Protein AF-0000000084877867 (afdb_homodimer)

InterPro domains:
  IPR018712 T6SS, Phospholipase effector Tle1-like, catalytic domain [PF09994] (11-297)
  IPR029058 Alpha/Beta hydrolase fold [SSF53474] (85-294)

Organism: Fusarium pseudograminearum (strain CS3096) (NCBI:txid1028729)

Nearest PDB structures (foldseek):
  6ba8-assembly1_A  TM=3.731E-01  e=4.176E-02  Escherichia coli
  7x0c-assembly1_B  TM=5.167E-01  e=1.603E-01  Arabidopsis thaliana
  6ba9-assembly1_A  TM=3.896E-01  e=8.933E-02  Escherichia coli
  6avy-assembly1_A  TM=3.974E-01  e=1.129E-01  Zea mays
  6kf1-assembly1_A  TM=4.605E-01  e=6.527E-01  Erythrobacter longus

Radius of gyration: 31.2 Å; Cα contacts (8 Å, |Δi|>4): 2009; chains: 2; bounding box: 65×97×78 Å

Sequence (1054 aa):
MTTEPTPKMFKRLIACCDGTWMDSDKGYQEPGLFEKEGSLQVPSNVTRISRCFEKRCNDGKLQVVNYESGVGTGSNMLDSITGGAFGQGLAERMRETYSFICSNYMDGDEIILVGFSRGAFTVRSVAGMIGHLGLLTREGVEFFYPIFKDMQHWMDDDYEDPFPNIPFPDKPKGKDAADRYRARLEQLGYTRVRREQGDEIITIRAVCVWDTVGSLGIPKIAWLDKLGIHRIEHAFQALALDETRPPFSPAVWERLPENRYTTDLRQVWFPGNHGNIGGGWEDQGIANCTLAWMMDQLASIGVEFDLPSLERCFVQNVKYYHKTPSKLSIKSRKKKQKQKIRKWAMSPIYENNRPFRPWGLGAINKSPGILYKLSGQTIRTPGLYRPTDRRSKSDKSRYLLDTNERIHSSVRIRLACKGLSLDDEHVWDCPALLGKWKLKRTREKYNDPVPQEPGWCPHSAKDNMGHPNDWSKGRWVWEYIGSEKNGPTDKRQRVMVEEPLGPYERYLLSLSAGTPNVYHFADTIDFMTTEPTPKMFKRLIACCDGTWMDSDKGYQEPGLFEKEGSLQVPSNVTRISRCFEKRCNDGKLQVVNYESGVGTGSNMLDSITGGAFGQGLAERMRETYSFICSNYMDGDEIILVGFSRGAFTVRSVAGMIGHLGLLTREGVEFFYPIFKDMQHWMDDDYEDPFPNIPFPDKPKGKDAADRYRARLEQLGYTRVRREQGDEIITIRAVCVWDTVGSLGIPKIAWLDKLGIHRIEHAFQALALDETRPPFSPAVWERLPENRYTTDLRQVWFPGNHGNIGGGWEDQGIANCTLAWMMDQLASIGVEFDLPSLERCFVQNVKYYHKTPSKLSIKSRKKKQKQKIRKWAMSPIYENNRPFRPWGLGAINKSPGILYKLSGQTIRTPGLYRPTDRRSKSDKSRYLLDTNERIHSSVRIRLACKGLSLDDEHVWDCPALLGKWKLKRTREKYNDPVPQEPGWCPHSAKDNMGHPNDWSKGRWVWEYIGSEKNGPTDKRQRVMVEEPLGPYERYLLSLSAGTPNVYHFADTIDF

Secondary structure (DSSP, 8-state):
----------EEEEEEE--SS--TTT--B---TT--S-BPPPPBHHHHHHTTB-SB-TTS-EEEEEEE-----SS-HHHHHHSHHHHHHHHHHHHHHHHHHHHH--TT-EEEEEEETHHHHHHHHHHHHHHHH-EE-TTGGGGHHHHHHHHHTTT-TT---S-TTSS-SS---STTHHHHHHHHHHHTTSEE-B-SSSSPBP-EEEEEEES-BS-SS----TTGGG---TTEEEEEEEEES----GGG-B------GGGTTT-EEEEEEESS-HHHHHB-SS--HHHHHHHHHHHHHHHTTT--B-HHHHHHHHHHHHHHHHS---TTHHHHHHHHHTS----SS-HHHHHHHTT---TT---BPPP--GGGGGG------TT------SSSS--TT-PPS---EEEEHHHHHHHHTT-B-BTT-SB---TTTTTTEEEEEE------SS-SS-TT-S--S--S---GGG-TT-EEEEEE-S-GGGS-SSGGGGEEEEEPP-HHHHHHHHHH-TTTTHHHHHTTS--/----------EEEEEEE--SS--TTT--B---TT--S-BPPPPBHHHHHHTTB-SB-TTS-EEEEEEE-----SS-HHHHHHSHHHHHHHHHHHHHHHHHHHHH--TT-EEEEEEETHHHHHHHHHHHHHHHH-EE-TTGGGGHHHHHHHHHTTT-TT---S-TTSS-SS---STTHHHHHHHHHHHHTSEE-B-SSSSPBP-EEEEEEES-BS-SS----TTGGG---TTEEEEEEEEES----GGG-B------GGGTTT-EEEEEEESS-HHHHHB-SS--HHHHHHHHHHHHHHHTTT--B-HHHHHHHHHHHHHHHHS---TTHHHHHHHHHTS----SS-HHHHHHHTT---TT---BPPP--HHHHTT------TT------SSSS--TT-PPS---EEEEHHHHHHHHTT-B-BTT-SB---TTTTTTEEEEEE------SS-SS-TT-S--S--S---GGG-TT-EEEEEE-S-GGGS-SSGGGGEEEEEPP-HHHHHHHHHH-TTTTHHHHHTTS--

Solvent-accessible surface area (backbone atoms only — not comparable to full-atom values): 56542 Å² total; per-residue (Å²): 130,82,75,69,76,71,78,83,85,42,38,34,46,34,41,32,28,32,30,52,53,56,28,34,73,70,21,62,41,76,46,50,98,84,38,87,53,41,44,68,43,45,47,28,44,48,58,53,49,68,61,21,53,35,48,57,40,96,88,63,36,35,37,44,60,47,78,40,69,21,67,58,57,88,60,57,78,69,65,37,38,69,33,78,66,31,56,48,47,50,52,49,50,29,50,51,54,45,47,43,49,43,65,48,65,50,83,77,41,37,37,34,31,30,13,20,33,56,8,17,44,34,38,49,44,35,47,31,45,40,55,49,49,28,41,43,29,79,70,23,52,78,39,41,40,52,49,52,53,46,60,70,37,26,80,36,88,82,63,77,67,47,44,58,59,47,87,46,60,85,69,57,59,47,94,58,12,54,62,52,43,31,50,52,33,43,74,72,54,24,26,41,54,50,33,85,82,59,93,45,67,68,55,34,52,31,42,39,29,25,42,30,33,55,54,52,48,48,70,77,49,68,59,53,81,60,42,53,68,54,51,28,41,26,40,41,36,44,34,45,41,55,40,33,48,56,51,57,42,68,61,80,64,56,37,48,85,90,42,54,87,60,35,53,60,43,29,36,36,35,66,25,16,62,43,30,45,26,28,46,44,80,62,35,47,34,19,50,51,45,46,26,48,50,51,27,60,43,37,66,73,68,51,49,67,40,65,66,51,58,52,47,56,53,51,52,38,53,48,52,45,63,52,69,77,56,72,73,63,38,60,66,32,50,70,42,59,75,47,77,85,69,69,56,26,41,65,70,47,33,76,61,28,64,72,48,60,33,64,45,38,37,75,22,70,70,78,81,56,68,75,51,63,75,65,45,76,42,75,39,50,83,80,65,49,53,50,74,47,87,88,51,70,57,47,79,80,48,59,57,41,71,41,55,52,27,34,34,53,44,43,54,28,19,52,58,40,38,13,42,25,66,65,60,70,45,69,34,72,55,74,38,39,52,81,36,45,42,69,42,66,37,76,71,75,76,92,66,89,56,56,83,80,51,93,79,41,82,65,79,68,79,81,82,72,73,58,54,72,69,39,90,79,31,27,57,29,31,35,57,63,48,56,78,89,77,44,58,87,54,66,76,59,39,47,27,46,43,44,78,76,30,42,48,32,48,50,51,36,74,75,31,24,55,39,67,44,37,71,64,51,28,70,73,49,86,118,130,81,75,70,76,70,77,82,83,42,37,33,46,34,42,31,28,31,31,52,51,57,25,33,73,69,22,62,40,75,46,50,100,82,39,87,55,40,45,68,42,45,46,29,44,47,59,54,50,70,61,20,54,33,48,58,38,96,86,62,36,34,37,45,59,46,78,40,70,19,67,58,56,87,58,57,77,69,66,37,38,70,33,76,66,31,56,48,46,50,51,49,49,30,50,51,54,47,48,44,49,44,66,48,66,49,83,78,41,39,37,34,31,30,12,21,32,56,8,17,43,35,39,50,43,35,51,33,44,41,59,49,51,27,40,43,31,79,69,22,52,77,40,41,40,53,49,53,53,46,58,70,37,27,79,37,88,81,62,78,65,46,46,58,58,47,87,47,60,86,69,58,58,45,94,58,13,54,62,52,43,32,51,52,33,44,74,70,54,24,25,40,51,49,33,86,80,58,93,43,68,68,57,32,51,30,41,39,28,25,42,31,34,56,54,53,49,48,69,76,48,69,62,56,81,57,46,60,62,75,38,30,41,26,38,40,36,44,35,43,41,56,40,34,49,56,50,58,40,68,61,79,65,58,37,49,85,92,40,55,85,58,33,52,60,43,29,36,36,35,69,24,16,62,46,32,45,26,27,46,44,79,62,37,47,35,18,50,50,46,46,25,48,51,51,27,58,43,37,64,74,69,52,49,67,40,65,67,51,58,51,48,54,52,51,53,36,53,48,51,44,64,51,68,77,56,74,73,62,37,60,65,32,49,70,43,57,74,47,75,84,69,70,56,26,43,63,70,49,32,75,60,29,64,70,50,62,33,63,45,37,34,73,22,69,70,78,81,57,68,74,52,63,74,64,45,76,43,74,39,50,83,79,64,49,52,50,75,47,86,89,50,69,55,45,79,80,46,58,56,41,71,42,55,52,27,35,34,52,44,44,54,25,19,51,58,40,38,12,40,24,66,65,59,70,45,71,33,72,55,74,38,40,53,79,37,42,42,67,43,67,37,76,72,75,76,93,66,89,54,56,83,79,52,93,78,39,81,62,78,66,79,80,81,70,74,59,54,73,69,38,90,79,31,26,57,31,32,36,58,65,47,56,79,90,77,45,57,88,53,65,77,60,36,48,28,46,45,44,78,75,31,41,48,31,49,50,51,37,74,75,32,25,56,39,66,44,38,71,64,51,30,71,73,48,86,118

Structure (mmCIF, N/CA/C/O backbone):
data_AF-0000000084877867-model_v1
#
loop_
_entity.id
_entity.type
_entity.pdbx_description
1 polymer 'T6SS Phospholipase effector Tle1-like catalytic domain-containing protein'
#
loop_
_atom_site.group_PDB
_atom_site.id
_atom_site.type_symbol
_atom_site.label_atom_id
_atom_site.label_alt_id
_atom_site.label_comp_id
_atom_site.label_asym_id
_atom_site.label_entity_id
_atom_site.label_seq_id
_atom_site.pdbx_PDB_ins_code
_atom_site.Cartn_x
_atom_site.Cartn_y
_atom_site.Cartn_z
_atom_site.occupancy
_atom_site.B_iso_or_equiv
_atom_site.auth_seq_id
_atom_site.auth_comp_id
_atom_site.auth_asym_id
_atom_site.auth_atom_id
_atom_site.pdbx_PDB_model_num
ATOM 1 N N . MET A 1 1 ? 1.713 -29.516 30.344 1 26.27 1 MET A N 1
ATOM 2 C CA . MET A 1 1 ? 2.195 -28.141 30.328 1 26.27 1 MET A CA 1
ATOM 3 C C . MET A 1 1 ? 1.243 -27.234 29.562 1 26.27 1 MET A C 1
ATOM 5 O O . MET A 1 1 ? 0.966 -27.484 28.375 1 26.27 1 MET A O 1
ATOM 9 N N . THR A 1 2 ? 0.315 -26.609 30.125 1 31.03 2 THR A N 1
ATOM 10 C CA . THR A 1 2 ? -0.725 -25.719 29.625 1 31.03 2 THR A CA 1
ATOM 11 C C . THR A 1 2 ? -0.116 -24.578 28.812 1 31.03 2 THR A C 1
ATOM 13 O O . THR A 1 2 ? 0.673 -23.781 29.344 1 31.03 2 THR A O 1
ATOM 16 N N . THR A 1 3 ? 0.31 -24.766 27.578 1 36.97 3 THR A N 1
ATOM 17 C CA . THR A 1 3 ? 0.948 -23.766 26.719 1 36.97 3 THR A CA 1
ATOM 18 C C . THR A 1 3 ? 0.227 -22.422 26.844 1 36.97 3 THR A C 1
ATOM 20 O O . THR A 1 3 ? -0.99 -22.359 26.656 1 36.97 3 THR A O 1
ATOM 23 N N . GLU A 1 4 ? 0.545 -21.672 27.719 1 39.53 4 GLU A N 1
ATOM 24 C CA . GLU A 1 4 ? 0.012 -20.328 27.922 1 39.53 4 GLU A CA 1
ATOM 25 C C . GLU A 1 4 ? -0.26 -19.625 26.594 1 39.53 4 GLU A C 1
ATOM 27 O O . GLU A 1 4 ? 0.564 -19.688 25.688 1 39.53 4 GLU A O 1
ATOM 32 N N . PRO A 1 5 ? -1.542 -19.391 26.266 1 45.62 5 PRO A N 1
ATOM 33 C CA . PRO A 1 5 ? -1.922 -18.781 24.984 1 45.62 5 PRO A CA 1
ATOM 34 C C . PRO A 1 5 ? -1.057 -17.578 24.625 1 45.62 5 PRO A C 1
ATOM 36 O O . PRO A 1 5 ? -0.67 -16.797 25.516 1 45.62 5 PRO A O 1
ATOM 39 N N . THR A 1 6 ? -0.135 -17.672 23.797 1 50.31 6 THR A N 1
ATOM 40 C CA . THR A 1 6 ? 0.678 -16.578 23.281 1 50.31 6 THR A CA 1
ATOM 41 C C . THR A 1 6 ? -0.143 -15.297 23.188 1 50.31 6 THR A C 1
ATOM 43 O O . THR A 1 6 ? -1.241 -15.297 22.625 1 50.31 6 THR A O 1
ATOM 46 N N . PRO A 1 7 ? 0.069 -14.367 24.156 1 52.97 7 PRO A N 1
ATOM 47 C CA . PRO A 1 7 ? -0.701 -13.117 24.141 1 52.97 7 PRO A CA 1
ATOM 48 C C . PRO A 1 7 ? -0.97 -12.617 22.719 1 52.97 7 PRO A C 1
ATOM 50 O O . PRO A 1 7 ? -0.086 -12.672 21.859 1 52.97 7 PRO A O 1
ATOM 53 N N . LYS A 1 8 ? -2.262 -12.625 22.391 1 63.97 8 LYS A N 1
ATOM 54 C CA . LYS A 1 8 ? -2.693 -12.195 21.062 1 63.97 8 LYS A CA 1
ATOM 55 C C . LYS A 1 8 ? -2.182 -10.797 20.734 1 63.97 8 LYS A C 1
ATOM 57 O O . LYS A 1 8 ? -2.428 -9.852 21.484 1 63.97 8 LYS A O 1
ATOM 62 N N . MET A 1 9 ? -1.105 -10.648 19.953 1 75.38 9 MET A N 1
ATOM 63 C CA . MET A 1 9 ? -0.513 -9.383 19.531 1 75.38 9 MET A CA 1
ATOM 64 C C . MET A 1 9 ? -1.417 -8.664 18.531 1 75.38 9 MET A C 1
ATOM 66 O O . MET A 1 9 ? -1.879 -9.258 17.562 1 75.38 9 MET A O 1
ATOM 70 N N . PHE A 1 10 ? -1.947 -7.406 19.016 1 85.56 10 PHE A N 1
ATOM 71 C CA . PHE A 1 10 ? -2.783 -6.562 18.172 1 85.56 10 PHE A CA 1
ATOM 72 C C . PHE A 1 10 ? -1.952 -5.473 17.5 1 85.56 10 PHE A C 1
ATOM 74 O O . PHE A 1 10 ? -0.841 -5.176 17.953 1 85.56 10 PHE A O 1
ATOM 81 N N . LYS A 1 11 ? -2.381 -5.078 16.359 1 94.5 11 LYS A N 1
ATOM 82 C CA . LYS A 1 11 ? -1.658 -4.051 15.609 1 94.5 11 LYS A CA 1
ATOM 83 C C . LYS A 1 11 ? -2.586 -2.908 15.203 1 94.5 11 LYS A C 1
ATOM 85 O O . LYS A 1 11 ? -3.807 -3.018 15.336 1 94.5 11 LYS A O 1
ATOM 90 N N . ARG A 1 12 ? -1.979 -1.812 14.906 1 97.44 12 ARG A N 1
ATOM 91 C CA . ARG A 1 12 ? -2.652 -0.683 14.273 1 97.44 12 ARG A CA 1
ATOM 92 C C . ARG A 1 12 ? -2.393 -0.663 12.766 1 97.44 12 ARG A C 1
ATOM 94 O O . ARG A 1 12 ? -1.238 -0.644 12.336 1 97.44 12 ARG A O 1
ATOM 101 N N . LEU A 1 13 ? -3.449 -0.776 12.008 1 98.06 13 LEU A N 1
ATOM 102 C CA . LEU A 1 13 ? -3.348 -0.574 10.562 1 98.06 13 LEU A CA 1
ATOM 103 C C . LEU A 1 13 ? -3.531 0.896 10.203 1 98.06 13 LEU A C 1
ATOM 105 O O . LEU A 1 13 ? -4.629 1.443 10.352 1 98.06 13 LEU A O 1
ATOM 109 N N . ILE A 1 14 ? -2.447 1.533 9.781 1 98.62 14 ILE A N 1
ATOM 110 C CA . ILE A 1 14 ? -2.469 2.959 9.469 1 98.62 14 ILE A CA 1
ATOM 111 C C . ILE A 1 14 ? -2.373 3.156 7.957 1 98.62 14 ILE A C 1
ATOM 113 O O . ILE A 1 14 ? -1.325 2.908 7.355 1 98.62 14 ILE A O 1
ATOM 117 N N . ALA A 1 15 ? -3.473 3.562 7.352 1 97.88 15 ALA A N 1
ATOM 118 C CA . ALA A 1 15 ? -3.488 3.857 5.918 1 97.88 15 ALA A CA 1
ATOM 119 C C . ALA A 1 15 ? -3.354 5.355 5.668 1 97.88 15 ALA A C 1
ATOM 121 O O . ALA A 1 15 ? -4.191 6.145 6.109 1 97.88 15 ALA A O 1
ATOM 122 N N . CYS A 1 16 ? -2.299 5.75 4.984 1 96.94 16 CYS A N 1
ATOM 123 C CA . CYS A 1 16 ? -2.016 7.141 4.66 1 96.94 16 CYS A CA 1
ATOM 124 C C . CYS A 1 16 ? -2.236 7.414 3.178 1 96.94 16 CYS A C 1
ATOM 126 O O . CYS A 1 16 ? -1.527 6.871 2.33 1 96.94 16 CYS A O 1
ATOM 128 N N . CYS A 1 17 ? -3.236 8.266 2.863 1 92.75 17 CYS A N 1
ATOM 129 C CA . CYS A 1 17 ? -3.551 8.609 1.482 1 92.75 17 CYS A CA 1
ATOM 130 C C . CYS A 1 17 ? -3.221 10.07 1.201 1 92.75 17 CYS A C 1
ATOM 132 O O . CYS A 1 17 ? -3.865 10.977 1.739 1 92.75 17 CYS A O 1
ATOM 134 N N . ASP A 1 18 ? -2.283 10.234 0.281 1 88.56 18 ASP A N 1
ATOM 135 C CA . ASP A 1 18 ? -1.818 11.578 -0.035 1 88.56 18 ASP A CA 1
ATOM 136 C C . ASP A 1 18 ? -2.564 12.148 -1.239 1 88.56 18 ASP A C 1
ATOM 138 O O . ASP A 1 18 ? -2.955 11.406 -2.143 1 88.56 18 ASP A O 1
ATOM 142 N N . GLY A 1 19 ? -3.207 13.328 -1.294 1 70.19 19 GLY A N 1
ATOM 143 C CA . GLY A 1 19 ? -4 13.953 -2.342 1 70.19 19 GLY A CA 1
ATOM 144 C C . GLY A 1 19 ? -3.184 14.344 -3.559 1 70.19 19 GLY A C 1
ATOM 145 O O . GLY A 1 19 ? -3.711 14.414 -4.668 1 70.19 19 GLY A O 1
ATOM 146 N N . THR A 1 20 ? -2.229 15.258 -3.414 1 59.41 20 THR A N 1
ATOM 147 C CA . THR A 1 20 ? -1.565 15.922 -4.527 1 59.41 20 THR A CA 1
ATOM 148 C C . THR A 1 20 ? -0.407 15.078 -5.051 1 59.41 20 THR A C 1
ATOM 150 O O . THR A 1 20 ? 0.132 14.234 -4.328 1 59.41 20 THR A O 1
ATOM 153 N N . TRP A 1 21 ? -0.398 14.961 -6.484 1 46.03 21 TRP A N 1
ATOM 154 C CA . TRP A 1 21 ? 0.844 14.484 -7.082 1 46.03 21 TRP A CA 1
ATOM 155 C C . TRP A 1 21 ? 2.053 14.961 -6.285 1 46.03 21 TRP A C 1
ATOM 157 O O . TRP A 1 21 ? 3.188 14.883 -6.762 1 46.03 21 TRP A O 1
ATOM 167 N N . MET A 1 22 ? 1.76 15.844 -5.363 1 42.53 22 MET A N 1
ATOM 168 C CA . MET A 1 22 ? 2.965 16.281 -4.664 1 42.53 22 MET A CA 1
ATOM 169 C C . MET A 1 22 ? 3.758 15.094 -4.145 1 42.53 22 MET A C 1
ATOM 171 O O . MET A 1 22 ? 3.912 14.922 -2.932 1 42.53 22 MET A O 1
ATOM 175 N N . ASP A 1 23 ? 3.473 14.055 -4.801 1 39.88 23 ASP A N 1
ATOM 176 C CA . ASP A 1 23 ? 4.09 12.82 -4.316 1 39.88 23 ASP A CA 1
ATOM 177 C C . ASP A 1 23 ? 5.574 13.031 -4.031 1 39.88 23 ASP A C 1
ATOM 179 O O . ASP A 1 23 ? 6.363 13.266 -4.949 1 39.88 23 ASP A O 1
ATOM 183 N N . SER A 1 24 ? 5.77 13.68 -2.984 1 39.5 24 SER A N 1
ATOM 184 C CA . SER A 1 24 ? 7.133 13.719 -2.461 1 39.5 24 SER A CA 1
ATOM 185 C C . SER A 1 24 ? 7.938 12.516 -2.928 1 39.5 24 SER A C 1
ATOM 187 O O . SER A 1 24 ? 9.164 12.586 -3.062 1 39.5 24 SER A O 1
ATOM 189 N N . ASP A 1 25 ? 7.199 11.477 -3.113 1 38.97 25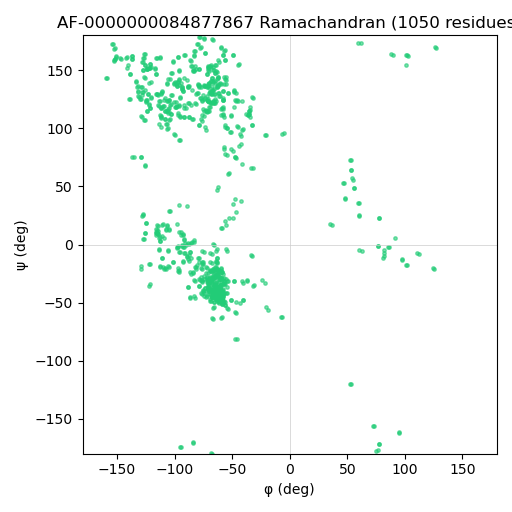 ASP A N 1
ATOM 190 C CA . ASP A 1 25 ? 8.008 10.328 -3.502 1 38.97 25 ASP A CA 1
ATOM 191 C C . ASP A 1 25 ? 8.414 10.414 -4.973 1 38.97 25 ASP A C 1
ATOM 193 O O . ASP A 1 25 ? 9.391 9.789 -5.387 1 38.97 25 ASP A O 1
ATOM 197 N N . LYS A 1 26 ? 7.453 11.109 -5.824 1 45.84 26 LYS A N 1
ATOM 198 C CA . LYS A 1 26 ? 7.965 11.344 -7.172 1 45.84 26 LYS A CA 1
ATOM 199 C C . LYS A 1 26 ? 9.086 12.383 -7.16 1 45.84 26 LYS A C 1
ATOM 201 O O . LYS A 1 26 ? 9.844 12.492 -8.125 1 45.84 26 LYS A O 1
ATOM 206 N N . GLY A 1 27 ? 9.32 12.945 -6.172 1 45.66 27 GLY A N 1
ATOM 207 C CA . GLY A 1 27 ? 10.492 13.602 -5.602 1 45.66 27 GLY A CA 1
ATOM 208 C C . GLY A 1 27 ? 10.969 14.789 -6.418 1 45.66 27 GLY A C 1
ATOM 209 O O . GLY A 1 27 ? 12.016 15.367 -6.125 1 45.66 27 GLY A O 1
ATOM 210 N N . TYR A 1 28 ? 10.227 14.977 -7.715 1 48.91 28 TYR A N 1
ATOM 211 C CA . TYR A 1 28 ? 10.984 15.828 -8.625 1 48.91 28 TYR A CA 1
ATOM 212 C C . TYR A 1 28 ? 10.133 17 -9.109 1 48.91 28 TYR A C 1
ATOM 214 O O . TYR A 1 28 ? 8.977 16.812 -9.492 1 48.91 28 TYR A O 1
ATOM 222 N N . GLN A 1 29 ? 10.32 18.141 -8.711 1 44.81 29 GLN A N 1
ATOM 223 C CA . GLN A 1 29 ? 9.867 19.297 -9.469 1 44.81 29 GLN A CA 1
ATOM 224 C C . GLN A 1 29 ? 10.789 19.578 -10.641 1 44.81 29 GLN A C 1
ATOM 226 O O . GLN A 1 29 ? 11.992 19.797 -10.461 1 44.81 29 GLN A O 1
ATOM 231 N N . GLU A 1 30 ? 10.297 19.281 -11.938 1 43.31 30 GLU A N 1
ATOM 232 C CA . GLU A 1 30 ? 11.109 19.547 -13.117 1 43.31 30 GLU A CA 1
ATOM 233 C C . GLU A 1 30 ? 11.703 20.953 -13.086 1 43.31 30 GLU A C 1
ATOM 235 O O . GLU A 1 30 ? 11.062 21.891 -12.602 1 43.31 30 GLU A O 1
ATOM 240 N N . PRO A 1 31 ? 13.031 20.969 -13.352 1 41.03 31 PRO A N 1
ATOM 241 C CA . PRO A 1 31 ? 13.609 22.312 -13.445 1 41.03 31 PRO A CA 1
ATOM 242 C C . PRO A 1 31 ? 12.836 23.234 -14.398 1 41.03 31 PRO A C 1
ATOM 244 O O . PRO A 1 31 ? 12.43 22.797 -15.477 1 41.03 31 PRO A O 1
ATOM 247 N N . GLY A 1 32 ? 12.219 24.156 -13.875 1 38.34 32 GLY A N 1
ATOM 248 C CA . GLY A 1 32 ? 11.672 25.156 -14.789 1 38.34 32 GLY A CA 1
ATOM 249 C C . GLY A 1 32 ? 12.688 25.656 -15.797 1 38.34 32 GLY A C 1
ATOM 250 O O . GLY A 1 32 ? 13.859 25.266 -15.758 1 38.34 32 GLY A O 1
ATOM 251 N N . LEU A 1 33 ? 12.211 26.328 -16.953 1 39 33 LEU A N 1
ATOM 252 C CA . LEU A 1 33 ? 13.031 26.891 -18.016 1 39 33 LEU A CA 1
ATOM 253 C C . LEU A 1 33 ? 14.266 27.578 -17.453 1 39 33 LEU A C 1
ATOM 255 O O . LEU A 1 33 ? 15.328 27.578 -18.078 1 39 33 LEU A O 1
ATOM 259 N N . PHE A 1 34 ? 14.156 28.125 -16.344 1 37.72 34 PHE A N 1
ATOM 260 C CA . PHE A 1 34 ? 15.227 28.984 -15.836 1 37.72 34 PHE A CA 1
ATOM 261 C C . PHE A 1 34 ? 15.883 28.344 -14.609 1 37.72 34 PHE A C 1
ATOM 263 O O . PHE A 1 34 ? 16.766 28.953 -13.992 1 37.72 34 PHE A O 1
ATOM 270 N N . GLU A 1 35 ? 15.352 27.234 -14.188 1 45.97 35 GLU A N 1
ATOM 271 C CA . GLU A 1 35 ? 15.961 26.609 -13.016 1 45.97 35 GLU A CA 1
ATOM 272 C C . GLU A 1 35 ? 16.797 25.391 -13.398 1 45.97 35 GLU A C 1
ATOM 274 O O . GLU A 1 35 ? 16.312 24.5 -14.102 1 45.97 35 GLU A O 1
ATOM 279 N N . LYS A 1 36 ? 18.109 25.5 -13.336 1 49.03 36 LYS A N 1
ATOM 280 C CA . LYS A 1 36 ? 19.109 24.531 -13.789 1 49.03 36 LYS A CA 1
ATOM 281 C C . LYS A 1 36 ? 19.047 23.25 -12.961 1 49.03 36 LYS A C 1
ATOM 283 O O . LYS A 1 36 ? 19.422 22.188 -13.43 1 49.03 36 LYS A O 1
ATOM 288 N N . GLU A 1 37 ? 18.75 23.422 -11.625 1 54.81 37 GLU A N 1
ATOM 289 C CA . GLU A 1 37 ? 18.812 22.234 -10.773 1 54.81 37 GLU A CA 1
ATOM 290 C C . GLU A 1 37 ? 17.422 21.828 -10.305 1 54.81 37 GLU A C 1
ATOM 292 O O . GLU A 1 37 ? 16.578 22.688 -10.047 1 54.81 37 GLU A O 1
ATOM 297 N N . GLY A 1 38 ? 17.141 20.625 -10.422 1 58.16 38 GLY A N 1
ATOM 298 C CA . GLY A 1 38 ? 15.883 20.109 -9.914 1 58.16 38 GLY A CA 1
ATOM 299 C C . GLY A 1 38 ? 15.773 20.156 -8.398 1 58.16 38 GLY A C 1
ATOM 300 O O . GLY A 1 38 ? 16.781 20.281 -7.707 1 58.16 38 GLY A O 1
ATOM 301 N N . SER A 1 39 ? 14.664 20.641 -7.824 1 63.59 39 SER A N 1
ATOM 302 C CA . SER A 1 39 ? 14.453 20.641 -6.379 1 63.59 39 SER A CA 1
ATOM 303 C C . SER A 1 39 ? 13.469 19.547 -5.973 1 63.59 39 SER A C 1
ATOM 305 O O . SER A 1 39 ? 12.609 19.156 -6.762 1 63.59 39 SER A O 1
ATOM 307 N N . LEU A 1 40 ? 13.844 18.984 -4.785 1 73 40 LEU A N 1
ATOM 308 C CA . LEU A 1 40 ? 12.922 18 -4.227 1 73 40 LEU A CA 1
ATOM 309 C C . LEU A 1 40 ? 11.578 18.625 -3.883 1 73 40 LEU A C 1
ATOM 311 O O . LEU A 1 40 ? 11.531 19.766 -3.4 1 73 40 LEU A O 1
ATOM 315 N N . GLN A 1 41 ? 10.602 17.969 -4.23 1 75.62 41 GLN A N 1
ATOM 316 C CA . GLN A 1 41 ? 9.273 18.438 -3.836 1 75.62 41 GLN A CA 1
ATOM 317 C C . GLN A 1 41 ? 9.125 18.438 -2.316 1 75.62 41 GLN A C 1
ATOM 319 O O . GLN A 1 41 ? 9.602 17.531 -1.636 1 75.62 41 GLN A O 1
ATOM 324 N N . VAL A 1 42 ? 8.508 19.562 -1.827 1 86.62 42 VAL A N 1
ATOM 325 C CA . VAL A 1 42 ? 8.211 19.641 -0.4 1 86.62 42 VAL A CA 1
ATOM 326 C C . VAL A 1 42 ? 7.082 18.672 -0.049 1 86.62 42 VAL A C 1
ATOM 328 O O . VAL A 1 42 ? 6.016 18.703 -0.666 1 86.62 42 VAL A O 1
ATOM 331 N N . PRO A 1 43 ? 7.285 17.828 0.859 1 89.19 43 PRO A N 1
ATOM 332 C CA . PRO A 1 43 ? 6.309 16.781 1.172 1 89.19 43 PRO A CA 1
ATOM 333 C C . PRO A 1 43 ? 5.059 17.328 1.858 1 89.19 43 PRO A C 1
ATOM 335 O O . PRO A 1 43 ? 5.105 18.406 2.479 1 89.19 43 PRO A O 1
ATOM 338 N N . SER A 1 44 ? 3.934 16.609 1.676 1 92.94 44 SER A N 1
ATOM 339 C CA . SER A 1 44 ? 2.715 16.875 2.432 1 92.94 44 SER A CA 1
ATOM 340 C C . SER A 1 44 ? 2.844 16.406 3.877 1 92.94 44 SER A C 1
ATOM 342 O O . SER A 1 44 ? 3.768 15.664 4.211 1 92.94 44 SER A O 1
ATOM 344 N N . ASN A 1 45 ? 1.955 16.859 4.703 1 96.31 45 ASN A N 1
ATOM 345 C CA . ASN A 1 45 ? 1.925 16.391 6.086 1 96.31 45 ASN A CA 1
ATOM 346 C C . ASN A 1 45 ? 1.564 14.914 6.172 1 96.31 45 ASN A C 1
ATOM 348 O O . ASN A 1 45 ? 1.867 14.258 7.164 1 96.31 45 ASN A O 1
ATOM 352 N N . VAL A 1 46 ? 0.892 14.344 5.109 1 96.19 46 VAL A N 1
ATOM 353 C CA . VAL A 1 46 ? 0.622 12.914 5.082 1 96.19 46 VAL A CA 1
ATOM 354 C C . VAL A 1 46 ? 1.932 12.141 4.934 1 96.19 46 VAL A C 1
ATOM 356 O O . VAL A 1 46 ? 2.176 11.172 5.656 1 96.19 46 VAL A O 1
ATOM 359 N N . THR A 1 47 ? 2.76 12.633 4 1 92.38 47 THR A N 1
ATOM 360 C CA . THR A 1 47 ? 4.066 12.016 3.814 1 92.38 47 THR A CA 1
ATOM 361 C C . THR A 1 47 ? 4.906 12.133 5.086 1 92.38 47 THR A C 1
ATOM 363 O O . THR A 1 47 ? 5.5 11.148 5.539 1 92.38 47 THR A O 1
ATOM 366 N N . ARG A 1 48 ? 4.93 13.305 5.621 1 95 48 ARG A N 1
ATOM 367 C CA . ARG A 1 48 ? 5.766 13.578 6.785 1 95 48 ARG A CA 1
ATOM 368 C C . ARG A 1 48 ? 5.332 12.734 7.98 1 95 48 ARG A C 1
ATOM 370 O O . ARG A 1 48 ? 6.168 12.117 8.648 1 95 48 ARG A O 1
ATOM 377 N N . ILE A 1 49 ? 4.016 12.68 8.242 1 97.19 49 ILE A N 1
ATOM 378 C CA . ILE A 1 49 ? 3.564 11.953 9.422 1 97.19 49 ILE A CA 1
ATOM 379 C C . ILE A 1 49 ? 3.768 10.453 9.219 1 97.19 49 ILE A C 1
ATOM 381 O O . ILE A 1 49 ? 4.016 9.719 10.172 1 97.19 49 ILE A O 1
ATOM 385 N N . SER A 1 50 ? 3.664 9.93 7.988 1 95.06 50 SER A N 1
ATOM 386 C CA . SER A 1 50 ? 3.873 8.516 7.688 1 95.06 50 SER A CA 1
ATOM 387 C C . SER A 1 50 ? 5.281 8.07 8.07 1 95.06 50 SER A C 1
ATOM 389 O O . SER A 1 50 ? 5.523 6.887 8.312 1 95.06 50 SER A O 1
ATOM 391 N N . ARG A 1 51 ? 6.18 9.078 8.172 1 91.81 51 ARG A N 1
ATOM 392 C CA . ARG A 1 51 ? 7.57 8.781 8.5 1 91.81 51 ARG A CA 1
ATOM 393 C C . ARG A 1 51 ? 7.832 8.977 9.992 1 91.81 51 ARG A C 1
ATOM 395 O O . ARG A 1 51 ? 8.922 8.68 10.477 1 91.81 51 ARG A O 1
ATOM 402 N N . CYS A 1 52 ? 6.805 9.422 10.734 1 94.75 52 CYS A N 1
ATOM 403 C CA . CYS A 1 52 ? 7 9.773 12.141 1 94.75 52 CYS A CA 1
ATOM 404 C C . CYS A 1 52 ? 6.508 8.656 13.055 1 94.75 52 CYS A C 1
ATOM 406 O O . CYS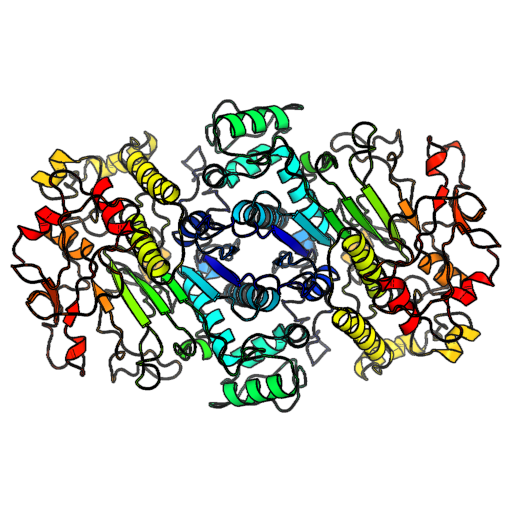 A 1 52 ? 6.836 8.625 14.242 1 94.75 52 CYS A O 1
ATOM 408 N N . PHE A 1 53 ? 5.703 7.684 12.539 1 97.38 53 PHE A N 1
ATOM 409 C CA . PHE A 1 53 ? 5.125 6.648 13.391 1 97.38 53 PHE A CA 1
ATOM 410 C C . PHE A 1 53 ? 6.211 5.727 13.93 1 97.38 53 PHE A C 1
ATOM 412 O O . PHE A 1 53 ? 7.102 5.309 13.188 1 97.38 53 PHE A O 1
ATOM 419 N N . GLU A 1 54 ? 6.113 5.527 15.195 1 96.44 54 GLU A N 1
ATOM 420 C CA . GLU A 1 54 ? 6.902 4.402 15.688 1 96.44 54 GLU A CA 1
ATOM 421 C C . GLU A 1 54 ? 6.426 3.084 15.086 1 96.44 54 GLU A C 1
ATOM 423 O O . GLU A 1 54 ? 5.234 2.918 14.805 1 96.44 54 GLU A O 1
ATOM 428 N N . LYS A 1 55 ? 7.324 2.17 14.914 1 94.19 55 LYS A N 1
ATOM 429 C CA . LYS A 1 55 ? 6.949 0.872 14.367 1 94.19 55 LYS A CA 1
ATOM 430 C C . LYS A 1 55 ? 6.305 -0.012 15.43 1 94.19 55 LYS A C 1
ATOM 432 O O . LYS A 1 55 ? 5.41 -0.804 15.125 1 94.19 55 LYS A O 1
ATOM 437 N N . ARG A 1 56 ? 6.762 0.092 16.641 1 93.25 56 ARG A N 1
ATOM 438 C CA . ARG A 1 56 ? 6.227 -0.602 17.797 1 93.25 56 ARG A CA 1
ATOM 439 C C . ARG A 1 56 ? 6.027 0.362 18.969 1 93.25 56 ARG A C 1
ATOM 441 O O . ARG A 1 56 ? 6.926 1.135 19.297 1 93.25 56 ARG A O 1
ATOM 448 N N . CYS A 1 57 ? 4.82 0.326 19.484 1 93.31 57 CYS A N 1
ATOM 449 C CA . CYS A 1 57 ? 4.523 1.167 20.641 1 93.31 57 CYS A CA 1
ATOM 450 C C . CYS A 1 57 ? 5.094 0.562 21.922 1 93.31 57 CYS A C 1
ATOM 452 O O . CYS A 1 57 ? 5.504 -0.599 21.938 1 93.31 57 CYS A O 1
ATOM 454 N N . ASN A 1 58 ? 5.059 1.358 22.984 1 90.06 58 ASN A N 1
ATOM 455 C CA . ASN A 1 58 ? 5.547 0.914 24.281 1 90.06 58 ASN A CA 1
ATOM 456 C C . ASN A 1 58 ? 4.707 -0.234 24.844 1 90.06 58 ASN A C 1
ATOM 458 O O . ASN A 1 58 ? 5.219 -1.096 25.547 1 90.06 58 ASN A O 1
ATOM 462 N N . ASP A 1 59 ? 3.467 -0.269 24.453 1 86.5 59 ASP A N 1
ATOM 463 C CA . ASP A 1 59 ? 2.588 -1.329 24.938 1 86.5 59 ASP A CA 1
ATOM 464 C C . ASP A 1 59 ? 2.719 -2.584 24.078 1 86.5 59 ASP A C 1
ATOM 466 O O . ASP A 1 59 ? 1.998 -3.564 24.281 1 86.5 59 ASP A O 1
ATOM 470 N N . GLY A 1 60 ? 3.576 -2.555 23.109 1 87.12 60 GLY A N 1
ATOM 471 C CA . GLY A 1 60 ? 3.854 -3.719 22.281 1 87.12 60 GLY A CA 1
ATOM 472 C C . GLY A 1 60 ? 3.078 -3.721 20.969 1 87.12 60 GLY A C 1
ATOM 473 O O . GLY A 1 60 ? 3.395 -4.484 20.062 1 87.12 60 GLY A O 1
ATOM 474 N N . LYS A 1 61 ? 2.141 -2.898 20.844 1 91.31 61 LYS A N 1
ATOM 475 C CA . LYS A 1 61 ? 1.317 -2.855 19.641 1 91.31 61 LYS A CA 1
ATOM 476 C C . LYS A 1 61 ? 2.139 -2.426 18.422 1 91.31 61 LYS A C 1
ATOM 478 O O . LYS A 1 61 ? 2.916 -1.473 18.5 1 91.31 61 LYS A O 1
ATOM 483 N N . LEU A 1 62 ? 2.033 -3.197 17.359 1 94.69 62 LEU A N 1
ATOM 484 C CA . LEU A 1 62 ? 2.697 -2.84 16.109 1 94.69 62 LEU A CA 1
ATOM 485 C C . LEU A 1 62 ? 1.904 -1.775 15.359 1 94.69 62 LEU A C 1
ATOM 487 O O . LEU A 1 62 ? 0.671 -1.786 15.375 1 94.69 62 LEU A O 1
ATOM 491 N N . GLN A 1 63 ? 2.6 -0.82 14.836 1 97.19 63 GLN A N 1
ATOM 492 C CA . GLN A 1 63 ? 1.994 0.166 13.945 1 97.19 63 GLN A CA 1
ATOM 493 C C . GLN A 1 63 ? 2.424 -0.06 12.5 1 97.19 63 GLN A C 1
ATOM 495 O O . GLN A 1 63 ? 3.562 0.234 12.133 1 97.19 63 GLN A O 1
ATOM 500 N N . VAL A 1 64 ? 1.521 -0.622 11.711 1 97.5 64 VAL A N 1
ATOM 501 C CA . VAL A 1 64 ? 1.804 -0.959 10.32 1 97.5 64 VAL A CA 1
ATOM 502 C C . VAL A 1 64 ? 1.302 0.157 9.406 1 97.5 64 VAL A C 1
ATOM 504 O O . VAL A 1 64 ? 0.1 0.426 9.344 1 97.5 64 VAL A O 1
ATOM 507 N N . VAL A 1 65 ? 2.246 0.742 8.664 1 97.62 65 VAL A N 1
ATOM 508 C CA . VAL A 1 65 ? 1.916 1.914 7.855 1 97.62 65 VAL A CA 1
ATOM 509 C C . VAL A 1 65 ? 1.824 1.521 6.383 1 97.62 65 VAL A C 1
ATOM 511 O O . VAL A 1 65 ? 2.721 0.861 5.855 1 97.62 65 VAL A O 1
ATOM 514 N N . ASN A 1 66 ? 0.722 1.794 5.762 1 96.25 66 ASN A N 1
ATOM 515 C CA . ASN A 1 66 ? 0.543 1.711 4.316 1 96.25 66 ASN A CA 1
ATOM 516 C C . ASN A 1 66 ? 0.357 3.092 3.695 1 96.25 66 ASN A C 1
ATOM 518 O O . ASN A 1 66 ? -0.677 3.732 3.895 1 96.25 66 ASN A O 1
ATOM 522 N N . TYR A 1 67 ? 1.353 3.547 2.967 1 92.62 67 TYR A N 1
ATOM 523 C CA . TYR A 1 67 ? 1.329 4.871 2.359 1 92.62 67 TYR A CA 1
ATOM 524 C C . TYR A 1 67 ? 1.014 4.785 0.871 1 92.62 67 TYR A C 1
ATOM 526 O O . TYR A 1 67 ? 1.624 3.994 0.146 1 92.62 67 TYR A O 1
ATOM 534 N N . GLU A 1 68 ? 0.025 5.562 0.445 1 86.06 68 GLU A N 1
ATOM 535 C CA . GLU A 1 68 ? -0.342 5.648 -0.965 1 86.06 68 GLU A CA 1
ATOM 536 C C . GLU A 1 68 ? -0.218 7.078 -1.484 1 86.06 68 GLU A C 1
ATOM 538 O O . GLU A 1 68 ? -0.781 8.008 -0.9 1 86.06 68 GLU A O 1
ATOM 543 N N . SER A 1 69 ? 0.549 7.105 -2.568 1 77.81 69 SER A N 1
ATOM 544 C CA . SER A 1 69 ? 0.732 8.422 -3.1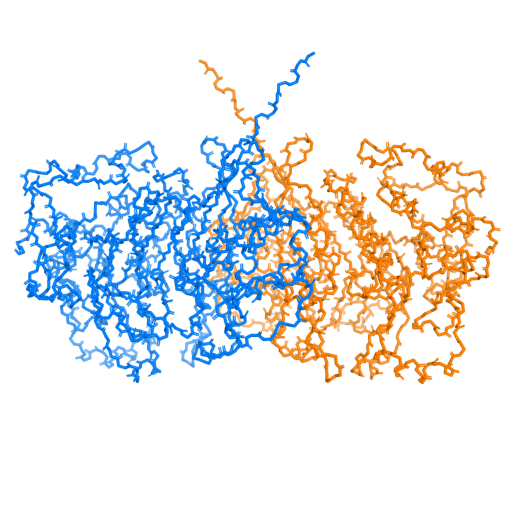74 1 77.81 69 SER A CA 1
ATOM 545 C C . SER A 1 69 ? -0.484 8.82 -4 1 77.81 69 SER A C 1
ATOM 547 O O . SER A 1 69 ? -1.28 7.969 -4.398 1 77.81 69 SER A O 1
ATOM 549 N N . GLY A 1 70 ? -0.649 10.055 -4.051 1 63.16 70 GLY A N 1
ATOM 550 C CA . GLY A 1 70 ? -1.77 10.562 -4.828 1 63.16 70 GLY A CA 1
ATOM 551 C C . GLY A 1 70 ? -1.652 10.266 -6.309 1 63.16 70 GLY A C 1
ATOM 552 O O . GLY A 1 70 ? -0.595 9.836 -6.781 1 63.16 70 GLY A O 1
ATOM 553 N N . VAL A 1 71 ? -2.689 10.031 -7.176 1 48.53 71 VAL A N 1
ATOM 554 C CA . VAL A 1 71 ? -2.795 9.695 -8.594 1 48.53 71 VAL A CA 1
ATOM 555 C C . VAL A 1 71 ? -2.084 10.75 -9.438 1 48.53 71 VAL A C 1
ATOM 557 O O . VAL A 1 71 ? -2.389 11.938 -9.336 1 48.53 71 VAL A O 1
ATOM 560 N N . GLY A 1 72 ? -0.715 10.672 -9.648 1 42.06 72 GLY A N 1
ATOM 561 C CA . GLY A 1 72 ? -0.132 11.586 -10.609 1 42.06 72 GLY A CA 1
ATOM 562 C C . GLY A 1 72 ? -0.821 11.547 -11.961 1 42.06 72 GLY A C 1
ATOM 563 O O . GLY A 1 72 ? -0.724 10.555 -12.688 1 42.06 72 GLY A O 1
ATOM 564 N N . THR A 1 73 ? -2.004 11.828 -12.156 1 36.06 73 THR A N 1
ATOM 565 C CA . THR A 1 73 ? -2.279 11.812 -13.594 1 36.06 73 THR A CA 1
ATOM 566 C C . THR A 1 73 ? -1.139 12.469 -14.367 1 36.06 73 THR A C 1
ATOM 568 O O . THR A 1 73 ? -0.604 13.5 -13.945 1 36.06 73 THR A O 1
ATOM 571 N N . GLY A 1 74 ? -0.207 11.734 -14.945 1 33.78 74 GLY A N 1
ATOM 572 C CA . GLY A 1 74 ? 0.556 12.43 -15.969 1 33.78 74 GLY A CA 1
ATOM 573 C C . GLY A 1 74 ? 0.003 13.805 -16.297 1 33.78 74 GLY A C 1
ATOM 574 O O . GLY A 1 74 ? 0.618 14.562 -17.047 1 33.78 74 GLY A O 1
ATOM 575 N N . SER A 1 75 ? -1.264 13.867 -16.812 1 31.89 75 SER A N 1
ATOM 576 C CA . SER A 1 75 ? -1.747 15.102 -17.422 1 31.89 75 SER A CA 1
ATOM 577 C C . SER A 1 75 ? -1.773 16.234 -16.406 1 31.89 75 SER A C 1
ATOM 579 O O . SER A 1 75 ? -1.817 16 -15.195 1 31.89 75 SER A O 1
ATOM 581 N N . ASN A 1 76 ? -1.762 17.438 -16.797 1 32.53 76 ASN A N 1
ATOM 582 C CA . ASN A 1 76 ? -1.947 18.75 -16.203 1 32.53 76 ASN A CA 1
ATOM 583 C C . ASN A 1 76 ? -2.945 18.719 -15.055 1 32.53 76 ASN A C 1
ATOM 585 O O . ASN A 1 76 ? -3.961 18.031 -15.125 1 32.53 76 ASN A O 1
ATOM 589 N N . MET A 1 77 ? -2.604 19.203 -13.883 1 35.34 77 MET A N 1
ATOM 590 C CA . MET A 1 77 ? -3.365 19.469 -12.664 1 35.34 77 MET A CA 1
ATOM 591 C C . MET A 1 77 ? -4.855 19.594 -12.977 1 35.34 77 MET A C 1
ATOM 593 O O . MET A 1 77 ? -5.691 19.109 -12.203 1 35.34 77 MET A O 1
ATOM 597 N N . LEU A 1 78 ? -5.109 20.453 -13.898 1 34.56 78 LEU A N 1
ATOM 598 C CA . LEU A 1 78 ? -6.457 20.891 -14.258 1 34.56 78 LEU A CA 1
ATOM 599 C C . LEU A 1 78 ? -7.23 19.766 -14.93 1 34.56 78 LEU A C 1
ATOM 601 O O . LEU A 1 78 ? -8.445 19.641 -14.742 1 34.56 78 LEU A O 1
ATOM 605 N N . ASP A 1 79 ? -6.586 19.172 -15.875 1 36.84 79 ASP A N 1
ATOM 606 C CA . ASP A 1 79 ? -7.316 18.172 -16.656 1 36.84 79 ASP A CA 1
ATOM 607 C C . ASP A 1 79 ? -7.68 16.969 -15.789 1 36.84 79 ASP A C 1
ATOM 609 O O . ASP A 1 79 ? -8.594 16.203 -16.125 1 36.84 79 ASP A O 1
ATOM 613 N N . SER A 1 80 ? -7.074 16.703 -14.742 1 39.88 80 SER A N 1
ATOM 614 C CA . SER A 1 80 ? -7.188 15.555 -13.844 1 39.88 80 SER A CA 1
ATOM 615 C C . SER A 1 80 ? -8.344 15.727 -12.867 1 39.88 80 SER A C 1
ATOM 617 O O . SER A 1 80 ? -8.836 14.75 -12.297 1 39.88 80 SER A O 1
ATOM 619 N N . ILE A 1 81 ? -8.641 16.969 -12.492 1 38.94 81 ILE A N 1
ATOM 620 C CA . ILE A 1 81 ? -9.648 17.297 -11.492 1 38.94 81 ILE A CA 1
ATOM 621 C C . ILE A 1 81 ? -11.039 17.016 -12.055 1 38.94 81 ILE A C 1
ATOM 623 O O . ILE A 1 81 ? -11.977 16.719 -11.312 1 38.94 81 ILE A O 1
ATOM 627 N N . THR A 1 82 ? -11.211 17.297 -13.336 1 40.53 82 THR A N 1
ATOM 628 C CA . THR A 1 82 ? -12.602 17.312 -13.789 1 40.53 82 THR A CA 1
ATOM 629 C C . THR A 1 82 ? -12.906 16.062 -14.617 1 40.53 82 THR A C 1
ATOM 631 O O . THR A 1 82 ? -14.055 15.82 -14.984 1 40.53 82 THR A O 1
ATOM 634 N N . GLY A 1 83 ? -11.914 15.227 -14.914 1 43.53 83 GLY A N 1
ATOM 635 C CA . GLY A 1 83 ? -12.328 14.289 -15.938 1 43.53 83 GLY A CA 1
ATOM 636 C C . GLY A 1 83 ? -12.414 12.859 -15.438 1 43.53 83 GLY A C 1
ATOM 637 O O . GLY A 1 83 ? -12.117 12.586 -14.273 1 43.53 83 GLY A O 1
ATOM 638 N N . GLY A 1 84 ? -13.18 11.961 -16.188 1 45.81 84 GLY A N 1
ATOM 639 C CA . GLY A 1 84 ? -13.43 10.539 -16.031 1 45.81 84 GLY A CA 1
ATOM 640 C C . GLY A 1 84 ? -12.219 9.766 -15.547 1 45.81 84 GLY A C 1
ATOM 641 O O . GLY A 1 84 ? -12.336 8.898 -14.68 1 45.81 84 GLY A O 1
ATOM 642 N N . ALA A 1 85 ? -11.039 10.258 -15.93 1 42.09 85 ALA A N 1
ATOM 643 C CA . ALA A 1 85 ? -9.812 9.57 -15.539 1 42.09 85 ALA A CA 1
ATOM 644 C C . ALA A 1 85 ? -9.469 9.844 -14.078 1 42.09 85 ALA A C 1
ATOM 646 O O . ALA A 1 85 ? -8.984 8.961 -13.375 1 42.09 85 ALA A O 1
ATOM 647 N N . PHE A 1 86 ? -9.844 11.086 -13.555 1 47.78 86 PHE A N 1
ATOM 648 C CA . PHE A 1 86 ? -9.617 11.445 -12.156 1 47.78 86 PHE A CA 1
ATOM 649 C C . PHE A 1 86 ? -10.492 10.609 -11.234 1 47.78 86 PHE A C 1
ATOM 651 O O . PHE A 1 86 ? -10.016 10.109 -10.211 1 47.78 86 PHE A O 1
ATOM 658 N N . GLY A 1 87 ? -11.633 10.539 -11.656 1 60.28 87 GLY A N 1
ATOM 659 C CA . GLY A 1 87 ? -12.547 9.727 -10.867 1 60.28 87 GLY A CA 1
ATOM 660 C C . GLY A 1 87 ? -12.125 8.273 -10.773 1 60.28 87 GLY A C 1
ATOM 661 O O . GLY A 1 87 ? -12.219 7.664 -9.703 1 60.28 87 GLY A O 1
ATOM 662 N N . GLN A 1 88 ? -11.453 7.898 -11.859 1 64.19 88 GLN A N 1
ATOM 663 C CA . GLN A 1 88 ? -11.023 6.504 -11.891 1 64.19 88 GLN A CA 1
ATOM 664 C C . GLN A 1 88 ? -9.836 6.277 -10.961 1 64.19 88 GLN A C 1
ATOM 666 O O . GLN A 1 88 ? -9.766 5.258 -10.273 1 64.19 88 GLN A O 1
ATOM 671 N N . GLY A 1 89 ? -8.906 7.215 -10.93 1 67.69 89 GLY A N 1
ATOM 672 C CA . GLY A 1 89 ? -7.758 7.098 -10.047 1 67.69 89 GLY A CA 1
ATOM 673 C C . GLY A 1 89 ? -8.125 7.117 -8.578 1 67.69 89 GLY A C 1
ATOM 674 O O . GLY A 1 89 ? -7.598 6.332 -7.789 1 67.69 89 GLY A O 1
ATOM 675 N N . LEU A 1 90 ? -9.102 7.953 -8.234 1 73.56 90 LEU A N 1
ATOM 676 C CA . LEU A 1 90 ? -9.555 8.047 -6.852 1 73.56 90 LEU A CA 1
ATOM 677 C C . LEU A 1 90 ? -10.25 6.762 -6.418 1 73.56 90 LEU A C 1
ATOM 679 O O . LEU A 1 90 ? -10.023 6.27 -5.312 1 73.56 90 LEU A O 1
ATOM 683 N N . ALA A 1 91 ? -11.086 6.285 -7.301 1 78.88 91 ALA A N 1
ATOM 684 C CA . ALA A 1 91 ? -11.805 5.051 -7.004 1 78.88 91 ALA A CA 1
ATOM 685 C C . ALA A 1 91 ? -10.836 3.891 -6.785 1 78.88 91 ALA A C 1
ATOM 687 O O . ALA A 1 91 ? -11.039 3.064 -5.895 1 78.88 91 ALA A O 1
ATOM 688 N N . GLU A 1 92 ? -9.836 3.883 -7.535 1 80.19 92 GLU A N 1
ATOM 689 C CA . GLU A 1 92 ? -8.836 2.836 -7.402 1 80.19 92 GLU A CA 1
ATOM 690 C C . GLU A 1 92 ? -8.117 2.924 -6.059 1 80.19 92 GLU A C 1
ATOM 692 O O . GLU A 1 92 ? -7.883 1.905 -5.406 1 80.19 92 GLU A O 1
ATOM 697 N N . ARG A 1 93 ? -7.828 4.098 -5.637 1 83.06 93 ARG A N 1
ATOM 698 C CA . ARG A 1 93 ? -7.145 4.297 -4.363 1 83.06 93 ARG A CA 1
ATOM 699 C C . ARG A 1 93 ? -8.039 3.902 -3.193 1 83.06 93 ARG A C 1
ATOM 701 O O . ARG A 1 93 ? -7.566 3.334 -2.205 1 83.06 93 ARG A O 1
ATOM 708 N N . MET A 1 94 ? -9.297 4.242 -3.35 1 87.25 94 MET A N 1
ATOM 709 C CA . MET A 1 94 ? -10.25 3.83 -2.328 1 87.25 94 MET A CA 1
ATOM 710 C C . MET A 1 94 ? -10.281 2.312 -2.188 1 87.25 94 MET A C 1
ATOM 712 O O . MET A 1 94 ? -10.219 1.786 -1.076 1 87.25 94 MET A O 1
ATOM 716 N N . ARG A 1 95 ? -10.32 1.678 -3.334 1 88.81 95 ARG A N 1
ATOM 717 C CA . ARG A 1 95 ? -10.406 0.221 -3.328 1 88.81 95 ARG A CA 1
ATOM 718 C C . ARG A 1 95 ? -9.133 -0.401 -2.764 1 88.81 95 ARG A C 1
ATOM 720 O O . ARG A 1 95 ? -9.195 -1.357 -1.988 1 88.81 95 ARG A O 1
ATOM 727 N N . GLU A 1 96 ? -8 0.155 -3.141 1 88.19 96 GLU A N 1
ATOM 728 C CA . GLU A 1 96 ? -6.727 -0.366 -2.66 1 88.19 96 GLU A CA 1
ATOM 729 C C . GLU A 1 96 ? -6.598 -0.203 -1.148 1 88.19 96 GLU A C 1
ATOM 731 O O . GLU A 1 96 ? -6.16 -1.123 -0.455 1 88.19 96 GLU A O 1
ATOM 736 N N . THR A 1 97 ? -6.969 0.96 -0.706 1 93.38 97 THR A N 1
ATOM 737 C CA . THR A 1 97 ? -6.883 1.232 0.725 1 93.38 97 THR A CA 1
ATOM 738 C C . THR A 1 97 ? -7.832 0.325 1.504 1 93.38 97 THR A C 1
ATOM 740 O O . THR A 1 97 ? -7.441 -0.268 2.514 1 93.38 97 THR A O 1
ATOM 743 N N . TYR A 1 98 ? -9.078 0.178 1.019 1 94.5 98 TYR A N 1
ATOM 744 C CA . TYR A 1 98 ? -10.055 -0.698 1.646 1 94.5 98 TYR A CA 1
ATOM 745 C C . TYR A 1 98 ? -9.586 -2.146 1.63 1 94.5 98 TYR A C 1
ATOM 747 O O . TYR A 1 98 ? -9.703 -2.857 2.631 1 94.5 98 TYR A O 1
ATOM 755 N N . SER A 1 99 ? -9 -2.574 0.543 1 93.69 99 SER A N 1
ATOM 756 C CA . SER A 1 99 ? -8.508 -3.941 0.407 1 93.69 99 SER A CA 1
ATOM 757 C C . SER A 1 99 ? -7.359 -4.215 1.369 1 93.69 99 SER A C 1
ATOM 759 O O . SER A 1 99 ? -7.238 -5.316 1.904 1 93.69 99 SER A O 1
ATOM 761 N N . PHE A 1 100 ? -6.48 -3.258 1.588 1 95.75 100 PHE A N 1
ATOM 762 C CA . PHE A 1 100 ? -5.395 -3.385 2.551 1 95.75 100 PHE A CA 1
ATOM 763 C C . PHE A 1 100 ? -5.938 -3.672 3.945 1 95.75 100 PHE A C 1
ATOM 765 O O . PHE A 1 100 ? -5.422 -4.543 4.648 1 95.75 100 PHE A O 1
ATOM 772 N N . ILE A 1 101 ? -6.965 -2.934 4.32 1 97.38 101 ILE A N 1
ATOM 773 C CA . ILE A 1 101 ? -7.566 -3.121 5.637 1 97.38 101 ILE A CA 1
ATOM 774 C C . ILE A 1 101 ? -8.195 -4.508 5.723 1 97.38 101 ILE A C 1
ATOM 776 O O . ILE A 1 101 ? -7.969 -5.242 6.691 1 97.38 101 ILE A O 1
ATOM 780 N N . CYS A 1 102 ? -8.93 -4.922 4.676 1 96.44 102 CYS A N 1
ATOM 781 C CA . CYS A 1 102 ? -9.594 -6.219 4.672 1 96.44 102 CYS A CA 1
ATOM 782 C C . CYS A 1 102 ? -8.586 -7.355 4.758 1 96.44 102 CYS A C 1
ATOM 784 O O . CYS A 1 102 ? -8.812 -8.344 5.453 1 96.44 102 CYS A O 1
ATOM 786 N N . SER A 1 103 ? -7.449 -7.18 4.109 1 94.56 103 SER A N 1
ATOM 787 C CA . SER A 1 103 ? -6.461 -8.242 3.982 1 94.56 103 SER A CA 1
ATOM 788 C C . SER A 1 103 ? -5.684 -8.43 5.281 1 94.56 103 SER A C 1
ATOM 790 O O . SER A 1 103 ? -5.145 -9.516 5.535 1 94.56 103 SER A O 1
ATOM 792 N N . ASN A 1 104 ? -5.664 -7.418 6.141 1 97.19 104 ASN A N 1
ATOM 793 C CA . ASN A 1 104 ? -4.719 -7.488 7.25 1 97.19 104 ASN A CA 1
ATOM 794 C C . ASN A 1 104 ? -5.434 -7.41 8.594 1 97.19 104 ASN A C 1
ATOM 796 O O . ASN A 1 104 ? -4.867 -7.785 9.625 1 97.19 104 ASN A O 1
ATOM 800 N N . TYR A 1 105 ? -6.664 -6.969 8.656 1 96.75 105 TYR A N 1
ATOM 801 C CA . TYR A 1 105 ? -7.34 -6.715 9.922 1 96.75 105 TYR A CA 1
ATOM 802 C C . TYR A 1 105 ? -7.629 -8.016 10.656 1 96.75 105 TYR A C 1
ATOM 804 O O . TYR A 1 105 ? -8.109 -8.984 10.062 1 96.75 105 TYR A O 1
ATOM 812 N N . MET A 1 106 ? -7.293 -8.055 11.867 1 93.81 106 MET A N 1
ATOM 813 C CA . MET A 1 106 ? -7.688 -9.086 12.82 1 93.81 106 MET A CA 1
ATOM 814 C C . MET A 1 106 ? -8.438 -8.484 14 1 93.81 106 MET A C 1
ATOM 816 O O . MET A 1 106 ? -8.227 -7.316 14.352 1 93.81 106 MET A O 1
ATOM 820 N N . ASP A 1 107 ? -9.281 -9.281 14.555 1 93 107 ASP A N 1
ATOM 821 C CA . ASP A 1 107 ? -10.023 -8.781 15.703 1 93 107 ASP A CA 1
ATOM 822 C C . ASP A 1 107 ? -9.086 -8.227 16.781 1 93 107 ASP A C 1
ATOM 824 O O . ASP A 1 107 ? -8.125 -8.891 17.172 1 93 107 ASP A O 1
ATOM 828 N N . GLY A 1 108 ? -9.398 -7.047 17.219 1 90.94 108 GLY A N 1
ATOM 829 C CA . GLY A 1 108 ? -8.562 -6.371 18.203 1 90.94 108 GLY A CA 1
ATOM 830 C C . GLY A 1 108 ? -7.672 -5.305 17.594 1 90.94 108 GLY A C 1
ATOM 831 O O . GLY A 1 108 ? -7.156 -4.438 18.297 1 90.94 108 GLY A O 1
ATOM 832 N N . ASP A 1 109 ? -7.496 -5.383 16.266 1 95.62 109 ASP A N 1
ATOM 833 C CA . ASP A 1 109 ? -6.695 -4.375 15.57 1 95.62 109 ASP A CA 1
ATOM 834 C C . ASP A 1 109 ? -7.402 -3.021 15.578 1 95.62 109 ASP A C 1
ATOM 836 O O . ASP A 1 109 ? -8.617 -2.949 15.758 1 95.62 109 ASP A O 1
ATOM 840 N N . GLU A 1 110 ? -6.641 -2.021 15.484 1 97.25 110 GLU A N 1
ATOM 841 C CA . GLU A 1 110 ? -7.16 -0.669 15.305 1 97.25 110 GLU A CA 1
ATOM 842 C C . GLU A 1 110 ? -6.926 -0.165 13.891 1 97.25 110 GLU A C 1
ATOM 844 O O . GLU A 1 110 ? -5.871 -0.423 13.297 1 97.25 110 GLU A O 1
ATOM 849 N N . ILE A 1 111 ? -7.945 0.508 13.336 1 98 111 ILE A N 1
ATOM 850 C CA . ILE A 1 111 ? -7.855 1.072 11.992 1 98 111 ILE A CA 1
ATOM 851 C C . ILE A 1 111 ? -7.707 2.59 12.078 1 98 111 ILE A C 1
ATOM 853 O O . ILE A 1 111 ? -8.539 3.266 12.695 1 98 111 ILE A O 1
ATOM 857 N N . ILE A 1 112 ? -6.684 3.148 11.516 1 98.69 112 ILE A N 1
ATOM 858 C CA . ILE A 1 112 ? -6.453 4.59 11.469 1 98.69 112 ILE A CA 1
ATOM 859 C C . ILE A 1 112 ? -6.281 5.039 10.023 1 98.69 112 ILE A C 1
ATOM 861 O O . ILE A 1 112 ? -5.445 4.5 9.297 1 98.69 112 ILE A O 1
ATOM 865 N N . LEU A 1 113 ? -7.062 5.973 9.578 1 97.94 113 LEU A N 1
ATOM 866 C CA . LEU A 1 113 ? -7.051 6.5 8.219 1 97.94 113 LEU A CA 1
ATOM 867 C C . LEU A 1 113 ? -6.582 7.949 8.195 1 97.94 113 LEU A C 1
ATOM 869 O O . LEU A 1 113 ? -7.152 8.805 8.883 1 97.94 113 LEU A O 1
ATOM 873 N N . VAL A 1 114 ? -5.531 8.258 7.438 1 98.25 114 VAL A N 1
ATOM 874 C CA . VAL A 1 114 ? -4.91 9.578 7.41 1 98.25 114 VAL A CA 1
ATOM 875 C C . VAL A 1 114 ? -4.902 10.117 5.984 1 98.25 114 VAL A C 1
ATOM 877 O O . VAL A 1 114 ? -4.516 9.414 5.047 1 98.25 114 VAL A O 1
ATOM 880 N N . GLY A 1 115 ? -5.391 11.391 5.773 1 96.06 115 GLY A N 1
ATOM 881 C CA . GLY A 1 115 ? -5.426 11.914 4.414 1 96.06 115 GLY A CA 1
ATOM 882 C C . GLY A 1 115 ? -5.312 13.422 4.344 1 96.06 115 GLY A C 1
ATOM 883 O O . GLY A 1 115 ? -5.543 14.109 5.34 1 96.06 115 GLY A O 1
ATOM 884 N N . PHE A 1 116 ? -4.922 13.906 3.189 1 93.31 116 PHE A N 1
ATOM 885 C CA . PHE A 1 116 ? -4.867 15.32 2.857 1 93.31 116 PHE A CA 1
ATOM 886 C C . PHE A 1 116 ? -5.492 15.586 1.493 1 93.31 116 PHE A C 1
ATOM 888 O O . PHE A 1 116 ? -5.227 14.859 0.533 1 93.31 116 PHE A O 1
ATOM 895 N N . SER A 1 117 ? -6.238 16.688 1.38 1 88.69 117 SER A N 1
ATOM 896 C CA . SER A 1 117 ? -6.836 17.094 0.11 1 88.69 117 SER A CA 1
ATOM 897 C C . SER A 1 117 ? -7.637 15.953 -0.507 1 88.69 117 SER A C 1
ATOM 899 O O . SER A 1 117 ? -8.484 15.344 0.16 1 88.69 117 SER A O 1
ATOM 901 N N . ARG A 1 118 ? -7.348 15.5 -1.605 1 82.75 118 ARG A N 1
ATOM 902 C CA . ARG A 1 118 ? -8.031 14.367 -2.225 1 82.75 118 ARG A CA 1
ATOM 903 C C . ARG A 1 118 ? -7.801 13.094 -1.425 1 82.75 118 ARG A C 1
ATOM 905 O O . ARG A 1 118 ? -8.672 12.219 -1.376 1 82.75 118 ARG A O 1
ATOM 912 N N . GLY A 1 119 ? -6.621 13 -0.85 1 89.38 119 GLY A N 1
ATOM 913 C CA . GLY A 1 119 ? -6.375 11.883 0.052 1 89.38 119 GLY A CA 1
ATOM 914 C C . GLY A 1 119 ? -7.312 11.867 1.244 1 89.38 119 GLY A C 1
ATOM 915 O O . GLY A 1 119 ? -7.715 10.797 1.707 1 89.38 119 GLY A O 1
ATOM 916 N N . ALA A 1 120 ? -7.664 13.102 1.71 1 91.94 120 ALA A N 1
ATOM 917 C CA . ALA A 1 120 ? -8.648 13.203 2.787 1 91.94 120 ALA A CA 1
ATOM 918 C C . ALA A 1 120 ? -10.008 12.68 2.336 1 91.94 120 ALA A C 1
ATOM 920 O O . ALA A 1 120 ? -10.688 11.977 3.082 1 91.94 120 ALA A O 1
ATOM 921 N N . PHE A 1 121 ? -10.375 13.062 1.158 1 85.06 121 PHE A N 1
ATOM 922 C CA . PHE A 1 121 ? -11.609 12.547 0.583 1 85.06 121 PHE A CA 1
ATOM 923 C C . PHE A 1 121 ? -11.562 11.023 0.476 1 85.06 121 PHE A C 1
ATOM 925 O O . PHE A 1 121 ? -12.547 10.344 0.773 1 85.06 121 PHE A O 1
ATOM 932 N N . THR A 1 122 ? -10.445 10.516 0.044 1 87.56 122 THR A N 1
ATOM 933 C CA . THR A 1 122 ? -10.266 9.078 -0.115 1 87.56 122 THR A CA 1
ATOM 934 C C . THR A 1 122 ? -10.469 8.359 1.214 1 87.56 122 THR A C 1
ATOM 936 O O . THR A 1 122 ? -11.258 7.41 1.297 1 87.56 122 THR A O 1
ATOM 939 N N . VAL A 1 123 ? -9.82 8.773 2.256 1 93.12 123 VAL A N 1
ATOM 940 C CA . VAL A 1 123 ? -9.883 8.039 3.514 1 93.12 123 VAL A CA 1
ATOM 941 C C . VAL A 1 123 ? -11.266 8.203 4.145 1 93.12 123 VAL A C 1
ATOM 943 O O . VAL A 1 123 ? -11.766 7.285 4.801 1 93.12 123 VAL A O 1
ATOM 946 N N . ARG A 1 124 ? -11.914 9.344 3.965 1 90.75 124 ARG A N 1
ATOM 947 C CA . ARG A 1 124 ? -13.297 9.5 4.422 1 90.75 124 ARG A CA 1
ATOM 948 C C . ARG A 1 124 ? -14.227 8.539 3.684 1 90.75 124 ARG A C 1
ATOM 950 O O . ARG A 1 124 ? -15.141 7.973 4.281 1 90.75 124 ARG A O 1
ATOM 957 N N . SER A 1 125 ? -13.945 8.398 2.383 1 87.56 125 SER A N 1
ATOM 958 C CA . SER A 1 125 ? -14.734 7.457 1.591 1 87.56 125 SER A CA 1
ATOM 959 C C . SER A 1 125 ? -14.516 6.02 2.055 1 87.56 125 SER A C 1
ATOM 961 O O . SER A 1 125 ? -15.461 5.238 2.141 1 87.56 125 SER A O 1
ATOM 963 N N . VAL A 1 126 ? -13.289 5.684 2.314 1 92.19 126 VAL A N 1
ATOM 964 C CA . VAL A 1 126 ? -12.969 4.352 2.809 1 92.19 126 VAL A CA 1
ATOM 965 C C . VAL A 1 126 ? -13.664 4.113 4.145 1 92.19 126 VAL A C 1
ATOM 967 O O . VAL A 1 126 ? -14.188 3.023 4.395 1 92.19 126 VAL A O 1
ATOM 970 N N . ALA A 1 127 ? -13.672 5.133 5 1 93.31 127 ALA A N 1
ATOM 971 C CA . ALA A 1 127 ? -14.406 5.027 6.262 1 93.31 127 ALA A CA 1
ATOM 972 C C . ALA A 1 127 ? -15.883 4.75 6.016 1 93.31 127 ALA A C 1
ATOM 974 O O . ALA A 1 127 ? -16.484 3.93 6.707 1 93.31 127 ALA A O 1
ATOM 975 N N . GLY A 1 128 ? -16.438 5.461 5.051 1 89.12 128 GLY A N 1
ATOM 976 C CA . GLY A 1 128 ? -17.828 5.203 4.672 1 89.12 128 GLY A CA 1
ATOM 977 C C . GLY A 1 128 ? -18.062 3.783 4.188 1 89.12 128 GLY A C 1
ATOM 978 O O . GLY A 1 128 ? -19.062 3.166 4.52 1 89.12 128 GLY A O 1
ATOM 979 N N . MET A 1 129 ? -17.125 3.266 3.412 1 90.38 129 MET A N 1
ATOM 980 C CA . MET A 1 129 ? -17.219 1.893 2.926 1 90.38 129 MET A CA 1
ATOM 981 C C . MET A 1 129 ? -17.25 0.904 4.086 1 90.38 129 MET A C 1
ATOM 983 O O . MET A 1 129 ? -18.078 -0.008 4.113 1 90.38 129 MET A O 1
ATOM 987 N N . ILE A 1 130 ? -16.312 1.086 5.035 1 93.25 130 ILE A N 1
ATOM 988 C CA . ILE A 1 130 ? -16.25 0.204 6.195 1 93.25 130 ILE A CA 1
ATOM 989 C C . ILE A 1 130 ? -17.547 0.307 6.992 1 93.25 130 ILE A C 1
ATOM 991 O O . ILE A 1 130 ? -18.078 -0.701 7.48 1 93.25 130 ILE A O 1
ATOM 995 N N . GLY A 1 131 ? -18.094 1.479 7.109 1 89.62 131 GLY A N 1
ATOM 996 C CA . GLY A 1 131 ? -19.344 1.684 7.82 1 89.62 131 GLY A CA 1
ATOM 997 C C . GLY A 1 131 ? -20.516 1.003 7.156 1 89.62 131 GLY A C 1
ATOM 998 O O . GLY A 1 131 ? -21.375 0.43 7.836 1 89.62 131 GLY A O 1
ATOM 999 N N . HIS A 1 132 ? -20.578 1.016 5.828 1 88.56 132 HIS A N 1
ATOM 1000 C CA . HIS A 1 132 ? -21.734 0.516 5.082 1 88.56 132 HIS A CA 1
ATOM 1001 C C . HIS A 1 132 ? -21.594 -0.975 4.793 1 88.56 132 HIS A C 1
ATOM 1003 O O . HIS A 1 132 ? -22.594 -1.708 4.809 1 88.56 132 HIS A O 1
ATOM 1009 N N . LEU A 1 133 ? -20.359 -1.396 4.52 1 91.81 133 LEU A N 1
ATOM 1010 C CA . LEU A 1 133 ? -20.156 -2.762 4.039 1 91.81 133 LEU A CA 1
ATOM 1011 C C . LEU A 1 133 ? -19.578 -3.646 5.133 1 91.81 133 LEU A C 1
ATOM 1013 O O . LEU A 1 133 ? -19.656 -4.875 5.055 1 91.81 133 LEU A O 1
ATOM 1017 N N . GLY A 1 134 ? -18.984 -3.025 6.16 1 93.38 134 GLY A N 1
ATOM 1018 C CA . GLY A 1 134 ? -18.094 -3.803 7.004 1 93.38 134 GLY A CA 1
ATOM 1019 C C . GLY A 1 134 ? -16.781 -4.125 6.336 1 93.38 134 GLY A C 1
ATOM 1020 O O . GLY A 1 134 ? -16.281 -3.344 5.516 1 93.38 134 GLY A O 1
ATOM 1021 N N . LEU A 1 135 ? -16.188 -5.16 6.805 1 96.31 135 LEU A N 1
ATOM 1022 C CA . LEU A 1 135 ? -14.961 -5.648 6.176 1 96.31 135 LEU A CA 1
ATOM 1023 C C . LEU A 1 135 ? -15.234 -6.914 5.371 1 96.31 135 LEU A C 1
ATOM 1025 O O . LEU A 1 135 ? -15.641 -7.938 5.93 1 96.31 135 LEU A O 1
ATOM 1029 N N . LEU A 1 136 ? -15.016 -6.777 4.043 1 96.81 136 LEU A N 1
ATOM 1030 C CA . LEU A 1 136 ? -15.234 -7.945 3.193 1 96.81 136 LEU A CA 1
ATOM 1031 C C . LEU A 1 136 ? -14.336 -9.102 3.615 1 96.81 136 LEU A C 1
ATOM 1033 O O . LEU A 1 136 ? -13.172 -8.898 3.963 1 96.81 136 LEU A O 1
ATOM 1037 N N . THR A 1 137 ? -14.922 -10.305 3.621 1 95.56 137 THR A N 1
ATOM 1038 C CA . THR A 1 137 ? -14.172 -11.523 3.902 1 95.56 137 THR A CA 1
ATOM 1039 C C . THR A 1 137 ? -13.297 -11.906 2.713 1 95.56 137 THR A C 1
ATOM 1041 O O . THR A 1 137 ? -13.336 -11.25 1.67 1 95.56 137 THR A O 1
ATOM 1044 N N . ARG A 1 138 ? -12.516 -12.992 2.875 1 92.75 138 ARG A N 1
ATOM 1045 C CA . ARG A 1 138 ? -11.711 -13.523 1.781 1 92.75 138 ARG A CA 1
ATOM 1046 C C . ARG A 1 138 ? -12.586 -13.906 0.591 1 92.75 138 ARG A C 1
ATOM 1048 O O . ARG A 1 138 ? -12.188 -13.719 -0.562 1 92.75 138 ARG A O 1
ATOM 1055 N N . GLU A 1 139 ? -13.766 -14.367 0.864 1 93.25 139 GLU A N 1
ATOM 1056 C CA . GLU A 1 139 ? -14.727 -14.742 -0.177 1 93.25 139 GLU A CA 1
ATOM 1057 C C . GLU A 1 139 ? -15.336 -13.508 -0.829 1 93.25 139 GLU A C 1
ATOM 1059 O O . GLU A 1 139 ? -15.469 -13.445 -2.053 1 93.25 139 GLU A O 1
ATOM 1064 N N . GLY A 1 140 ? -15.641 -12.562 0.031 1 94.31 140 GLY A N 1
ATOM 1065 C CA . GLY A 1 140 ? -16.344 -11.375 -0.439 1 94.31 140 GLY A CA 1
ATOM 1066 C C . GLY A 1 140 ? -15.477 -10.484 -1.311 1 94.31 140 GLY A C 1
ATOM 1067 O O . GLY A 1 140 ? -15.984 -9.828 -2.223 1 94.31 140 GLY A O 1
ATOM 1068 N N . VAL A 1 141 ? -14.195 -10.422 -0.975 1 92.56 141 VAL A N 1
ATOM 1069 C CA . VAL A 1 141 ? -13.297 -9.516 -1.675 1 92.56 141 VAL A CA 1
ATOM 1070 C C . VAL A 1 141 ? -13.211 -9.906 -3.148 1 92.56 141 VAL A C 1
ATOM 1072 O O . VAL A 1 141 ? -12.852 -9.086 -3.996 1 92.56 141 VAL A O 1
ATOM 1075 N N . GLU A 1 142 ? -13.523 -11.109 -3.506 1 89 142 GLU A N 1
ATOM 1076 C CA . GLU A 1 142 ? -13.531 -11.547 -4.898 1 89 142 GLU A CA 1
ATOM 1077 C C . GLU A 1 142 ? -14.578 -10.789 -5.711 1 89 142 GLU A C 1
ATOM 1079 O O . GLU A 1 142 ? -14.484 -10.711 -6.938 1 89 142 GLU A O 1
ATOM 1084 N N . PHE A 1 143 ? -15.57 -10.219 -5.016 1 92.31 143 PHE A N 1
ATOM 1085 C CA . PHE A 1 143 ? -16.672 -9.508 -5.66 1 92.31 143 PHE A CA 1
ATOM 1086 C C . PHE A 1 143 ? -16.578 -8.016 -5.371 1 92.31 143 PHE A C 1
ATOM 1088 O O . PHE A 1 143 ? -17.562 -7.289 -5.52 1 92.31 143 PHE A O 1
ATOM 1095 N N . PHE A 1 144 ? -15.445 -7.551 -4.938 1 92 144 PHE A N 1
ATOM 1096 C CA . PHE A 1 144 ? -15.336 -6.191 -4.422 1 92 144 PHE A CA 1
ATOM 1097 C C . PHE A 1 144 ? -15.703 -5.176 -5.496 1 92 144 PHE A C 1
ATOM 1099 O O . PHE A 1 144 ? -16.391 -4.195 -5.219 1 92 144 PHE A O 1
ATOM 1106 N N . TYR A 1 145 ? -15.352 -5.41 -6.707 1 88 145 TYR A N 1
ATOM 1107 C CA . TYR A 1 145 ? -15.578 -4.414 -7.746 1 88 145 TYR A CA 1
ATOM 1108 C C . TYR A 1 145 ? -17.062 -4.207 -7.992 1 88 145 TYR A C 1
ATOM 1110 O O . TYR A 1 145 ? -17.562 -3.076 -7.953 1 88 145 TYR A O 1
ATOM 1118 N N . PRO A 1 146 ? -17.812 -5.297 -8.281 1 91 146 PRO A N 1
ATOM 1119 C CA . PRO A 1 146 ? -19.25 -5.098 -8.438 1 91 146 PRO A CA 1
ATOM 1120 C C . PRO A 1 146 ? -19.906 -4.496 -7.195 1 91 146 PRO A C 1
ATOM 1122 O O . PRO A 1 146 ? -20.828 -3.693 -7.305 1 91 146 PRO A O 1
ATOM 1125 N N . ILE A 1 147 ? -19.438 -4.941 -6.051 1 93.5 147 ILE A N 1
ATOM 1126 C CA . ILE A 1 147 ? -19.969 -4.41 -4.805 1 93.5 147 ILE A CA 1
ATOM 1127 C C . ILE A 1 147 ? -19.734 -2.902 -4.738 1 93.5 147 ILE A C 1
ATOM 1129 O O . ILE A 1 147 ? -20.641 -2.139 -4.402 1 93.5 147 ILE A O 1
ATOM 1133 N N . PHE A 1 148 ? -18.531 -2.498 -5.043 1 89.44 148 PHE A N 1
ATOM 1134 C CA . PHE A 1 148 ? -18.156 -1.088 -5.035 1 89.44 148 PHE A CA 1
ATOM 1135 C C . PHE A 1 148 ? -19 -0.297 -6.023 1 89.44 148 PHE A C 1
ATOM 1137 O O . PHE A 1 148 ? -19.469 0.799 -5.711 1 89.44 148 PHE A O 1
ATOM 1144 N N . LYS A 1 149 ? -19.203 -0.861 -7.199 1 87.56 149 LYS A N 1
ATOM 1145 C CA . LYS A 1 149 ? -20.016 -0.219 -8.219 1 87.56 149 LYS A CA 1
ATOM 1146 C C . LYS A 1 149 ? -21.469 -0.072 -7.754 1 87.56 149 LYS A C 1
ATOM 1148 O O . LYS A 1 149 ? -22.094 0.966 -7.977 1 87.56 149 LYS A O 1
ATOM 1153 N N . ASP A 1 150 ? -21.969 -1.106 -7.215 1 90.69 150 ASP A N 1
ATOM 1154 C CA . ASP A 1 150 ? -23.312 -1.043 -6.68 1 90.69 150 ASP A CA 1
ATOM 1155 C C . ASP A 1 150 ? -23.453 0.072 -5.645 1 90.69 150 ASP A C 1
ATOM 1157 O O . ASP A 1 150 ? -24.391 0.858 -5.688 1 90.69 150 ASP A O 1
ATOM 1161 N N . MET A 1 151 ? -22.531 0.102 -4.711 1 88.62 151 MET A N 1
ATOM 1162 C CA . MET A 1 151 ? -22.531 1.103 -3.648 1 88.62 151 MET A CA 1
ATOM 1163 C C . MET A 1 151 ? -22.578 2.512 -4.227 1 88.62 151 MET A C 1
ATOM 1165 O O . MET A 1 151 ? -23.297 3.375 -3.721 1 88.62 151 MET A O 1
ATOM 1169 N N . GLN A 1 152 ? -21.828 2.709 -5.266 1 82.56 152 GLN A N 1
ATOM 1170 C CA . GLN A 1 152 ? -21.75 4.02 -5.902 1 82.56 152 GLN A CA 1
ATOM 1171 C C . GLN A 1 152 ? -23.109 4.406 -6.504 1 82.56 152 GLN A C 1
ATOM 1173 O O . GLN A 1 152 ? -23.375 5.586 -6.742 1 82.56 152 GLN A O 1
ATOM 1178 N N . HIS A 1 153 ? -24 3.355 -6.73 1 86.38 153 HIS A N 1
ATOM 1179 C CA . HIS A 1 153 ? -25.203 3.629 -7.5 1 86.38 153 HIS A CA 1
ATOM 1180 C C . HIS A 1 153 ? -26.453 3.227 -6.727 1 86.38 153 HIS A C 1
ATOM 1182 O O . HIS A 1 153 ? -27.516 3.021 -7.32 1 86.38 153 HIS A O 1
ATOM 1188 N N . TRP A 1 154 ? -26.344 3.076 -5.512 1 86.88 154 TRP A N 1
ATOM 1189 C CA . TRP A 1 154 ? -27.484 2.697 -4.68 1 86.88 154 TRP A CA 1
ATOM 1190 C C . TRP A 1 154 ? -28.625 3.697 -4.832 1 86.88 154 TRP A C 1
ATOM 1192 O O . TRP A 1 154 ? -29.797 3.326 -4.742 1 86.88 154 TRP A O 1
ATOM 1202 N N . MET A 1 155 ? -28.328 4.926 -5.082 1 82.69 155 MET A N 1
ATOM 1203 C CA . MET A 1 155 ? -29.344 5.965 -5.148 1 82.69 155 MET A CA 1
ATOM 1204 C C . MET A 1 155 ? -29.578 6.418 -6.586 1 82.69 155 MET A C 1
ATOM 1206 O O . MET A 1 155 ? -30.078 7.516 -6.82 1 82.69 155 MET A O 1
ATOM 1210 N N . ASP A 1 156 ? -29.047 5.648 -7.504 1 83.62 156 ASP A N 1
ATOM 1211 C CA . ASP A 1 156 ? -29.188 5.938 -8.93 1 83.62 156 ASP A CA 1
ATOM 1212 C C . ASP A 1 156 ? -30.188 4.988 -9.586 1 83.62 156 ASP A C 1
ATOM 1214 O O . ASP A 1 156 ? -29.797 3.918 -10.07 1 83.62 156 ASP A O 1
ATOM 1218 N N . ASP A 1 157 ? -31.359 5.48 -9.773 1 81.75 157 ASP A N 1
ATOM 1219 C CA . ASP A 1 157 ? -32.438 4.641 -10.297 1 81.75 157 ASP A CA 1
ATOM 1220 C C . ASP A 1 157 ? -32.188 4.273 -11.758 1 81.75 157 ASP A C 1
ATOM 1222 O O . ASP A 1 157 ? -32.688 3.25 -12.234 1 81.75 157 ASP A O 1
ATOM 1226 N N . ASP A 1 158 ? -31.406 5.051 -12.422 1 85.56 158 ASP A N 1
ATOM 1227 C CA . ASP A 1 158 ? -31.172 4.832 -13.852 1 85.56 158 ASP A CA 1
ATOM 1228 C C . ASP A 1 158 ? -29.938 3.977 -14.094 1 85.56 158 ASP A C 1
ATOM 1230 O O . ASP A 1 158 ? -29.594 3.684 -15.234 1 85.56 158 ASP A O 1
ATOM 1234 N N . TYR A 1 159 ? -29.359 3.652 -12.945 1 84.81 159 TYR A N 1
ATOM 1235 C CA . TYR A 1 159 ? -28.141 2.865 -13.078 1 84.81 159 TYR A CA 1
ATOM 1236 C C . TYR A 1 159 ? -28.438 1.494 -13.672 1 84.81 159 TYR A C 1
ATOM 1238 O O . TYR A 1 159 ? -29.312 0.771 -13.172 1 84.81 159 TYR A O 1
ATOM 1246 N N . GLU A 1 160 ? -27.75 1.186 -14.867 1 88.12 160 GLU A N 1
ATOM 1247 C CA . GLU A 1 160 ? -27.781 -0.156 -15.445 1 88.12 160 GLU A CA 1
ATOM 1248 C C . GLU A 1 160 ? -26.609 -0.998 -14.945 1 88.12 160 GLU A C 1
ATOM 1250 O O . GLU A 1 160 ? -25.469 -0.822 -15.391 1 88.12 160 GLU A O 1
ATOM 1255 N N . ASP A 1 161 ? -26.812 -1.923 -14.172 1 87.94 161 ASP A N 1
ATOM 1256 C CA . ASP A 1 161 ? -25.812 -2.758 -13.523 1 87.94 161 ASP A CA 1
ATOM 1257 C C . ASP A 1 161 ? -25.172 -3.715 -14.523 1 87.94 161 ASP A C 1
ATOM 1259 O O . ASP A 1 161 ? -25.844 -4.598 -15.07 1 87.94 161 ASP A O 1
ATOM 1263 N N . PRO A 1 162 ? -23.906 -3.564 -14.781 1 84.81 162 PRO A N 1
ATOM 1264 C CA . PRO A 1 162 ? -23.219 -4.504 -15.672 1 84.81 162 PRO A CA 1
ATOM 1265 C C . PRO A 1 162 ? -23.094 -5.902 -15.078 1 84.81 162 PRO A C 1
ATOM 1267 O O . PRO A 1 162 ? -22.781 -6.859 -15.789 1 84.81 162 PRO A O 1
ATOM 1270 N N . PHE A 1 163 ? -23.312 -5.992 -13.766 1 88.31 163 PHE A N 1
ATOM 1271 C CA . PHE A 1 163 ? -23.25 -7.25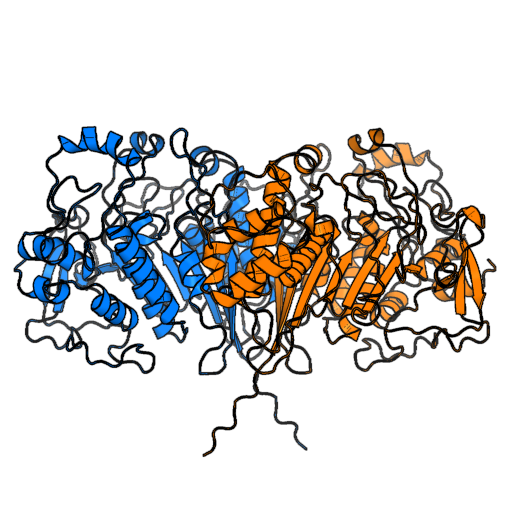8 -13.047 1 88.31 163 PHE A CA 1
ATOM 1272 C C . PHE A 1 163 ? -24.531 -7.504 -12.266 1 88.31 163 PHE A C 1
ATOM 1274 O O . PHE A 1 163 ? -24.5 -7.629 -11.039 1 88.31 163 PHE A O 1
ATOM 1281 N N . PRO A 1 164 ? -25.562 -7.719 -12.961 1 90.31 164 PRO A N 1
ATOM 1282 C CA . PRO A 1 164 ? -26.859 -7.73 -12.273 1 90.31 164 PRO A CA 1
ATOM 1283 C C . PRO A 1 164 ? -27 -8.891 -11.297 1 90.31 164 PRO A C 1
ATOM 1285 O O . PRO A 1 164 ? -27.75 -8.805 -10.328 1 90.31 164 PRO A O 1
ATOM 1288 N N . ASN A 1 165 ? -26.203 -10.016 -11.5 1 91.38 165 ASN A N 1
ATOM 1289 C CA . ASN A 1 165 ? -26.375 -11.195 -10.656 1 91.38 165 ASN A CA 1
ATOM 1290 C C . ASN A 1 165 ? -25.141 -11.43 -9.773 1 91.38 165 ASN A C 1
ATOM 1292 O O . ASN A 1 165 ? -25 -12.492 -9.164 1 91.38 165 ASN A O 1
ATOM 1296 N N . ILE A 1 166 ? -24.25 -10.555 -9.805 1 92 166 ILE A N 1
ATOM 1297 C CA . ILE A 1 166 ? -23.016 -10.656 -9.031 1 92 166 ILE A CA 1
ATOM 1298 C C . ILE A 1 166 ? -22.953 -9.523 -8.008 1 92 166 ILE A C 1
ATOM 1300 O O . ILE A 1 166 ? -23.109 -8.352 -8.367 1 92 166 ILE A O 1
ATOM 1304 N N . PRO A 1 167 ? -22.719 -9.641 -6.742 1 93.75 167 PRO A N 1
ATOM 1305 C CA . PRO A 1 167 ? -22.484 -10.945 -6.117 1 93.75 167 PRO A CA 1
ATOM 1306 C C . PRO A 1 167 ? -23.781 -11.711 -5.855 1 93.75 167 PRO A C 1
ATOM 1308 O O . PRO A 1 167 ? -23.75 -12.883 -5.469 1 93.75 167 PRO A O 1
ATOM 1311 N N . PHE A 1 168 ? -24.938 -11.039 -5.992 1 95.69 168 PHE A N 1
ATOM 1312 C CA . PHE A 1 168 ? -26.25 -11.664 -5.84 1 95.69 168 PHE A CA 1
ATOM 1313 C C . PHE A 1 168 ? -27.297 -10.922 -6.672 1 95.69 168 PHE A C 1
ATOM 1315 O O . PHE A 1 168 ? -27.078 -9.789 -7.09 1 95.69 168 PHE A O 1
ATOM 1322 N N . PRO A 1 169 ? -28.406 -11.625 -6.984 1 95.19 169 PRO A N 1
ATOM 1323 C CA . PRO A 1 169 ? -29.469 -10.977 -7.773 1 95.19 169 PRO A CA 1
ATOM 1324 C C . PRO A 1 169 ? -30.359 -10.078 -6.93 1 95.19 169 PRO A C 1
ATOM 1326 O O . PRO A 1 169 ? -30.188 -10 -5.711 1 95.19 169 PRO A O 1
ATOM 1329 N N . ASP A 1 170 ? -31.234 -9.344 -7.551 1 93.62 170 ASP A N 1
ATOM 1330 C CA . ASP A 1 170 ? -32.25 -8.492 -6.922 1 93.62 170 ASP A CA 1
ATOM 1331 C C . ASP A 1 170 ? -31.594 -7.527 -5.93 1 93.62 170 ASP A C 1
ATOM 1333 O O . ASP A 1 170 ? -32 -7.473 -4.766 1 93.62 170 ASP A O 1
ATOM 1337 N N . LYS A 1 171 ? -30.734 -6.801 -6.352 1 95.19 171 LYS A N 1
ATOM 1338 C CA . LYS A 1 171 ? -29.953 -5.891 -5.523 1 95.19 171 LYS A CA 1
ATOM 1339 C C . LYS A 1 171 ? -30.797 -4.719 -5.039 1 95.19 171 LYS A C 1
ATOM 1341 O O . LYS A 1 171 ? -31.562 -4.133 -5.812 1 95.19 171 LYS A O 1
ATOM 1346 N N . PRO A 1 172 ? -30.641 -4.41 -3.812 1 93.5 172 PRO A N 1
ATOM 1347 C CA . PRO A 1 172 ? -31.438 -3.32 -3.256 1 93.5 172 PRO A CA 1
ATOM 1348 C C . PRO A 1 172 ? -31.031 -1.948 -3.779 1 93.5 172 PRO A C 1
ATOM 1350 O O . PRO A 1 172 ? -29.844 -1.712 -4.023 1 93.5 172 PRO A O 1
ATOM 1353 N N . LYS A 1 173 ? -31.969 -1.027 -3.867 1 89.94 173 LYS A N 1
ATOM 1354 C CA . LYS A 1 173 ? -31.781 0.375 -4.23 1 89.94 173 LYS A CA 1
ATOM 1355 C C . LYS A 1 173 ? -32.594 1.291 -3.32 1 89.94 173 LYS A C 1
ATOM 1357 O O . LYS A 1 173 ? -33.5 0.834 -2.627 1 89.94 173 LYS A O 1
ATOM 1362 N N . GLY A 1 174 ? -32.219 2.566 -3.322 1 86.38 174 GLY A N 1
ATOM 1363 C CA . GLY A 1 174 ? -32.969 3.545 -2.562 1 86.38 174 GLY A CA 1
ATOM 1364 C C . GLY A 1 174 ? -32.406 3.812 -1.187 1 86.38 174 GLY A C 1
ATOM 1365 O O . GLY A 1 174 ? -31.219 3.51 -0.927 1 86.38 174 GLY A O 1
ATOM 1366 N N . LYS A 1 175 ? -33.125 4.355 -0.282 1 81.19 175 LYS A N 1
ATOM 1367 C CA . LYS A 1 175 ? -32.656 4.902 0.998 1 81.19 175 LYS A CA 1
ATOM 1368 C C . LYS A 1 175 ? -32.156 3.797 1.925 1 81.19 175 LYS A C 1
ATOM 1370 O O . LYS A 1 175 ? -31.234 4.004 2.699 1 81.19 175 LYS A O 1
ATOM 1375 N N . ASP A 1 176 ? -32.719 2.594 1.758 1 88.62 176 ASP A N 1
ATOM 1376 C CA . ASP A 1 176 ? -32.344 1.514 2.668 1 88.62 176 ASP A CA 1
ATOM 1377 C C . ASP A 1 176 ? -31.406 0.519 1.984 1 88.62 176 ASP A C 1
ATOM 1379 O O . ASP A 1 176 ? -31.203 -0.587 2.486 1 88.62 176 ASP A O 1
ATOM 1383 N N . ALA A 1 177 ? -30.922 0.926 0.888 1 90.81 177 ALA A N 1
ATOM 1384 C CA . ALA A 1 177 ? -30.125 0.012 0.071 1 90.81 177 ALA A CA 1
ATOM 1385 C C . ALA A 1 177 ? -28.875 -0.457 0.823 1 90.81 177 ALA A C 1
ATOM 1387 O O . ALA A 1 177 ? -28.516 -1.635 0.769 1 90.81 177 ALA A O 1
ATOM 1388 N N . ALA A 1 178 ? -28.219 0.435 1.563 1 88.25 178 ALA A N 1
ATOM 1389 C CA . ALA A 1 178 ? -26.984 0.1 2.268 1 88.25 178 ALA A CA 1
ATOM 1390 C C . ALA A 1 178 ? -27.234 -1 3.299 1 88.25 178 ALA A C 1
ATOM 1392 O O . ALA A 1 178 ? -26.5 -1.995 3.332 1 88.25 178 ALA A O 1
ATOM 1393 N N . ASP A 1 179 ? -28.25 -0.879 4.074 1 91.44 179 ASP A N 1
ATOM 1394 C CA . ASP A 1 179 ? -28.562 -1.838 5.133 1 91.44 179 ASP A CA 1
ATOM 1395 C C . ASP A 1 179 ? -28.953 -3.191 4.543 1 91.44 179 ASP A C 1
ATOM 1397 O O . ASP A 1 179 ? -28.516 -4.234 5.023 1 91.44 179 ASP A O 1
ATOM 1401 N N . ARG A 1 180 ? -29.781 -3.137 3.555 1 95.56 180 ARG A N 1
ATOM 1402 C CA . ARG A 1 180 ? -30.266 -4.367 2.934 1 95.56 180 ARG A CA 1
ATOM 1403 C C . ARG A 1 180 ? -29.141 -5.09 2.207 1 95.56 180 ARG A C 1
ATOM 1405 O O . ARG A 1 180 ? -29.047 -6.32 2.246 1 95.56 180 ARG A O 1
ATOM 1412 N N . TYR A 1 181 ? -28.359 -4.281 1.527 1 95.88 181 TYR A N 1
ATOM 1413 C CA . TYR A 1 181 ? -27.234 -4.848 0.805 1 95.88 181 TYR A CA 1
ATOM 1414 C C . TYR A 1 181 ? -26.25 -5.52 1.762 1 95.88 181 TYR A C 1
ATOM 1416 O O . TYR A 1 181 ? -25.828 -6.652 1.525 1 95.88 181 TYR A O 1
ATOM 1424 N N . ARG A 1 182 ? -25.891 -4.879 2.834 1 94.81 182 ARG A N 1
ATOM 1425 C CA . ARG A 1 182 ? -24.984 -5.418 3.842 1 94.81 182 ARG A CA 1
ATOM 1426 C C . ARG A 1 182 ? -25.547 -6.691 4.461 1 94.81 182 ARG A C 1
ATOM 1428 O O . ARG A 1 182 ? -24.812 -7.664 4.668 1 94.81 182 ARG A O 1
ATOM 1435 N N . ALA A 1 183 ? -26.812 -6.688 4.742 1 96.19 183 ALA A N 1
ATOM 1436 C CA . ALA A 1 183 ? -27.453 -7.863 5.316 1 96.19 183 ALA A CA 1
ATOM 1437 C C . ALA A 1 183 ? -27.328 -9.07 4.395 1 96.19 183 ALA A C 1
ATOM 1439 O O . ALA A 1 183 ? -27.094 -10.188 4.855 1 96.19 183 ALA A O 1
ATOM 1440 N N . ARG A 1 184 ? -27.531 -8.797 3.137 1 97.38 184 ARG A N 1
ATOM 1441 C CA . ARG A 1 184 ? -27.391 -9.875 2.158 1 97.38 184 ARG A CA 1
ATOM 1442 C C . ARG A 1 184 ? -25.953 -10.391 2.115 1 97.38 184 ARG A C 1
ATOM 1444 O O . ARG A 1 184 ? -25.719 -11.602 2.055 1 97.38 184 ARG A O 1
ATOM 1451 N N . LEU A 1 185 ? -24.953 -9.461 2.111 1 97.69 185 LEU A N 1
ATOM 1452 C CA . LEU A 1 185 ? -23.547 -9.852 2.121 1 97.69 185 LEU A CA 1
ATOM 1453 C C . LEU A 1 185 ? -23.219 -10.688 3.354 1 97.69 185 LEU A C 1
ATOM 1455 O O . LEU A 1 185 ? -22.484 -11.672 3.266 1 97.69 185 LEU A O 1
ATOM 1459 N N . GLU A 1 186 ? -23.766 -10.312 4.5 1 96.44 186 GLU A N 1
ATOM 1460 C CA . GLU A 1 186 ? -23.547 -11.055 5.738 1 96.44 186 GLU A CA 1
ATOM 1461 C C . GLU A 1 186 ? -24.125 -12.461 5.652 1 96.44 186 GLU A C 1
ATOM 1463 O O . GLU A 1 186 ? -23.5 -13.43 6.086 1 96.44 186 GLU A O 1
ATOM 1468 N N . GLN A 1 187 ? -25.312 -12.516 5.082 1 96.88 187 GLN A N 1
ATOM 1469 C CA . GLN A 1 187 ? -25.969 -13.812 4.922 1 96.88 187 GLN A CA 1
ATOM 1470 C C . GLN A 1 187 ? -25.125 -14.75 4.059 1 96.88 187 GLN A C 1
ATOM 1472 O O . GLN A 1 187 ? -25.094 -15.953 4.301 1 96.88 187 GLN A O 1
ATOM 1477 N N . LEU A 1 188 ? -24.469 -14.148 3.09 1 96.81 188 LEU A N 1
ATOM 1478 C CA . LEU A 1 188 ? -23.672 -14.938 2.145 1 96.81 188 LEU A CA 1
ATOM 1479 C C . LEU A 1 188 ? -22.266 -15.18 2.68 1 96.81 188 LEU A C 1
ATOM 1481 O O . LEU A 1 188 ? -21.469 -15.891 2.057 1 96.81 188 LEU A O 1
ATOM 1485 N N . GLY A 1 189 ? -21.938 -14.57 3.775 1 95.88 189 GLY A N 1
ATOM 1486 C CA . GLY A 1 189 ? -20.609 -14.711 4.352 1 95.88 189 GLY A CA 1
ATOM 1487 C C . GLY A 1 189 ? -19.562 -13.875 3.643 1 95.88 189 GLY A C 1
ATOM 1488 O O . GLY A 1 189 ? -18.359 -14.164 3.734 1 95.88 189 GLY A O 1
ATOM 1489 N N . TYR A 1 190 ? -20 -12.789 2.936 1 97.38 190 TYR A N 1
ATOM 1490 C CA . TYR A 1 190 ? -19.094 -12 2.102 1 97.38 190 TYR A CA 1
ATOM 1491 C C . TYR A 1 190 ? -18.578 -10.789 2.859 1 97.38 190 TYR A C 1
ATOM 1493 O O . TYR A 1 190 ? -17.688 -10.078 2.379 1 97.38 190 TYR A O 1
ATOM 1501 N N . THR A 1 191 ? -19.109 -10.531 4.094 1 97.06 191 THR A N 1
ATOM 1502 C CA . THR A 1 191 ? -18.641 -9.414 4.906 1 97.06 191 THR A CA 1
ATOM 1503 C C . THR A 1 191 ? -18.797 -9.727 6.395 1 97.06 191 THR A C 1
ATOM 1505 O O . THR A 1 191 ? -19.453 -10.703 6.766 1 97.06 191 THR A O 1
ATOM 1508 N N . ARG A 1 192 ? -18.125 -9.016 7.18 1 94.44 192 ARG A N 1
ATOM 1509 C CA . ARG A 1 192 ? -18.281 -9.055 8.633 1 94.44 192 ARG A CA 1
ATOM 1510 C C . ARG A 1 192 ? -18.375 -7.652 9.211 1 94.44 192 ARG A C 1
ATOM 1512 O O . ARG A 1 192 ? -17.641 -6.754 8.797 1 94.44 192 ARG A O 1
ATOM 1519 N N . VAL A 1 193 ? -19.266 -7.488 10.078 1 92.75 193 VAL A N 1
ATOM 1520 C CA . VAL A 1 193 ? -19.5 -6.195 10.703 1 92.75 193 VAL A CA 1
ATOM 1521 C C . VAL A 1 193 ? -19.125 -6.258 12.18 1 92.75 193 VAL A C 1
ATOM 1523 O O . VAL A 1 193 ? -18.891 -5.227 12.812 1 92.75 193 VAL A O 1
ATOM 1526 N N . ARG A 1 194 ? -19.047 -7.426 12.672 1 92.44 194 ARG A N 1
ATOM 1527 C CA . ARG A 1 194 ? -18.75 -7.645 14.086 1 92.44 194 ARG A CA 1
ATOM 1528 C C . ARG A 1 194 ? -17.5 -8.484 14.258 1 92.44 194 ARG A C 1
ATOM 1530 O O . ARG A 1 194 ? -17.109 -9.234 13.352 1 92.44 194 ARG A O 1
ATOM 1537 N N . ARG A 1 195 ? -16.922 -8.289 15.414 1 89 195 ARG A N 1
ATOM 1538 C CA . ARG A 1 195 ? -15.773 -9.125 15.773 1 89 195 ARG A CA 1
ATOM 1539 C C . ARG A 1 195 ? -16.203 -10.57 15.984 1 89 195 ARG A C 1
ATOM 1541 O O . ARG A 1 195 ? -17.344 -10.836 16.344 1 89 195 ARG A O 1
ATOM 1548 N N . GLU A 1 196 ? -15.242 -11.445 15.531 1 81.06 196 GLU A N 1
ATOM 1549 C CA . GLU A 1 196 ? -15.539 -12.859 15.695 1 81.06 196 GLU A CA 1
ATOM 1550 C C . GLU A 1 196 ? -15.781 -13.211 17.156 1 81.06 196 GLU A C 1
ATOM 1552 O O . GLU A 1 196 ? -16.703 -13.953 17.484 1 81.06 196 GLU A O 1
ATOM 1557 N N . GLN A 1 197 ? -14.742 -12.688 17.906 1 73.44 197 GLN A N 1
ATOM 1558 C CA . GLN A 1 197 ? -14.914 -12.945 19.328 1 73.44 197 GLN A CA 1
ATOM 1559 C C . GLN A 1 197 ? -15.578 -11.766 20.031 1 73.44 197 GLN A C 1
ATOM 1561 O O . GLN A 1 197 ? -15.047 -10.656 20.016 1 73.44 197 GLN A O 1
ATOM 1566 N N . GLY A 1 198 ? -16.766 -12.023 20.406 1 68.94 198 GLY A N 1
ATOM 1567 C CA . GLY A 1 198 ? -17.531 -11.008 21.094 1 68.94 198 GLY A CA 1
ATOM 1568 C C . GLY A 1 198 ? -18.562 -10.336 20.203 1 68.94 198 GLY A C 1
ATOM 1569 O O . GLY A 1 198 ? -18.656 -10.641 19.016 1 68.94 198 GLY A O 1
ATOM 1570 N N . ASP A 1 199 ? -19.547 -9.672 20.547 1 74.81 199 ASP A N 1
ATOM 1571 C CA . ASP A 1 199 ? -20.641 -9.031 19.828 1 74.81 199 ASP A CA 1
ATOM 1572 C C . ASP A 1 199 ? -20.344 -7.551 19.594 1 74.81 199 ASP A C 1
ATOM 1574 O O . ASP A 1 199 ? -21.266 -6.746 19.422 1 74.81 199 ASP A O 1
ATOM 1578 N N . GLU A 1 200 ? -18.953 -7.293 19.391 1 87.81 200 GLU A N 1
ATOM 1579 C CA . GLU A 1 200 ? -18.656 -5.879 19.203 1 87.81 200 GLU A CA 1
ATOM 1580 C C . GLU A 1 200 ? -18.562 -5.527 17.719 1 87.81 200 GLU A C 1
ATOM 1582 O O . GLU A 1 200 ? -18.047 -6.309 16.922 1 87.81 200 GLU A O 1
ATOM 1587 N N . ILE A 1 201 ? -19.031 -4.43 17.391 1 90 201 ILE A N 1
ATOM 1588 C CA . ILE A 1 201 ? -18.984 -3.916 16.016 1 90 201 ILE A CA 1
ATOM 1589 C C . ILE A 1 201 ? -17.562 -3.461 15.688 1 90 201 ILE A C 1
ATOM 1591 O O . ILE A 1 201 ? -16.891 -2.854 16.516 1 90 201 ILE A O 1
ATOM 1595 N N . ILE A 1 202 ? -17.125 -3.812 14.484 1 92.94 202 ILE A N 1
ATOM 1596 C CA . ILE A 1 202 ? -15.828 -3.322 14.008 1 92.94 202 ILE A CA 1
ATOM 1597 C C . ILE A 1 202 ? -15.914 -1.823 13.734 1 92.94 202 ILE A C 1
ATOM 1599 O O . ILE A 1 202 ? -16.781 -1.377 12.961 1 92.94 202 ILE A O 1
ATOM 1603 N N . THR A 1 203 ? -15.133 -1.023 14.43 1 93.75 203 THR A N 1
ATOM 1604 C CA . THR A 1 203 ? -15.133 0.426 14.266 1 93.75 203 THR A CA 1
ATOM 1605 C C . THR A 1 203 ? -13.781 0.912 13.742 1 93.75 203 THR A C 1
ATOM 1607 O O . THR A 1 203 ? -12.805 0.162 13.742 1 93.75 203 THR A O 1
ATOM 1610 N N . ILE A 1 204 ? -13.789 2.07 13.203 1 96.06 204 ILE A N 1
ATOM 1611 C CA . ILE A 1 204 ? -12.57 2.787 12.844 1 96.06 204 ILE A CA 1
ATOM 1612 C C . ILE A 1 204 ? -12.078 3.604 14.039 1 96.06 204 ILE A C 1
ATOM 1614 O O . ILE A 1 204 ? -12.805 4.449 14.562 1 96.06 204 ILE A O 1
ATOM 1618 N N . ARG A 1 205 ? -10.898 3.33 14.445 1 97.31 205 ARG A N 1
ATOM 1619 C CA . ARG A 1 205 ? -10.359 4.02 15.609 1 97.31 205 ARG A CA 1
ATOM 1620 C C . ARG A 1 205 ? -10.258 5.52 15.367 1 97.31 205 ARG A C 1
ATOM 1622 O O . ARG A 1 205 ? -10.609 6.324 16.234 1 97.31 205 ARG A O 1
ATOM 1629 N N . ALA A 1 206 ? -9.766 5.906 14.141 1 97.88 206 ALA A N 1
ATOM 1630 C CA . ALA A 1 206 ? -9.641 7.34 13.883 1 97.88 206 ALA A CA 1
ATOM 1631 C C . ALA A 1 206 ? -9.586 7.625 12.383 1 97.88 206 ALA A C 1
ATOM 1633 O O . ALA A 1 206 ? -9.031 6.836 11.617 1 97.88 206 ALA A O 1
ATOM 1634 N N . VAL A 1 207 ? -10.18 8.695 11.977 1 97 207 VAL A N 1
ATOM 1635 C CA . VAL A 1 207 ? -9.984 9.344 10.68 1 97 207 VAL A CA 1
ATOM 1636 C C . VAL A 1 207 ? -9.344 10.711 10.875 1 97 207 VAL A C 1
ATOM 1638 O O . VAL A 1 207 ? -9.898 11.57 11.562 1 97 207 VAL A O 1
ATOM 1641 N N . CYS A 1 208 ? -8.18 10.898 10.305 1 98.25 208 CYS A N 1
ATOM 1642 C CA . CYS A 1 208 ? -7.359 12.086 10.508 1 98.25 208 CYS A CA 1
ATOM 1643 C C . CYS A 1 208 ? -7.082 12.797 9.188 1 98.25 208 CYS A C 1
ATOM 1645 O O . CYS A 1 208 ? -6.422 12.242 8.305 1 98.25 208 CYS A O 1
ATOM 1647 N N . VAL A 1 209 ? -7.559 14.055 9.047 1 96.75 209 VAL A N 1
ATOM 1648 C CA . VAL A 1 209 ? -7.465 14.648 7.715 1 96.75 209 VAL A CA 1
ATOM 1649 C C . VAL A 1 209 ? -7.031 16.109 7.824 1 96.75 209 VAL A C 1
ATOM 1651 O O . VAL A 1 209 ? -7.285 16.766 8.836 1 96.75 209 VAL A O 1
ATOM 1654 N N . TRP A 1 210 ? -6.285 16.531 6.832 1 97.06 210 TRP A N 1
ATOM 1655 C CA . TRP A 1 210 ? -5.984 17.938 6.641 1 97.06 210 TRP A CA 1
ATOM 1656 C C . TRP A 1 210 ? -6.82 18.531 5.504 1 97.06 210 TRP A C 1
ATOM 1658 O O . TRP A 1 210 ? -6.672 18.125 4.348 1 97.06 210 TRP A O 1
ATOM 1668 N N . ASP A 1 211 ? -7.691 19.375 5.809 1 92.88 211 ASP A N 1
ATOM 1669 C CA . ASP A 1 211 ? -8.406 20.266 4.91 1 92.88 211 ASP A CA 1
ATOM 1670 C C . ASP A 1 211 ? -9.062 19.5 3.766 1 92.88 211 ASP A C 1
ATOM 1672 O O . ASP A 1 211 ? -8.789 19.766 2.592 1 92.88 211 ASP A O 1
ATOM 1676 N N . THR A 1 212 ? -9.992 18.656 4.094 1 88.06 212 THR A N 1
ATOM 1677 C CA . THR A 1 212 ? -10.742 17.906 3.098 1 88.06 212 THR A CA 1
ATOM 1678 C C . THR A 1 212 ? -11.445 18.844 2.125 1 88.06 212 THR A C 1
ATOM 1680 O O . THR A 1 212 ? -12.133 19.781 2.545 1 88.06 212 THR A O 1
ATOM 1683 N N . VAL A 1 213 ? -11.141 18.625 0.815 1 73.56 213 VAL A N 1
ATOM 1684 C CA . VAL A 1 213 ? -11.797 19.484 -0.167 1 73.56 213 VAL A CA 1
ATOM 1685 C C . VAL A 1 213 ? -12.875 18.688 -0.906 1 73.56 213 VAL A C 1
ATOM 1687 O O . VAL A 1 213 ? -12.68 17.516 -1.225 1 73.56 213 VAL A O 1
ATOM 1690 N N . GLY A 1 214 ? -14.141 19.031 -0.759 1 58.94 214 GLY A N 1
ATOM 1691 C CA . GLY A 1 214 ? -15.32 18.375 -1.301 1 58.94 214 GLY A CA 1
ATOM 1692 C C . GLY A 1 214 ? -15.445 18.516 -2.807 1 58.94 214 GLY A C 1
ATOM 1693 O O . GLY A 1 214 ? -15.961 17.625 -3.479 1 58.94 214 GLY A O 1
ATOM 1694 N N . SER A 1 215 ? -15.242 19.812 -3.334 1 50.25 215 SER A N 1
ATOM 1695 C CA . SER A 1 215 ? -15.797 20.234 -4.613 1 50.25 215 SER A CA 1
ATOM 1696 C C . SER A 1 215 ? -14.859 19.891 -5.766 1 50.25 215 SER A C 1
ATOM 1698 O O . SER A 1 215 ? -15.188 20.125 -6.93 1 50.25 215 SER A O 1
ATOM 1700 N N . LEU A 1 216 ? -13.703 19.578 -5.43 1 45.69 216 LEU A N 1
ATOM 1701 C CA . LEU A 1 216 ? -12.766 19.578 -6.547 1 45.69 216 LEU A CA 1
ATOM 1702 C C . LEU A 1 216 ? -13.164 18.547 -7.594 1 45.69 216 LEU A C 1
ATOM 1704 O O . LEU A 1 216 ? -12.312 17.828 -8.133 1 45.69 216 LEU A O 1
ATOM 1708 N N . GLY A 1 217 ? -14.516 18.531 -8.047 1 43.12 217 GLY A N 1
ATOM 1709 C CA . GLY A 1 217 ? -14.867 17.688 -9.18 1 43.12 217 GLY A CA 1
ATOM 1710 C C . GLY A 1 217 ? -15.086 16.234 -8.797 1 43.12 217 GLY A C 1
ATOM 1711 O O . GLY A 1 217 ? -15.141 15.352 -9.664 1 43.12 217 GLY A O 1
ATOM 1712 N N . ILE A 1 218 ? -14.711 16.016 -7.695 1 44.66 218 ILE A N 1
ATOM 1713 C CA . ILE A 1 218 ? -15.055 14.656 -7.285 1 44.66 218 ILE A CA 1
ATOM 1714 C C . ILE A 1 218 ? -16.562 14.438 -7.41 1 44.66 218 ILE A C 1
ATOM 1716 O O . ILE A 1 218 ? -17.344 15.148 -6.781 1 44.66 218 ILE A O 1
ATOM 1720 N N . PRO A 1 219 ? -16.859 13.797 -8.453 1 42.75 219 PRO A N 1
ATOM 1721 C CA . PRO A 1 219 ? -18.297 13.523 -8.508 1 42.75 219 PRO A CA 1
ATOM 1722 C C . PRO A 1 219 ? -18.891 13.242 -7.133 1 42.75 219 PRO A C 1
ATOM 1724 O O . PRO A 1 219 ? -18.266 12.594 -6.297 1 42.75 219 PRO A O 1
ATOM 1727 N N . LYS A 1 220 ? -19.688 14.18 -6.73 1 43.84 220 LYS A N 1
ATOM 1728 C CA . LYS A 1 220 ? -20.5 13.938 -5.539 1 43.84 220 LYS A CA 1
ATOM 1729 C C . LYS A 1 220 ? -20.875 12.461 -5.414 1 43.84 220 LYS A C 1
ATOM 1731 O O . LYS A 1 220 ? -21.734 11.977 -6.152 1 43.84 220 LYS A O 1
ATOM 1736 N N . ILE A 1 221 ? -19.922 11.695 -5.207 1 44.91 221 ILE A N 1
ATOM 1737 C CA . ILE A 1 221 ? -20.375 10.336 -4.938 1 44.91 221 ILE A CA 1
ATOM 1738 C C . ILE A 1 221 ? -21.453 10.359 -3.85 1 44.91 221 ILE A C 1
ATOM 1740 O O . ILE A 1 221 ? -21.188 10.797 -2.727 1 44.91 221 ILE A O 1
ATOM 1744 N N . ALA A 1 222 ? -22.703 10.336 -4.281 1 44.56 222 ALA A N 1
ATOM 1745 C CA . ALA A 1 222 ? -23.906 10.422 -3.473 1 44.56 222 ALA A CA 1
ATOM 1746 C C . ALA A 1 222 ? -23.703 9.812 -2.09 1 44.56 222 ALA A C 1
ATOM 1748 O O . ALA A 1 222 ? -24.281 10.273 -1.104 1 44.56 222 ALA A O 1
ATOM 1749 N N . TRP A 1 223 ? -22.938 8.812 -2.041 1 44.69 223 TRP A N 1
ATOM 1750 C CA . TRP A 1 223 ? -22.875 8.094 -0.775 1 44.69 223 TRP A CA 1
ATOM 1751 C C . TRP A 1 223 ? -21.922 8.773 0.2 1 44.69 223 TRP A C 1
ATOM 1753 O O . TRP A 1 223 ? -21.953 8.492 1.399 1 44.69 223 TRP A O 1
ATOM 1763 N N . LEU A 1 224 ? -21.062 9.586 -0.367 1 48.56 224 LEU A N 1
ATOM 1764 C CA . LEU A 1 224 ? -20.109 10.25 0.517 1 48.56 224 LEU A CA 1
ATOM 1765 C C . LEU A 1 224 ? -20.828 11.211 1.462 1 48.56 224 LEU A C 1
ATOM 1767 O O . LEU A 1 224 ? -20.375 11.438 2.584 1 48.56 224 LEU A O 1
ATOM 1771 N N . ASP A 1 225 ? -21.906 11.797 0.844 1 46.69 225 ASP A N 1
ATOM 1772 C CA . ASP A 1 225 ? -22.609 12.797 1.635 1 46.69 225 ASP A CA 1
ATOM 1773 C C . ASP A 1 225 ? -23.109 12.211 2.955 1 46.69 225 ASP A C 1
ATOM 1775 O O . ASP A 1 225 ? -23.328 12.945 3.922 1 46.69 225 ASP A O 1
ATOM 1779 N N . LYS A 1 226 ? -23.297 10.781 2.844 1 46.06 226 LYS A N 1
ATOM 1780 C CA . LYS A 1 226 ? -23.797 10.164 4.062 1 46.06 226 LYS A CA 1
ATOM 1781 C C . LYS A 1 226 ? -22.672 9.578 4.895 1 46.06 226 LYS A C 1
ATOM 1783 O O . LYS A 1 226 ? -22.875 8.656 5.688 1 46.06 226 LYS A O 1
ATOM 1788 N N . LEU A 1 227 ? -21.516 9.945 4.453 1 50.12 227 LEU A N 1
ATOM 1789 C CA . LEU A 1 227 ? -20.375 9.461 5.242 1 50.12 227 LEU A CA 1
ATOM 1790 C C . LEU A 1 227 ? -20.594 9.75 6.727 1 50.12 227 LEU A C 1
ATOM 1792 O O . LEU A 1 227 ? -20.109 10.758 7.242 1 50.12 227 LEU A O 1
ATOM 1796 N N . GLY A 1 228 ? -21.859 9.641 7.012 1 52.56 228 GLY A N 1
ATOM 1797 C CA . GLY A 1 228 ? -22.094 9.758 8.445 1 52.56 228 GLY A CA 1
ATOM 1798 C C . GLY A 1 228 ? -21.062 9.008 9.273 1 52.56 228 GLY A C 1
ATOM 1799 O O . GLY A 1 228 ? -20.453 8.047 8.812 1 52.56 228 GLY A O 1
ATOM 1800 N N . ILE A 1 229 ? -20.391 9.781 10.188 1 59.53 229 ILE A N 1
ATOM 1801 C CA . ILE A 1 229 ? -19.438 9.406 11.219 1 59.53 229 ILE A CA 1
ATOM 1802 C C . ILE A 1 229 ? -19.906 8.141 11.938 1 59.53 229 ILE A C 1
ATOM 1804 O O . ILE A 1 229 ? -19.484 7.852 13.055 1 59.53 229 ILE A O 1
ATOM 1808 N N . HIS A 1 230 ? -20.531 7.223 11.008 1 69.38 230 HIS A N 1
ATOM 1809 C CA . HIS A 1 230 ? -20.953 6.023 11.719 1 69.38 230 HIS A CA 1
ATOM 1810 C C . HIS A 1 230 ? -19.828 5.012 11.828 1 69.38 230 HIS A C 1
ATOM 1812 O O . HIS A 1 230 ? -18.984 4.914 10.93 1 69.38 230 HIS A O 1
ATOM 1818 N N . ARG A 1 231 ? -19.438 4.648 13.078 1 86.31 231 ARG A N 1
ATOM 1819 C CA . ARG A 1 231 ? -18.484 3.607 13.445 1 86.31 231 ARG A CA 1
ATOM 1820 C C . ARG A 1 231 ? -17.078 4.172 13.555 1 86.31 231 ARG A C 1
ATOM 1822 O O . ARG A 1 231 ? -16.094 3.43 13.484 1 86.31 231 ARG A O 1
ATOM 1829 N N . ILE A 1 232 ? -17 5.547 13.406 1 93.31 232 ILE A N 1
ATOM 1830 C CA . ILE A 1 232 ? -15.734 6.223 13.641 1 93.31 232 ILE A CA 1
ATOM 1831 C C . ILE A 1 232 ? -15.641 6.668 15.094 1 93.31 232 ILE A C 1
ATOM 1833 O O . ILE A 1 232 ? -16.469 7.441 15.57 1 93.31 232 ILE A O 1
ATOM 1837 N N . GLU A 1 233 ? -14.672 6.195 15.766 1 94.88 233 GLU A N 1
ATOM 1838 C CA . GLU A 1 233 ? -14.531 6.562 17.172 1 94.88 233 GLU A CA 1
ATOM 1839 C C . GLU A 1 233 ? -14.016 7.988 17.328 1 94.88 233 GLU A C 1
ATOM 1841 O O . GLU A 1 233 ? -14.531 8.766 18.125 1 94.88 233 GLU A O 1
ATOM 1846 N N . HIS A 1 234 ? -13.023 8.344 16.547 1 96.19 234 HIS A N 1
ATOM 1847 C CA . HIS A 1 234 ? -12.406 9.664 16.594 1 96.19 234 HIS A CA 1
ATOM 1848 C C . HIS A 1 234 ? -12.266 10.258 15.195 1 96.19 234 HIS A C 1
ATOM 1850 O O . HIS A 1 234 ? -11.828 9.562 14.266 1 96.19 234 HIS A O 1
ATOM 1856 N N . ALA A 1 235 ? -12.656 11.484 14.953 1 95.88 235 ALA A N 1
ATOM 1857 C CA . ALA A 1 235 ? -12.492 12.211 13.703 1 95.88 235 ALA A CA 1
ATOM 1858 C C . ALA A 1 235 ? -11.75 13.523 13.922 1 95.88 235 ALA A C 1
ATOM 1860 O O . ALA A 1 235 ? -12.219 14.398 14.641 1 95.88 235 ALA A O 1
ATOM 1861 N N . PHE A 1 236 ? -10.578 13.664 13.383 1 97.81 236 PHE A N 1
ATOM 1862 C CA . PHE A 1 236 ? -9.719 14.828 13.547 1 97.81 236 PHE A CA 1
ATOM 1863 C C . PHE A 1 236 ? -9.539 15.555 12.219 1 97.81 236 PHE A C 1
ATOM 1865 O O . PHE A 1 236 ? -9.148 14.953 11.219 1 97.81 236 PHE A O 1
ATOM 1872 N N . GLN A 1 237 ? -9.766 16.875 12.156 1 97 237 GLN A N 1
ATOM 1873 C CA . GLN A 1 237 ? -9.57 17.641 10.93 1 97 237 GLN A CA 1
ATOM 1874 C C . GLN A 1 237 ? -8.914 18.984 11.211 1 97 237 GLN A C 1
ATOM 1876 O O . GLN A 1 237 ? -9.359 19.734 12.078 1 97 237 GLN A O 1
ATOM 1881 N N . ALA A 1 238 ? -7.812 19.25 10.555 1 98.62 238 ALA A N 1
ATOM 1882 C CA . ALA A 1 238 ? -7.215 20.578 10.508 1 98.62 238 ALA A CA 1
ATOM 1883 C C . ALA A 1 238 ? -7.707 21.359 9.297 1 98.62 238 ALA A C 1
ATOM 1885 O O . ALA A 1 238 ? -7.672 20.859 8.172 1 98.62 238 ALA A O 1
ATOM 1886 N N . LEU A 1 239 ? -8.117 22.578 9.492 1 97.25 239 LEU A N 1
ATOM 1887 C CA . LEU A 1 239 ? -8.75 23.375 8.445 1 97.25 239 LEU A CA 1
ATOM 1888 C C . LEU A 1 239 ? -8.008 24.688 8.234 1 97.25 239 LEU A C 1
ATOM 1890 O O . LEU A 1 239 ? -7.434 25.25 9.172 1 97.25 239 LEU A O 1
ATOM 1894 N N . ALA A 1 240 ? -8.086 25.188 7.012 1 96.75 240 ALA A N 1
ATOM 1895 C CA . ALA A 1 240 ? -7.395 26.422 6.625 1 96.75 240 ALA A CA 1
ATOM 1896 C C . ALA A 1 240 ? -8.344 27.609 6.676 1 96.75 240 ALA A C 1
ATOM 1898 O O . ALA A 1 240 ? -9.461 27.547 6.156 1 96.75 240 ALA A O 1
ATOM 1899 N N . LEU A 1 241 ? -7.875 28.703 7.219 1 97.38 241 LEU A N 1
ATOM 1900 C CA . LEU A 1 241 ? -8.695 29.906 7.297 1 97.38 241 LEU A CA 1
ATOM 1901 C C . LEU A 1 241 ? -8.578 30.734 6.02 1 97.38 241 LEU A C 1
ATOM 1903 O O . LEU A 1 241 ? -9.508 31.453 5.652 1 97.38 241 LEU A O 1
ATOM 1907 N N . ASP A 1 242 ? -7.453 30.547 5.301 1 95.81 242 ASP A N 1
ATOM 1908 C CA . ASP A 1 242 ? -7.129 31.547 4.281 1 95.81 242 ASP A CA 1
ATOM 1909 C C . ASP A 1 242 ? -7.18 30.922 2.885 1 95.81 242 ASP A C 1
ATOM 1911 O O . ASP A 1 242 ? -6.574 31.453 1.948 1 95.81 242 ASP A O 1
ATOM 1915 N N . GLU A 1 243 ? -7.82 29.766 2.781 1 91.62 243 GLU A N 1
ATOM 1916 C CA . GLU A 1 243 ? -8.023 29.25 1.432 1 91.62 243 GLU A CA 1
ATOM 1917 C C . GLU A 1 243 ? -9.109 30.016 0.7 1 91.62 243 GLU A C 1
ATOM 1919 O O . GLU A 1 243 ? -10.234 30.141 1.19 1 91.62 243 GLU A O 1
ATOM 1924 N N . THR A 1 244 ? -8.727 30.531 -0.503 1 89.06 244 THR A N 1
ATOM 1925 C CA . THR A 1 244 ? -9.641 31.453 -1.172 1 89.06 244 THR A CA 1
ATOM 1926 C C . THR A 1 244 ? -10.227 30.812 -2.428 1 89.06 244 THR A C 1
ATOM 1928 O O . THR A 1 244 ? -11.117 31.375 -3.062 1 89.06 244 THR A O 1
ATOM 1931 N N . ARG A 1 245 ? -9.719 29.719 -2.877 1 84.62 245 ARG A N 1
ATOM 1932 C CA . ARG A 1 245 ? -10.195 29.078 -4.098 1 84.62 245 ARG A CA 1
ATOM 1933 C C . ARG A 1 245 ? -11.508 28.344 -3.855 1 84.62 245 ARG A C 1
ATOM 1935 O O . ARG A 1 245 ? -11.562 27.422 -3.037 1 84.62 245 ARG A O 1
ATOM 1942 N N . PRO A 1 246 ? -12.477 28.609 -4.578 1 79.94 246 PRO A N 1
ATOM 1943 C CA . PRO A 1 246 ? -13.805 28.031 -4.348 1 79.94 246 PRO A CA 1
ATOM 1944 C C . PRO A 1 246 ? -13.812 26.5 -4.465 1 79.94 246 PRO A C 1
ATOM 1946 O O . PRO A 1 246 ? -14.469 25.828 -3.672 1 79.94 246 PRO A O 1
ATOM 1949 N N . PRO A 1 247 ? -13.133 25.922 -5.383 1 73.5 247 PRO A N 1
ATOM 1950 C CA . PRO A 1 247 ? -13.156 24.453 -5.496 1 73.5 247 PRO A CA 1
ATOM 1951 C C . PRO A 1 247 ? -12.57 23.766 -4.266 1 73.5 247 PRO A C 1
ATOM 1953 O O . PRO A 1 247 ? -12.742 22.562 -4.094 1 73.5 247 PRO A O 1
ATOM 1956 N N . PHE A 1 248 ? -11.93 24.531 -3.414 1 80.75 248 PHE A N 1
ATOM 1957 C CA . PHE A 1 248 ? -11.305 23.969 -2.223 1 80.75 248 PHE A CA 1
ATOM 1958 C C . PHE A 1 248 ? -12.133 24.281 -0.982 1 80.75 248 PHE A C 1
ATOM 1960 O O . PHE A 1 248 ? -11.594 24.438 0.112 1 80.75 248 PHE A O 1
ATOM 1967 N N . SER A 1 249 ? -13.445 24.406 -1.29 1 83.19 249 SER A N 1
ATOM 1968 C CA . SER A 1 249 ? -14.312 24.562 -0.13 1 83.19 249 SER A CA 1
ATOM 1969 C C . SER A 1 249 ? -14.188 23.391 0.829 1 83.19 249 SER A C 1
ATOM 1971 O O . SER A 1 249 ? -14.203 22.234 0.404 1 83.19 249 SER A O 1
ATOM 1973 N N . PRO A 1 250 ? -14.023 23.672 2.133 1 87.62 250 PRO A N 1
ATOM 1974 C CA . PRO A 1 250 ? -13.773 22.594 3.096 1 87.62 250 PRO A CA 1
ATOM 1975 C C . PRO A 1 250 ? -15.008 21.734 3.352 1 87.62 250 PRO A C 1
ATOM 1977 O O . PRO A 1 250 ? -16.125 22.234 3.346 1 87.62 250 PRO A O 1
ATOM 1980 N N . ALA A 1 251 ? -14.82 20.516 3.58 1 87.56 251 ALA A N 1
ATOM 1981 C CA . ALA A 1 251 ? -15.867 19.594 4 1 87.56 251 ALA A CA 1
ATOM 1982 C C . ALA A 1 251 ? -15.883 19.438 5.52 1 87.56 251 ALA A C 1
ATOM 1984 O O . ALA A 1 251 ? -15.312 18.484 6.059 1 87.56 251 ALA A O 1
ATOM 1985 N N . VAL A 1 252 ? -16.656 20.297 6.176 1 90.69 252 VAL A N 1
ATOM 1986 C CA . VAL A 1 252 ? -16.75 20.281 7.633 1 90.69 252 VAL A CA 1
ATOM 1987 C C . VAL A 1 252 ? -17.688 19.172 8.078 1 90.69 252 VAL A C 1
ATOM 1989 O O . VAL A 1 252 ? -18.75 18.969 7.48 1 90.69 252 VAL A O 1
ATOM 1992 N N . TRP A 1 253 ? -17.328 18.422 9.125 1 89.31 253 TRP A N 1
ATOM 1993 C CA . TRP A 1 253 ? -18.172 17.344 9.664 1 89.31 253 TRP A CA 1
ATOM 1994 C C . TRP A 1 253 ? -19.219 17.906 10.609 1 89.31 253 TRP A C 1
ATOM 1996 O O . TRP A 1 253 ? -19 18.953 11.234 1 89.31 253 TRP A O 1
ATOM 2006 N N . GLU A 1 254 ? -20.328 17.25 10.664 1 89.25 254 GLU A N 1
ATOM 2007 C CA . GLU A 1 254 ? -21.328 17.5 11.695 1 89.25 254 GLU A CA 1
ATOM 2008 C C . GLU A 1 254 ? -21.656 16.219 12.461 1 89.25 254 GLU A C 1
ATOM 2010 O O . GLU A 1 254 ? -21.406 15.117 11.977 1 89.25 254 GLU A O 1
ATOM 2015 N N . ARG A 1 255 ? -22.031 16.344 13.641 1 87.5 255 ARG A N 1
ATOM 2016 C CA . ARG A 1 255 ? -22.625 15.258 14.406 1 87.5 255 ARG A CA 1
ATOM 2017 C C . ARG A 1 255 ? -24.141 15.43 14.531 1 87.5 255 ARG A C 1
ATOM 2019 O O . ARG A 1 255 ? -24.609 16.422 15.078 1 87.5 255 ARG A O 1
ATOM 2026 N N . LEU A 1 256 ? -24.766 14.461 14.039 1 83.06 256 LEU A N 1
ATOM 2027 C CA . LEU A 1 256 ? -26.219 14.445 14.188 1 83.06 256 LEU A CA 1
ATOM 2028 C C . LEU A 1 256 ? -26.609 13.875 15.547 1 83.06 256 LEU A C 1
ATOM 2030 O O . LEU A 1 256 ? -25.781 13.266 16.234 1 83.06 256 LEU A O 1
ATOM 2034 N N . PRO A 1 257 ? -27.766 14.102 15.938 1 78.19 257 PRO A N 1
ATOM 2035 C CA . PRO A 1 257 ? -28.188 13.633 17.266 1 78.19 257 PRO A CA 1
ATOM 2036 C C . PRO A 1 257 ? -27.953 12.133 17.453 1 78.19 257 PRO A C 1
ATOM 2038 O O . PRO A 1 257 ? -27.609 11.703 18.562 1 78.19 257 PRO A O 1
ATOM 2041 N N . GLU A 1 258 ? -28.031 11.359 16.438 1 75 258 GLU A N 1
ATOM 2042 C CA . GLU A 1 258 ? -27.859 9.914 16.516 1 75 258 GLU A CA 1
ATOM 2043 C C . GLU A 1 258 ? -26.406 9.547 16.781 1 75 258 GLU A C 1
ATOM 2045 O O . GLU A 1 258 ? -26.125 8.469 17.328 1 75 258 GLU A O 1
ATOM 2050 N N . ASN A 1 259 ? -25.516 10.445 16.406 1 72.12 259 ASN A N 1
ATOM 2051 C CA . ASN A 1 259 ? -24.094 10.117 16.531 1 72.12 259 ASN A CA 1
ATOM 2052 C C . ASN A 1 259 ? -23.406 11.008 17.562 1 72.12 259 ASN A C 1
ATOM 2054 O O . ASN A 1 259 ? -22.172 10.977 17.703 1 72.12 259 ASN A O 1
ATOM 2058 N N . ARG A 1 260 ? -24.109 11.75 18.281 1 71.19 260 ARG A N 1
ATOM 2059 C CA . ARG A 1 260 ? -23.562 12.781 19.156 1 71.19 260 ARG A CA 1
ATOM 2060 C C . ARG A 1 260 ? -22.641 12.164 20.219 1 71.19 260 ARG A C 1
ATOM 2062 O O . ARG A 1 260 ? -21.594 12.742 20.547 1 71.19 260 ARG A O 1
ATOM 2069 N N . TYR A 1 261 ? -22.859 10.961 20.562 1 75.88 261 TYR A N 1
ATOM 2070 C CA . TYR A 1 261 ? -22.078 10.422 21.672 1 75.88 261 TYR A CA 1
ATOM 2071 C C . TYR A 1 261 ? -21.188 9.281 21.219 1 75.88 261 TYR A C 1
ATOM 2073 O O . TYR A 1 261 ? -20.484 8.672 22.016 1 75.88 261 TYR A O 1
ATOM 2081 N N . THR A 1 262 ? -21.141 9.109 19.984 1 83 262 THR A N 1
ATOM 2082 C CA . THR A 1 262 ? -20.391 7.934 19.547 1 83 262 THR A CA 1
ATOM 2083 C C . THR A 1 262 ? -19.094 8.344 18.859 1 83 262 THR A C 1
ATOM 2085 O O . THR A 1 262 ? -18.141 7.559 18.797 1 83 262 THR A O 1
ATOM 2088 N N . THR A 1 263 ? -18.984 9.586 18.391 1 91.31 263 THR A N 1
ATOM 2089 C CA . THR A 1 263 ? -17.766 10.016 17.703 1 91.31 263 THR A CA 1
ATOM 2090 C C . THR A 1 263 ? -17.141 11.219 18.391 1 91.31 263 THR A C 1
ATOM 2092 O O . THR A 1 263 ? -17.828 12.219 18.625 1 91.31 263 THR A O 1
ATOM 2095 N N . ASP A 1 264 ? -15.961 11.078 18.828 1 94.75 264 ASP A N 1
ATOM 2096 C CA . ASP A 1 264 ? -15.156 12.219 19.266 1 94.75 264 ASP A CA 1
ATOM 2097 C C . ASP A 1 264 ? -14.68 13.047 18.078 1 94.75 264 ASP A C 1
ATOM 2099 O O . ASP A 1 264 ? -13.727 12.672 17.391 1 94.75 264 ASP A O 1
ATOM 2103 N N . LEU A 1 265 ? -15.367 14.133 17.797 1 94.81 265 LEU A N 1
ATOM 2104 C CA . LEU A 1 265 ? -15.102 14.984 16.641 1 94.81 265 LEU A CA 1
ATOM 2105 C C . LEU A 1 265 ? -14.273 16.203 17.047 1 94.81 265 LEU A C 1
ATOM 2107 O O . LEU A 1 265 ? -14.648 16.938 17.953 1 94.81 265 LEU A O 1
ATOM 2111 N N . ARG A 1 266 ? -13.125 16.391 16.438 1 96.88 266 ARG A N 1
ATOM 2112 C CA . ARG A 1 266 ? -12.234 17.516 16.688 1 96.88 266 ARG A CA 1
ATOM 2113 C C . ARG A 1 266 ? -11.836 18.219 15.398 1 96.88 266 ARG A C 1
ATOM 2115 O O . ARG A 1 266 ? -11.094 17.656 14.586 1 96.88 266 ARG A O 1
ATOM 2122 N N . GLN A 1 267 ? -12.297 19.406 15.164 1 97.25 267 GLN A N 1
ATOM 2123 C CA . GLN A 1 267 ? -11.992 20.203 13.977 1 97.25 267 GLN A CA 1
ATOM 2124 C C . GLN A 1 267 ? -11.422 21.562 14.367 1 97.25 267 GLN A C 1
ATOM 2126 O O . GLN A 1 267 ? -12.016 22.281 15.172 1 97.25 267 GLN A O 1
ATOM 2131 N N . VAL A 1 268 ? -10.227 21.859 13.875 1 98.75 268 VAL A N 1
ATOM 2132 C CA . VAL A 1 268 ? -9.555 23.078 14.32 1 98.75 268 VAL A CA 1
ATOM 2133 C C . VAL A 1 268 ? -9.117 23.906 13.109 1 98.75 268 VAL A C 1
ATOM 2135 O O . VAL A 1 268 ? -8.625 23.359 12.125 1 98.75 268 VAL A O 1
ATOM 2138 N N . TRP A 1 269 ? -9.352 25.234 13.164 1 98.69 269 TRP A N 1
ATOM 2139 C CA . TRP A 1 269 ? -8.977 26.172 12.117 1 98.69 269 TRP A CA 1
ATOM 2140 C C . TRP A 1 269 ? -7.605 26.781 12.398 1 98.69 269 TRP A C 1
ATOM 2142 O O . TRP A 1 269 ? -7.316 27.188 13.523 1 98.69 269 TRP A O 1
ATOM 2152 N N . PHE A 1 270 ? -6.793 26.812 11.406 1 98.69 270 PHE A N 1
ATOM 2153 C CA . PHE A 1 270 ? -5.441 27.375 11.461 1 98.69 270 PHE A CA 1
ATOM 2154 C C . PHE A 1 270 ? -5.281 28.5 10.453 1 98.69 270 PHE A C 1
ATOM 2156 O O . PHE A 1 270 ? -5.961 28.516 9.422 1 98.69 270 PHE A O 1
ATOM 2163 N N . PRO A 1 271 ? -4.344 29.469 10.75 1 97.94 271 PRO A N 1
ATOM 2164 C CA . PRO A 1 271 ? -4.031 30.438 9.688 1 97.94 271 PRO A CA 1
ATOM 2165 C C . PRO A 1 271 ? -3.33 29.797 8.492 1 97.94 271 PRO A C 1
ATOM 2167 O O . PRO A 1 271 ? -2.512 28.891 8.672 1 97.94 271 PRO A O 1
ATOM 2170 N N . GLY A 1 272 ? -3.678 30.219 7.348 1 96.62 272 GLY A N 1
ATOM 2171 C CA . GLY A 1 272 ? -3.033 29.703 6.152 1 96.62 272 GLY A CA 1
ATOM 2172 C C . GLY A 1 272 ? -4.016 29.172 5.129 1 96.62 272 GLY A C 1
ATOM 2173 O O . GLY A 1 272 ? -5.215 29.062 5.406 1 96.62 272 GLY A O 1
ATOM 2174 N N . ASN A 1 273 ? -3.502 28.891 3.959 1 93.69 273 ASN A N 1
ATOM 2175 C CA . ASN A 1 273 ? -4.309 28.281 2.908 1 93.69 273 ASN A CA 1
ATOM 2176 C C . ASN A 1 273 ? -4.16 26.766 2.895 1 93.69 273 ASN A C 1
ATOM 2178 O O . ASN A 1 273 ? -3.553 26.188 3.799 1 93.69 273 ASN A O 1
ATOM 2182 N N . HIS A 1 274 ? -4.738 26.141 1.931 1 91.31 274 HIS A N 1
ATOM 2183 C CA . HIS A 1 274 ? -4.797 24.688 1.793 1 91.31 274 HIS A CA 1
ATOM 2184 C C . HIS A 1 274 ? -3.41 24.062 1.918 1 91.31 274 HIS A C 1
ATOM 2186 O O . HIS A 1 274 ? -3.211 23.125 2.703 1 91.31 274 HIS A O 1
ATOM 2192 N N . GLY A 1 275 ? -2.418 24.609 1.21 1 91.12 275 GLY A N 1
ATOM 2193 C CA . GLY A 1 275 ? -1.058 24.094 1.206 1 91.12 275 GLY A CA 1
ATOM 2194 C C . GLY A 1 275 ? -0.314 24.359 2.5 1 91.12 275 GLY A C 1
ATOM 2195 O O . GLY A 1 275 ? 0.584 23.609 2.875 1 91.12 275 GLY A O 1
ATOM 2196 N N . ASN A 1 276 ? -0.664 25.438 3.217 1 95.12 276 ASN A N 1
ATOM 2197 C CA . ASN A 1 276 ? -0.06 25.719 4.516 1 95.12 276 ASN A CA 1
ATOM 2198 C C . ASN A 1 276 ? -0.479 24.703 5.566 1 95.12 276 ASN A C 1
ATOM 2200 O O . ASN A 1 276 ? 0.292 24.391 6.473 1 95.12 276 ASN A O 1
ATOM 2204 N N . ILE A 1 277 ? -1.693 24.188 5.375 1 95.81 277 ILE A N 1
ATOM 2205 C CA . ILE A 1 277 ? -2.24 23.281 6.371 1 95.81 277 ILE A CA 1
ATOM 2206 C C . ILE A 1 277 ? -1.773 21.859 6.074 1 95.81 277 ILE A C 1
ATOM 2208 O O . ILE A 1 277 ? -1.315 21.141 6.973 1 95.81 277 ILE A O 1
ATOM 2212 N N . GLY A 1 278 ? -1.831 21.453 4.883 1 94.31 278 GLY A N 1
ATOM 2213 C CA . GLY A 1 278 ? -1.552 20.078 4.504 1 94.31 278 GLY A CA 1
ATOM 2214 C C . GLY A 1 278 ? -0.103 19.844 4.117 1 94.31 278 GLY A C 1
ATOM 2215 O O . GLY A 1 278 ? 0.344 18.703 4.016 1 94.31 278 GLY A O 1
ATOM 2216 N N . GLY A 1 279 ? 0.609 20.938 3.883 1 91.75 279 GLY A N 1
ATOM 2217 C CA . GLY A 1 279 ? 1.99 20.812 3.443 1 91.75 279 GLY A CA 1
ATOM 2218 C C . GLY A 1 279 ? 2.16 21.031 1.95 1 91.75 279 GLY A C 1
ATOM 2219 O O . GLY A 1 279 ? 1.186 21 1.197 1 91.75 279 GLY A O 1
ATOM 2220 N N . GLY A 1 280 ? 3.447 21.281 1.577 1 87.25 280 GLY A N 1
ATOM 2221 C CA . GLY A 1 280 ? 3.758 21.438 0.165 1 87.25 280 GLY A CA 1
ATOM 2222 C C . GLY A 1 280 ? 4.461 22.75 -0.152 1 87.25 280 GLY A C 1
ATOM 2223 O O . GLY A 1 280 ? 5.082 22.891 -1.208 1 87.25 280 GLY A O 1
ATOM 2224 N N . TRP A 1 281 ? 4.332 23.719 0.71 1 88.88 281 TRP A N 1
ATOM 2225 C CA . TRP A 1 281 ? 5.023 25 0.511 1 88.88 281 TRP A CA 1
ATOM 2226 C C . TRP A 1 281 ? 6.445 24.938 1.058 1 88.88 281 TRP A C 1
ATOM 2228 O O . TRP A 1 281 ? 6.723 24.188 1.997 1 88.88 281 TRP A O 1
ATOM 2238 N N . GLU A 1 282 ? 7.27 25.734 0.502 1 89.5 282 GLU A N 1
ATOM 2239 C CA . GLU A 1 282 ? 8.648 25.781 0.99 1 89.5 282 GLU A CA 1
ATOM 2240 C C . GLU A 1 282 ? 8.703 26.266 2.438 1 89.5 282 GLU A C 1
ATOM 2242 O O . GLU A 1 282 ? 9.469 25.734 3.242 1 89.5 282 GLU A O 1
ATOM 2247 N N . ASP A 1 283 ? 7.93 27.328 2.705 1 94.31 283 ASP A N 1
ATOM 2248 C CA . ASP A 1 283 ? 7.77 27.703 4.105 1 94.31 283 ASP A CA 1
ATOM 2249 C C . ASP A 1 283 ? 6.828 26.734 4.828 1 94.31 283 ASP A C 1
ATOM 2251 O O . ASP A 1 283 ? 5.609 26.797 4.633 1 94.31 283 ASP A O 1
ATOM 2255 N N . GLN A 1 284 ? 7.363 25.953 5.711 1 95.75 284 GLN A N 1
ATOM 2256 C CA . GLN A 1 284 ? 6.582 24.891 6.32 1 95.75 284 GLN A CA 1
ATOM 2257 C C . GLN A 1 284 ? 6.215 25.234 7.762 1 95.75 284 GLN A C 1
ATOM 2259 O O . GLN A 1 284 ? 5.844 24.344 8.539 1 95.75 284 GLN A O 1
ATOM 2264 N N . GLY A 1 285 ? 6.348 26.5 8.109 1 96.81 285 GLY A N 1
ATOM 2265 C CA . GLY A 1 285 ? 6.074 26.891 9.477 1 96.81 285 GLY A CA 1
ATOM 2266 C C . GLY A 1 285 ? 4.684 26.516 9.945 1 96.81 285 GLY A C 1
ATOM 2267 O O . GLY A 1 285 ? 4.523 25.844 10.969 1 96.81 285 GLY A O 1
ATOM 2268 N N . ILE A 1 286 ? 3.697 26.891 9.195 1 97.5 286 ILE A N 1
ATOM 2269 C CA . ILE A 1 286 ? 2.314 26.609 9.562 1 97.5 286 ILE A CA 1
ATOM 2270 C C . ILE A 1 286 ? 2.031 25.125 9.414 1 97.5 286 ILE A C 1
ATOM 2272 O O . ILE A 1 286 ? 1.323 24.531 10.234 1 97.5 286 ILE A O 1
ATOM 2276 N N . ALA A 1 287 ? 2.588 24.469 8.367 1 97.06 287 ALA A N 1
ATOM 2277 C CA . ALA A 1 287 ? 2.43 23.031 8.18 1 97.06 287 ALA A CA 1
ATOM 2278 C C . ALA A 1 287 ? 3.002 22.25 9.359 1 97.06 287 ALA A C 1
ATOM 2280 O O . ALA A 1 287 ? 2.455 21.219 9.75 1 97.06 287 ALA A O 1
ATOM 2281 N N . ASN A 1 288 ? 4.117 22.734 9.906 1 98.25 288 ASN A N 1
ATOM 2282 C CA . ASN A 1 288 ? 4.68 22.125 11.109 1 98.25 288 ASN A CA 1
ATOM 2283 C C . ASN A 1 288 ? 3.709 22.188 12.281 1 98.25 288 ASN A C 1
ATOM 2285 O O . ASN A 1 288 ? 3.594 21.25 13.055 1 98.25 288 ASN A O 1
ATOM 2289 N N . CYS A 1 289 ? 3.021 23.312 12.383 1 98.19 289 CYS A N 1
ATOM 2290 C CA . CYS A 1 289 ? 2.053 23.5 13.461 1 98.19 289 CYS A CA 1
ATOM 2291 C C . CYS A 1 289 ? 0.927 22.469 13.359 1 98.19 289 CYS A C 1
ATOM 2293 O O . CYS A 1 289 ? 0.584 21.828 14.352 1 98.19 289 CYS A O 1
ATOM 2295 N N . THR A 1 290 ? 0.376 22.328 12.164 1 98.62 290 THR A N 1
ATOM 2296 C CA . THR A 1 290 ? -0.741 21.406 11.984 1 98.62 290 THR A CA 1
ATOM 2297 C C . THR A 1 290 ? -0.276 19.953 12.117 1 98.62 290 THR A C 1
ATOM 2299 O O . THR A 1 290 ? -1.031 19.094 12.578 1 98.62 290 THR A O 1
ATOM 2302 N N . LEU A 1 291 ? 0.968 19.641 11.727 1 98.5 291 LEU A N 1
ATOM 2303 C CA . LEU A 1 291 ? 1.535 18.312 11.914 1 98.5 291 LEU A CA 1
ATOM 2304 C C . LEU A 1 291 ? 1.602 17.953 13.398 1 98.5 291 LEU A C 1
ATOM 2306 O O . LEU A 1 291 ? 1.15 16.891 13.805 1 98.5 291 LEU A O 1
ATOM 2310 N N . ALA A 1 292 ? 2.152 18.906 14.18 1 98.19 292 ALA A N 1
ATOM 2311 C CA . ALA A 1 292 ? 2.266 18.672 15.617 1 98.19 292 ALA A CA 1
ATOM 2312 C C . ALA A 1 292 ? 0.889 18.516 16.266 1 98.19 292 ALA A C 1
ATOM 2314 O O . ALA A 1 292 ? 0.705 17.688 17.156 1 98.19 292 ALA A O 1
ATOM 2315 N N . TRP A 1 293 ? -0.047 19.312 15.82 1 98.62 293 TRP A N 1
ATOM 2316 C CA . TRP A 1 293 ? -1.41 19.203 16.328 1 98.62 293 TRP A CA 1
ATOM 2317 C C . TRP A 1 293 ? -1.975 17.812 16.078 1 98.62 293 TRP A C 1
ATOM 2319 O O . TRP A 1 293 ? -2.549 17.188 16.969 1 98.62 293 TRP A O 1
ATOM 2329 N N . MET A 1 294 ? -1.837 17.312 14.859 1 98.81 294 MET A N 1
ATOM 2330 C CA . MET A 1 294 ? -2.355 15.992 14.5 1 98.81 294 MET A CA 1
ATOM 2331 C C . MET A 1 294 ? -1.661 14.891 15.297 1 98.81 294 MET A C 1
ATOM 2333 O O . MET A 1 294 ? -2.301 13.93 15.727 1 98.81 294 MET A O 1
ATOM 2337 N N . MET A 1 295 ? -0.339 15.031 15.508 1 98.38 295 MET A N 1
ATOM 2338 C CA . MET A 1 295 ? 0.396 14.078 16.344 1 98.38 295 MET A CA 1
ATOM 2339 C C . MET A 1 295 ? -0.186 14.023 17.75 1 98.38 295 MET A C 1
ATOM 2341 O O . MET A 1 295 ? -0.318 12.945 18.328 1 98.38 295 MET A O 1
ATOM 2345 N N . ASP A 1 296 ? -0.542 15.195 18.281 1 98.12 296 ASP A N 1
ATOM 2346 C CA . ASP A 1 296 ? -1.131 15.25 19.625 1 98.12 296 ASP A CA 1
ATOM 2347 C C . ASP A 1 296 ? -2.48 14.539 19.656 1 98.12 296 ASP A C 1
ATOM 2349 O O . ASP A 1 296 ? -2.775 13.805 20.594 1 98.12 296 ASP A O 1
ATOM 2353 N N . GLN A 1 297 ? -3.352 14.781 18.594 1 98.44 297 GLN A N 1
ATOM 2354 C CA . GLN A 1 297 ? -4.641 14.094 18.547 1 98.44 297 GLN A CA 1
ATOM 2355 C C . GLN A 1 297 ? -4.461 12.586 18.531 1 98.44 297 GLN A C 1
ATOM 2357 O O . GLN A 1 297 ? -5.098 11.859 19.297 1 98.44 297 GLN A O 1
ATOM 2362 N N . LEU A 1 298 ? -3.576 12.102 17.734 1 98.56 298 LEU A N 1
ATOM 2363 C CA . LEU A 1 298 ? -3.338 10.664 17.578 1 98.56 298 LEU A CA 1
ATOM 2364 C C . LEU A 1 298 ? -2.689 10.086 18.828 1 98.56 298 LEU A C 1
ATOM 2366 O O . LEU A 1 298 ? -3.035 8.977 19.25 1 98.56 298 LEU A O 1
ATOM 2370 N N . ALA A 1 299 ? -1.774 10.852 19.422 1 97.75 299 ALA A N 1
ATOM 2371 C CA . ALA A 1 299 ? -1.131 10.383 20.641 1 97.75 299 ALA A CA 1
ATOM 2372 C C . ALA A 1 299 ? -2.145 10.242 21.781 1 97.75 299 ALA A C 1
ATOM 2374 O O . ALA A 1 299 ? -2.025 9.344 22.609 1 97.75 299 ALA A O 1
ATOM 2375 N N . SER A 1 300 ? -3.098 11.094 21.797 1 97.56 300 SER A N 1
ATOM 2376 C CA . SER A 1 300 ? -4.109 11.062 22.859 1 97.56 300 SER A CA 1
ATOM 2377 C C . SER A 1 300 ? -4.922 9.773 22.797 1 97.56 300 SER A C 1
ATOM 2379 O O . SER A 1 300 ? -5.613 9.43 23.766 1 97.56 300 SER A O 1
ATOM 2381 N N . ILE A 1 301 ? -4.828 9.047 21.703 1 97.12 301 ILE A N 1
ATOM 2382 C CA . ILE A 1 301 ? -5.574 7.797 21.609 1 97.12 301 ILE A CA 1
ATOM 2383 C C . ILE A 1 301 ? -4.602 6.625 21.516 1 97.12 301 ILE A C 1
ATOM 2385 O O . ILE A 1 301 ? -4.973 5.543 21.047 1 97.12 301 ILE A O 1
ATOM 2389 N N . GLY A 1 302 ? -3.357 6.883 21.781 1 96.44 302 GLY A N 1
ATOM 2390 C CA . GLY A 1 302 ? -2.438 5.781 22.016 1 96.44 302 GLY A CA 1
ATOM 2391 C C . GLY A 1 302 ? -1.397 5.629 20.922 1 96.44 302 GLY A C 1
ATOM 2392 O O . GLY A 1 302 ? -0.485 4.809 21.031 1 96.44 302 GLY A O 1
ATOM 2393 N N . VAL A 1 303 ? -1.481 6.367 19.781 1 97.94 303 VAL A N 1
ATOM 2394 C CA . VAL A 1 303 ? -0.495 6.293 18.719 1 97.94 303 VAL A CA 1
ATOM 2395 C C . VAL A 1 303 ? 0.833 6.879 19.188 1 97.94 303 VAL A C 1
ATOM 2397 O O . VAL A 1 303 ? 0.854 7.883 19.906 1 97.94 303 VAL A O 1
ATOM 2400 N N . GLU A 1 304 ? 1.924 6.289 18.828 1 97.5 304 GLU A N 1
ATOM 2401 C CA . GLU A 1 304 ? 3.234 6.762 19.266 1 97.5 304 GLU A CA 1
ATOM 2402 C C . GLU A 1 304 ? 4.074 7.23 18.078 1 97.5 304 GLU A C 1
ATOM 2404 O O . GLU A 1 304 ? 3.977 6.672 16.984 1 97.5 304 GLU A O 1
ATOM 2409 N N . PHE A 1 305 ? 4.887 8.234 18.312 1 97.25 305 PHE A N 1
ATOM 2410 C CA . PHE A 1 305 ? 5.668 8.875 17.266 1 97.25 305 PHE A CA 1
ATOM 2411 C C . PHE A 1 305 ? 7.141 8.938 17.641 1 97.25 305 PHE A C 1
ATOM 2413 O O . PHE A 1 305 ? 7.488 8.844 18.828 1 97.25 305 PHE A O 1
ATOM 2420 N N . ASP A 1 306 ? 7.934 9.055 16.562 1 94.94 306 ASP A N 1
ATOM 2421 C CA . ASP A 1 306 ? 9.367 9.312 16.672 1 94.94 306 ASP A CA 1
ATOM 2422 C C . ASP A 1 306 ? 9.641 10.812 16.812 1 94.94 306 ASP A C 1
ATOM 2424 O O . ASP A 1 306 ? 9.641 11.531 15.812 1 94.94 306 ASP A O 1
ATOM 2428 N N . LEU A 1 307 ? 10.039 11.32 17.953 1 93.94 307 LEU A N 1
ATOM 2429 C CA . LEU A 1 307 ? 10.195 12.742 18.234 1 93.94 307 LEU A CA 1
ATOM 2430 C C . LEU A 1 307 ? 11.258 13.359 17.328 1 93.94 307 LEU A C 1
ATOM 2432 O O . LEU A 1 307 ? 11.062 14.453 16.797 1 93.94 307 LEU A O 1
ATOM 2436 N N . PRO A 1 308 ? 12.391 12.695 17.047 1 94 308 PRO A N 1
ATOM 2437 C CA . PRO A 1 308 ? 13.422 13.258 16.188 1 94 308 PRO A CA 1
ATOM 2438 C C . PRO A 1 308 ? 12.898 13.594 14.789 1 94 308 PRO A C 1
ATOM 2440 O O . PRO A 1 308 ? 13.398 14.523 14.141 1 94 308 PRO A O 1
ATOM 2443 N N . SER A 1 309 ? 11.922 12.867 14.359 1 93.62 309 SER A N 1
ATOM 2444 C CA . SER A 1 309 ? 11.344 13.172 13.055 1 93.62 309 SER A CA 1
ATOM 2445 C C . SER A 1 309 ? 10.695 14.547 13.039 1 93.62 309 SER A C 1
ATOM 2447 O O . SER A 1 309 ? 10.812 15.289 12.062 1 93.62 309 SER A O 1
ATOM 2449 N N . LEU A 1 310 ? 10 14.891 14.125 1 94 310 LEU A N 1
ATOM 2450 C CA . LEU A 1 310 ? 9.406 16.219 14.258 1 94 310 LEU A CA 1
ATOM 2451 C C . LEU A 1 310 ? 10.492 17.297 14.328 1 94 310 LEU A C 1
ATOM 2453 O O . LEU A 1 310 ? 10.359 18.359 13.719 1 94 310 LEU A O 1
ATOM 2457 N N . GLU A 1 311 ? 11.578 17.016 15 1 95.5 311 GLU A N 1
ATOM 2458 C CA . GLU A 1 311 ? 12.695 17.938 15.109 1 95.5 311 GLU A CA 1
ATOM 2459 C C . GLU A 1 311 ? 13.32 18.219 13.75 1 95.5 311 GLU A C 1
ATOM 2461 O O . GLU A 1 311 ? 13.695 19.344 13.445 1 95.5 311 GLU A O 1
ATOM 2466 N N . ARG A 1 312 ? 13.367 17.188 12.984 1 94.38 312 ARG A N 1
ATOM 2467 C CA . ARG A 1 312 ? 13.93 17.344 11.648 1 94.38 312 ARG A CA 1
ATOM 2468 C C . ARG A 1 312 ? 13.07 18.266 10.797 1 94.38 312 ARG A C 1
ATOM 2470 O O . ARG A 1 312 ? 13.586 19.062 10.008 1 94.38 312 ARG A O 1
ATOM 2477 N N . CYS A 1 313 ? 11.758 18.156 10.969 1 94.25 313 CYS A N 1
ATOM 2478 C CA . CYS A 1 313 ? 10.867 19.062 10.25 1 94.25 313 CYS A CA 1
ATOM 2479 C C . CYS A 1 313 ? 11.148 20.516 10.625 1 94.25 313 CYS A C 1
ATOM 2481 O O . CYS A 1 313 ? 11.18 21.391 9.75 1 94.25 313 CYS A O 1
ATOM 2483 N N . PHE A 1 314 ? 11.375 20.75 11.906 1 95.88 314 PHE A N 1
ATOM 2484 C CA . PHE A 1 314 ? 11.695 22.094 12.383 1 95.88 314 PHE A CA 1
ATOM 2485 C C . PHE A 1 314 ? 13.016 22.578 11.797 1 95.88 314 PHE A C 1
ATOM 2487 O O . PHE A 1 314 ? 13.094 23.703 11.289 1 95.88 314 PHE A O 1
ATOM 2494 N N . VAL A 1 315 ? 14.008 21.766 11.805 1 95.88 315 VAL A N 1
ATOM 2495 C CA . VAL A 1 315 ? 15.352 22.125 11.344 1 95.88 315 VAL A CA 1
ATOM 2496 C C . VAL A 1 315 ? 15.32 22.438 9.852 1 95.88 315 VAL A C 1
ATOM 2498 O O . VAL A 1 315 ? 15.961 23.391 9.406 1 95.88 315 VAL A O 1
ATOM 2501 N N . GLN A 1 316 ? 14.594 21.641 9.141 1 93 316 GLN A N 1
ATOM 2502 C CA . GLN A 1 316 ? 14.469 21.875 7.699 1 93 316 GLN A CA 1
ATOM 2503 C C . GLN A 1 316 ? 13.859 23.234 7.406 1 93 316 GLN A C 1
ATOM 2505 O O . GLN A 1 316 ? 14.281 23.922 6.477 1 93 316 GLN A O 1
ATOM 2510 N N . ASN A 1 317 ? 12.883 23.609 8.195 1 95.19 317 ASN A N 1
ATOM 2511 C CA . ASN A 1 317 ? 12.242 24.906 7.988 1 95.19 317 ASN A CA 1
ATOM 2512 C C . ASN A 1 317 ? 13.164 26.062 8.375 1 95.19 317 ASN A C 1
ATOM 2514 O O . ASN A 1 317 ? 13.141 27.109 7.75 1 95.19 317 ASN A O 1
ATOM 2518 N N . VAL A 1 318 ? 13.938 25.891 9.398 1 96.12 318 VAL A N 1
ATOM 2519 C CA . VAL A 1 318 ? 14.906 26.906 9.805 1 96.12 318 VAL A CA 1
ATOM 2520 C C . VAL A 1 318 ? 15.922 27.125 8.68 1 96.12 318 VAL A C 1
ATOM 2522 O O . VAL A 1 318 ? 16.266 28.266 8.359 1 96.12 318 VAL A O 1
ATOM 2525 N N . LYS A 1 319 ? 16.359 26.016 8.117 1 93.12 319 LYS A N 1
ATOM 2526 C CA . LYS A 1 319 ? 17.297 26.094 7 1 93.12 319 LYS A CA 1
ATOM 2527 C C . LYS A 1 319 ? 16.688 26.859 5.828 1 93.12 319 LYS A C 1
ATOM 2529 O O . LYS A 1 319 ? 17.375 27.641 5.164 1 93.12 319 LYS A O 1
ATOM 2534 N N . TYR A 1 320 ? 15.469 26.609 5.633 1 92.19 320 TYR A N 1
ATOM 2535 C CA . TYR A 1 320 ? 14.773 27.328 4.566 1 92.19 320 TYR A CA 1
ATOM 2536 C C . TYR A 1 320 ? 14.828 28.844 4.805 1 92.19 320 TYR A C 1
ATOM 2538 O O . TYR A 1 320 ? 15.102 29.609 3.885 1 92.19 320 TYR A O 1
ATOM 2546 N N . TYR A 1 321 ? 14.539 29.297 6.008 1 93.44 321 TYR A N 1
ATOM 2547 C CA . TYR A 1 321 ? 14.523 30.719 6.32 1 93.44 321 TYR A CA 1
ATOM 2548 C C . TYR A 1 321 ? 15.906 31.344 6.156 1 93.44 321 TYR A C 1
ATOM 2550 O O . TYR A 1 321 ? 16.031 32.531 5.848 1 93.44 321 TYR A O 1
ATOM 2558 N N . HIS A 1 322 ? 16.891 30.547 6.293 1 91.69 322 HIS A N 1
ATOM 2559 C CA . HIS A 1 322 ? 18.25 31.078 6.262 1 91.69 322 HIS A CA 1
ATOM 2560 C C . HIS A 1 322 ? 18.859 30.953 4.871 1 91.69 322 HIS A C 1
ATOM 2562 O O . HIS A 1 322 ? 19.953 31.469 4.617 1 91.69 322 HIS A O 1
ATOM 2568 N N . LYS A 1 323 ? 18.266 29.969 4.133 1 79.31 323 LYS A N 1
ATOM 2569 C CA . LYS A 1 323 ? 18.781 29.844 2.771 1 79.31 323 LYS A CA 1
ATOM 2570 C C . LYS A 1 323 ? 18.641 31.156 2.008 1 79.31 323 LYS A C 1
ATOM 2572 O O . LYS A 1 323 ? 17.594 31.812 2.074 1 79.31 323 LYS A O 1
ATOM 2577 N N . THR A 1 324 ? 19.781 31.781 1.753 1 56.53 324 THR A N 1
ATOM 2578 C CA . THR A 1 324 ? 19.859 33 0.956 1 56.53 324 THR A CA 1
ATOM 2579 C C . THR A 1 324 ? 19.281 32.781 -0.44 1 56.53 324 THR A C 1
ATOM 2581 O O . THR A 1 324 ? 19.578 31.766 -1.084 1 56.53 324 THR A O 1
ATOM 2584 N N . PRO A 1 325 ? 18.156 33.406 -0.791 1 49.41 325 PRO A N 1
ATOM 2585 C CA . PRO A 1 325 ? 17.625 33.25 -2.148 1 49.41 325 PRO A CA 1
ATOM 2586 C C . PRO A 1 325 ? 18.734 33.125 -3.201 1 49.41 325 PRO A C 1
ATOM 2588 O O . PRO A 1 325 ? 19.734 33.844 -3.121 1 49.41 325 PRO A O 1
ATOM 2591 N N . SER A 1 326 ? 18.891 31.984 -3.758 1 41.84 326 SER A N 1
ATOM 2592 C CA . SER A 1 326 ? 19.875 31.953 -4.836 1 41.84 326 SER A CA 1
ATOM 2593 C C . SER A 1 326 ? 19.734 33.156 -5.758 1 41.84 326 SER A C 1
ATOM 2595 O O . SER A 1 326 ? 18.672 33.781 -5.812 1 41.84 326 SER A O 1
ATOM 2597 N N . LYS A 1 327 ? 20.781 33.625 -6.496 1 37.47 327 LYS A N 1
ATOM 2598 C CA . LYS A 1 327 ? 20.906 34.75 -7.426 1 37.47 327 LYS A CA 1
ATOM 2599 C C . LYS A 1 327 ? 19.672 34.875 -8.32 1 37.47 327 LYS A C 1
ATOM 2601 O O . LYS A 1 327 ? 19.328 35.938 -8.781 1 37.47 327 LYS A O 1
ATOM 2606 N N . LEU A 1 328 ? 19.297 33.75 -8.859 1 35.31 328 LEU A N 1
ATOM 2607 C CA . LEU A 1 328 ? 18.312 33.781 -9.938 1 35.31 328 LEU A CA 1
ATOM 2608 C C . LEU A 1 328 ? 16.953 34.25 -9.414 1 35.31 328 LEU A C 1
ATOM 2610 O O . LEU A 1 328 ? 16.125 34.75 -10.172 1 35.31 328 LEU A O 1
ATOM 2614 N N . SER A 1 329 ? 16.5 33.875 -8.258 1 37 329 SER A N 1
ATOM 2615 C CA . SER A 1 329 ? 15.273 34.5 -7.758 1 37 329 SER A CA 1
ATOM 2616 C C . SER A 1 329 ? 15.461 36 -7.535 1 37 329 SER A C 1
ATOM 2618 O O . SER A 1 329 ? 14.555 36.656 -7.051 1 37 329 SER A O 1
ATOM 2620 N N . ILE A 1 330 ? 16.578 36.531 -7.715 1 33.22 330 ILE A N 1
ATOM 2621 C CA . ILE A 1 330 ? 16.969 37.906 -7.656 1 33.22 330 ILE A CA 1
ATOM 2622 C C . ILE A 1 330 ? 16.25 38.719 -8.75 1 33.22 330 ILE A C 1
ATOM 2624 O O . ILE A 1 330 ? 15.977 39.906 -8.586 1 33.22 330 ILE A O 1
ATOM 2628 N N . LYS A 1 331 ? 16.312 38.094 -9.898 1 39.72 331 LYS A N 1
ATOM 2629 C CA . LYS A 1 331 ? 15.672 38.906 -10.93 1 39.72 331 LYS A CA 1
ATOM 2630 C C . LYS A 1 331 ? 14.203 39.156 -10.586 1 39.72 331 LYS A C 1
ATOM 2632 O O . LYS A 1 331 ? 13.648 40.188 -10.914 1 39.72 331 LYS A O 1
ATOM 2637 N N . SER A 1 332 ? 13.602 38.094 -10.203 1 35.72 332 SER A N 1
ATOM 2638 C CA . SER A 1 332 ? 12.234 38.375 -9.781 1 35.72 332 SER A CA 1
ATOM 2639 C C . SER A 1 332 ? 12.211 39.312 -8.578 1 35.72 332 SER A C 1
ATOM 2641 O O . SER A 1 332 ? 11.195 39.969 -8.312 1 35.72 332 SER A O 1
ATOM 2643 N N . ARG A 1 333 ? 13.258 39.344 -7.773 1 36.84 333 ARG A N 1
ATOM 2644 C CA . ARG A 1 333 ? 13.438 40.312 -6.703 1 36.84 333 ARG A CA 1
ATOM 2645 C C . ARG A 1 333 ? 13.727 41.719 -7.27 1 36.84 333 ARG A C 1
ATOM 2647 O O . ARG A 1 333 ? 13.742 42.688 -6.531 1 36.84 333 ARG A O 1
ATOM 2654 N N . LYS A 1 334 ? 14.438 41.656 -8.195 1 44.88 334 LYS A N 1
ATOM 2655 C CA . LYS A 1 334 ? 14.555 43.031 -8.672 1 44.88 334 LYS A CA 1
ATOM 2656 C C . LYS A 1 334 ? 13.18 43.688 -8.781 1 44.88 334 LYS A C 1
ATOM 2658 O O . LYS A 1 334 ? 13.023 44.875 -8.453 1 44.88 334 LYS A O 1
ATOM 2663 N N . LYS A 1 335 ? 12.383 43.031 -9.578 1 40.94 335 LYS A N 1
ATOM 2664 C CA . LYS A 1 335 ? 11.094 43.719 -9.648 1 40.94 335 LYS A CA 1
ATOM 2665 C C . LYS A 1 335 ? 10.477 43.875 -8.266 1 40.94 335 LYS A C 1
ATOM 2667 O O . LYS A 1 335 ? 9.695 44.781 -8.031 1 40.94 335 LYS A O 1
ATOM 2672 N N . LYS A 1 336 ? 10.75 42.844 -7.402 1 44.16 336 LYS A N 1
ATOM 2673 C CA . LYS A 1 336 ? 10.336 43.031 -6.012 1 44.16 336 LYS A CA 1
ATOM 2674 C C . LYS A 1 336 ? 11.258 44 -5.281 1 44.16 336 LYS A C 1
ATOM 2676 O O . LYS A 1 336 ? 11.055 44.281 -4.102 1 44.16 336 LYS A O 1
ATOM 2681 N N . GLN A 1 337 ? 12.422 44.125 -5.574 1 42.34 337 GLN A N 1
ATOM 2682 C CA . GLN A 1 337 ? 13.211 45.188 -4.926 1 42.34 337 GLN A CA 1
ATOM 2683 C C . GLN A 1 337 ? 12.43 46.5 -4.844 1 42.34 337 GLN A C 1
ATOM 2685 O O . GLN A 1 337 ? 12.562 47.25 -3.871 1 42.34 337 GLN A O 1
ATOM 2690 N N . LYS A 1 338 ? 11.906 46.875 -5.961 1 42.78 338 LYS A N 1
ATOM 2691 C CA . LYS A 1 338 ? 11.211 48.125 -5.762 1 42.78 338 LYS A CA 1
ATOM 2692 C C . LYS A 1 338 ? 10.094 48 -4.73 1 42.78 338 LYS A C 1
ATOM 2694 O O . LYS A 1 338 ? 9.414 48.969 -4.41 1 42.78 338 LYS A O 1
ATOM 2699 N N . GLN A 1 339 ? 9.578 46.719 -4.516 1 45.53 339 GLN A N 1
ATOM 2700 C CA . GLN A 1 339 ? 8.484 46.594 -3.555 1 45.53 339 GLN A CA 1
ATOM 2701 C C . GLN A 1 339 ? 9.016 46.625 -2.123 1 45.53 339 GLN A C 1
ATOM 2703 O O . GLN A 1 339 ? 9.969 45.906 -1.794 1 45.53 339 GLN A O 1
ATOM 2708 N N . LYS A 1 340 ? 8.922 47.625 -1.405 1 50.31 340 LYS A N 1
ATOM 2709 C CA . LYS A 1 340 ? 9.156 47.938 0.006 1 50.31 340 LYS A CA 1
ATOM 2710 C C . LYS A 1 340 ? 9.109 46.656 0.844 1 50.31 340 LYS A C 1
ATOM 2712 O O . LYS A 1 340 ? 8.094 45.969 0.86 1 50.31 340 LYS A O 1
ATOM 2717 N N . ILE A 1 341 ? 10.227 45.938 1.161 1 61.72 341 ILE A N 1
ATOM 2718 C CA . ILE A 1 341 ? 10.328 44.75 2.016 1 61.72 341 ILE A CA 1
ATOM 2719 C C . ILE A 1 341 ? 9.469 44.938 3.264 1 61.72 341 ILE A C 1
ATOM 2721 O O . ILE A 1 341 ? 9.773 45.812 4.102 1 61.72 341 ILE A O 1
ATOM 2725 N N . ARG A 1 342 ? 8.273 44.531 3.346 1 83.31 342 ARG A N 1
ATOM 2726 C CA . ARG A 1 342 ? 7.379 44.625 4.492 1 83.31 342 ARG A CA 1
ATOM 2727 C C . ARG A 1 342 ? 7.844 43.719 5.625 1 83.31 342 ARG A C 1
ATOM 2729 O O . ARG A 1 342 ? 8.281 42.594 5.379 1 83.31 342 ARG A O 1
ATOM 2736 N N . LYS A 1 343 ? 7.918 44.344 6.809 1 93.75 343 LYS A N 1
ATOM 2737 C CA . LYS A 1 343 ? 8.172 43.531 7.988 1 93.75 343 LYS A CA 1
ATOM 2738 C C . LYS A 1 343 ? 7.094 42.438 8.156 1 93.75 343 LYS A C 1
ATOM 2740 O O . LYS A 1 343 ? 5.902 42.75 8.109 1 93.75 343 LYS A O 1
ATOM 2745 N N . TRP A 1 344 ? 7.5 41.188 8.242 1 95.62 344 TRP A N 1
ATOM 2746 C CA . TRP A 1 344 ? 6.527 40.094 8.281 1 95.62 344 TRP A CA 1
ATOM 2747 C C . TRP A 1 344 ? 5.848 40.031 9.641 1 95.62 344 TRP A C 1
ATOM 2749 O O . TRP A 1 344 ? 4.961 39.188 9.852 1 95.62 344 TRP A O 1
ATOM 2759 N N . ALA A 1 345 ? 6.238 40.812 10.641 1 97.56 345 ALA A N 1
ATOM 2760 C CA . ALA A 1 345 ? 5.645 40.969 11.961 1 97.56 345 ALA A CA 1
ATOM 2761 C C . ALA A 1 345 ? 5.926 42.375 12.523 1 97.56 345 ALA A C 1
ATOM 2763 O O . ALA A 1 345 ? 6.668 43.156 11.93 1 97.56 345 ALA A O 1
ATOM 2764 N N . MET A 1 346 ? 5.273 42.719 13.578 1 96.06 346 MET A N 1
ATOM 2765 C CA . MET A 1 346 ? 5.562 43.969 14.227 1 96.06 346 MET A CA 1
ATOM 2766 C C . MET A 1 346 ? 7.02 44.062 14.664 1 96.06 346 MET A C 1
ATOM 2768 O O . MET A 1 346 ? 7.684 43.031 14.805 1 96.06 346 MET A O 1
ATOM 2772 N N . SER A 1 347 ? 7.559 45.219 14.969 1 95 347 SER A N 1
ATOM 2773 C CA . SER A 1 347 ? 8.977 45.531 15.047 1 95 347 SER A CA 1
ATOM 2774 C C . SER A 1 347 ? 9.688 44.719 16.109 1 95 347 SER A C 1
ATOM 2776 O O . SER A 1 347 ? 10.734 44.125 15.844 1 95 347 SER A O 1
ATOM 2778 N N . PRO A 1 348 ? 9.156 44.562 17.297 1 95.38 348 PRO A N 1
ATOM 2779 C CA . PRO A 1 348 ? 9.891 43.812 18.312 1 95.38 348 PRO A CA 1
ATOM 2780 C C . PRO A 1 348 ? 10.094 42.344 17.922 1 95.38 348 PRO A C 1
ATOM 2782 O O . PRO A 1 348 ? 11.125 41.75 18.25 1 95.38 348 PRO A O 1
ATOM 2785 N N . ILE A 1 349 ? 9.18 41.781 17.219 1 97.56 349 ILE A N 1
ATOM 2786 C CA . ILE A 1 349 ? 9.25 40.375 16.812 1 97.56 349 ILE A CA 1
ATOM 2787 C C . ILE A 1 349 ? 10.125 40.25 15.555 1 97.56 349 ILE A C 1
ATOM 2789 O O . ILE A 1 349 ? 11 39.406 15.484 1 97.56 349 ILE A O 1
ATOM 2793 N N . TYR A 1 350 ? 9.906 41.094 14.633 1 97 350 TYR A N 1
ATOM 2794 C CA . TYR A 1 350 ? 10.625 41.062 13.359 1 97 350 TYR A CA 1
ATOM 2795 C C . TYR A 1 350 ? 12.125 41.25 13.57 1 97 350 TYR A C 1
ATOM 2797 O O . TYR A 1 350 ? 12.938 40.469 13.086 1 97 350 TYR A O 1
ATOM 2805 N N . GLU A 1 351 ? 12.547 42.281 14.328 1 96.81 351 GLU A N 1
ATOM 2806 C CA . GLU A 1 351 ? 13.945 42.688 14.477 1 96.81 351 GLU A CA 1
ATOM 2807 C C . GLU A 1 351 ? 14.742 41.625 15.234 1 96.81 351 GLU A C 1
ATOM 2809 O O . GLU A 1 351 ? 15.922 41.406 14.969 1 96.81 351 GLU A O 1
ATOM 2814 N N . ASN A 1 352 ? 14.062 40.938 16.109 1 97.5 352 ASN A N 1
ATOM 2815 C CA . ASN A 1 352 ? 14.781 40 16.969 1 97.5 352 ASN A CA 1
ATOM 2816 C C . ASN A 1 352 ? 14.852 38.594 16.359 1 97.5 352 ASN A C 1
ATOM 2818 O O . ASN A 1 352 ? 15.578 37.719 16.844 1 97.5 352 ASN A O 1
ATOM 2822 N N . ASN A 1 353 ? 14.164 38.312 15.25 1 97.56 353 ASN A N 1
ATOM 2823 C CA . ASN A 1 353 ? 14.07 36.938 14.797 1 97.56 353 ASN A CA 1
ATOM 2824 C C . ASN A 1 353 ? 14.438 36.781 13.32 1 97.56 353 ASN A C 1
ATOM 2826 O O . ASN A 1 353 ? 14.797 35.719 12.867 1 97.56 353 ASN A O 1
ATOM 2830 N N . ARG A 1 354 ? 14.414 37.875 12.547 1 94.62 354 ARG A N 1
ATOM 2831 C CA . ARG A 1 354 ? 14.664 37.75 11.117 1 94.62 354 ARG A CA 1
ATOM 2832 C C . ARG A 1 354 ? 16.016 37.094 10.844 1 94.62 354 ARG A C 1
ATOM 2834 O O . ARG A 1 354 ? 16.969 37.281 11.602 1 94.62 354 ARG A O 1
ATOM 2841 N N . PRO A 1 355 ? 16 36.219 9.875 1 94.81 355 PRO A N 1
ATOM 2842 C CA . PRO A 1 355 ? 14.992 35.938 8.852 1 94.81 355 PRO A CA 1
ATOM 2843 C C . PRO A 1 355 ? 14.008 34.844 9.273 1 94.81 355 PRO A C 1
ATOM 2845 O O . PRO A 1 355 ? 13.086 34.531 8.523 1 94.81 355 PRO A O 1
ATOM 2848 N N . PHE A 1 356 ? 14.203 34.281 10.445 1 95.88 356 PHE A N 1
ATOM 2849 C CA . PHE A 1 356 ? 13.359 33.219 10.977 1 95.88 356 PHE A CA 1
ATOM 2850 C C . PHE A 1 356 ? 11.984 33.781 11.359 1 95.88 356 PHE A C 1
ATOM 2852 O O . PHE A 1 356 ? 11.875 34.75 12.086 1 95.88 356 PHE A O 1
ATOM 2859 N N . ARG A 1 357 ? 10.953 33.219 10.797 1 97.25 357 ARG A N 1
ATOM 2860 C CA . ARG A 1 357 ? 9.594 33.562 11.203 1 97.25 357 ARG A CA 1
ATOM 2861 C C . ARG A 1 357 ? 9.109 32.625 12.312 1 97.25 357 ARG A C 1
ATOM 2863 O O . ARG A 1 357 ? 8.93 31.422 12.102 1 97.25 357 ARG A O 1
ATOM 2870 N N . PRO A 1 358 ? 8.828 33.125 13.453 1 98.12 358 PRO A N 1
ATOM 2871 C CA . PRO A 1 358 ? 8.414 32.312 14.602 1 98.12 358 PRO A CA 1
ATOM 2872 C C . PRO A 1 358 ? 7.055 31.641 14.406 1 98.12 358 PRO A C 1
ATOM 2874 O O . PRO A 1 358 ? 6.395 31.875 13.383 1 98.12 358 PRO A O 1
ATOM 2877 N N . TRP A 1 359 ? 6.684 30.812 15.43 1 97.62 359 TRP A N 1
ATOM 2878 C CA . TRP A 1 359 ? 5.453 30.031 15.492 1 97.62 359 TRP A CA 1
ATOM 2879 C C . TRP A 1 359 ? 4.25 30.859 15.078 1 97.62 359 TRP A C 1
ATOM 2881 O O . TRP A 1 359 ? 4.004 31.938 15.633 1 97.62 359 TRP A O 1
ATOM 2891 N N . GLY A 1 360 ? 3.537 30.328 14.039 1 96.94 360 GLY A N 1
ATOM 2892 C CA . GLY A 1 360 ? 2.291 30.953 13.617 1 96.94 360 GLY A CA 1
ATOM 2893 C C . GLY A 1 360 ? 2.492 32.094 12.625 1 96.94 360 GLY A C 1
ATOM 2894 O O . GLY A 1 360 ? 1.524 32.625 12.109 1 96.94 360 GLY A O 1
ATOM 2895 N N . LEU A 1 361 ? 3.744 32.438 12.281 1 98.06 361 LEU A N 1
ATOM 2896 C CA . LEU A 1 361 ? 4.004 33.625 11.492 1 98.06 361 LEU A CA 1
ATOM 2897 C C . LEU A 1 361 ? 4.574 33.281 10.125 1 98.06 361 LEU A C 1
ATOM 2899 O O . LEU A 1 361 ? 5.008 34.156 9.375 1 98.06 361 LEU A O 1
ATOM 2903 N N . GLY A 1 362 ? 4.559 31.969 9.797 1 96.75 362 GLY A N 1
ATOM 2904 C CA . GLY A 1 362 ? 4.992 31.562 8.469 1 96.75 362 GLY A CA 1
ATOM 2905 C C . GLY A 1 362 ? 4.227 32.25 7.355 1 96.75 362 GLY A C 1
ATOM 2906 O O . GLY A 1 362 ? 3.102 32.688 7.559 1 96.75 362 GLY A O 1
ATOM 2907 N N . ALA A 1 363 ? 4.812 32.281 6.184 1 95.44 363 ALA A N 1
ATOM 2908 C CA . ALA A 1 363 ? 4.195 32.938 5.035 1 95.44 363 ALA A CA 1
ATOM 2909 C C . ALA A 1 363 ? 2.971 32.156 4.555 1 95.44 363 ALA A C 1
ATOM 2911 O O . ALA A 1 363 ? 2.953 30.938 4.598 1 95.44 363 ALA A O 1
ATOM 2912 N N . ILE A 1 364 ? 1.965 32.875 4.215 1 93.81 364 ILE A N 1
ATOM 2913 C CA . ILE A 1 364 ? 0.807 32.312 3.535 1 93.81 364 ILE A CA 1
ATOM 2914 C C . ILE A 1 364 ? 0.92 32.531 2.031 1 93.81 364 ILE A C 1
ATOM 2916 O O . ILE A 1 364 ? 0.918 33.688 1.578 1 93.81 364 ILE A O 1
ATOM 2920 N N . ASN A 1 365 ? 1.104 31.484 1.303 1 82 365 ASN A N 1
ATOM 2921 C CA . ASN A 1 365 ? 1.382 31.641 -0.122 1 82 365 ASN A CA 1
ATOM 2922 C C . ASN A 1 365 ? 0.143 31.344 -0.966 1 82 365 ASN A C 1
ATOM 2924 O O . ASN A 1 365 ? -0.738 30.594 -0.55 1 82 365 ASN A O 1
ATOM 2928 N N . LYS A 1 366 ? 0.056 32.062 -2.09 1 74.25 366 LYS A N 1
ATOM 2929 C CA . LYS A 1 366 ? -1.024 31.797 -3.037 1 74.25 366 LYS A CA 1
ATOM 2930 C C . LYS A 1 366 ? -0.577 30.828 -4.125 1 74.25 366 LYS A C 1
ATOM 2932 O O . LYS A 1 366 ? 0.583 30.844 -4.547 1 74.25 366 LYS A O 1
ATOM 2937 N N . SER A 1 367 ? -1.415 29.891 -4.504 1 64.38 367 SER A N 1
ATOM 2938 C CA . SER A 1 367 ? -1.123 28.969 -5.605 1 64.38 367 SER A CA 1
ATOM 2939 C C . SER A 1 367 ? -1.081 29.719 -6.938 1 64.38 367 SER A C 1
ATOM 2941 O O . SER A 1 367 ? -1.974 30.516 -7.242 1 64.38 367 SER A O 1
ATOM 2943 N N . PRO A 1 368 ? 0.006 29.656 -7.664 1 55.91 368 PRO A N 1
ATOM 2944 C CA . PRO A 1 368 ? 0.158 30.453 -8.891 1 55.91 368 PRO A CA 1
ATOM 2945 C C . PRO A 1 368 ? -0.819 30.031 -9.984 1 55.91 368 PRO A C 1
ATOM 2947 O O . PRO A 1 368 ? -0.929 30.719 -11.008 1 55.91 368 PRO A O 1
ATOM 2950 N N . GLY A 1 369 ? -1.644 29.078 -9.789 1 54.94 369 GLY A N 1
ATOM 2951 C CA . GLY A 1 369 ? -2.311 28.562 -10.969 1 54.94 369 GLY A CA 1
ATOM 2952 C C . GLY A 1 369 ? -3.344 29.516 -11.539 1 54.94 369 GLY A C 1
ATOM 2953 O O . GLY A 1 369 ? -4.207 30.016 -10.812 1 54.94 369 GLY A O 1
ATOM 2954 N N . ILE A 1 370 ? -3.115 30.078 -12.805 1 46.5 370 ILE A N 1
ATOM 2955 C CA . ILE A 1 370 ? -3.973 30.984 -13.555 1 46.5 370 ILE A CA 1
ATOM 2956 C C . ILE A 1 370 ? -5.402 30.453 -13.578 1 46.5 370 ILE A C 1
ATOM 2958 O O . ILE A 1 370 ? -6.363 31.219 -13.555 1 46.5 370 ILE A O 1
ATOM 2962 N N . LEU A 1 371 ? -5.477 29.109 -13.555 1 48.5 371 LEU A N 1
ATOM 2963 C CA . LEU A 1 371 ? -6.785 28.5 -13.719 1 48.5 371 LEU A CA 1
ATOM 2964 C C . LEU A 1 371 ? -7.695 28.828 -12.531 1 48.5 371 LEU A C 1
ATOM 2966 O O . LEU A 1 371 ? -8.906 28.969 -12.695 1 48.5 371 LEU A O 1
ATOM 2970 N N . TYR A 1 372 ? -7.055 29.078 -11.414 1 57.62 372 TYR A N 1
ATOM 2971 C CA . TYR A 1 372 ? -7.898 29.344 -10.258 1 57.62 372 TYR A CA 1
ATOM 2972 C C . TYR A 1 372 ? -8.258 30.828 -10.188 1 57.62 372 TYR A C 1
ATOM 2974 O O . TYR A 1 372 ? -9.18 31.219 -9.461 1 57.62 372 TYR A O 1
ATOM 2982 N N . LYS A 1 373 ? -7.641 31.625 -11.008 1 57.69 373 LYS A N 1
ATOM 2983 C CA . LYS A 1 373 ? -7.953 33.062 -11.031 1 57.69 373 LYS A CA 1
ATOM 2984 C C . LYS A 1 373 ? -9.352 33.281 -11.594 1 57.69 373 LYS A C 1
ATOM 2986 O O . LYS A 1 373 ? -10.047 34.219 -11.172 1 57.69 373 LYS A O 1
ATOM 2991 N N . LEU A 1 374 ? -9.719 32.344 -12.43 1 57.69 374 LEU A N 1
ATOM 2992 C CA . LEU A 1 374 ? -11 32.531 -13.094 1 57.69 374 LEU A CA 1
ATOM 2993 C C . LEU A 1 374 ? -12.148 32.094 -12.195 1 57.69 374 LEU A C 1
ATOM 2995 O O . LEU A 1 374 ? -13.297 32.469 -12.414 1 57.69 374 LEU A O 1
ATOM 2999 N N . SER A 1 375 ? -11.828 31.281 -11.18 1 63.03 375 SER A N 1
ATOM 3000 C CA . SER A 1 375 ? -12.906 30.734 -10.359 1 63.03 375 SER A CA 1
ATOM 3001 C C . SER A 1 375 ? -13.336 31.719 -9.281 1 63.03 375 SER A C 1
ATOM 3003 O O . SER A 1 375 ? -14.32 31.484 -8.57 1 63.03 375 SER A O 1
ATOM 3005 N N . GLY A 1 376 ? -12.789 32.906 -9.266 1 75.44 376 GLY A N 1
ATOM 3006 C CA . GLY A 1 376 ? -13.125 33.875 -8.242 1 75.44 376 GLY A CA 1
ATOM 3007 C C . GLY A 1 376 ? -12.484 33.562 -6.898 1 75.44 376 GLY A C 1
ATOM 3008 O O . GLY A 1 376 ? -11.555 32.781 -6.816 1 75.44 376 GLY A O 1
ATOM 3009 N N . GLN A 1 377 ? -12.812 34.438 -5.879 1 85.19 377 GLN A N 1
ATOM 3010 C CA . GLN A 1 377 ? -12.297 34.25 -4.523 1 85.19 377 GLN A CA 1
ATOM 3011 C C . GLN A 1 377 ? -13.438 34.094 -3.518 1 85.19 377 GLN A C 1
ATOM 3013 O O . GLN A 1 377 ? -14.516 34.688 -3.701 1 85.19 377 GLN A O 1
ATOM 3018 N N . THR A 1 378 ? -13.188 33.219 -2.652 1 88.88 378 THR A N 1
ATOM 3019 C CA . THR A 1 378 ? -14.148 33.031 -1.575 1 88.88 378 THR A CA 1
ATOM 3020 C C . THR A 1 378 ? -13.469 33.156 -0.214 1 88.88 378 THR A C 1
ATOM 3022 O O . THR A 1 378 ? -12.242 33.062 -0.117 1 88.88 378 THR A O 1
ATOM 3025 N N . ILE A 1 379 ? -14.266 33.531 0.79 1 94 379 ILE A N 1
ATOM 3026 C CA . ILE A 1 379 ? -13.805 33.594 2.174 1 94 379 ILE A CA 1
ATOM 3027 C C . ILE A 1 379 ? -14.445 32.438 2.975 1 94 379 ILE A C 1
ATOM 3029 O O . ILE A 1 379 ? -15.672 32.281 2.941 1 94 379 ILE A O 1
ATOM 3033 N N . ARG A 1 380 ? -13.648 31.656 3.621 1 94.62 380 ARG A N 1
ATOM 3034 C CA . ARG A 1 380 ? -14.195 30.578 4.438 1 94.62 380 ARG A CA 1
ATOM 3035 C C . ARG A 1 380 ? -14.93 31.125 5.656 1 94.62 380 ARG A C 1
ATOM 3037 O O . ARG A 1 380 ? -14.672 32.25 6.086 1 94.62 380 ARG A O 1
ATOM 3044 N N . THR A 1 381 ? -15.891 30.344 6.129 1 95.38 381 THR A N 1
ATOM 3045 C CA . THR A 1 381 ? -16.797 30.844 7.16 1 95.38 381 THR A CA 1
ATOM 3046 C C . THR A 1 381 ? -16.875 29.859 8.32 1 95.38 381 THR A C 1
ATOM 3048 O O . THR A 1 381 ? -17.906 29.219 8.531 1 95.38 381 THR A O 1
ATOM 3051 N N . PRO A 1 382 ? -15.805 29.797 9.211 1 97.56 382 PRO A N 1
ATOM 3052 C CA . PRO A 1 382 ? -15.82 28.891 10.359 1 97.56 382 PRO A CA 1
ATOM 3053 C C . PRO A 1 382 ? -17.109 28.969 11.156 1 97.56 382 PRO A C 1
ATOM 3055 O O . PRO A 1 382 ? -17.609 30.078 11.422 1 97.56 382 PRO A O 1
ATOM 3058 N N . GLY A 1 383 ? -17.641 27.828 11.469 1 96.12 383 GLY A N 1
ATOM 3059 C CA . GLY A 1 383 ? -18.828 27.719 12.312 1 96.12 383 GLY A CA 1
ATOM 3060 C C . GLY A 1 383 ? -20.109 28.062 11.586 1 96.12 383 GLY A C 1
ATOM 3061 O O . GLY A 1 383 ? -21.203 27.969 12.164 1 96.12 383 GLY A O 1
ATOM 3062 N N . LEU A 1 384 ? -20.078 28.438 10.344 1 95.06 384 LEU A N 1
ATOM 3063 C CA . LEU A 1 384 ? -21.25 28.938 9.648 1 95.06 384 LEU A CA 1
ATOM 3064 C C . LEU A 1 384 ? -21.484 28.188 8.344 1 95.06 384 LEU A C 1
ATOM 3066 O O . LEU A 1 384 ? -22 28.766 7.383 1 95.06 384 LEU A O 1
ATOM 3070 N N . TYR A 1 385 ? -21.016 26.969 8.297 1 91 385 TYR A N 1
ATOM 3071 C CA . TYR A 1 385 ? -21.234 26.172 7.098 1 91 385 TYR A CA 1
ATOM 3072 C C . TYR A 1 385 ? -22.609 25.516 7.129 1 91 385 TYR A C 1
ATOM 3074 O O . TYR A 1 385 ? -23.125 25.188 8.203 1 91 385 TYR A O 1
ATOM 3082 N N . ARG A 1 386 ? -23.109 25.344 5.977 1 87.56 386 ARG A N 1
ATOM 3083 C CA . ARG A 1 386 ? -24.438 24.734 5.793 1 87.56 386 ARG A CA 1
ATOM 3084 C C . ARG A 1 386 ? -24.328 23.422 5.023 1 87.56 386 ARG A C 1
ATOM 3086 O O . ARG A 1 386 ? -23.375 23.203 4.281 1 87.56 386 ARG A O 1
ATOM 3093 N N . PRO A 1 387 ? -25.344 22.516 5.34 1 79.81 387 PRO A N 1
ATOM 3094 C CA . PRO A 1 387 ? -25.312 21.266 4.586 1 79.81 387 PRO A CA 1
ATOM 3095 C C . PRO A 1 387 ? -25.469 21.469 3.082 1 79.81 387 PRO A C 1
ATOM 3097 O O . PRO A 1 387 ? -26.172 22.406 2.654 1 79.81 387 PRO A O 1
ATOM 3100 N N . THR A 1 388 ? -24.656 20.719 2.311 1 66.88 388 THR A N 1
ATOM 3101 C CA . THR A 1 388 ? -24.766 20.812 0.859 1 66.88 388 THR A CA 1
ATOM 3102 C C . THR A 1 388 ? -25.562 19.641 0.307 1 66.88 388 THR A C 1
ATOM 3104 O O . THR A 1 388 ? -25.438 18.5 0.785 1 66.88 388 THR A O 1
ATOM 3107 N N . ASP A 1 389 ? -26.859 19.672 0.045 1 53.53 389 ASP A N 1
ATOM 3108 C CA . ASP A 1 389 ? -27.609 18.578 -0.57 1 53.53 389 ASP A CA 1
ATOM 3109 C C . ASP A 1 389 ? -27.234 18.422 -2.041 1 53.53 389 ASP A C 1
ATOM 3111 O O . ASP A 1 389 ? -26.828 19.375 -2.695 1 53.53 389 ASP A O 1
ATOM 3115 N N . ARG A 1 390 ? -27.078 17.219 -2.533 1 46 390 ARG A N 1
ATOM 3116 C CA . ARG A 1 390 ? -26.797 16.828 -3.91 1 46 390 ARG A CA 1
ATOM 3117 C C . ARG A 1 390 ? -27.719 17.562 -4.887 1 46 390 ARG A C 1
ATOM 3119 O O . ARG A 1 390 ? -27.266 18 -5.949 1 46 390 ARG A O 1
ATOM 3126 N N . ARG A 1 391 ? -28.938 16.859 -4.871 1 43.09 391 ARG A N 1
ATOM 3127 C CA . ARG A 1 391 ? -29.906 17.312 -5.871 1 43.09 391 ARG A CA 1
ATOM 3128 C C . ARG A 1 391 ? -30.25 18.797 -5.672 1 43.09 391 ARG A C 1
ATOM 3130 O O . ARG A 1 391 ? -30.609 19.484 -6.629 1 43.09 391 ARG A O 1
ATOM 3137 N N . SER A 1 392 ? -30.781 18.859 -4.559 1 40.12 392 SER A N 1
ATOM 3138 C CA . SER A 1 392 ? -31.438 20.125 -4.242 1 40.12 392 SER A CA 1
ATOM 3139 C C . SER A 1 392 ? -30.422 21.172 -3.7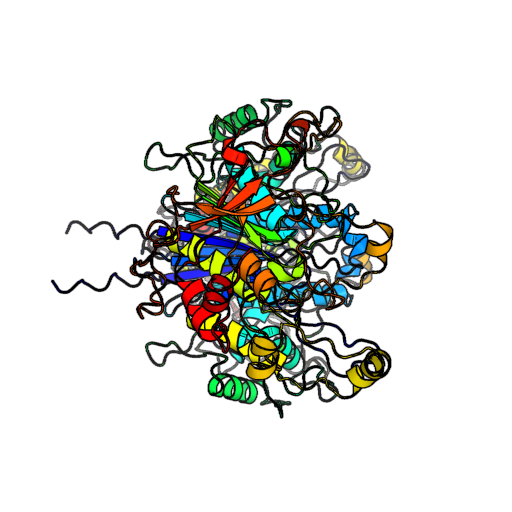71 1 40.12 392 SER A C 1
ATOM 3141 O O . SER A 1 392 ? -29.344 20.812 -3.305 1 40.12 392 SER A O 1
ATOM 3143 N N . LYS A 1 393 ? -30.734 22.453 -4.027 1 43.34 393 LYS A N 1
ATOM 3144 C CA . LYS A 1 393 ? -30.234 23.75 -3.566 1 43.34 393 LYS A CA 1
ATOM 3145 C C . LYS A 1 393 ? -29.797 23.672 -2.105 1 43.34 393 LYS A C 1
ATOM 3147 O O . LYS A 1 393 ? -30.328 22.875 -1.329 1 43.34 393 LYS A O 1
ATOM 3152 N N . SER A 1 394 ? -28.422 23.938 -1.834 1 46.78 394 SER A N 1
ATOM 3153 C CA . SER A 1 394 ? -28.047 24.234 -0.456 1 46.78 394 SER A CA 1
ATOM 3154 C C . SER A 1 394 ? -29.266 24.359 0.44 1 46.78 394 SER A C 1
ATOM 3156 O O . SER A 1 394 ? -30.219 25.078 0.099 1 46.78 394 SER A O 1
ATOM 3158 N N . ASP A 1 395 ? -29.531 23.125 1.096 1 54.84 395 ASP A N 1
ATOM 3159 C CA . ASP A 1 395 ? -30.547 23.438 2.096 1 54.84 395 ASP A CA 1
ATOM 3160 C C . ASP A 1 395 ? -30.188 24.688 2.895 1 54.84 395 ASP A C 1
ATOM 3162 O O . ASP A 1 395 ? -29.406 24.609 3.844 1 54.84 395 ASP A O 1
ATOM 3166 N N . LYS A 1 396 ? -30.344 25.672 2.318 1 64.19 396 LYS A N 1
ATOM 3167 C CA . LYS A 1 396 ? -29.984 26.969 2.871 1 64.19 396 LYS A CA 1
ATOM 3168 C C . LYS A 1 396 ? -30.734 27.25 4.168 1 64.19 396 LYS A C 1
ATOM 3170 O O . LYS A 1 396 ? -30.562 28.297 4.785 1 64.19 396 LYS A O 1
ATOM 3175 N N . SER A 1 397 ? -31.312 26.078 4.66 1 71.19 397 SER A N 1
ATOM 3176 C CA . SER A 1 397 ? -32.219 26.422 5.75 1 71.19 397 SER A CA 1
ATOM 3177 C C . SER A 1 397 ? -31.531 26.25 7.105 1 71.19 397 SER A C 1
ATOM 3179 O O . SER A 1 397 ? -32 26.812 8.109 1 71.19 397 SER A O 1
ATOM 3181 N N . ARG A 1 398 ? -30.438 25.469 7.18 1 84.62 398 ARG A N 1
ATOM 3182 C CA . ARG A 1 398 ? -29.828 25.312 8.5 1 84.62 398 ARG A CA 1
ATOM 3183 C C . ARG A 1 398 ? -28.297 25.281 8.406 1 84.62 398 ARG A C 1
ATOM 3185 O O . ARG A 1 398 ? -27.75 24.984 7.34 1 84.62 398 ARG A O 1
ATOM 3192 N N . TYR A 1 399 ? -27.703 25.547 9.555 1 91 399 TYR A N 1
ATOM 3193 C CA . TYR A 1 399 ? -26.266 25.359 9.695 1 91 399 TYR A CA 1
ATOM 3194 C C . TYR A 1 399 ? -25.938 23.922 10.07 1 91 399 TYR A C 1
ATOM 3196 O O . TYR A 1 399 ? -26.812 23.188 10.555 1 91 399 TYR A O 1
ATOM 3204 N N . LEU A 1 400 ? -24.656 23.453 9.781 1 90 400 LEU A N 1
ATOM 3205 C CA . LEU A 1 400 ? -24.188 22.172 10.273 1 90 400 LEU A CA 1
ATOM 3206 C C . LEU A 1 400 ? -24.312 22.078 11.789 1 90 400 LEU A C 1
ATOM 3208 O O . LEU A 1 400 ? -24.062 23.062 12.492 1 90 400 LEU A O 1
ATOM 3212 N N . LEU A 1 401 ? -24.625 20.906 12.25 1 89.62 401 LEU A N 1
ATOM 3213 C CA . LEU A 1 401 ? -24.906 20.734 13.672 1 89.62 401 LEU A CA 1
ATOM 3214 C C . LEU A 1 401 ? -23.703 20.156 14.4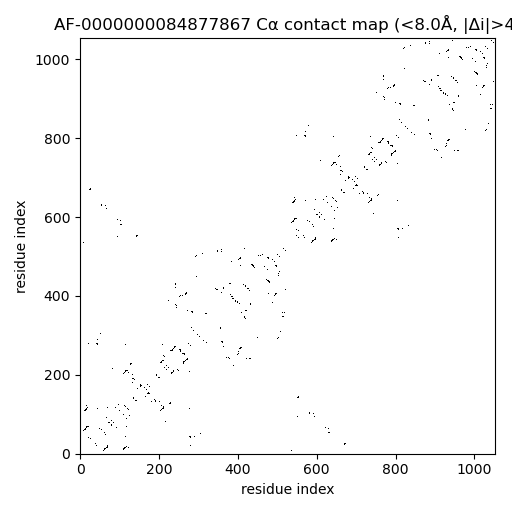06 1 89.62 401 LEU A C 1
ATOM 3216 O O . LEU A 1 401 ? -23.016 19.266 13.883 1 89.62 401 LEU A O 1
ATOM 3220 N N . ASP A 1 402 ? -23.453 20.688 15.617 1 91.44 402 ASP A N 1
ATOM 3221 C CA . ASP A 1 402 ? -22.453 20.141 16.531 1 91.44 402 ASP A CA 1
ATOM 3222 C C . ASP A 1 402 ? -21.141 19.844 15.82 1 91.44 402 ASP A C 1
ATOM 3224 O O . ASP A 1 402 ? -20.641 18.719 15.859 1 91.44 402 ASP A O 1
ATOM 3228 N N . THR A 1 403 ? -20.609 20.828 15.125 1 92.44 403 THR A N 1
ATOM 3229 C CA . THR A 1 403 ? -19.391 20.672 14.328 1 92.44 403 THR A CA 1
ATOM 3230 C C . THR A 1 403 ? -18.156 20.625 15.227 1 92.44 403 THR A C 1
ATOM 3232 O O . THR A 1 403 ? -17.078 20.234 14.789 1 92.44 403 THR A O 1
ATOM 3235 N N . ASN A 1 404 ? -18.281 21.062 16.469 1 94.19 404 ASN A N 1
ATOM 3236 C CA . ASN A 1 404 ? -17.188 21.141 17.438 1 94.19 404 ASN A CA 1
ATOM 3237 C C . ASN A 1 404 ? -15.953 21.797 16.828 1 94.19 404 ASN A C 1
ATOM 3239 O O . ASN A 1 404 ? -14.836 21.297 16.984 1 94.19 404 ASN A O 1
ATOM 3243 N N . GLU A 1 405 ? -16.172 22.812 16.031 1 97.19 405 GLU A N 1
ATOM 3244 C CA . GLU A 1 405 ? -15.07 23.609 15.477 1 97.19 405 GLU A CA 1
ATOM 3245 C C . GLU A 1 405 ? -14.391 24.453 16.547 1 97.19 405 GLU A C 1
ATOM 3247 O O . GLU A 1 405 ? -15.055 25.016 17.406 1 97.19 405 GLU A O 1
ATOM 3252 N N . ARG A 1 406 ? -13.117 24.469 16.562 1 98.56 406 ARG A N 1
ATOM 3253 C CA . ARG A 1 406 ? -12.281 25.297 17.422 1 98.56 406 ARG A CA 1
ATOM 3254 C C . ARG A 1 406 ? -11.289 26.109 16.609 1 98.56 406 ARG A C 1
ATOM 3256 O O . ARG A 1 406 ? -11.156 25.906 15.398 1 98.56 406 ARG A O 1
ATOM 3263 N N . ILE A 1 407 ? -10.695 27.141 17.203 1 98.69 407 ILE A N 1
ATOM 3264 C CA . ILE A 1 407 ? -9.695 27.969 16.562 1 98.69 407 ILE A CA 1
ATOM 3265 C C . ILE A 1 407 ? -8.336 27.766 17.219 1 98.69 407 ILE A C 1
ATOM 3267 O O . ILE A 1 407 ? -8.227 27.812 18.453 1 98.69 407 ILE A O 1
ATOM 3271 N N . HIS A 1 408 ? -7.355 27.531 16.484 1 98.75 408 HIS A N 1
ATOM 3272 C CA . HIS A 1 408 ? -6.02 27.312 17.031 1 98.75 408 HIS A CA 1
ATOM 3273 C C . HIS A 1 408 ? -5.438 28.609 17.578 1 98.75 408 HIS A C 1
ATOM 3275 O O . HIS A 1 408 ? -5.684 29.688 17.047 1 98.75 408 HIS A O 1
ATOM 3281 N N . SER A 1 409 ? -4.566 28.562 18.547 1 97.38 409 SER A N 1
ATOM 3282 C CA . SER A 1 409 ? -3.977 29.734 19.203 1 97.38 409 SER A CA 1
ATOM 3283 C C . SER A 1 409 ? -3.059 30.484 18.25 1 97.38 409 SER A C 1
ATOM 3285 O O . SER A 1 409 ? -2.777 31.672 18.453 1 97.38 409 SER A O 1
ATOM 3287 N N . SER A 1 410 ? -2.549 29.797 17.219 1 98.31 410 SER A N 1
ATOM 3288 C CA . SER A 1 410 ? -1.701 30.469 16.234 1 98.31 410 SER A CA 1
ATOM 3289 C C . SER A 1 410 ? -2.447 31.609 15.539 1 98.31 410 SER A C 1
ATOM 3291 O O . SER A 1 410 ? -1.826 32.531 14.992 1 98.31 410 SER A O 1
ATOM 3293 N N . VAL A 1 411 ? -3.771 31.547 15.516 1 98.44 411 VAL A N 1
ATOM 3294 C CA . VAL A 1 411 ? -4.578 32.625 14.953 1 98.44 411 VAL A CA 1
ATOM 3295 C C . VAL A 1 411 ? -4.426 33.906 15.797 1 98.44 411 VAL A C 1
ATOM 3297 O O . VAL A 1 411 ? -4.129 34.969 15.273 1 98.44 411 VAL A O 1
ATOM 3300 N N . ARG A 1 412 ? -4.586 33.719 17.078 1 98 412 ARG A N 1
ATOM 3301 C CA . ARG A 1 412 ? -4.402 34.844 18 1 98 412 ARG A CA 1
ATOM 3302 C C . ARG A 1 412 ? -2.977 35.375 17.922 1 98 412 ARG A C 1
ATOM 3304 O O . ARG A 1 412 ? -2.766 36.594 17.938 1 98 412 ARG A O 1
ATOM 3311 N N . ILE A 1 413 ? -2.045 34.531 17.875 1 98.06 413 ILE A N 1
ATOM 3312 C CA . ILE A 1 413 ? -0.636 34.906 17.828 1 98.06 413 ILE A CA 1
ATOM 3313 C C . ILE A 1 413 ? -0.365 35.719 16.578 1 98.06 413 ILE A C 1
ATOM 3315 O O . ILE A 1 413 ? 0.281 36.781 16.641 1 98.06 413 ILE A O 1
ATOM 3319 N N . ARG A 1 414 ? -0.846 35.25 15.43 1 98.31 414 ARG A N 1
ATOM 3320 C CA . ARG A 1 414 ? -0.628 35.969 14.18 1 98.31 414 ARG A CA 1
ATOM 3321 C C . ARG A 1 414 ? -1.268 37.344 14.211 1 98.31 414 ARG A C 1
ATOM 3323 O O . ARG A 1 414 ? -0.682 38.312 13.734 1 98.31 414 ARG A O 1
ATOM 3330 N N . LEU A 1 415 ? -2.453 37.5 14.758 1 98 415 LEU A N 1
ATOM 3331 C CA . LEU A 1 415 ? -3.127 38.781 14.906 1 98 415 LEU A CA 1
ATOM 3332 C C . LEU A 1 415 ? -2.33 39.719 15.82 1 98 415 LEU A C 1
ATOM 3334 O O . LEU A 1 415 ? -2.098 40.875 15.477 1 98 415 LEU A O 1
ATOM 3338 N N . ALA A 1 416 ? -1.909 39.188 16.938 1 97.75 416 ALA A N 1
ATOM 3339 C CA . ALA A 1 416 ? -1.191 39.969 17.938 1 97.75 416 ALA A CA 1
ATOM 3340 C C . ALA A 1 416 ? 0.134 40.469 17.391 1 97.75 416 ALA A C 1
ATOM 3342 O O . ALA A 1 416 ? 0.522 41.625 17.656 1 97.75 416 ALA A O 1
ATOM 3343 N N . CYS A 1 417 ? 0.793 39.594 16.625 1 98.12 417 CYS A N 1
ATOM 3344 C CA . CYS A 1 417 ? 2.121 39.938 16.125 1 98.12 417 CYS A CA 1
ATOM 3345 C C . CYS A 1 417 ? 2.029 40.688 14.797 1 98.12 417 CYS A C 1
ATOM 3347 O O . CYS A 1 417 ? 3.051 41.062 14.219 1 98.12 417 CYS A O 1
ATOM 3349 N N . LYS A 1 418 ? 0.873 40.938 14.32 1 97.5 418 LYS A N 1
ATOM 3350 C CA . LYS A 1 418 ? 0.642 41.594 13.039 1 97.5 418 LYS A CA 1
ATOM 3351 C C . LYS A 1 418 ? 1.331 40.844 11.906 1 97.5 418 LYS A C 1
ATOM 3353 O O . LYS A 1 418 ? 2.074 41.438 11.117 1 97.5 418 LYS A O 1
ATOM 3358 N N . GLY A 1 419 ? 1.095 39.5 11.914 1 97.5 419 GLY A N 1
ATOM 3359 C CA . GLY A 1 419 ? 1.573 38.719 10.789 1 97.5 419 GLY A CA 1
ATOM 3360 C C . GLY A 1 419 ? 0.976 39.156 9.461 1 97.5 419 GLY A C 1
ATOM 3361 O O . GLY A 1 419 ? 0.03 39.938 9.422 1 97.5 419 GLY A O 1
ATOM 3362 N N . LEU A 1 420 ? 1.525 38.625 8.375 1 96.12 420 LEU A N 1
ATOM 3363 C CA . LEU A 1 420 ? 1.123 39.125 7.066 1 96.12 420 LEU A CA 1
ATOM 3364 C C . LEU A 1 420 ? 0.135 38.188 6.398 1 96.12 420 LEU A C 1
ATOM 3366 O O . LEU A 1 420 ? 0.001 37.031 6.812 1 96.12 420 LEU A O 1
ATOM 3370 N N . SER A 1 421 ? -0.62 38.75 5.484 1 94.31 421 SER A N 1
ATOM 3371 C CA . SER A 1 421 ? -1.659 38.031 4.75 1 94.31 421 SER A CA 1
ATOM 3372 C C . SER A 1 421 ? -1.076 37.281 3.559 1 94.31 421 SER A C 1
ATOM 3374 O O . SER A 1 421 ? 0.131 37.031 3.502 1 94.31 421 SER A O 1
ATOM 3376 N N . LEU A 1 422 ? -1.923 36.75 2.713 1 90.19 422 LEU A N 1
ATOM 3377 C CA . LEU A 1 422 ? -1.539 36.031 1.511 1 90.19 422 LEU A CA 1
ATOM 3378 C C . LEU A 1 422 ? -0.454 36.781 0.743 1 90.19 422 LEU A C 1
ATOM 3380 O O . LEU A 1 422 ? -0.588 37.969 0.478 1 90.19 422 LEU A O 1
ATOM 3384 N N . ASP A 1 423 ? 0.649 36.125 0.486 1 88.5 423 ASP A N 1
ATOM 3385 C CA . ASP A 1 423 ? 1.799 36.625 -0.269 1 88.5 423 ASP A CA 1
ATOM 3386 C C . ASP A 1 423 ? 2.402 37.875 0.39 1 88.5 423 ASP A C 1
ATOM 3388 O O . ASP A 1 423 ? 2.916 38.75 -0.296 1 88.5 423 ASP A O 1
ATOM 3392 N N . ASP A 1 424 ? 2.193 38 1.607 1 90.88 424 ASP A N 1
ATOM 3393 C CA . ASP A 1 424 ? 2.764 39.062 2.418 1 90.88 424 ASP A CA 1
ATOM 3394 C C . ASP A 1 424 ? 2.322 40.438 1.906 1 90.88 424 ASP A C 1
ATOM 3396 O O . ASP A 1 424 ? 3.105 41.406 1.909 1 90.88 424 ASP A O 1
ATOM 3400 N N . GLU A 1 425 ? 1.171 40.5 1.458 1 90.19 425 GLU A N 1
ATOM 3401 C CA . GLU A 1 425 ? 0.697 41.719 0.803 1 90.19 425 GLU A CA 1
ATOM 3402 C C . GLU A 1 425 ? 0.36 42.812 1.825 1 90.19 425 GLU A C 1
ATOM 3404 O O . GLU A 1 425 ? 0.579 44 1.575 1 90.19 425 GLU A O 1
ATOM 3409 N N . HIS A 1 426 ? -0.246 42.469 2.84 1 93.94 426 HIS A N 1
ATOM 3410 C CA . HIS A 1 426 ? -0.625 43.375 3.896 1 93.94 426 HIS A CA 1
ATOM 3411 C C . HIS A 1 426 ? -0.752 42.688 5.238 1 93.94 426 HIS A C 1
ATOM 3413 O O . HIS A 1 426 ? -0.55 41.469 5.324 1 93.94 426 HIS A O 1
ATOM 3419 N N . VAL A 1 427 ? -0.933 43.406 6.258 1 96.62 427 VAL A N 1
ATOM 3420 C CA . VAL A 1 427 ? -1.113 42.844 7.59 1 96.62 427 VAL A CA 1
ATOM 3421 C C . VAL A 1 427 ? -2.369 42 7.617 1 96.62 427 VAL A C 1
ATOM 3423 O O . VAL A 1 427 ? -3.426 42.406 7.129 1 96.62 427 VAL A O 1
ATOM 3426 N N . TRP A 1 428 ? -2.254 40.812 8.117 1 97.38 428 TRP A N 1
ATOM 3427 C CA . TRP A 1 428 ? -3.314 39.812 8.172 1 97.38 428 TRP A CA 1
ATOM 3428 C C . TRP A 1 428 ? -4.383 40.188 9.188 1 97.38 428 TRP A C 1
ATOM 3430 O O . TRP A 1 428 ? -4.074 40.5 10.344 1 97.38 428 TRP A O 1
ATOM 3440 N N . ASP A 1 429 ? -5.645 40.281 8.75 1 96.62 429 ASP A N 1
ATOM 3441 C CA . ASP A 1 429 ? -6.742 40.656 9.641 1 96.62 429 ASP A CA 1
ATOM 3442 C C . ASP A 1 429 ? -7.73 39.5 9.781 1 96.62 429 ASP A C 1
ATOM 3444 O O . ASP A 1 429 ? -8.836 39.656 10.297 1 96.62 429 ASP A O 1
ATOM 3448 N N . CYS A 1 430 ? -7.355 38.281 9.258 1 97.44 430 CYS A N 1
ATOM 3449 C CA . CYS A 1 430 ? -8.156 37.031 9.305 1 97.44 430 CYS A CA 1
ATOM 3450 C C . CYS A 1 430 ? -9.555 37.281 8.758 1 97.44 430 CYS A C 1
ATOM 3452 O O . CYS A 1 430 ? -10.539 37.188 9.492 1 97.44 430 CYS A O 1
ATOM 3454 N N . PRO A 1 431 ? -9.664 37.438 7.48 1 96.88 431 PRO A N 1
ATOM 3455 C CA . PRO A 1 431 ? -10.961 37.75 6.875 1 96.88 431 PRO A CA 1
ATOM 3456 C C . PRO A 1 431 ? -12.039 36.75 7.223 1 96.88 431 PRO A C 1
ATOM 3458 O O . PRO A 1 431 ? -13.219 37.094 7.32 1 96.88 431 PRO A O 1
ATOM 3461 N N . ALA A 1 432 ? -11.703 35.531 7.457 1 97.44 432 ALA A N 1
ATOM 3462 C CA . ALA A 1 432 ? -12.664 34.438 7.719 1 97.44 432 ALA A CA 1
ATOM 3463 C C . ALA A 1 432 ? -13.398 34.688 9.039 1 97.44 432 ALA A C 1
ATOM 3465 O O . ALA A 1 432 ? -14.531 34.25 9.211 1 97.44 432 ALA A O 1
ATOM 3466 N N . LEU A 1 433 ? -12.781 35.375 9.977 1 97.94 433 LEU A N 1
ATOM 3467 C CA . LEU A 1 433 ? -13.359 35.594 11.297 1 97.94 433 LEU A CA 1
ATOM 3468 C C . LEU A 1 433 ? -13.805 37.031 11.461 1 97.94 433 LEU A C 1
ATOM 3470 O O . LEU A 1 433 ? -14.664 37.344 12.305 1 97.94 433 LEU A O 1
ATOM 3474 N N . LEU A 1 434 ? -13.242 37.906 10.633 1 97.06 434 LEU A N 1
ATOM 3475 C CA . LEU A 1 434 ? -13.469 39.344 10.766 1 97.06 434 LEU A CA 1
ATOM 3476 C C . LEU A 1 434 ? -14.945 39.688 10.602 1 97.06 434 LEU A C 1
ATOM 3478 O O . LEU A 1 434 ? -15.57 39.25 9.625 1 97.06 434 LEU A O 1
ATOM 3482 N N . GLY A 1 435 ? -15.477 40.406 11.531 1 95.69 435 GLY A N 1
ATOM 3483 C CA . GLY A 1 435 ? -16.844 40.875 11.461 1 95.69 435 GLY A CA 1
ATOM 3484 C C . GLY A 1 435 ? -17.859 39.812 11.898 1 95.69 435 GLY A C 1
ATOM 3485 O O . GLY A 1 435 ? -19.031 40.125 12.078 1 95.69 435 GLY A O 1
ATOM 3486 N N . LYS A 1 436 ? -17.453 38.594 12.188 1 97.06 436 LYS A N 1
ATOM 3487 C CA . LYS A 1 436 ? -18.375 37.531 12.562 1 97.06 436 LYS A CA 1
ATOM 3488 C C . LYS A 1 436 ? -18.016 36.969 13.93 1 97.06 436 LYS A C 1
ATOM 3490 O O . LYS A 1 436 ? -18.891 36.469 14.648 1 97.06 436 LYS A O 1
ATOM 3495 N N . TRP A 1 437 ? -16.828 36.906 14.211 1 97.94 437 TRP A N 1
ATOM 3496 C CA . TRP A 1 437 ? -16.328 36.375 15.469 1 97.94 437 TRP A CA 1
ATOM 3497 C C . TRP A 1 437 ? -15.414 37.344 16.172 1 97.94 437 TRP A C 1
ATOM 3499 O O . TRP A 1 437 ? -14.641 38.062 15.531 1 97.94 437 TRP A O 1
ATOM 3509 N N . LYS A 1 438 ? -15.469 37.406 17.422 1 97.38 438 LYS A N 1
ATOM 3510 C CA . LYS A 1 438 ? -14.609 38.281 18.219 1 97.38 438 LYS A CA 1
ATOM 3511 C C . LYS A 1 438 ? -13.875 37.469 19.297 1 97.38 438 LYS A C 1
ATOM 3513 O O . LYS A 1 438 ? -14.469 36.625 19.969 1 97.38 438 LYS A O 1
ATOM 3518 N N . LEU A 1 439 ? -12.625 37.688 19.406 1 97.38 439 LEU A N 1
ATOM 3519 C CA . LEU A 1 439 ? -11.789 37.031 20.422 1 97.38 439 LEU A CA 1
ATOM 3520 C C . LEU A 1 439 ? -12.047 37.656 21.797 1 97.38 439 LEU A C 1
ATOM 3522 O O . LEU A 1 439 ? -12.008 38.875 21.938 1 97.38 439 LEU A O 1
ATOM 3526 N N . LYS A 1 440 ? -12.32 36.781 22.766 1 95.81 440 LYS A N 1
ATOM 3527 C CA . LYS A 1 440 ? -12.617 37.25 24.109 1 95.81 440 LYS A CA 1
ATOM 3528 C C . LYS A 1 440 ? -12.125 36.281 25.156 1 95.81 440 LYS A C 1
ATOM 3530 O O . LYS A 1 440 ? -11.883 35.094 24.859 1 95.81 440 LYS A O 1
ATOM 3535 N N . ARG A 1 441 ? -11.945 36.75 26.391 1 96.12 441 ARG A N 1
ATOM 3536 C CA . ARG A 1 441 ? -11.633 35.875 27.547 1 96.12 441 ARG A CA 1
ATOM 3537 C C . ARG A 1 441 ? -12.914 35.438 28.25 1 96.12 441 ARG A C 1
ATOM 3539 O O . ARG A 1 441 ? -13.906 36.156 28.266 1 96.12 441 ARG A O 1
ATOM 3546 N N . THR A 1 442 ? -12.898 34.25 28.703 1 96.38 442 THR A N 1
ATOM 3547 C CA . THR A 1 442 ? -14.031 33.719 29.469 1 96.38 442 THR A CA 1
ATOM 3548 C C . THR A 1 442 ? -13.555 32.844 30.609 1 96.38 442 THR A C 1
ATOM 3550 O O . THR A 1 442 ? -12.445 32.312 30.578 1 96.38 442 THR A O 1
ATOM 3553 N N . ARG A 1 443 ? -14.312 32.75 31.672 1 95.94 443 ARG A N 1
ATOM 3554 C CA . ARG A 1 443 ? -14.016 31.875 32.812 1 95.94 443 ARG A CA 1
ATOM 3555 C C . ARG A 1 443 ? -14.773 30.547 32.719 1 95.94 443 ARG A C 1
ATOM 3557 O O . ARG A 1 443 ? -14.602 29.656 33.531 1 95.94 443 ARG A O 1
ATOM 3564 N N . GLU A 1 444 ? -15.539 30.469 31.672 1 95.88 444 GLU A N 1
ATOM 3565 C CA . GLU A 1 444 ? -16.219 29.203 31.438 1 95.88 444 GLU A CA 1
ATOM 3566 C C . GLU A 1 444 ? -15.211 28.078 31.203 1 95.88 444 GLU A C 1
ATOM 3568 O O . GLU A 1 444 ? -14.148 28.312 30.609 1 95.88 444 GLU A O 1
ATOM 3573 N N . LYS A 1 445 ? -15.57 26.906 31.703 1 96.19 445 LYS A N 1
ATOM 3574 C CA . LYS A 1 445 ? -14.695 25.734 31.531 1 96.19 445 LYS A CA 1
ATOM 3575 C C . LYS A 1 445 ? -15.141 24.891 30.344 1 96.19 445 LYS A C 1
ATOM 3577 O O . LYS A 1 445 ? -16.344 24.734 30.094 1 96.19 445 LYS A O 1
ATOM 3582 N N . TYR A 1 446 ? -14.234 24.391 29.594 1 95.88 446 TYR A N 1
ATOM 3583 C CA . TYR A 1 446 ? -14.492 23.547 28.438 1 95.88 446 TYR A CA 1
ATOM 3584 C C . TYR A 1 446 ? -13.688 22.25 28.516 1 95.88 446 TYR A C 1
ATOM 3586 O O . TYR A 1 446 ? -12.633 22.219 29.156 1 95.88 446 TYR A O 1
ATOM 3594 N N . ASN A 1 447 ? -14.227 21.188 27.938 1 93.69 447 ASN A N 1
ATOM 3595 C CA . ASN A 1 447 ? -13.5 19.922 27.859 1 93.69 447 ASN A CA 1
ATOM 3596 C C . ASN A 1 447 ? -12.422 19.969 26.781 1 93.69 447 ASN A C 1
ATOM 3598 O O . ASN A 1 447 ? -12.719 20.25 25.609 1 93.69 447 ASN A O 1
ATOM 3602 N N . ASP A 1 448 ? -11.188 19.703 27.172 1 95.5 448 ASP A N 1
ATOM 3603 C CA . ASP A 1 448 ? -10.055 19.578 26.266 1 95.5 448 ASP A CA 1
ATOM 3604 C C . ASP A 1 448 ? -9.539 18.141 26.203 1 95.5 448 ASP A C 1
ATOM 3606 O O . ASP A 1 448 ? -8.891 17.688 27.156 1 95.5 448 ASP A O 1
ATOM 3610 N N . PRO A 1 449 ? -9.719 17.469 25.078 1 92.5 449 PRO A N 1
ATOM 3611 C CA . PRO A 1 449 ? -9.5 16.016 25.031 1 92.5 449 PRO A CA 1
ATOM 3612 C C . PRO A 1 449 ? -8.023 15.648 25.141 1 92.5 449 PRO A C 1
ATOM 3614 O O . PRO A 1 449 ? -7.695 14.562 25.641 1 92.5 449 PRO A O 1
ATOM 3617 N N . VAL A 1 450 ? -7.082 16.469 24.688 1 95.12 450 VAL A N 1
ATOM 3618 C CA . VAL A 1 450 ? -5.66 16.172 24.812 1 95.12 450 VAL A CA 1
ATOM 3619 C C . VAL A 1 450 ? -5.184 16.562 26.219 1 95.12 450 VAL A C 1
ATOM 3621 O O . VAL A 1 450 ? -5.277 17.734 26.609 1 95.12 450 VAL A O 1
ATOM 3624 N N . PRO A 1 451 ? -4.668 15.641 26.938 1 91.19 451 PRO A N 1
ATOM 3625 C CA . PRO A 1 451 ? -4.242 15.961 28.297 1 91.19 451 PRO A CA 1
ATOM 3626 C C . PRO A 1 451 ? -3.064 16.922 28.344 1 91.19 451 PRO A C 1
ATOM 3628 O O . PRO A 1 451 ? -2.193 16.891 27.469 1 91.19 451 PRO A O 1
ATOM 3631 N N . GLN A 1 452 ? -3.045 17.672 29.391 1 89.31 452 GLN A N 1
ATOM 3632 C CA . GLN A 1 452 ? -2.02 18.703 29.547 1 89.31 452 GLN A CA 1
ATOM 3633 C C . GLN A 1 452 ? -0.649 18.078 29.781 1 89.31 452 GLN A C 1
ATOM 3635 O O . GLN A 1 452 ? 0.352 18.531 29.234 1 89.31 452 GLN A O 1
ATOM 3640 N N . GLU A 1 453 ? -0.634 17.047 30.625 1 88.06 453 GLU A N 1
ATOM 3641 C CA . GLU A 1 453 ? 0.634 16.406 30.969 1 88.06 453 GLU A CA 1
ATOM 3642 C C . GLU A 1 453 ? 0.514 14.883 30.938 1 88.06 453 GLU A C 1
ATOM 3644 O O . GLU A 1 453 ? 0.629 14.227 31.984 1 88.06 453 GLU A O 1
ATOM 3649 N N . PRO A 1 454 ? 0.479 14.359 29.734 1 91.06 454 PRO A N 1
ATOM 3650 C CA . PRO A 1 454 ? 0.419 12.898 29.641 1 91.06 454 PRO A CA 1
ATOM 3651 C C . PRO A 1 454 ? 1.794 12.242 29.766 1 91.06 454 PRO A C 1
ATOM 3653 O O . PRO A 1 454 ? 2.816 12.938 29.734 1 91.06 454 PRO A O 1
ATOM 3656 N N . GLY A 1 455 ? 1.825 10.938 29.969 1 86.12 455 GLY A N 1
ATOM 3657 C CA . GLY A 1 455 ? 3.066 10.188 30.062 1 86.12 455 GLY A CA 1
ATOM 3658 C C . GLY A 1 455 ? 3.885 10.234 28.781 1 86.12 455 GLY A C 1
ATOM 3659 O O . GLY A 1 455 ? 5.105 10.055 28.812 1 86.12 455 GLY A O 1
ATOM 3660 N N . TRP A 1 456 ? 3.25 10.508 27.641 1 87.44 456 TRP A N 1
ATOM 3661 C CA . TRP A 1 456 ? 3.936 10.484 26.359 1 87.44 456 TRP A CA 1
ATOM 3662 C C . TRP A 1 456 ? 4.465 11.867 26 1 87.44 456 TRP A C 1
ATOM 3664 O O . TRP A 1 456 ? 4.961 12.078 24.875 1 87.44 456 TRP A O 1
ATOM 3674 N N . CYS A 1 457 ? 4.434 12.812 26.859 1 88.19 457 CYS A N 1
ATOM 3675 C CA . CYS A 1 457 ? 4.953 14.156 26.609 1 88.19 457 CYS A CA 1
ATOM 3676 C C . CYS A 1 457 ? 6.438 14.109 26.281 1 88.19 457 CYS A C 1
ATOM 3678 O O . CYS A 1 457 ? 7.223 13.508 27.016 1 88.19 457 CYS A O 1
ATOM 3680 N N . PRO A 1 458 ? 6.887 14.523 25.031 1 81.12 458 PRO A N 1
ATOM 3681 C CA . PRO A 1 458 ? 8.305 14.453 24.672 1 81.12 458 PRO A CA 1
ATOM 3682 C C . PRO A 1 458 ? 9.203 15.164 25.672 1 81.12 458 PRO A C 1
ATOM 3684 O O . PRO A 1 458 ? 10.352 14.758 25.875 1 81.12 458 PRO A O 1
ATOM 3687 N N . HIS A 1 459 ? 8.984 16.469 25.984 1 72.88 459 HIS A N 1
ATOM 3688 C CA . HIS A 1 459 ? 9.828 17.172 26.938 1 72.88 459 HIS A CA 1
ATOM 3689 C C . HIS A 1 459 ? 9.039 17.547 28.203 1 72.88 459 HIS A C 1
ATOM 3691 O O . HIS A 1 459 ? 7.945 18.094 28.109 1 72.88 459 HIS A O 1
ATOM 3697 N N . SER A 1 460 ? 9.344 16.75 29.156 1 57 460 SER A N 1
ATOM 3698 C CA . SER A 1 460 ? 8.688 16.969 30.453 1 57 460 SER A CA 1
ATOM 3699 C C . SER A 1 460 ? 8.906 18.391 30.953 1 57 460 SER A C 1
ATOM 3701 O O . SER A 1 460 ? 8.438 18.75 32.031 1 57 460 SER A O 1
ATOM 3703 N N . ALA A 1 461 ? 9.711 19.156 30.172 1 54.66 461 ALA A N 1
ATOM 3704 C CA . ALA A 1 461 ? 9.969 20.438 30.844 1 54.66 461 ALA A CA 1
ATOM 3705 C C . ALA A 1 461 ? 8.688 21.266 30.953 1 54.66 461 ALA A C 1
ATOM 3707 O O . ALA A 1 461 ? 7.895 21.328 30.016 1 54.66 461 ALA A O 1
ATOM 3708 N N . LYS A 1 462 ? 8.359 21.578 32.094 1 59.66 462 LYS A N 1
ATOM 3709 C CA . LYS A 1 462 ? 7.207 22.344 32.562 1 59.66 462 LYS A CA 1
ATOM 3710 C C . LYS A 1 462 ? 7.059 23.656 31.766 1 59.66 462 LYS A C 1
ATOM 3712 O O . LYS A 1 462 ? 7.961 24.484 31.781 1 59.66 462 LYS A O 1
ATOM 3717 N N . ASP A 1 463 ? 6.445 23.75 30.438 1 64.62 463 ASP A N 1
ATOM 3718 C CA . ASP A 1 463 ? 6.234 24.969 29.656 1 64.62 463 ASP A CA 1
ATOM 3719 C C . ASP A 1 463 ? 5.434 26 30.453 1 64.62 463 ASP A C 1
ATOM 3721 O O . ASP A 1 463 ? 5.359 27.172 30.078 1 64.62 463 ASP A O 1
ATOM 3725 N N . ASN A 1 464 ? 5.27 25.953 31.75 1 70.88 464 ASN A N 1
ATOM 3726 C CA . ASN A 1 464 ? 4.543 26.828 32.688 1 70.88 464 ASN A CA 1
ATOM 3727 C C . ASN A 1 464 ? 3.248 27.344 32.062 1 70.88 464 ASN A C 1
ATOM 3729 O O . ASN A 1 464 ? 2.762 28.406 32.406 1 70.88 464 ASN A O 1
ATOM 3733 N N . MET A 1 465 ? 2.637 26.797 30.953 1 84.38 465 MET A N 1
ATOM 3734 C CA . MET A 1 465 ? 1.432 27.312 30.312 1 84.38 465 MET A CA 1
ATOM 3735 C C . MET A 1 465 ? 0.186 26.938 31.109 1 84.38 465 MET A C 1
ATOM 3737 O O . MET A 1 465 ? -0.776 27.719 31.156 1 84.38 465 MET A O 1
ATOM 3741 N N . GLY A 1 466 ? 0.238 25.859 31.812 1 86 466 GLY A N 1
ATOM 3742 C CA . GLY A 1 466 ? -0.92 25.391 32.562 1 86 466 GLY A CA 1
ATOM 3743 C C . GLY A 1 466 ? -2.129 25.125 31.688 1 86 466 GLY A C 1
ATOM 3744 O O . GLY A 1 466 ? -2.117 25.422 30.5 1 86 466 GLY A O 1
ATOM 3745 N N . HIS A 1 467 ? -3.186 24.562 32.281 1 91.25 467 HIS A N 1
ATOM 3746 C CA . HIS A 1 467 ? -4.426 24.297 31.578 1 91.25 467 HIS A CA 1
ATOM 3747 C C . HIS A 1 467 ? -5.254 25.578 31.406 1 91.25 467 HIS A C 1
ATOM 3749 O O . HIS A 1 467 ? -5.414 26.344 32.375 1 91.25 467 HIS A O 1
ATOM 3755 N N . PRO A 1 468 ? -5.82 25.828 30.234 1 93.44 468 PRO A N 1
ATOM 3756 C CA . PRO A 1 468 ? -6.523 27.078 29.984 1 93.44 468 PRO A CA 1
ATOM 3757 C C . PRO A 1 468 ? -7.695 27.312 30.922 1 93.44 468 PRO A C 1
ATOM 3759 O O . PRO A 1 468 ? -8.031 28.453 31.234 1 93.44 468 PRO A O 1
ATOM 3762 N N . ASN A 1 469 ? -8.336 26.25 31.406 1 94.75 469 ASN A N 1
ATOM 3763 C CA . ASN A 1 469 ? -9.453 26.375 32.344 1 94.75 469 ASN A CA 1
ATOM 3764 C C . ASN A 1 469 ? -9.016 27.016 33.656 1 94.75 469 ASN A C 1
ATOM 3766 O O . ASN A 1 469 ? -9.852 27.469 34.438 1 94.75 469 ASN A O 1
ATOM 3770 N N . ASP A 1 470 ? -7.727 27.078 33.938 1 93.56 470 ASP A N 1
ATOM 3771 C CA . ASP A 1 470 ? -7.219 27.5 35.219 1 93.56 470 ASP A CA 1
ATOM 3772 C C . ASP A 1 470 ? -6.469 28.828 35.125 1 93.56 470 ASP A C 1
ATOM 3774 O O . ASP A 1 470 ? -5.871 29.297 36.094 1 93.56 470 ASP A O 1
ATOM 3778 N N . TRP A 1 471 ? -6.488 29.359 33.938 1 93.44 471 TRP A N 1
ATOM 3779 C CA . TRP A 1 471 ? -5.805 30.625 33.75 1 93.44 471 TRP A CA 1
ATOM 3780 C C . TRP A 1 471 ? -6.488 31.719 34.562 1 93.44 471 TRP A C 1
ATOM 3782 O O . TRP A 1 471 ? -7.715 31.844 34.562 1 93.44 471 TRP A O 1
ATOM 3792 N N . SER A 1 472 ? -5.684 32.594 35.188 1 92.06 472 SER A N 1
ATOM 3793 C CA . SER A 1 472 ? -6.219 33.625 36.062 1 92.06 472 SER A CA 1
ATOM 3794 C C . SER A 1 472 ? -7.027 34.656 35.25 1 92.06 472 SER A C 1
ATOM 3796 O O . SER A 1 472 ? -8.039 35.156 35.75 1 92.06 472 SER A O 1
ATOM 3798 N N . LYS A 1 473 ? -6.672 34.938 34.062 1 92.38 473 LYS A N 1
ATOM 3799 C CA . LYS A 1 473 ? -7.352 35.906 33.25 1 92.38 473 LYS A CA 1
ATOM 3800 C C . LYS A 1 473 ? -8.461 35.281 32.406 1 92.38 473 LYS A C 1
ATOM 3802 O O . LYS A 1 473 ? -9.172 35.969 31.688 1 92.38 473 LYS A O 1
ATOM 3807 N N . GLY A 1 474 ? -8.602 33.938 32.625 1 94.88 474 GLY A N 1
ATOM 3808 C CA . GLY A 1 474 ? -9.586 33.219 31.812 1 94.88 474 GLY A CA 1
ATOM 3809 C C . GLY A 1 474 ? -9.016 32.719 30.5 1 94.88 474 GLY A C 1
ATOM 3810 O O . GLY A 1 474 ? -7.961 33.156 30.047 1 94.88 474 GLY A O 1
ATOM 3811 N N . ARG A 1 475 ? -9.742 31.797 29.906 1 96.44 475 ARG A N 1
ATOM 3812 C CA . ARG A 1 475 ? -9.281 31.219 28.656 1 96.44 475 ARG A CA 1
ATOM 3813 C C . ARG A 1 475 ? -9.82 32 27.469 1 96.44 475 ARG A C 1
ATOM 3815 O O . ARG A 1 475 ? -10.773 32.781 27.594 1 96.44 475 ARG A O 1
ATOM 3822 N N . TRP A 1 476 ? -9.211 31.812 26.281 1 97.06 476 TRP A N 1
ATOM 3823 C CA . TRP A 1 476 ? -9.602 32.531 25.062 1 97.06 476 TRP A CA 1
ATOM 3824 C C . TRP A 1 476 ? -10.695 31.766 24.328 1 97.06 476 TRP A C 1
ATOM 3826 O O . TRP A 1 476 ? -10.648 30.531 24.219 1 97.06 476 TRP A O 1
ATOM 3836 N N . VAL A 1 477 ? -11.719 32.438 23.859 1 97.94 477 VAL A N 1
ATOM 3837 C CA . VAL A 1 477 ? -12.758 31.891 22.969 1 97.94 477 VAL A CA 1
ATOM 3838 C C . VAL A 1 477 ? -13.07 32.906 21.875 1 97.94 477 VAL A C 1
ATOM 3840 O O . VAL A 1 477 ? -12.664 34.062 21.953 1 97.94 477 VAL A O 1
ATOM 3843 N N . TRP A 1 478 ? -13.625 32.469 20.828 1 98.44 478 TRP A N 1
ATOM 3844 C CA . TRP A 1 478 ? -14.188 33.281 19.766 1 98.44 478 TRP A CA 1
ATOM 3845 C C . TRP A 1 478 ? -15.711 33.281 19.828 1 98.44 478 TRP A C 1
ATOM 3847 O O . TRP A 1 478 ? -16.344 32.25 19.609 1 98.44 478 TRP A O 1
ATOM 3857 N N . GLU A 1 479 ? -16.266 34.438 20.109 1 97.75 479 GLU A N 1
ATOM 3858 C CA . GLU A 1 479 ? -17.719 34.562 20.219 1 97.75 479 GLU A CA 1
ATOM 3859 C C . GLU A 1 479 ? -18.328 35.156 18.953 1 97.75 479 GLU A C 1
ATOM 3861 O O . GLU A 1 479 ? -17.781 36.062 18.375 1 97.75 479 GLU A O 1
ATOM 3866 N N . TYR A 1 480 ? -19.453 34.562 18.578 1 97.81 480 TYR A N 1
ATOM 3867 C CA . TYR A 1 480 ? -20.156 35.062 17.406 1 97.81 480 TYR A CA 1
ATOM 3868 C C . TYR A 1 480 ? -20.734 36.469 17.641 1 97.81 480 TYR A C 1
ATOM 3870 O O . TYR A 1 480 ? -21.422 36.688 18.641 1 97.81 480 TYR A O 1
ATOM 3878 N N . ILE A 1 481 ? -20.469 37.406 16.719 1 96.88 481 ILE A N 1
ATOM 3879 C CA . ILE A 1 481 ? -20.938 38.781 16.891 1 96.88 481 ILE A CA 1
ATOM 3880 C C . ILE A 1 481 ? -21.719 39.219 15.664 1 96.88 481 ILE A C 1
ATOM 3882 O O . ILE A 1 481 ? -22.062 40.375 15.516 1 96.88 481 ILE A O 1
ATOM 3886 N N . GLY A 1 482 ? -21.906 38.25 14.734 1 94.31 482 GLY A N 1
ATOM 3887 C CA . GLY A 1 482 ? -22.703 38.562 13.562 1 94.31 482 GLY A CA 1
ATOM 3888 C C . GLY A 1 482 ? -24.172 38.781 13.883 1 94.31 482 GLY A C 1
ATOM 3889 O O . GLY A 1 482 ? -24.578 38.75 15.047 1 94.31 482 GLY A O 1
ATOM 3890 N N . SER A 1 483 ? -24.969 39.062 12.82 1 93.38 483 SER A N 1
ATOM 3891 C CA . SER A 1 483 ? -26.406 39.281 12.992 1 93.38 483 SER A CA 1
ATOM 3892 C C . SER A 1 483 ? -27.094 38.031 13.531 1 93.38 483 SER A C 1
ATOM 3894 O O . SER A 1 483 ? -26.734 36.906 13.156 1 93.38 483 SER A O 1
ATOM 3896 N N . GLU A 1 484 ? -28.031 38.281 14.359 1 90.88 484 GLU A N 1
ATOM 3897 C CA . GLU A 1 484 ? -28.766 37.156 14.969 1 90.88 484 GLU A CA 1
ATOM 3898 C C . GLU A 1 484 ? -29.391 36.281 13.898 1 90.88 484 GLU A C 1
ATOM 3900 O O . GLU A 1 484 ? -29.422 35.031 14.047 1 90.88 484 GLU A O 1
ATOM 3905 N N . LYS A 1 485 ? -29.828 36.844 12.805 1 88.75 485 LYS A N 1
ATOM 3906 C CA . LYS A 1 485 ? -30.531 36.094 11.742 1 88.75 485 LYS A CA 1
ATOM 3907 C C . LYS A 1 485 ? -29.562 35.219 10.977 1 88.75 485 LYS A C 1
ATOM 3909 O O . LYS A 1 485 ? -29.969 34.188 10.422 1 88.75 485 LYS A O 1
ATOM 3914 N N . ASN A 1 486 ? -28.312 35.562 11.102 1 90.88 486 ASN A N 1
ATOM 3915 C CA . ASN A 1 486 ? -27.344 34.875 10.281 1 90.88 486 ASN A CA 1
ATOM 3916 C C . ASN A 1 486 ? -26.453 33.969 11.133 1 90.88 486 ASN A C 1
ATOM 3918 O O . ASN A 1 486 ? -25.469 33.406 10.641 1 90.88 486 ASN A O 1
ATOM 3922 N N . GLY A 1 487 ? -26.781 33.844 12.398 1 92.56 487 GLY A N 1
ATOM 3923 C CA . GLY A 1 487 ? -26.016 33 13.289 1 92.56 487 GLY A CA 1
ATOM 3924 C C . GLY A 1 487 ? -26.609 31.625 13.469 1 92.56 487 GLY A C 1
ATOM 3925 O O . GLY A 1 487 ? -27.766 31.391 13.117 1 92.56 487 GLY A O 1
ATOM 3926 N N . PRO A 1 488 ? -25.75 30.703 13.945 1 92.38 488 PRO A N 1
ATOM 3927 C CA . PRO A 1 488 ? -26.297 29.359 14.227 1 92.38 488 PRO A CA 1
ATOM 3928 C C . PRO A 1 488 ? -27.469 29.391 15.195 1 92.38 488 PRO A C 1
ATOM 3930 O O . PRO A 1 488 ? -27.469 30.188 16.141 1 92.38 488 PRO A O 1
ATOM 3933 N N . THR A 1 489 ? -28.484 28.469 14.914 1 88.5 489 THR A N 1
ATOM 3934 C CA . THR A 1 489 ? -29.656 28.391 15.789 1 88.5 489 THR A CA 1
ATOM 3935 C C . THR A 1 489 ? -29.266 27.875 17.172 1 88.5 489 THR A C 1
ATOM 3937 O O . THR A 1 489 ? -29.812 28.312 18.188 1 88.5 489 THR A O 1
ATOM 3940 N N . ASP A 1 490 ? -28.422 26.969 17.219 1 90.12 490 ASP A N 1
ATOM 3941 C CA . ASP A 1 490 ? -27.891 26.469 18.484 1 90.12 490 ASP A CA 1
ATOM 3942 C C . ASP A 1 490 ? -26.906 27.453 19.094 1 90.12 490 ASP A C 1
ATOM 3944 O O . ASP A 1 490 ? -25.797 27.641 18.562 1 90.12 490 ASP A O 1
ATOM 3948 N N . LYS A 1 491 ? -27.156 28 20.156 1 90.38 491 LYS A N 1
ATOM 3949 C CA . LYS A 1 491 ? -26.328 29.016 20.797 1 90.38 491 LYS A CA 1
ATOM 3950 C C . LYS A 1 491 ? -24.969 28.453 21.219 1 90.38 491 LYS A C 1
ATOM 3952 O O . LYS A 1 491 ? -24 29.203 21.359 1 90.38 491 LYS A O 1
ATOM 3957 N N . ARG A 1 492 ? -24.969 27.219 21.469 1 89.81 492 ARG A N 1
ATOM 3958 C CA . ARG A 1 492 ? -23.719 26.594 21.859 1 89.81 492 ARG A CA 1
ATOM 3959 C C . ARG A 1 492 ? -22.688 26.688 20.75 1 89.81 492 ARG A C 1
ATOM 3961 O O . ARG A 1 492 ? -21.469 26.656 21.016 1 89.81 492 ARG A O 1
ATOM 3968 N N . GLN A 1 493 ? -23.156 26.875 19.531 1 94.25 493 GLN A N 1
ATOM 3969 C CA . GLN A 1 493 ? -22.266 26.938 18.391 1 94.25 493 GLN A CA 1
ATOM 3970 C C . GLN A 1 493 ? -21.844 28.375 18.094 1 94.25 493 GLN A C 1
ATOM 3972 O O . GLN A 1 493 ? -21.156 28.625 17.094 1 94.25 493 GLN A O 1
ATOM 3977 N N . ARG A 1 494 ? -22.266 29.25 18.953 1 96.69 494 ARG A N 1
ATOM 3978 C CA . ARG A 1 494 ? -21.891 30.656 18.766 1 96.69 494 ARG A CA 1
ATOM 3979 C C . ARG A 1 494 ? -20.641 31 19.562 1 96.69 494 ARG A C 1
ATOM 3981 O O . ARG A 1 494 ? -20.328 32.156 19.781 1 96.69 494 ARG A O 1
ATOM 3988 N N . VAL A 1 495 ? -20.016 29.984 20.078 1 97.62 495 VAL A N 1
ATOM 3989 C CA . VAL A 1 495 ? -18.703 30.109 20.703 1 97.62 495 VAL A CA 1
ATOM 3990 C C . VAL A 1 495 ? -17.766 29.047 20.141 1 97.62 495 VAL A C 1
ATOM 3992 O O . VAL A 1 495 ? -18.109 27.859 20.109 1 97.62 495 VAL A O 1
ATOM 3995 N N . MET A 1 496 ? -16.672 29.406 19.641 1 98.19 496 MET A N 1
ATOM 3996 C CA . MET A 1 496 ? -15.586 28.5 19.281 1 98.19 496 MET A CA 1
ATOM 3997 C C . MET A 1 496 ? -14.406 28.656 20.234 1 98.19 496 MET A C 1
ATOM 3999 O O . MET A 1 496 ? -13.805 29.734 20.312 1 98.19 496 MET A O 1
ATOM 4003 N N . VAL A 1 497 ? -14.086 27.625 20.891 1 98.06 497 VAL A N 1
ATOM 4004 C CA . VAL A 1 497 ? -13.039 27.641 21.906 1 98.06 497 VAL A CA 1
ATOM 4005 C C . VAL A 1 497 ? -11.672 27.719 21.25 1 98.06 497 VAL A C 1
ATOM 4007 O O . VAL A 1 497 ? -11.453 27.141 20.188 1 98.06 497 VAL A O 1
ATOM 4010 N N . GLU A 1 498 ? -10.742 28.531 21.719 1 97.75 498 GLU A N 1
ATOM 4011 C CA . GLU A 1 498 ? -9.352 28.422 21.281 1 97.75 498 GLU A CA 1
ATOM 4012 C C . GLU A 1 498 ? -8.742 27.109 21.719 1 97.75 498 GLU A C 1
ATOM 4014 O O . GLU A 1 498 ? -8.758 26.766 22.906 1 97.75 498 GLU A O 1
ATOM 4019 N N . GLU A 1 499 ? -8.227 26.406 20.766 1 96.06 499 GLU A N 1
ATOM 4020 C CA . GLU A 1 499 ? -7.676 25.078 20.984 1 96.06 499 GLU A CA 1
ATOM 4021 C C . GLU A 1 499 ? -6.402 25.141 21.828 1 96.06 499 GLU A C 1
ATOM 4023 O O . GLU A 1 499 ? -5.477 25.875 21.5 1 96.06 499 GLU A O 1
ATOM 4028 N N . PRO A 1 500 ? -6.363 24.453 23 1 94.56 500 PRO A N 1
ATOM 4029 C CA . PRO A 1 500 ? -5.102 24.406 23.75 1 94.56 500 PRO A CA 1
ATOM 4030 C C . PRO A 1 500 ? -4.004 23.656 23 1 94.56 500 PRO A C 1
ATOM 4032 O O . PRO A 1 500 ? -4.297 22.766 22.203 1 94.56 500 PRO A O 1
ATOM 4035 N N . LEU A 1 501 ? -2.795 23.953 23.281 1 95.94 501 LEU A N 1
ATOM 4036 C CA . LEU A 1 501 ? -1.669 23.266 22.656 1 95.94 501 LEU A CA 1
ATOM 4037 C C . LEU A 1 501 ? -1.415 21.922 23.344 1 95.94 501 LEU A C 1
ATOM 4039 O O . LEU A 1 501 ? -1.358 21.859 24.578 1 95.94 501 LEU A O 1
ATOM 4043 N N . GLY A 1 502 ? -1.3 20.859 22.531 1 95.81 502 GLY A N 1
ATOM 4044 C CA . GLY A 1 502 ? -0.896 19.578 23.078 1 95.81 502 GLY A CA 1
ATOM 4045 C C . GLY A 1 502 ? 0.596 19.484 23.328 1 95.81 502 GLY A C 1
ATOM 4046 O O . GLY A 1 502 ? 1.339 20.422 23.078 1 95.81 502 GLY A O 1
ATOM 4047 N N . PRO A 1 503 ? 1.062 18.344 23.859 1 95.19 503 PRO A N 1
ATOM 4048 C CA . PRO A 1 503 ? 2.465 18.156 24.234 1 95.19 503 PRO A CA 1
ATOM 4049 C C . PRO A 1 503 ? 3.42 18.312 23.047 1 95.19 503 PRO A C 1
ATOM 4051 O O . PRO A 1 503 ? 4.461 18.953 23.172 1 95.19 503 PRO A O 1
ATOM 4054 N N . TYR A 1 504 ? 3.141 17.688 21.906 1 96.38 504 TYR A N 1
ATOM 4055 C CA . TYR A 1 504 ? 4.008 17.828 20.734 1 96.38 504 TYR A CA 1
ATOM 4056 C C . TYR A 1 504 ? 4.012 19.266 20.234 1 96.38 504 TYR A C 1
ATOM 4058 O O . TYR A 1 504 ? 5.055 19.781 19.828 1 96.38 504 TYR A O 1
ATOM 4066 N N . GLU A 1 505 ? 2.857 19.938 20.266 1 96.56 505 GLU A N 1
ATOM 4067 C CA . GLU A 1 505 ? 2.77 21.344 19.875 1 96.56 505 GLU A CA 1
ATOM 4068 C C . GLU A 1 505 ? 3.617 22.219 20.797 1 96.56 505 GLU A C 1
ATOM 4070 O O . GLU A 1 505 ? 4.324 23.109 20.328 1 96.56 505 GLU A O 1
ATOM 4075 N N . ARG A 1 506 ? 3.498 21.984 22.078 1 95.56 506 ARG A N 1
ATOM 4076 C CA . ARG A 1 506 ? 4.266 22.781 23.031 1 95.56 506 ARG A CA 1
ATOM 4077 C C . ARG A 1 506 ? 5.766 22.578 22.828 1 95.56 506 ARG A C 1
ATOM 4079 O O . ARG A 1 506 ? 6.547 23.516 22.969 1 95.56 506 ARG A O 1
ATOM 4086 N N . TYR A 1 507 ? 6.129 21.344 22.562 1 95.12 507 TYR A N 1
ATOM 4087 C CA . TYR A 1 507 ? 7.527 21.078 22.266 1 95.12 507 TYR A CA 1
ATOM 4088 C C . TYR A 1 507 ? 7.98 21.859 21.031 1 95.12 507 TYR A C 1
ATOM 4090 O O . TYR A 1 507 ? 9.023 22.516 21.062 1 95.12 507 TYR A O 1
ATOM 4098 N N . LEU A 1 508 ? 7.188 21.781 19.969 1 96.25 508 LEU A N 1
ATOM 4099 C CA . LEU A 1 508 ? 7.551 22.484 18.75 1 96.25 508 LEU A CA 1
ATOM 4100 C C . LEU A 1 508 ? 7.555 23.984 18.969 1 96.25 508 LEU A C 1
ATOM 4102 O O . LEU A 1 508 ? 8.391 24.703 18.406 1 96.25 508 LEU A O 1
ATOM 4106 N N . LEU A 1 509 ? 6.609 24.484 19.75 1 96.06 509 LEU A N 1
ATOM 4107 C CA . LEU A 1 509 ? 6.582 25.906 20.109 1 96.06 509 LEU A CA 1
ATOM 4108 C C . LEU A 1 509 ? 7.871 26.312 20.812 1 96.06 509 LEU A C 1
ATOM 4110 O O . LEU A 1 509 ? 8.422 27.375 20.547 1 96.06 509 LEU A O 1
ATOM 4114 N N . SER A 1 510 ? 8.352 25.516 21.688 1 94.69 510 SER A N 1
ATOM 4115 C CA . SER A 1 510 ? 9.57 25.844 22.422 1 94.69 510 SER A CA 1
ATOM 4116 C C . SER A 1 510 ? 10.758 26.016 21.484 1 94.69 510 SER A C 1
ATOM 4118 O O . SER A 1 510 ? 11.688 26.766 21.781 1 94.69 510 SER A O 1
ATOM 4120 N N . LEU A 1 511 ? 10.688 25.297 20.359 1 95.31 511 LEU A N 1
ATOM 4121 C CA . LEU A 1 511 ? 11.758 25.391 19.375 1 95.31 511 LEU A CA 1
ATOM 4122 C C . LEU A 1 511 ? 11.547 26.594 18.453 1 95.31 511 LEU A C 1
ATOM 4124 O O . LEU A 1 511 ? 12.508 27.156 17.922 1 95.31 511 LEU A O 1
ATOM 4128 N N . SER A 1 512 ? 10.273 27.062 18.328 1 96.94 512 SER A N 1
ATOM 4129 C CA . SER A 1 512 ? 9.969 27.969 17.219 1 96.94 512 SER A CA 1
ATOM 4130 C C . SER A 1 512 ? 9.336 29.266 17.719 1 96.94 512 SER A C 1
ATOM 4132 O O . SER A 1 512 ? 8.875 30.094 16.922 1 96.94 512 SER A O 1
ATOM 4134 N N . ALA A 1 513 ? 9.305 29.531 18.969 1 96.19 513 ALA A N 1
ATOM 4135 C CA . ALA A 1 513 ? 8.578 30.641 19.578 1 96.19 513 ALA A CA 1
ATOM 4136 C C . ALA A 1 513 ? 9.234 31.984 19.219 1 96.19 513 ALA A C 1
ATOM 4138 O O . ALA A 1 513 ? 8.562 33 19.156 1 96.19 513 ALA A O 1
ATOM 4139 N N . GLY A 1 514 ? 10.539 31.984 19.047 1 96.5 514 GLY A N 1
ATOM 4140 C CA . GLY A 1 514 ? 11.266 33.219 18.781 1 96.5 514 GLY A CA 1
ATOM 4141 C C . GLY A 1 514 ? 11.469 34.062 20.031 1 96.5 514 GLY A C 1
ATOM 4142 O O . GLY A 1 514 ? 11.297 33.562 21.156 1 96.5 514 GLY A O 1
ATOM 4143 N N . THR A 1 515 ? 11.992 35.312 19.75 1 96.88 515 THR A N 1
ATOM 4144 C CA . THR A 1 515 ? 12.242 36.25 20.812 1 96.88 515 THR A CA 1
ATOM 4145 C C . THR A 1 515 ? 11.594 37.594 20.5 1 96.88 515 THR A C 1
ATOM 4147 O O . THR A 1 515 ? 11.898 38.219 19.484 1 96.88 515 THR A O 1
ATOM 4150 N N . PRO A 1 516 ? 10.844 38.188 21.453 1 96.69 516 PRO A N 1
ATOM 4151 C CA . PRO A 1 516 ? 10.289 37.438 22.578 1 96.69 516 PRO A CA 1
ATOM 4152 C C . PRO A 1 516 ? 9.43 36.25 22.141 1 96.69 516 PRO A C 1
ATOM 4154 O O . PRO A 1 516 ? 9.109 36.125 20.969 1 96.69 516 PRO A O 1
ATOM 4157 N N . ASN A 1 517 ? 9.133 35.406 23.094 1 96.25 517 ASN A N 1
ATOM 4158 C CA . ASN A 1 517 ? 8.234 34.281 22.844 1 96.25 517 ASN A CA 1
ATOM 4159 C C . ASN A 1 517 ? 6.867 34.75 22.344 1 96.25 517 ASN A C 1
ATOM 4161 O O . ASN A 1 517 ? 6.125 35.406 23.078 1 96.25 517 ASN A O 1
ATOM 4165 N N . VAL A 1 518 ? 6.488 34.375 21.109 1 97.56 518 VAL A N 1
ATOM 4166 C CA . VAL A 1 518 ? 5.332 34.969 20.453 1 97.56 518 VAL A CA 1
ATOM 4167 C C . VAL A 1 518 ? 4.047 34.5 21.125 1 97.56 518 VAL A C 1
ATOM 4169 O O . VAL A 1 518 ? 3.031 35.188 21.094 1 97.56 518 VAL A O 1
ATOM 4172 N N . TYR A 1 519 ? 4.02 33.281 21.688 1 95.94 519 TYR A N 1
ATOM 4173 C CA . TYR A 1 519 ? 2.846 32.781 22.406 1 95.94 519 TYR A CA 1
ATOM 4174 C C . TYR A 1 519 ? 2.523 33.656 23.609 1 95.94 519 TYR A C 1
ATOM 4176 O O . TYR A 1 519 ? 1.375 34.062 23.797 1 95.94 519 TYR A O 1
ATOM 4184 N N . HIS A 1 520 ? 3.52 34 24.422 1 93.69 520 HIS A N 1
ATOM 4185 C CA . HIS A 1 520 ? 3.344 34.844 25.594 1 93.69 520 HIS A CA 1
ATOM 4186 C C . HIS A 1 520 ? 3.125 36.281 25.203 1 93.69 520 HIS A C 1
ATOM 4188 O O . HIS A 1 520 ? 2.369 37 25.859 1 93.69 520 HIS A O 1
ATOM 4194 N N . PHE A 1 521 ? 3.842 36.656 24.156 1 95.94 521 PHE A N 1
ATOM 4195 C CA . PHE A 1 521 ? 3.668 38.031 23.656 1 95.94 521 PHE A CA 1
ATOM 4196 C C . PHE A 1 521 ? 2.213 38.281 23.281 1 95.94 521 PHE A C 1
ATOM 4198 O O . PHE A 1 521 ? 1.673 39.344 23.578 1 95.94 521 PHE A O 1
ATOM 4205 N N . ALA A 1 522 ? 1.536 37.312 22.672 1 95.88 522 ALA A N 1
ATOM 4206 C CA . ALA A 1 522 ? 0.152 37.469 22.234 1 95.88 522 ALA A CA 1
ATOM 4207 C C . ALA A 1 522 ? -0.78 37.688 23.422 1 95.88 522 ALA A C 1
ATOM 4209 O O . ALA A 1 522 ? -1.822 38.344 23.281 1 95.88 522 ALA A O 1
ATOM 4210 N N . ASP A 1 523 ? -0.422 37.219 24.578 1 91.81 523 ASP A N 1
ATOM 4211 C CA . ASP A 1 523 ? -1.243 37.375 25.781 1 91.81 523 ASP A CA 1
ATOM 4212 C C . ASP A 1 523 ? -1.15 38.781 26.328 1 91.81 523 ASP A C 1
ATOM 4214 O O . ASP A 1 523 ? -1.954 39.188 27.172 1 91.81 523 ASP A O 1
ATOM 4218 N N . THR A 1 524 ? -0.172 39.562 25.891 1 90.69 524 THR A N 1
ATOM 4219 C CA . THR A 1 524 ? 0.011 40.938 26.375 1 90.69 524 THR A CA 1
ATOM 4220 C C . THR A 1 524 ? -0.786 41.906 25.531 1 90.69 524 THR A C 1
ATOM 4222 O O . THR A 1 524 ? -0.885 43.094 25.875 1 90.69 524 THR A O 1
ATOM 4225 N N . ILE A 1 525 ? -1.267 41.406 24.484 1 90.25 525 ILE A N 1
ATOM 4226 C CA . ILE A 1 525 ? -1.979 42.25 23.547 1 90.25 525 ILE A CA 1
ATOM 4227 C C . ILE A 1 525 ? -3.479 42.219 23.828 1 90.25 525 ILE A C 1
ATOM 4229 O O . ILE A 1 525 ? -4.027 41.125 24.094 1 90.25 525 ILE A O 1
ATOM 4233 N N . ASP A 1 526 ? -4.109 43.344 23.812 1 85.62 526 ASP A N 1
ATOM 4234 C CA . ASP A 1 526 ? -5.559 43.406 23.969 1 85.62 526 ASP A CA 1
ATOM 4235 C C . ASP A 1 526 ? -6.258 43.281 22.609 1 85.62 526 ASP A C 1
ATOM 4237 O O . ASP A 1 526 ? -5.789 43.812 21.609 1 85.62 526 ASP A O 1
ATOM 4241 N N . PHE A 1 527 ? -7.273 42.469 22.656 1 87.31 527 PHE A N 1
ATOM 4242 C CA . PHE A 1 527 ? -8.039 42.281 21.438 1 87.31 527 PHE A CA 1
ATOM 4243 C C . PHE A 1 527 ? -9.438 42.875 21.562 1 87.31 527 PHE A C 1
ATOM 4245 O O . PHE A 1 527 ? -9.984 42.969 22.672 1 87.31 527 PHE A O 1
ATOM 4252 N N . MET B 1 1 ? 9.562 -6.488 40.531 1 26.7 1 MET B N 1
ATOM 4253 C CA . MET B 1 1 ? 8.938 -7.383 39.562 1 26.7 1 MET B CA 1
ATOM 4254 C C . MET B 1 1 ? 9.578 -7.23 38.188 1 26.7 1 MET B C 1
ATOM 4256 O O . MET B 1 1 ? 9.594 -6.129 37.625 1 26.7 1 MET B O 1
ATOM 4260 N N . THR B 1 2 ? 10.523 -7.953 37.781 1 31.25 2 THR B N 1
ATOM 4261 C CA . THR B 1 2 ? 11.32 -7.969 36.562 1 31.25 2 THR B CA 1
ATOM 4262 C C . THR B 1 2 ? 10.43 -8.086 35.344 1 31.25 2 THR B C 1
ATOM 4264 O O . THR B 1 2 ? 9.695 -9.07 35.188 1 31.25 2 THR B O 1
ATOM 4267 N N . THR B 1 3 ? 9.773 -7.039 34.875 1 37.03 3 THR B N 1
ATOM 4268 C CA . THR B 1 3 ? 8.844 -7.047 33.75 1 37.03 3 THR B CA 1
ATOM 4269 C C . THR B 1 3 ? 9.406 -7.871 32.594 1 37.03 3 THR B C 1
ATOM 4271 O O . THR B 1 3 ? 10.516 -7.613 32.125 1 37.03 3 THR B O 1
ATOM 4274 N N . GLU B 1 4 ? 9.242 -9.062 32.594 1 39.09 4 GLU B N 1
ATOM 4275 C CA . GLU B 1 4 ? 9.648 -9.977 31.547 1 39.09 4 GLU B CA 1
ATOM 4276 C C . GLU B 1 4 ? 9.5 -9.336 30.172 1 39.09 4 GLU B C 1
ATOM 4278 O O . GLU B 1 4 ? 8.477 -8.719 29.875 1 39.09 4 GLU B O 1
ATOM 4283 N N . PRO B 1 5 ? 10.617 -9.062 29.469 1 45.56 5 PRO B N 1
ATOM 4284 C CA . PRO B 1 5 ? 10.602 -8.391 28.172 1 45.56 5 PRO B CA 1
ATOM 4285 C C . PRO B 1 5 ? 9.531 -8.961 27.234 1 45.56 5 PRO B C 1
ATOM 4287 O O . PRO B 1 5 ? 9.289 -10.172 27.234 1 45.56 5 PRO B O 1
ATOM 4290 N N . THR B 1 6 ? 8.445 -8.352 27.062 1 50.31 6 THR B N 1
ATOM 4291 C CA . THR B 1 6 ? 7.41 -8.727 26.094 1 50.31 6 THR B CA 1
ATOM 4292 C C . THR B 1 6 ? 8.023 -9.344 24.844 1 50.31 6 THR B C 1
ATOM 4294 O O . THR B 1 6 ? 8.953 -8.781 24.266 1 50.31 6 THR B O 1
ATOM 4297 N N . PRO B 1 7 ? 7.957 -10.703 24.734 1 52.78 7 PRO B N 1
ATOM 4298 C CA . PRO B 1 7 ? 8.547 -11.359 23.562 1 52.78 7 PRO B CA 1
ATOM 4299 C C . PRO B 1 7 ? 8.398 -10.539 22.297 1 52.78 7 PRO B C 1
ATOM 4301 O O . PRO B 1 7 ? 7.348 -9.945 22.047 1 52.78 7 PRO B O 1
ATOM 4304 N N . LYS B 1 8 ? 9.578 -10.125 21.797 1 63.78 8 LYS B N 1
ATOM 4305 C CA . LYS B 1 8 ? 9.633 -9.305 20.594 1 63.78 8 LYS B CA 1
ATOM 4306 C C . LYS B 1 8 ? 8.883 -9.977 19.438 1 63.78 8 LYS B C 1
ATOM 4308 O O . LYS B 1 8 ? 9.18 -11.117 19.094 1 63.78 8 LYS B O 1
ATOM 4313 N N . MET B 1 9 ? 7.645 -9.578 19.141 1 74.44 9 MET B N 1
ATOM 4314 C CA . MET B 1 9 ? 6.812 -10.102 18.062 1 74.44 9 MET B CA 1
ATOM 4315 C C . MET B 1 9 ? 7.348 -9.656 16.703 1 74.44 9 MET B C 1
ATOM 4317 O O . MET B 1 9 ? 7.621 -8.477 16.5 1 74.44 9 MET B O 1
ATOM 4321 N N . PHE B 1 10 ? 7.824 -10.742 15.867 1 85.38 10 PHE B N 1
ATOM 4322 C CA . PHE B 1 10 ? 8.32 -10.5 14.523 1 85.38 10 PHE B CA 1
ATOM 4323 C C . PHE B 1 10 ? 7.227 -10.742 13.484 1 85.38 10 PHE B C 1
ATOM 4325 O O . PHE B 1 10 ? 6.227 -11.398 13.781 1 85.38 10 PHE B O 1
ATOM 4332 N N . LYS B 1 11 ? 7.305 -10.023 12.406 1 94.5 11 LYS B N 1
ATOM 4333 C CA . LYS B 1 11 ? 6.309 -10.148 11.352 1 94.5 11 LYS B CA 1
ATOM 4334 C C . LYS B 1 11 ? 6.965 -10.422 10 1 94.5 11 LYS B C 1
ATOM 4336 O O . LYS B 1 11 ? 8.188 -10.312 9.867 1 94.5 11 LYS B O 1
ATOM 4341 N N . ARG B 1 12 ? 6.176 -10.922 9.117 1 97.44 12 ARG B N 1
ATOM 4342 C CA . ARG B 1 12 ? 6.539 -11.039 7.707 1 97.44 12 ARG B CA 1
ATOM 4343 C C . ARG B 1 12 ? 5.922 -9.906 6.891 1 97.44 12 ARG B C 1
ATOM 4345 O O . ARG B 1 12 ? 4.703 -9.719 6.906 1 97.44 12 ARG B O 1
ATOM 4352 N N . LEU B 1 13 ? 6.773 -9.117 6.289 1 98.06 13 LEU B N 1
ATOM 4353 C CA . LEU B 1 13 ? 6.305 -8.125 5.328 1 98.06 13 LEU B CA 1
ATOM 4354 C C . LEU B 1 13 ? 6.219 -8.719 3.928 1 98.06 13 LEU B C 1
ATOM 4356 O O . LEU B 1 13 ? 7.242 -9.039 3.32 1 98.06 13 LEU B O 1
ATOM 4360 N N . ILE B 1 14 ? 4.992 -8.906 3.443 1 98.62 14 ILE B N 1
ATOM 4361 C CA . ILE B 1 14 ? 4.77 -9.531 2.145 1 98.62 14 ILE B CA 1
ATOM 4362 C C . ILE B 1 14 ? 4.285 -8.484 1.145 1 98.62 14 ILE B C 1
ATOM 4364 O O . ILE B 1 14 ? 3.158 -7.992 1.241 1 98.62 14 ILE B O 1
ATOM 4368 N N . ALA B 1 15 ? 5.148 -8.125 0.224 1 97.88 15 ALA B N 1
ATOM 4369 C CA . ALA B 1 15 ? 4.781 -7.184 -0.833 1 97.88 15 ALA B CA 1
ATOM 4370 C C . ALA B 1 15 ? 4.41 -7.918 -2.115 1 97.88 15 ALA B C 1
ATOM 4372 O O . ALA B 1 15 ? 5.223 -8.656 -2.678 1 97.88 15 ALA B O 1
ATOM 4373 N N . CYS B 1 16 ? 3.184 -7.746 -2.562 1 96.94 16 CYS B N 1
ATOM 4374 C CA . CYS B 1 16 ? 2.662 -8.375 -3.77 1 96.94 16 CYS B CA 1
ATOM 4375 C C . CYS B 1 16 ? 2.486 -7.355 -4.887 1 96.94 16 CYS B C 1
ATOM 4377 O O . CYS B 1 16 ? 1.662 -6.449 -4.777 1 96.94 16 CYS B O 1
ATOM 4379 N N . CYS B 1 17 ? 3.275 -7.512 -5.977 1 92.81 17 CYS B N 1
ATOM 4380 C CA . CYS B 1 17 ? 3.203 -6.609 -7.117 1 92.81 17 CYS B CA 1
ATOM 4381 C C . CYS B 1 17 ? 2.641 -7.32 -8.344 1 92.81 17 CYS B C 1
ATOM 4383 O O . CYS B 1 17 ? 3.279 -8.219 -8.891 1 92.81 17 CYS B O 1
ATOM 4385 N N . ASP B 1 18 ? 1.505 -6.805 -8.773 1 88.56 18 ASP B N 1
ATOM 4386 C CA . ASP B 1 18 ? 0.815 -7.438 -9.891 1 88.56 18 ASP B CA 1
ATOM 4387 C C . ASP B 1 18 ? 1.169 -6.754 -11.211 1 88.56 18 ASP B C 1
ATOM 4389 O O . ASP B 1 18 ? 1.403 -5.543 -11.25 1 88.56 18 ASP B O 1
ATOM 4393 N N . GLY B 1 19 ? 1.639 -7.367 -12.312 1 70.19 19 GLY B N 1
ATOM 4394 C CA . GLY B 1 19 ? 2.066 -6.836 -13.594 1 70.19 19 GLY B CA 1
ATOM 4395 C C . GLY B 1 19 ? 0.932 -6.227 -14.398 1 70.19 19 GLY B C 1
ATOM 4396 O O . GLY B 1 19 ? 1.154 -5.34 -15.219 1 70.19 19 GLY B O 1
ATOM 4397 N N . THR B 1 20 ? -0.049 -7.023 -14.805 1 59.28 20 THR B N 1
ATOM 4398 C CA . THR B 1 20 ? -1.058 -6.652 -15.789 1 59.28 20 THR B CA 1
ATOM 4399 C C . THR B 1 20 ? -2.176 -5.84 -15.141 1 59.28 20 THR B C 1
ATOM 4401 O O . THR B 1 20 ? -2.408 -5.945 -13.938 1 59.28 20 THR B O 1
ATOM 4404 N N . TRP B 1 21 ? -2.479 -4.625 -15.828 1 45.25 21 TRP B N 1
ATOM 4405 C CA . TRP B 1 21 ? -3.758 -4.02 -15.469 1 45.25 21 TRP B CA 1
ATOM 4406 C C . TRP B 1 21 ? -4.793 -5.086 -15.133 1 45.25 21 TRP B C 1
ATOM 4408 O O . TRP B 1 21 ? -5.996 -4.816 -15.133 1 45.25 21 TRP B O 1
ATOM 4418 N N . MET B 1 22 ? -4.418 -6.312 -15.422 1 41.75 22 MET B N 1
ATOM 4419 C CA . MET B 1 22 ? -5.488 -7.238 -15.078 1 41.75 22 MET B CA 1
ATOM 4420 C C . MET B 1 22 ? -6.004 -6.98 -13.664 1 41.75 22 MET B C 1
ATOM 4422 O O . MET B 1 22 ? -5.828 -7.812 -12.773 1 41.75 22 MET B O 1
ATOM 4426 N N . ASP B 1 23 ? -5.742 -5.805 -13.344 1 38.62 23 ASP B N 1
ATOM 4427 C CA . ASP B 1 23 ? -6.098 -5.422 -11.984 1 38.62 23 ASP B CA 1
ATOM 4428 C C . ASP B 1 23 ? -7.465 -5.984 -11.594 1 38.62 23 ASP B C 1
ATOM 4430 O O . ASP B 1 23 ? -8.492 -5.586 -12.148 1 38.62 23 ASP B O 1
ATOM 4434 N N . SER B 1 24 ? -7.441 -7.168 -11.469 1 38.19 24 SER B N 1
ATOM 4435 C CA . SER B 1 24 ? -8.609 -7.766 -10.82 1 38.19 24 SER B CA 1
ATOM 4436 C C . SER B 1 24 ? -9.367 -6.734 -9.984 1 38.19 24 SER B C 1
ATOM 4438 O O . SER B 1 24 ? -10.586 -6.824 -9.844 1 38.19 24 SER B O 1
ATOM 4440 N N . ASP B 1 25 ? -8.586 -5.871 -9.469 1 37.69 25 ASP B N 1
ATOM 4441 C CA . ASP B 1 25 ? -9.344 -4.961 -8.617 1 37.69 25 ASP B CA 1
ATOM 4442 C C . ASP B 1 25 ? -10.125 -3.951 -9.453 1 37.69 25 ASP B C 1
ATOM 4444 O O . ASP B 1 25 ? -11.07 -3.33 -8.969 1 37.69 25 ASP B O 1
ATOM 4448 N N . LYS B 1 26 ? -9.5 -3.604 -10.727 1 44.81 26 LYS B N 1
ATOM 4449 C CA . LYS B 1 26 ? -10.414 -2.816 -11.555 1 44.81 26 LYS B CA 1
ATOM 4450 C C . LYS B 1 26 ? -11.602 -3.654 -12.016 1 44.81 26 LYS B C 1
ATOM 4452 O O . LYS B 1 26 ? -12.617 -3.113 -12.461 1 44.81 26 LYS B O 1
ATOM 4457 N N . GLY B 1 27 ? -11.555 -4.793 -11.797 1 45.12 27 GLY B N 1
ATOM 4458 C CA . GLY B 1 27 ? -12.594 -5.809 -11.695 1 45.12 27 GLY B CA 1
ATOM 4459 C C . GLY B 1 27 ? -13.398 -5.965 -12.961 1 45.12 27 GLY B C 1
ATOM 4460 O O . GLY B 1 27 ? -14.414 -6.672 -12.977 1 45.12 27 GLY B O 1
ATOM 4461 N N . TYR B 1 28 ? -13.047 -4.957 -14.047 1 48.34 28 TYR B N 1
ATOM 4462 C CA . TYR B 1 28 ? -14.102 -4.871 -15.055 1 48.34 28 TYR B CA 1
ATOM 4463 C C . TYR B 1 28 ? -13.539 -5.094 -16.453 1 48.34 28 TYR B C 1
ATOM 4465 O O . TYR B 1 28 ? -12.508 -4.523 -16.812 1 48.34 28 TYR B O 1
ATOM 4473 N N . GLN B 1 29 ? -13.75 -6.121 -17.078 1 44.59 29 GLN B N 1
ATOM 4474 C CA . GLN B 1 29 ? -13.633 -6.18 -18.531 1 44.59 29 GLN B CA 1
ATOM 4475 C C . GLN B 1 29 ? -14.836 -5.535 -19.219 1 44.59 29 GLN B C 1
ATOM 4477 O O . GLN B 1 29 ? -15.977 -5.949 -18.984 1 44.59 29 GLN B O 1
ATOM 4482 N N . GLU B 1 30 ? -14.633 -4.285 -19.812 1 43.03 30 GLU B N 1
ATOM 4483 C CA . GLU B 1 30 ? -15.727 -3.613 -20.516 1 43.03 30 GLU B CA 1
ATOM 4484 C C . GLU B 1 30 ? -16.453 -4.57 -21.453 1 43.03 30 GLU B C 1
ATOM 4486 O O . GLU B 1 30 ? -15.82 -5.441 -22.062 1 43.03 30 GLU B O 1
ATOM 4491 N N . PRO B 1 31 ? -17.781 -4.547 -21.297 1 40.75 31 PRO B N 1
ATOM 4492 C CA . PRO B 1 31 ? -18.516 -5.371 -22.266 1 40.75 31 PRO B CA 1
ATOM 4493 C C . PRO B 1 31 ? -18.109 -5.09 -23.703 1 40.75 31 PRO B C 1
ATOM 4495 O O . PRO B 1 31 ? -17.922 -3.93 -24.078 1 40.75 31 PRO B O 1
ATOM 4498 N N . GLY B 1 32 ? -17.5 -5.992 -24.281 1 38.5 32 GLY B N 1
ATOM 4499 C CA . GLY B 1 32 ? -17.328 -5.816 -25.719 1 38.5 32 GLY B CA 1
ATOM 4500 C C . GLY B 1 32 ? -18.609 -5.457 -26.438 1 38.5 32 GLY B C 1
ATOM 4501 O O . GLY B 1 32 ? -19.672 -5.391 -25.828 1 38.5 32 GLY B O 1
ATOM 4502 N N . LEU B 1 33 ? -18.516 -4.91 -27.766 1 38.94 33 LEU B N 1
ATOM 4503 C CA . LEU B 1 33 ? -19.625 -4.52 -28.609 1 38.94 33 LEU B CA 1
ATOM 4504 C C . LEU B 1 33 ? -20.766 -5.535 -28.531 1 38.94 33 LEU B C 1
ATOM 4506 O O . LEU B 1 33 ? -21.938 -5.176 -28.641 1 38.94 33 LEU B O 1
ATOM 4510 N N . PHE B 1 34 ? -20.453 -6.719 -28.328 1 37.88 34 PHE B N 1
ATOM 4511 C CA . PHE B 1 34 ? -21.469 -7.766 -28.453 1 37.88 34 PHE B CA 1
ATOM 4512 C C . PHE B 1 34 ? -21.75 -8.414 -27.094 1 37.88 34 PHE B C 1
ATOM 4514 O O . PHE B 1 34 ? -22.516 -9.367 -27 1 37.88 34 PHE B O 1
ATOM 4521 N N . GLU B 1 35 ? -21 -8.016 -26.109 1 46.25 35 GLU B N 1
ATOM 4522 C CA . GLU B 1 35 ? -21.234 -8.625 -24.797 1 46.25 35 GLU B CA 1
ATOM 4523 C C . GLU B 1 35 ? -21.984 -7.676 -23.875 1 46.25 35 GLU B C 1
ATOM 4525 O O . GLU B 1 35 ? -21.578 -6.527 -23.688 1 46.25 35 GLU B O 1
ATOM 4530 N N . LYS B 1 36 ? -23.234 -7.984 -23.625 1 49.44 36 LYS B N 1
ATOM 4531 C CA . LYS B 1 36 ? -24.188 -7.16 -22.906 1 49.44 36 LYS B CA 1
ATOM 4532 C C . LYS B 1 36 ? -23.781 -7.016 -21.438 1 49.44 36 LYS B C 1
ATOM 4534 O O . LYS B 1 36 ? -24.141 -6.035 -20.781 1 49.44 36 LYS B O 1
ATOM 4539 N N . GLU B 1 37 ? -23.219 -8.109 -20.844 1 55.41 37 GLU B N 1
ATOM 4540 C CA . GLU B 1 37 ? -22.938 -8.055 -19.422 1 55.41 37 GLU B CA 1
ATOM 4541 C C . GLU B 1 37 ? -21.438 -8.016 -19.156 1 55.41 37 GLU B C 1
ATOM 4543 O O . GLU B 1 37 ? -20.656 -8.641 -19.875 1 55.41 37 GLU B O 1
ATOM 4548 N N . GLY B 1 38 ? -21.031 -7.148 -18.359 1 58.47 38 GLY B N 1
ATOM 4549 C CA . GLY B 1 38 ? -19.641 -7.078 -17.969 1 58.47 38 GLY B CA 1
ATOM 4550 C C . GLY B 1 38 ? -19.188 -8.281 -17.172 1 58.47 38 GLY B C 1
ATOM 4551 O O . GLY B 1 38 ? -20 -9.016 -16.609 1 58.47 38 GLY B O 1
ATOM 4552 N N . SER B 1 39 ? -18.031 -8.891 -17.469 1 63.84 39 SER B N 1
ATOM 4553 C CA . SER B 1 39 ? -17.484 -9.992 -16.688 1 63.84 39 SER B CA 1
ATOM 4554 C C . SER B 1 39 ? -16.297 -9.523 -15.836 1 63.84 39 SER B C 1
ATOM 4556 O O . SER B 1 39 ? -15.625 -8.555 -16.188 1 63.84 39 SER B O 1
ATOM 4558 N N . LEU B 1 40 ? -16.312 -10.141 -14.625 1 73.31 40 LEU B N 1
ATOM 4559 C CA . LEU B 1 40 ? -15.172 -9.852 -13.75 1 73.31 40 LEU B CA 1
ATOM 4560 C C . LEU B 1 40 ? -13.875 -10.344 -14.375 1 73.31 40 LEU B C 1
ATOM 4562 O O . LEU B 1 40 ? -13.836 -11.414 -14.992 1 73.31 40 LEU B O 1
ATOM 4566 N N . GLN B 1 41 ? -12.938 -9.555 -14.297 1 75.81 41 GLN B N 1
ATOM 4567 C CA . GLN B 1 41 ? -11.617 -9.977 -14.742 1 75.81 41 GLN B CA 1
ATOM 4568 C C . GLN B 1 41 ? -11.109 -11.156 -13.914 1 75.81 41 GLN B C 1
ATOM 4570 O O . GLN B 1 41 ? -11.297 -11.195 -12.695 1 75.81 41 GLN B O 1
ATOM 4575 N N . VAL B 1 42 ? -10.516 -12.148 -14.664 1 86.69 42 VAL B N 1
ATOM 4576 C CA . VAL B 1 42 ? -9.898 -13.281 -13.984 1 86.69 42 VAL B CA 1
ATOM 4577 C C . VAL B 1 42 ? -8.609 -12.828 -13.297 1 86.69 42 VAL B C 1
ATOM 4579 O O . VAL B 1 42 ? -7.734 -12.242 -13.938 1 86.69 42 VAL B O 1
ATOM 4582 N N . PRO B 1 43 ? -8.484 -13.039 -12.07 1 89.25 43 PRO B N 1
ATOM 4583 C CA . PRO B 1 43 ? -7.34 -12.523 -11.312 1 89.25 43 PRO B CA 1
ATOM 4584 C C . PRO B 1 43 ? -6.035 -13.25 -11.648 1 89.25 43 PRO B C 1
ATOM 4586 O O . PRO B 1 43 ? -6.059 -14.391 -12.109 1 89.25 43 PRO B O 1
ATOM 4589 N N . SER B 1 44 ? -4.91 -12.531 -11.453 1 93 44 SER B N 1
ATOM 4590 C CA . SER B 1 44 ? -3.588 -13.141 -11.523 1 93 44 SER B CA 1
ATOM 4591 C C . SER B 1 44 ? -3.311 -14 -10.297 1 93 44 SER B C 1
ATOM 4593 O O . SER B 1 44 ? -4.027 -13.922 -9.297 1 93 44 SER B O 1
ATOM 4595 N N . ASN B 1 45 ? -2.309 -14.812 -10.398 1 96.31 45 ASN B N 1
ATOM 4596 C CA . ASN B 1 45 ? -1.889 -15.609 -9.242 1 96.31 45 ASN B CA 1
ATOM 4597 C C . ASN B 1 45 ? -1.345 -14.727 -8.125 1 96.31 45 ASN B C 1
ATOM 4599 O O . ASN B 1 45 ? -1.322 -15.133 -6.961 1 96.31 45 ASN B O 1
ATOM 4603 N N . VAL B 1 46 ? -0.884 -13.469 -8.453 1 96.25 46 VAL B N 1
ATOM 4604 C CA . VAL B 1 46 ? -0.458 -12.539 -7.41 1 96.25 46 VAL B CA 1
ATOM 4605 C C . VAL B 1 46 ? -1.664 -12.109 -6.578 1 96.25 46 VAL B C 1
ATOM 4607 O O . VAL B 1 46 ? -1.608 -12.109 -5.348 1 96.25 46 VAL B O 1
ATOM 4610 N N . THR B 1 47 ? -2.744 -11.781 -7.293 1 92.5 47 THR B N 1
ATOM 4611 C CA . THR B 1 47 ? -3.975 -11.414 -6.602 1 92.5 47 THR B CA 1
ATOM 4612 C C . THR B 1 47 ? -4.492 -12.578 -5.766 1 92.5 47 THR B C 1
ATOM 4614 O O . THR B 1 47 ? -4.832 -12.406 -4.594 1 92.5 47 THR B O 1
ATOM 4617 N N . ARG B 1 48 ? -4.523 -13.719 -6.359 1 95.06 48 ARG B N 1
ATOM 4618 C CA . ARG B 1 48 ? -5.086 -14.891 -5.707 1 95.06 48 ARG B CA 1
ATOM 4619 C C . ARG B 1 48 ? -4.281 -15.266 -4.465 1 95.06 48 ARG B C 1
ATOM 4621 O O . ARG B 1 48 ? -4.852 -15.508 -3.4 1 95.06 48 ARG B O 1
ATOM 4628 N N . ILE B 1 49 ? -2.945 -15.273 -4.59 1 97.25 49 ILE B N 1
ATOM 4629 C CA . ILE B 1 49 ? -2.139 -15.703 -3.451 1 97.25 49 ILE B CA 1
ATOM 4630 C C . ILE B 1 49 ? -2.203 -14.648 -2.348 1 97.25 49 ILE B C 1
ATOM 4632 O O . ILE B 1 49 ? -2.125 -14.977 -1.162 1 97.25 49 ILE B O 1
ATOM 4636 N N . SER B 1 50 ? -2.338 -13.359 -2.67 1 95.06 50 SER B N 1
ATOM 4637 C CA . SER B 1 50 ? -2.439 -12.281 -1.687 1 95.06 50 SER B CA 1
ATOM 4638 C C . SER B 1 50 ? -3.652 -12.477 -0.781 1 95.06 50 SER B C 1
ATOM 4640 O O . SER B 1 50 ? -3.682 -11.969 0.342 1 95.06 50 SER B O 1
ATOM 4642 N N . ARG B 1 51 ? -4.613 -13.289 -1.29 1 91.94 51 ARG B N 1
ATOM 4643 C CA . ARG B 1 51 ? -5.836 -13.531 -0.535 1 91.94 51 ARG B CA 1
ATOM 4644 C C . ARG B 1 51 ? -5.75 -14.844 0.234 1 91.94 51 ARG B C 1
ATOM 4646 O O . ARG B 1 51 ? -6.652 -15.18 1.003 1 91.94 51 ARG B O 1
ATOM 4653 N N . CYS B 1 52 ? -4.637 -15.57 0.068 1 94.81 52 CYS B N 1
ATOM 4654 C CA . CYS B 1 52 ? -4.531 -16.906 0.647 1 94.81 52 CYS B CA 1
ATOM 4655 C C . CYS B 1 52 ? -3.699 -16.875 1.925 1 94.81 52 CYS B C 1
ATOM 4657 O O . CYS B 1 52 ? -3.727 -17.828 2.707 1 94.81 52 CYS B O 1
ATOM 4659 N N . PHE B 1 53 ? -2.932 -15.789 2.189 1 97.44 53 PHE B N 1
ATOM 4660 C CA . PHE B 1 53 ? -2.045 -15.758 3.346 1 97.44 53 PHE B CA 1
ATOM 4661 C C . PHE B 1 53 ? -2.848 -15.742 4.641 1 97.44 53 PHE B C 1
ATOM 4663 O O . PHE B 1 53 ? -3.826 -15.008 4.762 1 97.44 53 PHE B O 1
ATOM 4670 N N . GLU B 1 54 ? -2.42 -16.594 5.504 1 96.56 54 GLU B N 1
ATOM 4671 C CA . GLU B 1 54 ? -2.928 -16.391 6.855 1 96.56 54 GLU B CA 1
ATOM 4672 C C . GLU B 1 54 ? -2.453 -15.062 7.43 1 96.56 54 GLU B C 1
ATOM 4674 O O . GLU B 1 54 ? -1.358 -14.594 7.109 1 96.56 54 GLU B O 1
ATOM 4679 N N . LYS B 1 55 ? -3.25 -14.484 8.266 1 94.31 55 LYS B N 1
ATOM 4680 C CA . LYS B 1 55 ? -2.865 -13.219 8.875 1 94.31 55 LYS B CA 1
ATOM 4681 C C . LYS B 1 55 ? -1.884 -13.438 10.023 1 94.31 55 LYS B C 1
ATOM 4683 O O . LYS B 1 55 ? -0.992 -12.617 10.25 1 94.31 55 LYS B O 1
ATOM 4688 N N . ARG B 1 56 ? -2.057 -14.492 10.75 1 93.38 56 ARG B N 1
ATOM 4689 C CA . ARG B 1 56 ? -1.178 -14.922 11.836 1 93.38 56 ARG B CA 1
ATOM 4690 C C . ARG B 1 56 ? -0.817 -16.391 11.703 1 93.38 56 ARG B C 1
ATOM 4692 O O . ARG B 1 56 ? -1.695 -17.234 11.508 1 93.38 56 ARG B O 1
ATOM 4699 N N . CYS B 1 57 ? 0.477 -16.641 11.734 1 93.31 57 CYS B N 1
ATOM 4700 C CA . CYS B 1 57 ? 0.941 -18.016 11.664 1 93.31 57 CYS B CA 1
ATOM 4701 C C . CYS B 1 57 ? 0.777 -18.719 13.008 1 93.31 57 CYS B C 1
ATOM 4703 O O . CYS B 1 57 ? 0.522 -18.062 14.023 1 93.31 57 CYS B O 1
ATOM 4705 N N . ASN B 1 58 ? 0.964 -20.031 12.984 1 90.19 58 ASN B N 1
ATOM 4706 C CA . ASN B 1 58 ? 0.863 -20.844 14.195 1 90.19 58 ASN B CA 1
ATOM 4707 C C . ASN B 1 58 ? 1.945 -20.469 15.203 1 90.19 58 ASN B C 1
ATOM 4709 O O . ASN B 1 58 ? 1.73 -20.562 16.406 1 90.19 58 ASN B O 1
ATOM 4713 N N . ASP B 1 59 ? 3.049 -19.984 14.711 1 86.56 59 ASP B N 1
ATOM 4714 C CA . ASP B 1 59 ? 4.141 -19.609 15.602 1 86.56 59 ASP B CA 1
ATOM 4715 C C . ASP B 1 59 ? 3.957 -18.188 16.125 1 86.56 59 ASP B C 1
ATOM 4717 O O . ASP B 1 59 ? 4.82 -17.656 16.828 1 86.56 59 ASP B O 1
ATOM 4721 N N . GLY B 1 60 ? 2.896 -17.547 15.742 1 87.12 60 GLY B N 1
ATOM 4722 C CA . GLY B 1 60 ? 2.57 -16.219 16.25 1 87.12 60 GLY B CA 1
ATOM 4723 C C . GLY B 1 60 ? 3 -15.109 15.312 1 87.12 60 GLY B C 1
ATOM 4724 O O . GLY B 1 60 ? 2.561 -13.969 15.461 1 87.12 60 GLY B O 1
ATOM 4725 N N . LYS B 1 61 ? 3.789 -15.398 14.375 1 91.44 61 LYS B N 1
ATOM 4726 C CA . LYS B 1 61 ? 4.281 -14.383 13.445 1 91.44 61 LYS B CA 1
ATOM 4727 C C . LYS B 1 61 ? 3.146 -13.797 12.609 1 91.44 61 LYS B C 1
ATOM 4729 O O . LYS B 1 61 ? 2.307 -14.539 12.094 1 91.44 61 LYS B O 1
ATOM 4734 N N . LEU B 1 62 ? 3.072 -12.484 12.578 1 94.75 62 LEU B N 1
ATOM 4735 C CA . LEU B 1 62 ? 2.088 -11.805 11.742 1 94.75 62 LEU B CA 1
ATOM 4736 C C . LEU B 1 62 ? 2.543 -11.773 10.281 1 94.75 62 LEU B C 1
ATOM 4738 O O . LEU B 1 62 ? 3.736 -11.633 10.008 1 94.75 62 LEU B O 1
ATOM 4742 N N . GLN B 1 63 ? 1.634 -12.039 9.398 1 97.25 63 GLN B N 1
ATOM 4743 C CA . GLN B 1 63 ? 1.884 -11.867 7.973 1 97.25 63 GLN B CA 1
ATOM 4744 C C . GLN B 1 63 ? 1.15 -10.648 7.426 1 97.25 63 GLN B C 1
ATOM 4746 O O . GLN B 1 63 ? -0.07 -10.68 7.25 1 97.25 63 GLN B O 1
ATOM 4751 N N . VAL B 1 64 ? 1.897 -9.578 7.195 1 97.56 64 VAL B N 1
ATOM 4752 C CA . VAL B 1 64 ? 1.332 -8.312 6.734 1 97.56 64 VAL B CA 1
ATOM 4753 C C . VAL B 1 64 ? 1.459 -8.219 5.215 1 97.56 64 VAL B C 1
ATOM 4755 O O . VAL B 1 64 ? 2.57 -8.195 4.68 1 97.56 64 VAL B O 1
ATOM 4758 N N . VAL B 1 65 ? 0.298 -8.109 4.562 1 97.62 65 VAL B N 1
ATOM 4759 C CA . VAL B 1 65 ? 0.279 -8.156 3.104 1 97.62 65 VAL B CA 1
ATOM 4760 C C . VAL B 1 65 ? 0.061 -6.746 2.545 1 97.62 65 VAL B C 1
ATOM 4762 O O . VAL B 1 65 ? -0.846 -6.035 2.982 1 97.62 65 VAL B O 1
ATOM 4765 N N . ASN B 1 66 ? 0.938 -6.301 1.71 1 96.25 66 ASN B N 1
ATOM 4766 C CA . ASN B 1 66 ? 0.77 -5.094 0.902 1 96.25 66 ASN B CA 1
ATOM 4767 C C . ASN B 1 66 ? 0.632 -5.43 -0.58 1 96.25 66 ASN B C 1
ATOM 4769 O O . ASN B 1 66 ? 1.598 -5.852 -1.218 1 96.25 66 ASN B O 1
ATOM 4773 N N . TYR B 1 67 ? -0.558 -5.25 -1.113 1 92.56 67 TYR B N 1
ATOM 4774 C CA . TYR B 1 67 ? -0.843 -5.582 -2.504 1 92.56 67 TYR B CA 1
ATOM 4775 C C . TYR B 1 67 ? -0.888 -4.324 -3.365 1 92.56 67 TYR B C 1
ATOM 4777 O O . TYR B 1 67 ? -1.552 -3.346 -3.014 1 92.56 67 TYR B O 1
ATOM 4785 N N . GLU B 1 68 ? -0.128 -4.352 -4.465 1 86 68 GLU B N 1
ATOM 4786 C CA . GLU B 1 68 ? -0.127 -3.258 -5.426 1 86 68 GLU B CA 1
ATOM 4787 C C . GLU B 1 68 ? -0.549 -3.74 -6.812 1 86 68 GLU B C 1
ATOM 4789 O O . GLU B 1 68 ? 0.018 -4.699 -7.34 1 86 68 GLU B O 1
ATOM 4794 N N . SER B 1 69 ? -1.546 -2.986 -7.27 1 77.88 69 SER B N 1
ATOM 4795 C CA . SER B 1 69 ? -2.035 -3.336 -8.602 1 77.88 69 SER B CA 1
ATOM 4796 C C . SER B 1 69 ? -1.114 -2.795 -9.688 1 77.88 69 SER B C 1
ATOM 4798 O O . SER B 1 69 ? -0.334 -1.871 -9.445 1 77.88 69 SER B O 1
ATOM 4800 N N . GLY B 1 70 ? -1.118 -3.482 -10.711 1 63.41 70 GLY B N 1
ATOM 4801 C CA . GLY B 1 70 ? -0.29 -3.062 -11.828 1 63.41 70 GLY B CA 1
ATOM 4802 C C . GLY B 1 70 ? -0.724 -1.736 -12.43 1 63.41 70 GLY B C 1
ATOM 4803 O O . GLY B 1 70 ? -1.808 -1.236 -12.125 1 63.41 70 GLY B O 1
ATOM 4804 N N . VAL B 1 71 ? 0.106 -0.799 -13 1 48.56 71 VAL B N 1
ATOM 4805 C CA . VAL B 1 71 ? -0.083 0.528 -13.578 1 48.56 71 VAL B CA 1
ATOM 4806 C C . VAL B 1 71 ? -1.095 0.456 -14.719 1 48.56 71 VAL B C 1
ATOM 4808 O O . VAL B 1 71 ? -0.922 -0.318 -15.664 1 48.56 71 VAL B O 1
ATOM 4811 N N . GLY B 1 72 ? -2.461 0.474 -14.453 1 42 72 GLY B N 1
ATOM 4812 C CA . GLY B 1 72 ? -3.361 0.591 -15.594 1 42 72 GLY B CA 1
ATOM 4813 C C . GLY B 1 72 ? -3.051 1.782 -16.484 1 42 72 GLY B C 1
ATOM 4814 O O . GLY B 1 72 ? -3.25 2.93 -16.078 1 42 72 GLY B O 1
ATOM 4815 N N . THR B 1 73 ? -1.976 1.947 -17.078 1 35.94 73 THR B N 1
ATOM 4816 C CA . THR B 1 73 ? -2.076 3.125 -17.938 1 35.94 73 THR B CA 1
ATOM 4817 C C . THR B 1 73 ? -3.434 3.174 -18.625 1 35.94 73 THR B C 1
ATOM 4819 O O . THR B 1 73 ? -3.947 2.146 -19.078 1 35.94 73 THR B O 1
ATOM 4822 N N . GLY B 1 74 ? -4.383 3.939 -18.156 1 33.75 74 GLY B N 1
ATOM 4823 C CA . GLY B 1 74 ? -5.449 4.227 -19.109 1 33.75 74 GLY B CA 1
ATOM 4824 C C . GLY B 1 74 ? -5.156 3.723 -20.5 1 33.75 74 GLY B C 1
ATOM 4825 O O . GLY B 1 74 ? -6.016 3.791 -21.391 1 33.75 74 GLY B O 1
ATOM 4826 N N . SER B 1 75 ? -4.066 4.242 -21.141 1 31.88 75 SER B N 1
ATOM 4827 C CA . SER B 1 75 ? -3.889 4.027 -22.562 1 31.88 75 SER B CA 1
ATOM 4828 C C . SER B 1 75 ? -3.754 2.545 -22.891 1 31.88 75 SER B C 1
ATOM 4830 O O . SER B 1 75 ? -3.389 1.746 -22.031 1 31.88 75 SER B O 1
ATOM 4832 N N . ASN B 1 76 ? -4.016 2.131 -24.031 1 32.56 76 ASN B N 1
ATOM 4833 C CA . ASN B 1 76 ? -3.85 0.889 -24.781 1 32.56 76 ASN B CA 1
ATOM 4834 C C . ASN B 1 76 ? -2.594 0.137 -24.344 1 32.56 76 ASN B C 1
ATOM 4836 O O . ASN B 1 76 ? -1.552 0.747 -24.109 1 32.56 76 ASN B O 1
ATOM 4840 N N . MET B 1 77 ? -2.68 -1.128 -23.969 1 35.28 77 MET B N 1
ATOM 4841 C CA . MET B 1 77 ? -1.683 -2.156 -23.688 1 35.28 77 MET B CA 1
ATOM 4842 C C . MET B 1 77 ? -0.338 -1.8 -24.312 1 35.28 77 MET B C 1
ATOM 4844 O O . MET B 1 77 ? 0.71 -1.999 -23.688 1 35.28 77 MET B O 1
ATOM 4848 N N . LEU B 1 78 ? -0.409 -1.594 -25.594 1 34.53 78 LEU B N 1
ATOM 4849 C CA . LEU B 1 78 ? 0.75 -1.422 -26.469 1 34.53 78 LEU B CA 1
ATOM 4850 C C . LEU B 1 78 ? 1.461 -0.105 -26.172 1 34.53 78 LEU B C 1
ATOM 4852 O O . LEU B 1 78 ? 2.689 -0.026 -26.25 1 34.53 78 LEU B O 1
ATOM 4856 N N . ASP B 1 79 ? 0.685 0.916 -26.109 1 36.94 79 ASP B N 1
ATOM 4857 C CA . ASP B 1 79 ? 1.313 2.225 -25.969 1 36.94 79 ASP B CA 1
ATOM 4858 C C . ASP B 1 79 ? 2.012 2.352 -24.609 1 36.94 79 ASP B C 1
ATOM 4860 O O . ASP B 1 79 ? 2.896 3.193 -24.438 1 36.94 79 ASP B O 1
ATOM 4864 N N . SER B 1 80 ? 1.704 1.627 -23.641 1 39.97 80 SER B N 1
ATOM 4865 C CA . SER B 1 80 ? 2.168 1.665 -22.266 1 39.97 80 SER B CA 1
ATOM 4866 C C . SER B 1 80 ? 3.492 0.924 -22.109 1 39.97 80 SER B C 1
ATOM 4868 O O . SER B 1 80 ? 4.223 1.146 -21.141 1 39.97 80 SER B O 1
ATOM 4870 N N . ILE B 1 81 ? 3.717 -0.099 -22.922 1 39 81 ILE B N 1
ATOM 4871 C CA . ILE B 1 81 ? 4.883 -0.97 -22.844 1 39 81 ILE B CA 1
ATOM 4872 C C . ILE B 1 81 ? 6.129 -0.209 -23.281 1 39 81 ILE B C 1
ATOM 4874 O O . ILE B 1 81 ? 7.242 -0.512 -22.844 1 39 81 ILE B O 1
ATOM 4878 N N . THR B 1 82 ? 5.961 0.647 -24.281 1 40.66 82 THR B N 1
ATOM 4879 C CA . THR B 1 82 ? 7.195 1.151 -24.859 1 40.66 82 THR B CA 1
ATOM 4880 C C . THR B 1 82 ? 7.449 2.596 -24.438 1 40.66 82 THR B C 1
ATOM 4882 O O . THR B 1 82 ? 8.492 3.168 -24.766 1 40.66 82 THR B O 1
ATOM 4885 N N . GLY B 1 83 ? 6.516 3.213 -23.719 1 43.91 83 GLY B N 1
ATOM 4886 C CA . GLY B 1 83 ? 6.781 4.641 -23.672 1 43.91 83 GLY B CA 1
ATOM 4887 C C . GLY B 1 83 ? 7.164 5.129 -22.281 1 43.91 83 GLY B C 1
ATOM 4888 O O . GLY B 1 83 ? 7.184 4.348 -21.328 1 43.91 83 GLY B O 1
ATOM 4889 N N . GLY B 1 84 ? 7.82 6.355 -22.203 1 46.56 84 GLY B N 1
ATOM 4890 C CA . GLY B 1 84 ? 8.266 7.129 -21.047 1 46.56 84 GLY B CA 1
ATOM 4891 C C . GLY B 1 84 ? 7.305 7.066 -19.875 1 46.56 84 GLY B C 1
ATOM 4892 O O . GLY B 1 84 ? 7.727 6.922 -18.734 1 46.56 84 GLY B O 1
ATOM 4893 N N . ALA B 1 85 ? 6.016 6.93 -20.219 1 42.56 85 ALA B N 1
ATOM 4894 C CA . ALA B 1 85 ? 5.004 6.891 -19.156 1 42.56 85 ALA B CA 1
ATOM 4895 C C . ALA B 1 85 ? 4.996 5.535 -18.453 1 42.56 85 ALA B C 1
ATOM 4897 O O . ALA B 1 85 ? 4.801 5.465 -17.234 1 42.56 85 ALA B O 1
ATOM 4898 N N . PHE B 1 86 ? 5.324 4.41 -19.203 1 48.06 86 PHE B N 1
ATOM 4899 C CA . PHE B 1 86 ? 5.395 3.07 -18.641 1 48.06 86 PHE B CA 1
ATOM 4900 C C . PHE B 1 86 ? 6.559 2.955 -17.672 1 48.06 86 PHE B C 1
ATOM 4902 O O . PHE B 1 86 ? 6.406 2.406 -16.578 1 48.06 86 PHE B O 1
ATOM 4909 N N . GLY B 1 87 ? 7.574 3.465 -18.125 1 60.56 87 GLY B N 1
ATOM 4910 C CA . GLY B 1 87 ? 8.742 3.449 -17.266 1 60.56 87 GLY B CA 1
ATOM 4911 C C . GLY B 1 87 ? 8.531 4.211 -15.969 1 60.56 87 GLY B C 1
ATOM 4912 O O . GLY B 1 87 ? 8.953 3.758 -14.906 1 60.56 87 GLY B O 1
ATOM 4913 N N . GLN B 1 88 ? 7.672 5.223 -16.125 1 64.25 88 GLN B N 1
ATOM 4914 C CA . GLN B 1 88 ? 7.422 6.039 -14.945 1 64.25 88 GLN B CA 1
ATOM 4915 C C . GLN B 1 88 ? 6.523 5.312 -13.953 1 64.25 88 GLN B C 1
ATOM 4917 O O . GLN B 1 88 ? 6.746 5.383 -12.742 1 64.25 88 GLN B O 1
ATOM 4922 N N . GLY B 1 89 ? 5.531 4.605 -14.445 1 67.88 89 GLY B N 1
ATOM 4923 C CA . GLY B 1 89 ? 4.645 3.85 -13.57 1 67.88 89 GLY B CA 1
ATOM 4924 C C . GLY B 1 89 ? 5.352 2.73 -12.828 1 67.88 89 GLY B C 1
ATOM 4925 O O . GLY B 1 89 ? 5.125 2.531 -11.633 1 67.88 89 GLY B O 1
ATOM 4926 N N . LEU B 1 90 ? 6.273 2.068 -13.531 1 73.5 90 LEU B N 1
ATOM 4927 C CA . LEU B 1 90 ? 7.035 0.982 -12.922 1 73.5 90 LEU B CA 1
ATOM 4928 C C . LEU B 1 90 ? 7.961 1.512 -11.836 1 73.5 90 LEU B C 1
ATOM 4930 O O . LEU B 1 90 ? 8.07 0.916 -10.758 1 73.5 90 LEU B O 1
ATOM 4934 N N . ALA B 1 91 ? 8.609 2.588 -12.172 1 78.81 91 ALA B N 1
ATOM 4935 C CA . ALA B 1 91 ? 9.523 3.197 -11.211 1 78.81 91 ALA B CA 1
ATOM 4936 C C . ALA B 1 91 ? 8.781 3.617 -9.945 1 78.81 91 ALA B C 1
ATOM 4938 O O . ALA B 1 91 ? 9.289 3.447 -8.836 1 78.81 91 ALA B O 1
ATOM 4939 N N . GLU B 1 92 ? 7.641 4.086 -10.125 1 80.38 92 GLU B N 1
ATOM 4940 C CA . GLU B 1 92 ? 6.832 4.504 -8.984 1 80.38 92 GLU B CA 1
ATOM 4941 C C . GLU B 1 92 ? 6.461 3.312 -8.102 1 80.38 92 GLU B C 1
ATOM 4943 O O . GLU B 1 92 ? 6.516 3.396 -6.875 1 80.38 92 GLU B O 1
ATOM 4948 N N . ARG B 1 93 ? 6.152 2.232 -8.711 1 83.25 93 ARG B N 1
ATOM 4949 C CA . ARG B 1 93 ? 5.777 1.034 -7.969 1 83.25 93 ARG B CA 1
ATOM 4950 C C . ARG B 1 93 ? 6.973 0.468 -7.203 1 83.25 93 ARG B C 1
ATOM 4952 O O . ARG B 1 93 ? 6.824 -0.013 -6.078 1 83.25 93 ARG B O 1
ATOM 4959 N N . MET B 1 94 ? 8.102 0.537 -7.871 1 87.38 94 MET B N 1
ATOM 4960 C CA . MET B 1 94 ? 9.32 0.103 -7.199 1 87.38 94 MET B CA 1
ATOM 4961 C C . MET B 1 94 ? 9.562 0.923 -5.938 1 87.38 94 MET B C 1
ATOM 4963 O O . MET B 1 94 ? 9.836 0.365 -4.871 1 87.38 94 MET B O 1
ATOM 4967 N N . ARG B 1 95 ? 9.398 2.209 -6.098 1 88.88 95 ARG B N 1
ATOM 4968 C CA . ARG B 1 95 ? 9.656 3.104 -4.977 1 88.88 95 ARG B CA 1
ATOM 4969 C C . ARG B 1 95 ? 8.641 2.891 -3.857 1 88.88 95 ARG B C 1
ATOM 4971 O O . ARG B 1 95 ? 9 2.877 -2.68 1 88.88 95 ARG B O 1
ATOM 4978 N N . GLU B 1 96 ? 7.395 2.707 -4.23 1 88.38 96 GLU B N 1
ATOM 4979 C CA . GLU B 1 96 ? 6.34 2.496 -3.242 1 88.38 96 GLU B CA 1
ATOM 4980 C C . GLU B 1 96 ? 6.562 1.198 -2.469 1 88.38 96 GLU B C 1
ATOM 4982 O O . GLU B 1 96 ? 6.418 1.167 -1.245 1 88.38 96 GLU B O 1
ATOM 4987 N N . THR B 1 97 ? 6.887 0.192 -3.215 1 93.5 97 THR B N 1
ATOM 4988 C CA . THR B 1 97 ? 7.117 -1.103 -2.586 1 93.5 97 THR B CA 1
ATOM 4989 C C . THR B 1 97 ? 8.328 -1.044 -1.656 1 93.5 97 THR B C 1
ATOM 4991 O O . THR B 1 97 ? 8.266 -1.517 -0.52 1 93.5 97 THR B O 1
ATOM 4994 N N . TYR B 1 98 ? 9.43 -0.432 -2.125 1 94.62 98 TYR B N 1
ATOM 4995 C CA . TYR B 1 98 ? 10.633 -0.268 -1.316 1 94.62 98 TYR B CA 1
ATOM 4996 C C . TYR B 1 98 ? 10.344 0.574 -0.079 1 94.62 98 TYR B C 1
ATOM 4998 O O . TYR B 1 98 ? 10.789 0.237 1.023 1 94.62 98 TYR B O 1
ATOM 5006 N N . SER B 1 99 ? 9.57 1.613 -0.23 1 93.81 99 SER B N 1
ATOM 5007 C CA . SER B 1 99 ? 9.227 2.498 0.88 1 93.81 99 SER B CA 1
ATOM 5008 C C . SER B 1 99 ? 8.383 1.774 1.923 1 93.81 99 SER B C 1
ATOM 5010 O O . SER B 1 99 ? 8.523 2.018 3.123 1 93.81 99 SER B O 1
ATOM 5012 N N . PHE B 1 100 ? 7.473 0.918 1.516 1 95.75 100 PHE B N 1
ATOM 5013 C CA . PHE B 1 100 ? 6.672 0.116 2.432 1 95.75 100 PHE B CA 1
ATOM 5014 C C . PHE B 1 100 ? 7.562 -0.736 3.328 1 95.75 100 PHE B C 1
ATOM 5016 O O . PHE B 1 100 ? 7.344 -0.813 4.539 1 95.75 100 PHE B O 1
ATOM 5023 N N . ILE B 1 101 ? 8.562 -1.359 2.717 1 97.38 101 ILE B N 1
ATOM 5024 C CA . ILE B 1 101 ? 9.477 -2.205 3.477 1 97.38 101 ILE B CA 1
ATOM 5025 C C . ILE B 1 101 ? 10.273 -1.35 4.461 1 97.38 101 ILE B C 1
ATOM 5027 O O . ILE B 1 101 ? 10.375 -1.684 5.645 1 97.38 101 ILE B O 1
ATOM 5031 N N . CYS B 1 102 ? 10.781 -0.191 4.004 1 96.5 102 CYS B N 1
ATOM 5032 C CA . CYS B 1 102 ? 11.586 0.684 4.855 1 96.5 102 CYS B CA 1
ATOM 5033 C C . CYS B 1 102 ? 10.766 1.192 6.035 1 96.5 102 CYS B C 1
ATOM 5035 O O . CYS B 1 102 ? 11.273 1.284 7.156 1 96.5 102 CYS B O 1
ATOM 5037 N N . SER B 1 103 ? 9.492 1.448 5.797 1 94.56 103 SER B N 1
ATOM 5038 C CA . SER B 1 103 ? 8.641 2.082 6.793 1 94.56 103 SER B CA 1
ATOM 5039 C C . SER B 1 103 ? 8.219 1.092 7.875 1 94.56 103 SER B C 1
ATOM 5041 O O . SER B 1 103 ? 7.895 1.489 8.992 1 94.56 103 SER B O 1
ATOM 5043 N N . ASN B 1 104 ? 8.289 -0.198 7.582 1 97.12 104 ASN B N 1
ATOM 5044 C CA . ASN B 1 104 ? 7.652 -1.134 8.508 1 97.12 104 ASN B CA 1
ATOM 5045 C C . ASN B 1 104 ? 8.656 -2.152 9.047 1 97.12 104 ASN B C 1
ATOM 5047 O O . ASN B 1 104 ? 8.398 -2.797 10.07 1 97.12 104 ASN B O 1
ATOM 5051 N N . TYR B 1 105 ? 9.797 -2.32 8.445 1 96.69 105 TYR B N 1
ATOM 5052 C CA . TYR B 1 105 ? 10.727 -3.385 8.805 1 96.69 105 TYR B CA 1
ATOM 5053 C C . TYR B 1 105 ? 11.336 -3.131 10.18 1 96.69 105 TYR B C 1
ATOM 5055 O O . TYR B 1 105 ? 11.766 -2.014 10.477 1 96.69 105 TYR B O 1
ATOM 5063 N N . MET B 1 106 ? 11.32 -4.094 10.984 1 93.75 106 MET B N 1
ATOM 5064 C CA . MET B 1 106 ? 12.055 -4.16 12.242 1 93.75 106 MET B CA 1
ATOM 5065 C C . MET B 1 106 ? 12.984 -5.367 12.266 1 93.75 106 MET B C 1
ATOM 5067 O O . MET B 1 106 ? 12.719 -6.375 11.602 1 93.75 106 MET B O 1
ATOM 5071 N N . ASP B 1 107 ? 14.016 -5.215 13.008 1 92.94 107 ASP B N 1
ATOM 5072 C CA . ASP B 1 107 ? 14.953 -6.328 13.102 1 92.94 107 ASP B CA 1
ATOM 5073 C C . ASP B 1 107 ? 14.242 -7.617 13.5 1 92.94 107 ASP B C 1
ATOM 5075 O O . ASP B 1 107 ? 13.484 -7.637 14.477 1 92.94 107 ASP B O 1
ATOM 5079 N N . GLY B 1 108 ? 14.516 -8.648 12.758 1 90.94 108 GLY B N 1
ATOM 5080 C CA . GLY B 1 108 ? 13.859 -9.93 12.984 1 90.94 108 GLY B CA 1
ATOM 5081 C C . GLY B 1 108 ? 12.734 -10.203 12.016 1 90.94 108 GLY B C 1
ATOM 5082 O O . GLY B 1 108 ? 12.305 -11.352 11.867 1 90.94 108 GLY B O 1
ATOM 5083 N N . ASP B 1 109 ? 12.25 -9.148 11.359 1 95.62 109 ASP B N 1
ATOM 5084 C CA . ASP B 1 109 ? 11.188 -9.32 10.367 1 95.62 109 ASP B CA 1
ATOM 5085 C C . ASP B 1 109 ? 11.711 -10.062 9.133 1 95.62 109 ASP B C 1
ATOM 5087 O O . ASP B 1 109 ? 12.914 -10.102 8.891 1 95.62 109 ASP B O 1
ATOM 5091 N N . GLU B 1 110 ? 10.828 -10.695 8.492 1 97.25 110 GLU B N 1
ATOM 5092 C CA . GLU B 1 110 ? 11.133 -11.32 7.203 1 97.25 110 GLU B CA 1
ATOM 5093 C C . GLU B 1 110 ? 10.5 -10.547 6.055 1 97.25 110 GLU B C 1
ATOM 5095 O O . GLU B 1 110 ? 9.375 -10.047 6.172 1 97.25 110 GLU B O 1
ATOM 5100 N N . ILE B 1 111 ? 11.266 -10.398 4.965 1 98.06 111 ILE B N 1
ATOM 5101 C CA . ILE B 1 111 ? 10.789 -9.703 3.775 1 98.06 111 ILE B CA 1
ATOM 5102 C C . ILE B 1 111 ? 10.484 -10.719 2.672 1 98.06 111 ILE B C 1
ATOM 5104 O O . ILE B 1 111 ? 11.352 -11.516 2.297 1 98.06 111 ILE B O 1
ATOM 5108 N N . ILE B 1 112 ? 9.289 -10.734 2.152 1 98.69 112 ILE B N 1
ATOM 5109 C CA . ILE B 1 112 ? 8.883 -11.609 1.056 1 98.69 112 ILE B CA 1
ATOM 5110 C C . ILE B 1 112 ? 8.312 -10.766 -0.085 1 98.69 112 ILE B C 1
ATOM 5112 O O . ILE B 1 112 ? 7.398 -9.969 0.12 1 98.69 112 ILE B O 1
ATOM 5116 N N . LEU B 1 113 ? 8.844 -10.906 -1.263 1 97.94 113 LEU B N 1
ATOM 5117 C CA . LEU B 1 113 ? 8.438 -10.164 -2.451 1 97.94 113 LEU B CA 1
ATOM 5118 C C . LEU B 1 113 ? 7.809 -11.086 -3.482 1 97.94 113 LEU B C 1
ATOM 5120 O O . LEU B 1 113 ? 8.422 -12.078 -3.896 1 97.94 113 LEU B O 1
ATOM 5124 N N . VAL B 1 114 ? 6.574 -10.805 -3.904 1 98.25 114 VAL B N 1
ATOM 5125 C CA . VAL B 1 114 ? 5.809 -11.664 -4.801 1 98.25 114 VAL B CA 1
ATOM 5126 C C . VAL B 1 114 ? 5.398 -10.883 -6.043 1 98.25 114 VAL B C 1
ATOM 5128 O O . VAL B 1 114 ? 4.883 -9.766 -5.938 1 98.25 114 VAL B O 1
ATOM 5131 N N . GLY B 1 115 ? 5.668 -11.445 -7.277 1 96.06 115 GLY B N 1
ATOM 5132 C CA . GLY B 1 115 ? 5.312 -10.688 -8.469 1 96.06 115 GLY B CA 1
ATOM 5133 C C . GLY B 1 115 ? 5.008 -11.578 -9.664 1 96.06 115 GLY B C 1
ATOM 5134 O O . GLY B 1 115 ? 5.387 -12.75 -9.688 1 96.06 115 GLY B O 1
ATOM 5135 N N . PHE B 1 116 ? 4.301 -11.008 -10.609 1 93.31 116 PHE B N 1
ATOM 5136 C CA . PHE B 1 116 ? 3.998 -11.625 -11.898 1 93.31 116 PHE B CA 1
ATOM 5137 C C . PHE B 1 116 ? 4.238 -10.641 -13.039 1 93.31 116 PHE B C 1
ATOM 5139 O O . PHE B 1 116 ? 3.838 -9.477 -12.961 1 93.31 116 PHE B O 1
ATOM 5146 N N . SER B 1 117 ? 4.793 -11.141 -14.148 1 88.69 117 SER B N 1
ATOM 5147 C CA . SER B 1 117 ? 5.012 -10.32 -15.336 1 88.69 117 SER B CA 1
ATOM 5148 C C . SER B 1 117 ? 5.781 -9.047 -15 1 88.69 117 SER B C 1
ATOM 5150 O O . SER B 1 117 ? 6.828 -9.102 -14.352 1 88.69 117 SER B O 1
ATOM 5152 N N . ARG B 1 118 ? 5.301 -7.957 -15.203 1 82.88 118 ARG B N 1
ATOM 5153 C CA . ARG B 1 118 ? 5.945 -6.699 -14.836 1 82.88 118 ARG B CA 1
ATOM 5154 C C . ARG B 1 118 ? 6.07 -6.57 -13.328 1 82.88 118 ARG B C 1
ATOM 5156 O O . ARG B 1 118 ? 7.027 -5.973 -12.828 1 82.88 118 ARG B O 1
ATOM 5163 N N . GLY B 1 119 ? 5.078 -7.098 -12.641 1 89.38 119 GLY B N 1
ATOM 5164 C CA . GLY B 1 119 ? 5.191 -7.152 -11.195 1 89.38 119 GLY B CA 1
ATOM 5165 C C . GLY B 1 119 ? 6.387 -7.957 -10.719 1 89.38 119 GLY B C 1
ATOM 5166 O O . GLY B 1 119 ? 7.012 -7.617 -9.711 1 89.38 119 GLY B O 1
ATOM 5167 N N . ALA B 1 120 ? 6.691 -9.031 -11.5 1 91.88 120 ALA B N 1
ATOM 5168 C CA . ALA B 1 120 ? 7.887 -9.812 -11.195 1 91.88 120 ALA B CA 1
ATOM 5169 C C . ALA B 1 120 ? 9.148 -8.984 -11.375 1 91.88 120 ALA B C 1
ATOM 5171 O O . ALA B 1 120 ? 10.07 -9.055 -10.555 1 91.88 120 ALA B O 1
ATOM 5172 N N . PHE B 1 121 ? 9.164 -8.242 -12.438 1 85.12 121 PHE B N 1
ATOM 5173 C CA . PHE B 1 121 ? 10.281 -7.332 -12.664 1 85.12 121 PHE B CA 1
ATOM 5174 C C . PHE B 1 121 ? 10.391 -6.324 -11.523 1 85.12 121 PHE B C 1
ATOM 5176 O O . PHE B 1 121 ? 11.492 -6.023 -11.055 1 85.12 121 PHE B O 1
ATOM 5183 N N . THR B 1 122 ? 9.273 -5.816 -11.109 1 87.56 122 THR B N 1
ATOM 5184 C CA . THR B 1 122 ? 9.227 -4.836 -10.023 1 87.56 122 THR B CA 1
ATOM 5185 C C . THR B 1 122 ? 9.836 -5.41 -8.75 1 87.56 122 THR B C 1
ATOM 5187 O O . THR B 1 122 ? 10.727 -4.805 -8.148 1 87.56 122 THR B O 1
ATOM 5190 N N . VAL B 1 123 ? 9.422 -6.559 -8.328 1 93.19 123 VAL B N 1
ATOM 5191 C CA . VAL B 1 123 ? 9.867 -7.086 -7.043 1 93.19 123 VAL B CA 1
ATOM 5192 C C . VAL B 1 123 ? 11.328 -7.516 -7.141 1 93.19 123 VAL B C 1
ATOM 5194 O O . VAL B 1 123 ? 12.078 -7.41 -6.168 1 93.19 123 VAL B O 1
ATOM 5197 N N . ARG B 1 124 ? 11.773 -7.984 -8.297 1 90.69 124 ARG B N 1
ATOM 5198 C CA . ARG B 1 124 ? 13.195 -8.273 -8.484 1 90.69 124 ARG B CA 1
ATOM 5199 C C . ARG B 1 124 ? 14.031 -7 -8.383 1 90.69 124 ARG B C 1
ATOM 5201 O O . ARG B 1 124 ? 15.125 -7.012 -7.82 1 90.69 124 ARG B O 1
ATOM 5208 N N . SER B 1 125 ? 13.453 -5.93 -8.945 1 87.5 125 SER B N 1
ATOM 5209 C CA . SER B 1 125 ? 14.133 -4.645 -8.859 1 87.5 125 SER B CA 1
ATOM 5210 C C . SER B 1 125 ? 14.211 -4.156 -7.414 1 87.5 125 SER B C 1
ATOM 5212 O O . SER B 1 125 ? 15.234 -3.631 -6.98 1 87.5 125 SER B O 1
ATOM 5214 N N . VAL B 1 126 ? 13.141 -4.301 -6.707 1 92.12 126 VAL B N 1
ATOM 5215 C CA . VAL B 1 126 ? 13.109 -3.916 -5.301 1 92.12 126 VAL B CA 1
ATOM 5216 C C . VAL B 1 126 ? 14.133 -4.734 -4.516 1 92.12 126 VAL B C 1
ATOM 5218 O O . VAL B 1 126 ? 14.828 -4.199 -3.648 1 92.12 126 VAL B O 1
ATOM 5221 N N . ALA B 1 127 ? 14.227 -6.02 -4.824 1 93.31 127 ALA B N 1
ATOM 5222 C CA . ALA B 1 127 ? 15.242 -6.855 -4.199 1 93.31 127 ALA B CA 1
ATOM 5223 C C . ALA B 1 127 ? 16.641 -6.316 -4.477 1 93.31 127 ALA B C 1
ATOM 5225 O O . ALA B 1 127 ? 17.5 -6.281 -3.584 1 93.31 127 ALA B O 1
ATOM 5226 N N . GLY B 1 128 ? 16.859 -5.934 -5.723 1 88.88 128 GLY B N 1
ATOM 5227 C CA . GLY B 1 128 ? 18.125 -5.312 -6.07 1 88.88 128 GLY B CA 1
ATOM 5228 C C . GLY B 1 128 ? 18.406 -4.039 -5.293 1 88.88 128 GLY B C 1
ATOM 5229 O O . GLY B 1 128 ? 19.531 -3.801 -4.867 1 88.88 128 GLY B O 1
ATOM 5230 N N . MET B 1 129 ? 17.391 -3.234 -5.109 1 90.25 129 MET B N 1
ATOM 5231 C CA . MET B 1 129 ? 17.516 -2.002 -4.336 1 90.25 129 MET B CA 1
ATOM 5232 C C . MET B 1 129 ? 17.938 -2.303 -2.902 1 90.25 129 MET B C 1
ATOM 5234 O O . MET B 1 129 ? 18.859 -1.666 -2.371 1 90.25 129 MET B O 1
ATOM 5238 N N . ILE B 1 130 ? 17.266 -3.262 -2.281 1 93.19 130 ILE B N 1
ATOM 5239 C CA . ILE B 1 130 ? 17.594 -3.639 -0.911 1 93.19 130 ILE B CA 1
ATOM 5240 C C . ILE B 1 130 ? 19.016 -4.168 -0.848 1 93.19 130 ILE B C 1
ATOM 5242 O O . ILE B 1 130 ? 19.766 -3.871 0.094 1 93.19 130 ILE B O 1
ATOM 5246 N N . GLY B 1 131 ? 19.422 -4.914 -1.824 1 89.44 131 GLY B N 1
ATOM 5247 C CA . GLY B 1 131 ? 20.766 -5.445 -1.878 1 89.44 131 GLY B CA 1
ATOM 5248 C C . GLY B 1 131 ? 21.828 -4.367 -2.016 1 89.44 131 GLY B C 1
ATOM 5249 O O . GLY B 1 131 ? 22.891 -4.445 -1.387 1 89.44 131 GLY B O 1
ATOM 5250 N N . HIS B 1 132 ? 21.562 -3.324 -2.805 1 88.38 132 HIS B N 1
ATOM 5251 C CA . HIS B 1 132 ? 22.547 -2.301 -3.123 1 88.38 132 HIS B CA 1
ATOM 5252 C C . HIS B 1 132 ? 22.531 -1.178 -2.092 1 88.38 132 HIS B C 1
ATOM 5254 O O . HIS B 1 132 ? 23.578 -0.619 -1.756 1 88.38 132 HIS B O 1
ATOM 5260 N N . LEU B 1 133 ? 21.312 -0.861 -1.607 1 91.62 133 LEU B N 1
ATOM 5261 C CA . LEU B 1 133 ? 21.172 0.325 -0.769 1 91.62 133 LEU B CA 1
ATOM 5262 C C . LEU B 1 133 ? 20.984 -0.063 0.694 1 91.62 133 LEU B C 1
ATOM 5264 O O . LEU B 1 133 ? 21.188 0.759 1.59 1 91.62 133 LEU B O 1
ATOM 5268 N N . GLY B 1 134 ? 20.609 -1.312 0.937 1 93.38 134 GLY B N 1
ATOM 5269 C CA . GLY B 1 134 ? 20.047 -1.602 2.244 1 93.38 134 GLY B CA 1
ATOM 5270 C C . GLY B 1 134 ? 18.641 -1.039 2.432 1 93.38 134 GLY B C 1
ATOM 5271 O O . GLY B 1 134 ? 17.875 -0.925 1.469 1 93.38 134 GLY B O 1
ATOM 5272 N N . LEU B 1 135 ? 18.312 -0.851 3.654 1 96.38 135 LEU B N 1
ATOM 5273 C CA . LEU B 1 135 ? 17.047 -0.203 3.971 1 96.38 135 LEU B CA 1
ATOM 5274 C C . LEU B 1 135 ? 17.266 1.233 4.43 1 96.38 135 LEU B C 1
ATOM 5276 O O . LEU B 1 135 ? 17.906 1.469 5.457 1 96.38 135 LEU B O 1
ATOM 5280 N N . LEU B 1 136 ? 16.703 2.168 3.615 1 96.81 136 LEU B N 1
ATOM 5281 C CA . LEU B 1 136 ? 16.859 3.57 3.986 1 96.81 136 LEU B CA 1
ATOM 5282 C C . LEU B 1 136 ? 16.234 3.842 5.352 1 96.81 136 LEU B C 1
ATOM 5284 O O . LEU B 1 136 ? 15.172 3.303 5.672 1 96.81 136 LEU B O 1
ATOM 5288 N N . THR B 1 137 ? 16.938 4.645 6.152 1 95.56 137 THR B N 1
ATOM 5289 C CA . THR B 1 137 ? 16.438 5.078 7.449 1 95.56 137 THR B CA 1
ATOM 5290 C C . THR B 1 137 ? 15.352 6.141 7.281 1 95.56 137 THR B C 1
ATOM 5292 O O . THR B 1 137 ? 15.062 6.562 6.16 1 95.56 137 THR B O 1
ATOM 5295 N N . ARG B 1 138 ? 14.758 6.578 8.422 1 92.75 138 ARG B N 1
ATOM 5296 C CA . ARG B 1 138 ? 13.781 7.66 8.406 1 92.75 138 ARG B CA 1
ATOM 5297 C C . ARG B 1 138 ? 14.383 8.93 7.812 1 92.75 138 ARG B C 1
ATOM 5299 O O . ARG B 1 138 ? 13.703 9.672 7.109 1 92.75 138 ARG B O 1
ATOM 5306 N N . GLU B 1 139 ? 15.656 9.148 8.047 1 93.31 139 GLU B N 1
ATOM 5307 C CA . GLU B 1 139 ? 16.359 10.305 7.512 1 93.31 139 GLU B CA 1
ATOM 5308 C C . GLU B 1 139 ? 16.656 10.133 6.023 1 93.31 139 GLU B C 1
ATOM 5310 O O . GLU B 1 139 ? 16.469 11.07 5.242 1 93.31 139 GLU B O 1
ATOM 5315 N N . GLY B 1 140 ? 17.031 8.914 5.703 1 94.31 140 GLY B N 1
ATOM 5316 C CA . GLY B 1 140 ? 17.453 8.648 4.336 1 94.31 140 GLY B CA 1
ATOM 5317 C C . GLY B 1 140 ? 16.312 8.68 3.344 1 94.31 140 GLY B C 1
ATOM 5318 O O . GLY B 1 140 ? 16.5 9.055 2.184 1 94.31 140 GLY B O 1
ATOM 5319 N N . VAL B 1 141 ? 15.148 8.227 3.797 1 92.56 141 VAL B N 1
ATOM 5320 C CA . VAL B 1 141 ? 14 8.117 2.898 1 92.56 141 VAL B CA 1
ATOM 5321 C C . VAL B 1 141 ? 13.609 9.5 2.385 1 92.56 141 VAL B C 1
ATOM 5323 O O . VAL B 1 141 ? 12.977 9.625 1.337 1 92.56 141 VAL B O 1
ATOM 5326 N N . GLU B 1 142 ? 13.969 10.555 3.049 1 89 142 GLU B N 1
ATOM 5327 C CA . GLU B 1 142 ? 13.703 11.922 2.598 1 89 142 GLU B CA 1
ATOM 5328 C C . GLU B 1 142 ? 14.414 12.219 1.282 1 89 142 GLU B C 1
ATOM 5330 O O . GLU B 1 142 ? 14.023 13.117 0.544 1 89 142 GLU B O 1
ATOM 5335 N N . PHE B 1 143 ? 15.477 11.438 1.001 1 92.38 143 PHE B N 1
ATOM 5336 C CA . PHE B 1 143 ? 16.297 11.633 -0.194 1 92.38 143 PHE B CA 1
ATOM 5337 C C . PHE B 1 143 ? 16.094 10.484 -1.178 1 92.38 143 PHE B C 1
ATOM 5339 O O . PHE B 1 143 ? 16.922 10.289 -2.076 1 92.38 143 PHE B O 1
ATOM 5346 N N . PHE B 1 144 ? 15.062 9.734 -1.039 1 92.06 144 PHE B N 1
ATOM 5347 C CA . PHE B 1 144 ? 14.914 8.492 -1.781 1 92.06 144 PHE B CA 1
ATOM 5348 C C . PHE B 1 144 ? 14.883 8.75 -3.281 1 92.06 144 PHE B C 1
ATOM 5350 O O . PHE B 1 144 ? 15.5 8.016 -4.059 1 92.06 144 PHE B O 1
ATOM 5357 N N . TYR B 1 145 ? 14.266 9.789 -3.703 1 87.88 145 TYR B N 1
ATOM 5358 C CA . TYR B 1 145 ? 14.109 10.023 -5.137 1 87.88 145 TYR B CA 1
ATOM 5359 C C . TYR B 1 145 ? 15.461 10.266 -5.797 1 87.88 145 TYR B C 1
ATOM 5361 O O . TYR B 1 145 ? 15.805 9.602 -6.777 1 87.88 145 TYR B O 1
ATOM 5369 N N . PRO B 1 146 ? 16.25 11.242 -5.277 1 91 146 PRO B N 1
ATOM 5370 C CA . PRO B 1 146 ? 17.578 11.414 -5.875 1 91 146 PRO B CA 1
ATOM 5371 C C . PRO B 1 146 ? 18.422 10.148 -5.789 1 91 146 PRO B C 1
ATOM 5373 O O . PRO B 1 146 ? 19.203 9.859 -6.707 1 91 146 PRO B O 1
ATOM 5376 N N . ILE B 1 147 ? 18.312 9.477 -4.668 1 93.5 147 ILE B N 1
ATOM 5377 C CA . ILE B 1 147 ? 19.062 8.242 -4.5 1 93.5 147 ILE B CA 1
ATOM 5378 C C . ILE B 1 147 ? 18.672 7.238 -5.586 1 93.5 147 ILE B C 1
ATOM 5380 O O . ILE B 1 147 ? 19.531 6.621 -6.211 1 93.5 147 ILE B O 1
ATOM 5384 N N . PHE B 1 148 ? 17.391 7.082 -5.785 1 89.44 148 PHE B N 1
ATOM 5385 C CA . PHE B 1 148 ? 16.859 6.172 -6.789 1 89.44 148 PHE B CA 1
ATOM 5386 C C . PHE B 1 148 ? 17.344 6.562 -8.18 1 89.44 148 PHE B C 1
ATOM 5388 O O . PHE B 1 148 ? 17.734 5.703 -8.977 1 89.44 148 PHE B O 1
ATOM 5395 N N . LYS B 1 149 ? 17.312 7.848 -8.469 1 87.44 149 LYS B N 1
ATOM 5396 C CA . LYS B 1 149 ? 17.781 8.352 -9.758 1 87.44 149 LYS B CA 1
ATOM 5397 C C . LYS B 1 149 ? 19.266 8.078 -9.953 1 87.44 149 LYS B C 1
ATOM 5399 O O . LYS B 1 149 ? 19.688 7.691 -11.047 1 87.44 149 LYS B O 1
ATOM 5404 N N . ASP B 1 150 ? 20 8.344 -8.945 1 90.56 150 ASP B N 1
ATOM 5405 C CA . ASP B 1 150 ? 21.438 8.047 -9.016 1 90.56 150 ASP B CA 1
ATOM 5406 C C . ASP B 1 150 ? 21.672 6.574 -9.328 1 90.56 150 ASP B C 1
ATOM 5408 O O . ASP B 1 150 ? 22.484 6.238 -10.195 1 90.56 150 ASP B O 1
ATOM 5412 N N . MET B 1 151 ? 21 5.719 -8.602 1 88.5 151 MET B N 1
ATOM 5413 C CA . MET B 1 151 ? 21.141 4.273 -8.781 1 88.5 151 MET B CA 1
ATOM 5414 C C . MET B 1 151 ? 20.875 3.873 -10.227 1 88.5 151 MET B C 1
ATOM 5416 O O . MET B 1 151 ? 21.578 3.035 -10.781 1 88.5 151 MET B O 1
ATOM 5420 N N . GLN B 1 152 ? 19.875 4.477 -10.789 1 82.31 152 GLN B N 1
ATOM 5421 C CA . GLN B 1 152 ? 19.5 4.168 -12.172 1 82.31 152 GLN B CA 1
ATOM 5422 C C . GLN B 1 152 ? 20.609 4.559 -13.141 1 82.31 152 GLN B C 1
ATOM 5424 O O . GLN B 1 152 ? 20.672 4.051 -14.266 1 82.31 152 GLN B O 1
ATOM 5429 N N . HIS B 1 153 ? 21.547 5.488 -12.656 1 86.12 153 HIS B N 1
ATOM 5430 C CA . HIS B 1 153 ? 22.484 6.066 -13.602 1 86.12 153 HIS B CA 1
ATOM 5431 C C . HIS B 1 153 ? 23.922 5.855 -13.148 1 86.12 153 HIS B C 1
ATOM 5433 O O . HIS B 1 153 ? 24.828 6.574 -13.578 1 86.12 153 HIS B O 1
ATOM 5439 N N . TRP B 1 154 ? 24.125 4.98 -12.305 1 86.5 154 TRP B N 1
ATOM 5440 C CA . TRP B 1 154 ? 25.469 4.695 -11.805 1 86.5 154 TRP B CA 1
ATOM 5441 C C . TRP B 1 154 ? 26.406 4.34 -12.953 1 86.5 154 TRP B C 1
ATOM 5443 O O . TRP B 1 154 ? 27.609 4.633 -12.891 1 86.5 154 TRP B O 1
ATOM 5453 N N . MET B 1 155 ? 25.922 3.75 -13.984 1 82.19 155 MET B N 1
ATOM 5454 C CA . MET B 1 155 ? 26.766 3.287 -15.086 1 82.19 155 MET B CA 1
ATOM 5455 C C . MET B 1 155 ? 26.578 4.164 -16.312 1 82.19 155 MET B C 1
ATOM 5457 O O . MET B 1 155 ? 26.891 3.746 -17.438 1 82.19 155 MET B O 1
ATOM 5461 N N . ASP B 1 156 ? 25.953 5.297 -16.109 1 83.5 156 ASP B N 1
ATOM 5462 C CA . ASP B 1 156 ? 25.703 6.254 -17.188 1 83.5 156 ASP B CA 1
ATOM 5463 C C . ASP B 1 156 ? 26.625 7.469 -17.062 1 83.5 156 ASP B C 1
ATOM 5465 O O . ASP B 1 156 ? 26.266 8.461 -16.422 1 83.5 156 ASP B O 1
ATOM 5469 N N . ASP B 1 157 ? 27.656 7.449 -17.828 1 81.62 157 ASP B N 1
ATOM 5470 C CA . ASP B 1 157 ? 28.656 8.5 -17.719 1 81.62 157 ASP B CA 1
ATOM 5471 C C . ASP B 1 157 ? 28.125 9.836 -18.219 1 81.62 157 ASP B C 1
ATOM 5473 O O . ASP B 1 157 ? 28.594 10.898 -17.812 1 81.62 157 ASP B O 1
ATOM 5477 N N . ASP B 1 158 ? 27.125 9.789 -19.031 1 85.5 158 ASP B N 1
ATOM 5478 C CA . ASP B 1 158 ? 26.594 11.016 -19.625 1 85.5 158 ASP B CA 1
ATOM 5479 C C . ASP B 1 158 ? 25.438 11.578 -18.797 1 85.5 158 ASP B C 1
ATOM 5481 O O . ASP B 1 158 ? 24.875 12.617 -19.141 1 85.5 158 ASP B O 1
ATOM 5485 N N . TYR B 1 159 ? 25.188 10.812 -17.75 1 84.81 159 TYR B N 1
ATOM 5486 C CA . TYR B 1 159 ? 24.078 11.258 -16.922 1 84.81 159 TYR B CA 1
ATOM 5487 C C . TYR B 1 159 ? 24.375 12.594 -16.266 1 84.81 159 TYR B C 1
ATOM 5489 O O . TYR B 1 159 ? 25.422 12.75 -15.609 1 84.81 159 TYR B O 1
ATOM 5497 N N . GLU B 1 160 ? 23.484 13.633 -16.547 1 88.06 160 GLU B N 1
ATOM 5498 C CA . GLU B 1 160 ? 23.531 14.906 -15.836 1 88.06 160 GLU B CA 1
ATOM 5499 C C . GLU B 1 160 ? 22.609 14.883 -14.609 1 88.06 160 GLU B C 1
ATOM 5501 O O . GLU B 1 160 ? 21.391 15 -14.734 1 88.06 160 GLU B O 1
ATOM 5506 N N . ASP B 1 161 ? 23.109 14.867 -13.5 1 87.94 161 ASP B N 1
ATOM 5507 C CA . ASP B 1 161 ? 22.391 14.75 -12.234 1 87.94 161 ASP B CA 1
ATOM 5508 C C . ASP B 1 161 ? 21.656 16.031 -11.906 1 87.94 161 ASP B C 1
ATOM 5510 O O . ASP B 1 161 ? 22.266 17.078 -11.688 1 87.94 161 ASP B O 1
ATOM 5514 N N . PRO B 1 162 ? 20.359 16 -11.852 1 84.88 162 PRO B N 1
ATOM 5515 C CA . PRO B 1 162 ? 19.594 17.203 -11.461 1 84.88 162 PRO B CA 1
ATOM 5516 C C . PRO B 1 162 ? 19.781 17.562 -9.992 1 84.88 162 PRO B C 1
ATOM 5518 O O . PRO B 1 162 ? 19.422 18.656 -9.57 1 84.88 162 PRO B O 1
ATOM 5521 N N . PHE B 1 163 ? 20.312 16.609 -9.227 1 88.38 163 PHE B N 1
ATOM 5522 C CA . PHE B 1 163 ? 20.578 16.812 -7.801 1 88.38 163 PHE B CA 1
ATOM 5523 C C . PHE B 1 163 ? 22.031 16.5 -7.465 1 88.38 163 PHE B C 1
ATOM 5525 O O . PHE B 1 163 ? 22.312 15.617 -6.652 1 88.38 163 PHE B O 1
ATOM 5532 N N . PRO B 1 164 ? 22.891 17.297 -7.949 1 90.19 164 PRO B N 1
ATOM 5533 C CA . PRO B 1 164 ? 24.297 16.906 -7.859 1 90.19 164 PRO B CA 1
ATOM 5534 C C . PRO B 1 164 ? 24.812 16.875 -6.422 1 90.19 164 PRO B C 1
ATOM 5536 O O . PRO B 1 164 ? 25.766 16.156 -6.121 1 90.19 164 PRO B O 1
ATOM 5539 N N . ASN B 1 165 ? 24.125 17.641 -5.461 1 91.38 165 ASN B N 1
ATOM 5540 C CA . ASN B 1 165 ? 24.641 17.703 -4.094 1 91.38 165 ASN B CA 1
ATOM 5541 C C . ASN B 1 165 ? 23.703 17.016 -3.113 1 91.38 165 ASN B C 1
ATOM 5543 O O . ASN B 1 165 ? 23.844 17.172 -1.898 1 91.38 165 ASN B O 1
ATOM 5547 N N . ILE B 1 166 ? 22.719 16.406 -3.604 1 92.06 166 ILE B N 1
ATOM 5548 C CA . ILE B 1 166 ? 21.734 15.711 -2.781 1 92.06 166 ILE B CA 1
ATOM 5549 C C . ILE B 1 166 ? 21.781 14.211 -3.066 1 92.06 166 ILE B C 1
ATOM 5551 O O . ILE B 1 166 ? 21.703 13.789 -4.223 1 92.06 166 ILE B O 1
ATOM 5555 N N . PRO B 1 167 ? 21.875 13.266 -2.186 1 93.81 167 PRO B N 1
ATOM 5556 C CA . PRO B 1 167 ? 21.969 13.547 -0.752 1 93.81 167 PRO B CA 1
ATOM 5557 C C . PRO B 1 167 ? 23.359 13.969 -0.317 1 93.81 167 PRO B C 1
ATOM 5559 O O . PRO B 1 167 ? 23.562 14.383 0.828 1 93.81 167 PRO B O 1
ATOM 5562 N N . PHE B 1 168 ? 24.359 13.805 -1.188 1 95.69 168 PHE B N 1
ATOM 5563 C CA . PHE B 1 168 ? 25.734 14.219 -0.934 1 95.69 168 PHE B CA 1
ATOM 5564 C C . PHE B 1 168 ? 26.453 14.539 -2.238 1 95.69 168 PHE B C 1
ATOM 5566 O O . PHE B 1 168 ? 26 14.148 -3.316 1 95.69 168 PHE B O 1
ATOM 5573 N N . PRO B 1 169 ? 27.531 15.344 -2.145 1 95.19 169 PRO B N 1
ATOM 5574 C CA . PRO B 1 169 ? 28.281 15.688 -3.354 1 95.19 169 PRO B CA 1
ATOM 5575 C C . PRO B 1 169 ? 29.25 14.586 -3.787 1 95.19 169 PRO B C 1
ATOM 5577 O O . PRO B 1 169 ? 29.359 13.562 -3.109 1 95.19 169 PRO B O 1
ATOM 5580 N N . ASP B 1 170 ? 29.844 14.727 -4.922 1 93.56 170 ASP B N 1
ATOM 5581 C CA . ASP B 1 170 ? 30.875 13.836 -5.465 1 93.56 170 ASP B CA 1
ATOM 5582 C C . ASP B 1 170 ? 30.375 12.391 -5.5 1 93.56 170 ASP B C 1
ATOM 5584 O O . ASP B 1 170 ? 31.016 11.492 -4.961 1 93.56 170 ASP B O 1
ATOM 5588 N N . LYS B 1 171 ? 29.344 12.18 -6.102 1 95.19 171 LYS B N 1
ATOM 5589 C CA . LYS B 1 171 ? 28.672 10.883 -6.148 1 95.19 171 LYS B CA 1
ATOM 5590 C C . LYS B 1 171 ? 29.469 9.883 -6.992 1 95.19 171 LYS B C 1
ATOM 5592 O O . LYS B 1 171 ? 29.953 10.219 -8.078 1 95.19 171 LYS B O 1
ATOM 5597 N N . PRO B 1 172 ? 29.578 8.711 -6.496 1 93.44 172 PRO B N 1
ATOM 5598 C CA . PRO B 1 172 ? 30.359 7.707 -7.227 1 93.44 172 PRO B CA 1
ATOM 5599 C C . PRO B 1 172 ? 29.656 7.23 -8.5 1 93.44 172 PRO B C 1
ATOM 5601 O O . PRO B 1 172 ? 28.422 7.145 -8.539 1 93.44 172 PRO B O 1
ATOM 5604 N N . LYS B 1 173 ? 30.438 6.836 -9.5 1 89.75 173 LYS B N 1
ATOM 5605 C CA . LYS B 1 173 ? 30 6.242 -10.766 1 89.75 173 LYS B CA 1
ATOM 5606 C C . LYS B 1 173 ? 30.891 5.066 -11.156 1 89.75 173 LYS B C 1
ATOM 5608 O O . LYS B 1 173 ? 31.984 4.898 -10.609 1 89.75 173 LYS B O 1
ATOM 5613 N N . GLY B 1 174 ? 30.375 4.246 -12.062 1 86 174 GLY B N 1
ATOM 5614 C CA . GLY B 1 174 ? 31.156 3.145 -12.578 1 86 174 GLY B CA 1
ATOM 5615 C C . GLY B 1 174 ? 30.906 1.833 -11.859 1 86 174 GLY B C 1
ATOM 5616 O O . GLY B 1 174 ? 29.875 1.678 -11.203 1 86 174 GLY B O 1
ATOM 5617 N N . LYS B 1 175 ? 31.734 0.878 -11.953 1 80.75 175 LYS B N 1
ATOM 5618 C CA . LYS B 1 175 ? 31.547 -0.51 -11.539 1 80.75 175 LYS B CA 1
ATOM 5619 C C . LYS B 1 175 ? 31.422 -0.623 -10.023 1 80.75 175 LYS B C 1
ATOM 5621 O O . LYS B 1 175 ? 30.688 -1.465 -9.516 1 80.75 175 LYS B O 1
ATOM 5626 N N . ASP B 1 176 ? 32.062 0.307 -9.305 1 88.38 176 ASP B N 1
ATOM 5627 C CA . ASP B 1 176 ? 32.062 0.207 -7.848 1 88.38 176 ASP B CA 1
ATOM 5628 C C . ASP B 1 176 ? 31.109 1.241 -7.23 1 88.38 176 ASP B C 1
ATOM 5630 O O . ASP B 1 176 ? 31.156 1.497 -6.027 1 88.38 176 ASP B O 1
ATOM 5634 N N . ALA B 1 177 ? 30.328 1.803 -8.055 1 90.56 177 ALA B N 1
ATOM 5635 C CA . ALA B 1 177 ? 29.469 2.908 -7.617 1 90.56 177 ALA B CA 1
ATOM 5636 C C . ALA B 1 177 ? 28.516 2.459 -6.52 1 90.56 177 ALA B C 1
ATOM 5638 O O . ALA B 1 177 ? 28.297 3.178 -5.539 1 90.56 177 ALA B O 1
ATOM 5639 N N . ALA B 1 178 ? 27.953 1.26 -6.637 1 88.06 178 ALA B N 1
ATOM 5640 C CA . ALA B 1 178 ? 26.984 0.768 -5.672 1 88.06 178 ALA B CA 1
ATOM 5641 C C . ALA B 1 178 ? 27.594 0.66 -4.277 1 88.06 178 ALA B C 1
ATOM 5643 O O . ALA B 1 178 ? 27.016 1.156 -3.303 1 88.06 178 ALA B O 1
ATOM 5644 N N . ASP B 1 179 ? 28.75 0.096 -4.18 1 91.38 179 ASP B N 1
ATOM 5645 C CA . ASP B 1 179 ? 29.422 -0.109 -2.896 1 91.38 179 ASP B CA 1
ATOM 5646 C C . ASP B 1 179 ? 29.828 1.224 -2.271 1 91.38 179 ASP B C 1
ATOM 5648 O O . ASP B 1 179 ? 29.641 1.436 -1.071 1 91.38 179 ASP B O 1
ATOM 5652 N N . ARG B 1 180 ? 30.375 2.064 -3.074 1 95.5 180 ARG B N 1
ATOM 5653 C CA . ARG B 1 180 ? 30.828 3.359 -2.58 1 95.5 180 ARG B CA 1
ATOM 5654 C C . ARG B 1 180 ? 29.656 4.234 -2.16 1 95.5 180 ARG B C 1
ATOM 5656 O O . ARG B 1 180 ? 29.734 4.945 -1.156 1 95.5 180 ARG B O 1
ATOM 5663 N N . TYR B 1 181 ? 28.656 4.188 -2.994 1 95.81 181 TYR B N 1
ATOM 5664 C CA . TYR B 1 181 ? 27.453 4.965 -2.695 1 95.81 181 TYR B CA 1
ATOM 5665 C C . TYR B 1 181 ? 26.828 4.512 -1.386 1 95.81 181 TYR B C 1
ATOM 5667 O O . TYR B 1 181 ? 26.5 5.336 -0.53 1 95.81 181 TYR B O 1
ATOM 5675 N N . ARG B 1 182 ? 26.656 3.238 -1.19 1 94.88 182 ARG B N 1
ATOM 5676 C CA . ARG B 1 182 ? 26.094 2.67 0.027 1 94.88 182 ARG B CA 1
ATOM 5677 C C . ARG B 1 182 ? 26.938 3.025 1.246 1 94.88 182 ARG B C 1
ATOM 5679 O O . ARG B 1 182 ? 26.391 3.369 2.301 1 94.88 182 ARG B O 1
ATOM 5686 N N . ALA B 1 183 ? 28.219 2.949 1.099 1 96.19 183 ALA B N 1
ATOM 5687 C CA . ALA B 1 183 ? 29.125 3.291 2.195 1 96.19 183 ALA B CA 1
ATOM 5688 C C . ALA B 1 183 ? 28.922 4.734 2.643 1 96.19 183 ALA B C 1
ATOM 5690 O O . ALA B 1 183 ? 28.938 5.031 3.84 1 96.19 183 ALA B O 1
ATOM 5691 N N . ARG B 1 184 ? 28.781 5.582 1.667 1 97.38 184 ARG B N 1
ATOM 5692 C CA . ARG B 1 184 ? 28.547 6.988 1.981 1 97.38 184 ARG B CA 1
ATOM 5693 C C . ARG B 1 184 ? 27.219 7.172 2.705 1 97.38 184 ARG B C 1
ATOM 5695 O O . ARG B 1 184 ? 27.125 7.93 3.674 1 97.38 184 ARG B O 1
ATOM 5702 N N . LEU B 1 185 ? 26.141 6.488 2.219 1 97.69 185 LEU B N 1
ATOM 5703 C CA . LEU B 1 185 ? 24.844 6.555 2.867 1 97.69 185 LEU B CA 1
ATOM 5704 C C . LEU B 1 185 ? 24.922 6.059 4.309 1 97.69 185 LEU B C 1
ATOM 5706 O O . LEU B 1 185 ? 24.312 6.641 5.207 1 97.69 185 LEU B O 1
ATOM 5710 N N . GLU B 1 186 ? 25.672 5 4.539 1 96.44 186 GLU B N 1
ATOM 5711 C CA . GLU B 1 186 ? 25.828 4.457 5.883 1 96.44 186 GLU B CA 1
ATOM 5712 C C . GLU B 1 186 ? 26.547 5.449 6.797 1 96.44 186 GLU B C 1
ATOM 5714 O O . GLU B 1 186 ? 26.156 5.629 7.953 1 96.44 186 GLU B O 1
ATOM 5719 N N . GLN B 1 187 ? 27.562 6.066 6.23 1 96.88 187 GLN B N 1
ATOM 5720 C CA . GLN B 1 187 ? 28.312 7.059 6.992 1 96.88 187 GLN B CA 1
ATOM 5721 C C . GLN B 1 187 ? 27.406 8.211 7.434 1 96.88 187 GLN B C 1
ATOM 5723 O O . GLN B 1 187 ? 27.578 8.75 8.531 1 96.88 187 GLN B O 1
ATOM 5728 N N . LEU B 1 188 ? 26.469 8.531 6.566 1 96.81 188 LEU B N 1
ATOM 5729 C CA . LEU B 1 188 ? 25.578 9.656 6.828 1 96.81 188 LEU B CA 1
ATOM 5730 C C . LEU B 1 188 ? 24.375 9.219 7.664 1 96.81 188 LEU B C 1
ATOM 5732 O O . LEU B 1 188 ? 23.562 10.055 8.055 1 96.81 188 LEU B O 1
ATOM 5736 N N . GLY B 1 189 ? 24.25 7.957 7.898 1 95.88 189 GLY B N 1
ATOM 5737 C CA . GLY B 1 189 ? 23.125 7.438 8.656 1 95.88 189 GLY B CA 1
ATOM 5738 C C . GLY B 1 189 ? 21.844 7.355 7.852 1 95.88 189 GLY B C 1
ATOM 5739 O O . GLY B 1 189 ? 20.75 7.316 8.422 1 95.88 189 GLY B O 1
ATOM 5740 N N . TYR B 1 190 ? 21.969 7.297 6.492 1 97.44 190 TYR B N 1
ATOM 5741 C CA . TYR B 1 190 ? 20.797 7.359 5.613 1 97.44 190 TYR B CA 1
ATOM 5742 C C . TYR B 1 190 ? 20.344 5.965 5.219 1 97.44 190 TYR B C 1
ATOM 5744 O O . TYR B 1 190 ? 19.281 5.805 4.602 1 97.44 190 TYR B O 1
ATOM 5752 N N . THR B 1 191 ? 21.125 4.906 5.598 1 97.12 191 THR B N 1
ATOM 5753 C CA . THR B 1 191 ? 20.734 3.531 5.305 1 97.12 191 THR B CA 1
ATOM 5754 C C . THR B 1 191 ? 21.281 2.576 6.363 1 97.12 191 THR B C 1
ATOM 5756 O O . THR B 1 191 ? 22.109 2.959 7.184 1 97.12 191 THR B O 1
ATOM 5759 N N . ARG B 1 192 ? 20.719 1.457 6.418 1 94.44 192 ARG B N 1
ATOM 5760 C CA . ARG B 1 192 ? 21.219 0.366 7.246 1 94.44 192 ARG B CA 1
ATOM 5761 C C . ARG B 1 192 ? 21.281 -0.937 6.453 1 94.44 192 ARG B C 1
ATOM 5763 O O . ARG B 1 192 ? 20.375 -1.25 5.691 1 94.44 192 ARG B O 1
ATOM 5770 N N . VAL B 1 193 ? 22.328 -1.609 6.617 1 92.81 193 VAL B N 1
ATOM 5771 C CA . VAL B 1 193 ? 22.562 -2.863 5.906 1 92.81 193 VAL B CA 1
ATOM 5772 C C . VAL B 1 193 ? 22.562 -4.027 6.898 1 92.81 193 VAL B C 1
ATOM 5774 O O . VAL B 1 193 ? 22.359 -5.18 6.508 1 92.81 193 VAL B O 1
ATOM 5777 N N . ARG B 1 194 ? 22.75 -3.713 8.102 1 92.44 194 ARG B N 1
ATOM 5778 C CA . ARG B 1 194 ? 22.844 -4.723 9.148 1 92.44 194 ARG B CA 1
ATOM 5779 C C . ARG B 1 194 ? 21.766 -4.492 10.211 1 92.44 194 ARG B C 1
ATOM 5781 O O . ARG B 1 194 ? 21.281 -3.373 10.375 1 92.44 194 ARG B O 1
ATOM 5788 N N . ARG B 1 195 ? 21.453 -5.59 10.859 1 88.94 195 ARG B N 1
ATOM 5789 C CA . ARG B 1 195 ? 20.531 -5.492 11.992 1 88.94 195 ARG B CA 1
ATOM 5790 C C . ARG B 1 195 ? 21.172 -4.73 13.148 1 88.94 195 ARG B C 1
ATOM 5792 O O . ARG B 1 195 ? 22.406 -4.723 13.289 1 88.94 195 ARG B O 1
ATOM 5799 N N . GLU B 1 196 ? 20.25 -3.945 13.797 1 81.06 196 GLU B N 1
ATOM 5800 C CA . GLU B 1 196 ? 20.75 -3.178 14.938 1 81.06 196 GLU B CA 1
ATOM 5801 C C . GLU B 1 196 ? 21.359 -4.094 15.992 1 81.06 196 GLU B C 1
ATOM 5803 O O . GLU B 1 196 ? 22.406 -3.787 16.547 1 81.06 196 GLU B O 1
ATOM 5808 N N . GLN B 1 197 ? 20.453 -5.117 16.25 1 73.62 197 GLN B N 1
ATOM 5809 C CA . GLN B 1 197 ? 20.984 -6.059 17.234 1 73.62 197 GLN B CA 1
ATOM 5810 C C . GLN B 1 197 ? 21.641 -7.254 16.547 1 73.62 197 GLN B C 1
ATOM 5812 O O . GLN B 1 197 ? 21 -7.977 15.789 1 73.62 197 GLN B O 1
ATOM 5817 N N . GLY B 1 198 ? 22.906 -7.277 16.688 1 68.81 198 GLY B N 1
ATOM 5818 C CA . GLY B 1 198 ? 23.688 -8.352 16.078 1 68.81 198 GLY B CA 1
ATOM 5819 C C . GLY B 1 198 ? 24.359 -7.938 14.789 1 68.81 198 GLY B C 1
ATOM 5820 O O . GLY B 1 198 ? 24.172 -6.82 14.305 1 68.81 198 GLY B O 1
ATOM 5821 N N . ASP B 1 199 ? 25.375 -8.422 14.297 1 74.62 199 ASP B N 1
ATOM 5822 C CA . ASP B 1 199 ? 26.188 -8.117 13.117 1 74.62 199 ASP B CA 1
ATOM 5823 C C . ASP B 1 199 ? 25.672 -8.875 11.891 1 74.62 199 ASP B C 1
ATOM 5825 O O . ASP B 1 199 ? 26.438 -9.141 10.961 1 74.62 199 ASP B O 1
ATOM 5829 N N . GLU B 1 200 ? 24.266 -9.047 11.891 1 87.56 200 GLU B N 1
ATOM 5830 C CA . GLU B 1 200 ? 23.766 -9.812 10.75 1 87.56 200 GLU B CA 1
ATOM 5831 C C . GLU B 1 200 ? 23.281 -8.883 9.641 1 87.56 200 GLU B C 1
ATOM 5833 O O . GLU B 1 200 ? 22.672 -7.84 9.914 1 87.56 200 GLU B O 1
ATOM 5838 N N . ILE B 1 201 ? 23.5 -9.227 8.477 1 90 201 ILE B N 1
ATOM 5839 C CA . ILE B 1 201 ? 23.078 -8.484 7.297 1 90 201 ILE B CA 1
ATOM 5840 C C . ILE B 1 201 ? 21.578 -8.664 7.09 1 90 201 ILE B C 1
ATOM 5842 O O . ILE B 1 201 ? 21.047 -9.773 7.258 1 90 201 ILE B O 1
ATOM 5846 N N . ILE B 1 202 ? 20.891 -7.57 6.781 1 92.88 202 ILE B N 1
ATOM 5847 C CA . ILE B 1 202 ? 19.484 -7.648 6.438 1 92.88 202 ILE B CA 1
ATOM 5848 C C . ILE B 1 202 ? 19.312 -8.336 5.082 1 92.88 202 ILE B C 1
ATOM 5850 O O . ILE B 1 202 ? 19.906 -7.91 4.086 1 92.88 202 ILE B O 1
ATOM 5854 N N . THR B 1 203 ? 18.625 -9.461 5.047 1 93.62 203 THR B N 1
ATOM 5855 C CA . THR B 1 203 ? 18.406 -10.227 3.82 1 93.62 203 THR B CA 1
ATOM 5856 C C . THR B 1 203 ? 16.938 -10.266 3.463 1 93.62 203 THR B C 1
ATOM 5858 O O . THR B 1 203 ? 16.078 -9.93 4.289 1 93.62 203 THR B O 1
ATOM 5861 N N . ILE B 1 204 ? 16.672 -10.562 2.244 1 96 204 ILE B N 1
ATOM 5862 C CA . ILE B 1 204 ? 15.32 -10.867 1.771 1 96 204 ILE B CA 1
ATOM 5863 C C . ILE B 1 204 ? 15.039 -12.359 1.937 1 96 204 ILE B C 1
ATOM 5865 O O . ILE B 1 204 ? 15.766 -13.195 1.4 1 96 204 ILE B O 1
ATOM 5869 N N . ARG B 1 205 ? 14.031 -12.641 2.67 1 97.25 205 ARG B N 1
ATOM 5870 C CA . ARG B 1 205 ? 13.703 -14.039 2.932 1 97.25 205 ARG B CA 1
ATOM 5871 C C . ARG B 1 205 ? 13.367 -14.773 1.641 1 97.25 205 ARG B C 1
ATOM 5873 O O . ARG B 1 205 ? 13.82 -15.898 1.422 1 97.25 205 ARG B O 1
ATOM 5880 N N . ALA B 1 206 ? 12.555 -14.117 0.749 1 97.88 206 ALA B N 1
ATOM 5881 C CA . ALA B 1 206 ? 12.195 -14.797 -0.49 1 97.88 206 ALA B CA 1
ATOM 5882 C C . ALA B 1 206 ? 11.75 -13.805 -1.558 1 97.88 206 ALA B C 1
ATOM 5884 O O . ALA B 1 206 ? 11.125 -12.789 -1.246 1 97.88 206 ALA B O 1
ATOM 5885 N N . VAL B 1 207 ? 12.102 -14.07 -2.777 1 96.94 207 VAL B N 1
ATOM 5886 C CA . VAL B 1 207 ? 11.523 -13.477 -3.977 1 96.94 207 VAL B CA 1
ATOM 5887 C C . VAL B 1 207 ? 10.789 -14.539 -4.785 1 96.94 207 VAL B C 1
ATOM 5889 O O . VAL B 1 207 ? 11.383 -15.539 -5.195 1 96.94 207 VAL B O 1
ATOM 5892 N N . CYS B 1 208 ? 9.508 -14.344 -4.969 1 98.19 208 CYS B N 1
ATOM 5893 C CA . CYS B 1 208 ? 8.625 -15.328 -5.586 1 98.19 208 CYS B CA 1
ATOM 5894 C C . CYS B 1 208 ? 7.957 -14.758 -6.832 1 98.19 208 CYS B C 1
ATOM 5896 O O . CYS B 1 208 ? 7.18 -13.805 -6.742 1 98.19 208 CYS B O 1
ATOM 5898 N N . VAL B 1 209 ? 8.227 -15.367 -8.008 1 96.69 209 VAL B N 1
ATOM 5899 C CA . VAL B 1 209 ? 7.738 -14.695 -9.211 1 96.69 209 VAL B CA 1
ATOM 5900 C C . VAL B 1 209 ? 7.172 -15.727 -10.188 1 96.69 209 VAL B C 1
ATOM 5902 O O . VAL B 1 209 ? 7.586 -16.891 -10.18 1 96.69 209 VAL B O 1
ATOM 5905 N N . TRP B 1 210 ? 6.168 -15.289 -10.898 1 97.06 210 TRP B N 1
ATOM 5906 C CA . TRP B 1 210 ? 5.664 -16.031 -12.047 1 97.06 210 TRP B CA 1
ATOM 5907 C C . TRP B 1 210 ? 6.121 -15.398 -13.359 1 97.06 210 TRP B C 1
ATOM 5909 O O . TRP B 1 210 ? 5.754 -14.266 -13.664 1 97.06 210 TRP B O 1
ATOM 5919 N N . ASP B 1 211 ? 6.926 -16.047 -14.062 1 92.88 211 ASP B N 1
ATOM 5920 C CA . ASP B 1 211 ? 7.285 -15.812 -15.461 1 92.88 211 ASP B CA 1
ATOM 5921 C C . ASP B 1 211 ? 7.734 -14.367 -15.664 1 92.88 211 ASP B C 1
ATOM 5923 O O . ASP B 1 211 ? 7.156 -13.641 -16.484 1 92.88 211 ASP B O 1
ATOM 5927 N N . THR B 1 212 ? 8.812 -14 -15.047 1 88.06 212 THR B N 1
ATOM 5928 C CA . THR B 1 212 ? 9.391 -12.664 -15.211 1 88.06 212 THR B CA 1
ATOM 5929 C C . THR B 1 212 ? 9.711 -12.391 -16.672 1 88.06 212 THR B C 1
ATOM 5931 O O . THR B 1 212 ? 10.367 -13.203 -17.328 1 88.06 212 THR B O 1
ATOM 5934 N N . VAL B 1 213 ? 9.125 -11.266 -17.172 1 73.56 213 VAL B N 1
ATOM 5935 C CA . VAL B 1 213 ? 9.414 -10.938 -18.562 1 73.56 213 VAL B CA 1
ATOM 5936 C C . VAL B 1 213 ? 10.359 -9.742 -18.625 1 73.56 213 VAL B C 1
ATOM 5938 O O . VAL B 1 213 ? 10.227 -8.789 -17.859 1 73.56 213 VAL B O 1
ATOM 5941 N N . GLY B 1 214 ? 11.586 -9.906 -19.125 1 59.06 214 GLY B N 1
ATOM 5942 C CA . GLY B 1 214 ? 12.656 -8.922 -19.203 1 59.06 214 GLY B CA 1
ATOM 5943 C C . GLY B 1 214 ? 12.406 -7.836 -20.234 1 59.06 214 GLY B C 1
ATOM 5944 O O . GLY B 1 214 ? 12.836 -6.695 -20.047 1 59.06 214 GLY B O 1
ATOM 5945 N N . SER B 1 215 ? 11.922 -8.25 -21.5 1 50.56 215 SER B N 1
ATOM 5946 C CA . SER B 1 215 ? 12.094 -7.457 -22.703 1 50.56 215 SER B CA 1
ATOM 5947 C C . SER B 1 215 ? 10.945 -6.473 -22.891 1 50.56 215 SER B C 1
ATOM 5949 O O . SER B 1 215 ? 10.953 -5.676 -23.828 1 50.56 215 SER B O 1
ATOM 5951 N N . LEU B 1 216 ? 9.961 -6.676 -22.156 1 46.28 216 LEU B N 1
ATOM 5952 C CA . LEU B 1 216 ? 8.781 -5.918 -22.547 1 46.28 216 LEU B CA 1
ATOM 5953 C C . LEU B 1 216 ? 9.023 -4.418 -22.438 1 46.28 216 LEU B C 1
ATOM 5955 O O . LEU B 1 216 ? 8.148 -3.67 -22 1 46.28 216 LEU B O 1
ATOM 5959 N N . GLY B 1 217 ? 10.227 -3.891 -22.984 1 43.72 217 GLY B N 1
ATOM 5960 C CA . GLY B 1 217 ? 10.398 -2.447 -23.031 1 43.72 217 GLY B CA 1
ATOM 5961 C C . GLY B 1 217 ? 10.875 -1.863 -21.719 1 43.72 217 GLY B C 1
ATOM 5962 O O . GLY B 1 217 ? 10.836 -0.647 -21.516 1 43.72 217 GLY B O 1
ATOM 5963 N N . ILE B 1 218 ? 10.844 -2.662 -20.844 1 45.53 218 ILE B N 1
ATOM 5964 C CA . ILE B 1 218 ? 11.438 -2.141 -19.609 1 45.53 218 ILE B CA 1
ATOM 5965 C C . ILE B 1 218 ? 12.867 -1.692 -19.891 1 45.53 218 ILE B C 1
ATOM 5967 O O . ILE B 1 218 ? 13.703 -2.49 -20.312 1 45.53 218 ILE B O 1
ATOM 5971 N N . PRO B 1 219 ? 12.953 -0.44 -19.984 1 42.97 219 PRO B N 1
ATOM 5972 C CA . PRO B 1 219 ? 14.352 -0.028 -20.156 1 42.97 219 PRO B CA 1
ATOM 5973 C C . PRO B 1 219 ? 15.32 -0.876 -19.328 1 42.97 219 PRO B C 1
ATOM 5975 O O . PRO B 1 219 ? 15 -1.266 -18.203 1 42.97 219 PRO B O 1
ATOM 5978 N N . LYS B 1 220 ? 16.078 -1.616 -20.062 1 44.34 220 LYS B N 1
ATOM 5979 C CA . LYS B 1 220 ? 17.188 -2.316 -19.422 1 44.34 220 LYS B CA 1
ATOM 5980 C C . LYS B 1 220 ? 17.766 -1.491 -18.266 1 44.34 220 LYS B C 1
ATOM 5982 O O . LYS B 1 220 ? 18.469 -0.508 -18.5 1 44.34 220 LYS B O 1
ATOM 5987 N N . ILE B 1 221 ? 17 -1.324 -17.297 1 45.81 221 ILE B N 1
ATOM 5988 C CA . ILE B 1 221 ? 17.672 -0.668 -16.188 1 45.81 221 ILE B CA 1
ATOM 5989 C C . ILE B 1 221 ? 18.969 -1.418 -15.852 1 45.81 221 ILE B C 1
ATOM 5991 O O . ILE B 1 221 ? 18.938 -2.602 -15.5 1 45.81 221 ILE B O 1
ATOM 5995 N N . ALA B 1 222 ? 20.062 -0.922 -16.375 1 45.44 222 ALA B N 1
ATOM 5996 C CA . ALA B 1 222 ? 21.406 -1.479 -16.281 1 45.44 222 ALA B CA 1
ATOM 5997 C C . ALA B 1 222 ? 21.609 -2.211 -14.961 1 45.44 222 ALA B C 1
ATOM 5999 O O . ALA B 1 222 ? 22.344 -3.207 -14.898 1 45.44 222 ALA B O 1
ATOM 6000 N N . TRP B 1 223 ? 21.031 -1.718 -13.961 1 44.97 223 TRP B N 1
ATOM 6001 C CA . TRP B 1 223 ? 21.375 -2.279 -12.664 1 44.97 223 TRP B CA 1
ATOM 6002 C C . TRP B 1 223 ? 20.609 -3.566 -12.398 1 44.97 223 TRP B C 1
ATOM 6004 O O . TRP B 1 223 ? 20.953 -4.332 -11.5 1 44.97 223 TRP B O 1
ATOM 6014 N N . LEU B 1 224 ? 19.516 -3.701 -13.125 1 48.88 224 LEU B N 1
ATOM 6015 C CA . LEU B 1 224 ? 18.734 -4.91 -12.898 1 48.88 224 LEU B CA 1
ATOM 6016 C C . LEU B 1 224 ? 19.516 -6.152 -13.297 1 48.88 224 LEU B C 1
ATOM 6018 O O . LEU B 1 224 ? 19.312 -7.23 -12.734 1 48.88 224 LEU B O 1
ATOM 6022 N N . ASP B 1 225 ? 20.344 -5.875 -14.344 1 47.22 225 ASP B N 1
ATOM 6023 C CA . ASP B 1 225 ? 21.078 -7.027 -14.859 1 47.22 225 ASP B CA 1
ATOM 6024 C C . ASP B 1 225 ? 21.938 -7.664 -13.773 1 47.22 225 ASP B C 1
ATOM 6026 O O . ASP B 1 225 ? 22.297 -8.836 -13.867 1 47.22 225 ASP B O 1
ATOM 6030 N N . LYS B 1 226 ? 22.266 -6.742 -12.734 1 46.97 226 LYS B N 1
ATOM 6031 C CA . LYS B 1 226 ? 23.125 -7.301 -11.688 1 46.97 226 LYS B CA 1
ATOM 6032 C C . LYS B 1 226 ? 22.297 -7.738 -10.484 1 46.97 226 LYS B C 1
ATOM 6034 O O . LYS B 1 226 ? 22.781 -7.742 -9.352 1 46.97 226 LYS B O 1
ATOM 6039 N N . LEU B 1 227 ? 21.062 -7.871 -10.766 1 50.81 227 LEU B N 1
ATOM 6040 C CA . LEU B 1 227 ? 20.234 -8.367 -9.672 1 50.81 227 LEU B CA 1
ATOM 6041 C C . LEU B 1 227 ? 20.875 -9.586 -9.016 1 50.81 227 LEU B C 1
ATOM 6043 O O . LEU B 1 227 ? 20.562 -10.727 -9.383 1 50.81 227 LEU B O 1
ATOM 6047 N N . GLY B 1 228 ? 22.188 -9.453 -8.914 1 52.78 228 GLY B N 1
ATOM 6048 C CA . GLY B 1 228 ? 22.812 -10.539 -8.188 1 52.78 228 GLY B CA 1
ATOM 6049 C C . GLY B 1 228 ? 22.125 -10.859 -6.875 1 52.78 228 GLY B C 1
ATOM 6050 O O . GLY B 1 228 ? 21.578 -9.969 -6.223 1 52.78 228 GLY B O 1
ATOM 6051 N N . ILE B 1 229 ? 21.594 -12.141 -6.758 1 59.38 229 ILE B N 1
ATOM 6052 C CA . ILE B 1 229 ? 20.922 -12.867 -5.688 1 59.38 229 ILE B CA 1
ATOM 6053 C C . ILE B 1 229 ? 21.688 -12.688 -4.379 1 59.38 229 ILE B C 1
ATOM 6055 O O . ILE B 1 229 ? 21.438 -13.398 -3.402 1 59.38 229 ILE B O 1
ATOM 6059 N N . HIS B 1 230 ? 22.391 -11.609 -4.191 1 68.25 230 HIS B N 1
ATOM 6060 C CA . HIS B 1 230 ? 23.312 -11.672 -3.064 1 68.25 230 HIS B CA 1
ATOM 6061 C C . HIS B 1 230 ? 22.594 -11.445 -1.743 1 68.25 230 HIS B C 1
ATOM 6063 O O . HIS B 1 230 ? 23.016 -11.945 -0.701 1 68.25 230 HIS B O 1
ATOM 6069 N N . ARG B 1 231 ? 21.516 -11.008 -1.609 1 86.56 231 ARG B N 1
ATOM 6070 C CA . ARG B 1 231 ? 20.859 -10.805 -0.322 1 86.56 231 ARG B CA 1
ATOM 6071 C C . ARG B 1 231 ? 19.469 -11.445 -0.307 1 86.56 231 ARG B C 1
ATOM 6073 O O . ARG B 1 231 ? 18.609 -11.047 0.476 1 86.56 231 ARG B O 1
ATOM 6080 N N . ILE B 1 232 ? 19.375 -12.43 -1.188 1 93.19 232 ILE B N 1
ATOM 6081 C CA . ILE B 1 232 ? 18.125 -13.18 -1.276 1 93.19 232 ILE B CA 1
ATOM 6082 C C . ILE B 1 232 ? 18.328 -14.602 -0.764 1 93.19 232 ILE B C 1
ATOM 6084 O O . ILE B 1 232 ? 19.156 -15.344 -1.303 1 93.19 232 ILE B O 1
ATOM 6088 N N . GLU B 1 233 ? 17.641 -14.969 0.261 1 94.81 233 GLU B N 1
ATOM 6089 C CA . GLU B 1 233 ? 17.797 -16.312 0.816 1 94.81 233 GLU B CA 1
ATOM 6090 C C . GLU B 1 233 ? 17.172 -17.359 -0.091 1 94.81 233 GLU B C 1
ATOM 6092 O O . GLU B 1 233 ? 17.766 -18.406 -0.354 1 94.81 233 GLU B O 1
ATOM 6097 N N . HIS B 1 234 ? 15.992 -17.094 -0.568 1 96.06 234 HIS B N 1
ATOM 6098 C CA . HIS B 1 234 ? 15.25 -18 -1.431 1 96.06 234 HIS B CA 1
ATOM 6099 C C . HIS B 1 234 ? 14.703 -17.281 -2.658 1 96.06 234 HIS B C 1
ATOM 6101 O O . HIS B 1 234 ? 14.148 -16.188 -2.545 1 96.06 234 HIS B O 1
ATOM 6107 N N . ALA B 1 235 ? 14.875 -17.812 -3.844 1 95.81 235 ALA B N 1
ATOM 6108 C CA . ALA B 1 235 ? 14.32 -17.297 -5.094 1 95.81 235 ALA B CA 1
ATOM 6109 C C . ALA B 1 235 ? 13.5 -18.359 -5.812 1 95.81 235 ALA B C 1
ATOM 6111 O O . ALA B 1 235 ? 14.023 -19.406 -6.199 1 95.81 235 ALA B O 1
ATOM 6112 N N . PHE B 1 236 ? 12.227 -18.156 -5.953 1 97.81 236 PHE B N 1
ATOM 6113 C CA . PHE B 1 236 ? 11.297 -19.109 -6.566 1 97.81 236 PHE B CA 1
ATOM 6114 C C . PHE B 1 236 ? 10.719 -18.531 -7.855 1 97.81 236 PHE B C 1
ATOM 6116 O O . PHE B 1 236 ? 10.172 -17.422 -7.859 1 97.81 236 PHE B O 1
ATOM 6123 N N . GLN B 1 237 ? 10.758 -19.266 -8.969 1 97.06 237 GLN B N 1
ATOM 6124 C CA . GLN B 1 237 ? 10.188 -18.781 -10.227 1 97.06 237 GLN B CA 1
ATOM 6125 C C . GLN B 1 237 ? 9.453 -19.906 -10.953 1 97.06 237 GLN B C 1
ATOM 6127 O O . GLN B 1 237 ? 10.008 -21 -11.148 1 97.06 237 GLN B O 1
ATOM 6132 N N . ALA B 1 238 ? 8.211 -19.672 -11.266 1 98.62 238 ALA B N 1
ATOM 6133 C CA . ALA B 1 238 ? 7.461 -20.531 -12.188 1 98.62 238 ALA B CA 1
ATOM 6134 C C . ALA B 1 238 ? 7.551 -20 -13.617 1 98.62 238 ALA B C 1
ATOM 6136 O O . ALA B 1 238 ? 7.309 -18.812 -13.859 1 98.62 238 ALA B O 1
ATOM 6137 N N . LEU B 1 239 ? 7.844 -20.844 -14.57 1 97.31 239 LEU B N 1
ATOM 6138 C CA . LEU B 1 239 ? 8.109 -20.438 -15.945 1 97.31 239 LEU B CA 1
ATOM 6139 C C . LEU B 1 239 ? 7.18 -21.156 -16.906 1 97.31 239 LEU B C 1
ATOM 6141 O O . LEU B 1 239 ? 6.793 -22.312 -16.672 1 97.31 239 LEU B O 1
ATOM 6145 N N . ALA B 1 240 ? 6.891 -20.5 -18.016 1 96.75 240 ALA B N 1
ATOM 6146 C CA . ALA B 1 240 ? 5.988 -21.031 -19.031 1 96.75 240 ALA B CA 1
ATOM 6147 C C . ALA B 1 240 ? 6.766 -21.688 -20.172 1 96.75 240 ALA B C 1
ATOM 6149 O O . ALA B 1 240 ? 7.723 -21.109 -20.688 1 96.75 240 ALA B O 1
ATOM 6150 N N . LEU B 1 241 ? 6.32 -22.844 -20.609 1 97.38 241 LEU B N 1
ATOM 6151 C CA . LEU B 1 241 ? 6.98 -23.547 -21.703 1 97.38 241 LEU B CA 1
ATOM 6152 C C . LEU B 1 241 ? 6.461 -23.047 -23.047 1 97.38 241 LEU B C 1
ATOM 6154 O O . LEU B 1 241 ? 7.184 -23.094 -24.047 1 97.38 241 LEU B O 1
ATOM 6158 N N . ASP B 1 242 ? 5.234 -22.516 -23.047 1 95.88 242 ASP B N 1
ATOM 6159 C CA . ASP B 1 242 ? 4.555 -22.359 -24.328 1 95.88 242 ASP B CA 1
ATOM 6160 C C . ASP B 1 242 ? 4.336 -20.891 -24.672 1 95.88 242 ASP B C 1
ATOM 6162 O O . ASP B 1 242 ? 3.467 -20.562 -25.484 1 95.88 242 ASP B O 1
ATOM 6166 N N . GLU B 1 243 ? 5.059 -20.016 -23.969 1 91.62 243 GLU B N 1
ATOM 6167 C CA . GLU B 1 243 ? 4.984 -18.625 -24.391 1 91.62 243 GLU B CA 1
ATOM 6168 C C . GLU B 1 243 ? 5.762 -18.391 -25.672 1 91.62 243 GLU B C 1
ATOM 6170 O O . GLU B 1 243 ? 6.953 -18.703 -25.75 1 91.62 243 GLU B O 1
ATOM 6175 N N . THR B 1 244 ? 5.043 -17.812 -26.672 1 89.12 244 THR B N 1
ATOM 6176 C CA . THR B 1 244 ? 5.652 -17.75 -28 1 89.12 244 THR B CA 1
ATOM 6177 C C . THR B 1 244 ? 5.992 -16.297 -28.359 1 89.12 244 THR B C 1
ATOM 6179 O O . THR B 1 244 ? 6.625 -16.047 -29.391 1 89.12 244 THR B O 1
ATOM 6182 N N . ARG B 1 245 ? 5.531 -15.359 -27.641 1 84.56 245 ARG B N 1
ATOM 6183 C CA . ARG B 1 245 ? 5.773 -13.953 -27.969 1 84.56 245 ARG B CA 1
ATOM 6184 C C . ARG B 1 245 ? 7.184 -13.531 -27.562 1 84.56 245 ARG B C 1
ATOM 6186 O O . ARG B 1 245 ? 7.547 -13.602 -26.391 1 84.56 245 ARG B O 1
ATOM 6193 N N . PRO B 1 246 ? 7.922 -13.008 -28.422 1 79.94 246 PRO B N 1
ATOM 6194 C CA . PRO B 1 246 ? 9.328 -12.68 -28.156 1 79.94 246 PRO B CA 1
ATOM 6195 C C . PRO B 1 246 ? 9.492 -11.648 -27.031 1 79.94 246 PRO B C 1
ATOM 6197 O O . PRO B 1 246 ? 10.398 -11.773 -26.203 1 79.94 246 PRO B O 1
ATOM 6200 N N . PRO B 1 247 ? 8.688 -10.656 -26.938 1 73.56 247 PRO B N 1
ATOM 6201 C CA . PRO B 1 247 ? 8.859 -9.672 -25.859 1 73.56 247 PRO B CA 1
ATOM 6202 C C . PRO B 1 247 ? 8.672 -10.281 -24.484 1 73.56 247 PRO B C 1
ATOM 6204 O O . PRO B 1 247 ? 9.031 -9.656 -23.469 1 73.56 247 PRO B O 1
ATOM 6207 N N . PHE B 1 248 ? 8.164 -11.492 -24.438 1 80.75 248 PHE B N 1
ATOM 6208 C CA . PHE B 1 248 ? 7.926 -12.148 -23.156 1 80.75 248 PHE B CA 1
ATOM 6209 C C . PHE B 1 248 ? 8.984 -13.211 -22.875 1 80.75 248 PHE B C 1
ATOM 6211 O O . PHE B 1 248 ? 8.703 -14.227 -22.234 1 80.75 248 PHE B O 1
ATOM 6218 N N . SER B 1 249 ? 10.148 -12.891 -23.469 1 83.19 249 SER B N 1
ATOM 6219 C CA . SER B 1 249 ? 11.25 -13.797 -23.141 1 83.19 249 SER B CA 1
ATOM 6220 C C . SER B 1 249 ? 11.5 -13.844 -21.641 1 83.19 249 SER B C 1
ATOM 6222 O O . SER B 1 249 ? 11.547 -12.797 -20.984 1 83.19 249 SER B O 1
ATOM 6224 N N . PRO B 1 250 ? 11.625 -15.055 -21.078 1 87.56 250 PRO B N 1
ATOM 6225 C CA . PRO B 1 250 ? 11.742 -15.188 -19.625 1 87.56 250 PRO B CA 1
ATOM 6226 C C . PRO B 1 250 ? 13.094 -14.711 -19.094 1 87.56 250 PRO B C 1
ATOM 6228 O O . PRO B 1 250 ? 14.109 -14.883 -19.766 1 87.56 250 PRO B O 1
ATOM 6231 N N . ALA B 1 251 ? 13.109 -14.172 -17.953 1 87.5 251 ALA B N 1
ATOM 6232 C CA . ALA B 1 251 ? 14.336 -13.812 -17.25 1 87.5 251 ALA B CA 1
ATOM 6233 C C . ALA B 1 251 ? 14.742 -14.906 -16.266 1 87.5 251 ALA B C 1
ATOM 6235 O O . ALA B 1 251 ? 14.438 -14.812 -15.07 1 87.5 251 ALA B O 1
ATOM 6236 N N . VAL B 1 252 ? 15.531 -15.852 -16.75 1 90.56 252 VAL B N 1
ATOM 6237 C CA . VAL B 1 252 ? 15.977 -16.969 -15.922 1 90.56 252 VAL B CA 1
ATOM 6238 C C . VAL B 1 252 ? 17.141 -16.516 -15.031 1 90.56 252 VAL B C 1
ATOM 6240 O O . VAL B 1 252 ? 18.031 -15.812 -15.477 1 90.56 252 VAL B O 1
ATOM 6243 N N . TRP B 1 253 ? 17.125 -16.938 -13.766 1 89.25 253 TRP B N 1
ATOM 6244 C CA . TRP B 1 253 ? 18.188 -16.594 -12.82 1 89.25 253 TRP B CA 1
ATOM 6245 C C . TRP B 1 253 ? 19.359 -17.562 -12.969 1 89.25 253 TRP B C 1
ATOM 6247 O O . TRP B 1 253 ? 19.188 -18.703 -13.375 1 89.25 253 TRP B O 1
ATOM 6257 N N . GLU B 1 254 ? 20.531 -17.047 -12.695 1 89.25 254 GLU B N 1
ATOM 6258 C CA . GLU B 1 254 ? 21.719 -17.891 -12.547 1 89.25 254 GLU B CA 1
ATOM 6259 C C . GLU B 1 254 ? 22.375 -17.672 -11.188 1 89.25 254 GLU B C 1
ATOM 6261 O O . GLU B 1 254 ? 22.141 -16.641 -10.531 1 89.25 254 GLU B O 1
ATOM 6266 N N . ARG B 1 255 ? 23 -18.625 -10.695 1 87.44 255 ARG B N 1
ATOM 6267 C CA . ARG B 1 255 ? 23.891 -18.484 -9.547 1 87.44 255 ARG B CA 1
ATOM 6268 C C . ARG B 1 255 ? 25.359 -18.5 -9.977 1 87.44 255 ARG B C 1
ATOM 6270 O O . ARG B 1 255 ? 25.812 -19.484 -10.562 1 87.44 255 ARG B O 1
ATOM 6277 N N . LEU B 1 256 ? 25.969 -17.453 -9.656 1 83 256 LEU B N 1
ATOM 6278 C CA . LEU B 1 256 ? 27.391 -17.391 -9.914 1 83 256 LEU B CA 1
ATOM 6279 C C . LEU B 1 256 ? 28.188 -18.062 -8.789 1 83 256 LEU B C 1
ATOM 6281 O O . LEU B 1 256 ? 27.641 -18.328 -7.719 1 83 256 LEU B O 1
ATOM 6285 N N . PRO B 1 257 ? 29.359 -18.375 -9.047 1 78.12 257 PRO B N 1
ATOM 6286 C CA . PRO B 1 257 ? 30.156 -19.078 -8.039 1 78.12 257 PRO B CA 1
ATOM 6287 C C . PRO B 1 257 ? 30.172 -18.344 -6.691 1 78.12 257 PRO B C 1
ATOM 6289 O O . PRO B 1 257 ? 30.156 -18.984 -5.641 1 78.12 257 PRO B O 1
ATOM 6292 N N . GLU B 1 258 ? 30.094 -17.062 -6.684 1 74.75 258 GLU B N 1
ATOM 6293 C CA . GLU B 1 258 ? 30.156 -16.266 -5.461 1 74.75 258 GLU B CA 1
ATOM 6294 C C . GLU B 1 258 ? 28.859 -16.422 -4.652 1 74.75 258 GLU B C 1
ATOM 6296 O O . GLU B 1 258 ? 28.875 -16.219 -3.436 1 74.75 258 GLU B O 1
ATOM 6301 N N . ASN B 1 259 ? 27.797 -16.766 -5.359 1 71.88 259 ASN B N 1
ATOM 6302 C CA . ASN B 1 259 ? 26.516 -16.828 -4.672 1 71.88 259 ASN B CA 1
ATOM 6303 C C . ASN B 1 259 ? 25.969 -18.266 -4.617 1 71.88 259 ASN B C 1
ATOM 6305 O O . ASN B 1 259 ? 24.828 -18.484 -4.227 1 71.88 259 ASN B O 1
ATOM 6309 N N . ARG B 1 260 ? 26.734 -19.203 -4.941 1 70.56 260 ARG B N 1
ATOM 6310 C CA . ARG B 1 260 ? 26.266 -20.578 -5.117 1 70.56 260 ARG B CA 1
ATOM 6311 C C . ARG B 1 260 ? 25.688 -21.125 -3.82 1 70.56 260 ARG B C 1
ATOM 6313 O O . ARG B 1 260 ? 24.688 -21.844 -3.838 1 70.56 260 ARG B O 1
ATOM 6320 N N . TYR B 1 261 ? 26.141 -20.656 -2.719 1 75.38 261 TYR B N 1
ATOM 6321 C CA . TYR B 1 261 ? 25.703 -21.297 -1.483 1 75.38 261 TYR B CA 1
ATOM 6322 C C . TYR B 1 261 ? 24.875 -20.344 -0.63 1 75.38 261 TYR B C 1
ATOM 6324 O O . TYR B 1 261 ? 24.453 -20.688 0.476 1 75.38 261 TYR B O 1
ATOM 6332 N N . THR B 1 262 ? 24.547 -19.281 -1.199 1 83 262 THR B N 1
ATOM 6333 C CA . THR B 1 262 ? 23.875 -18.297 -0.352 1 83 262 THR B CA 1
ATOM 6334 C C . THR B 1 262 ? 22.406 -18.172 -0.724 1 83 262 THR B C 1
ATOM 6336 O O . THR B 1 262 ? 21.578 -17.766 0.099 1 83 262 THR B O 1
ATOM 6339 N N . THR B 1 263 ? 22.016 -18.578 -1.936 1 91.19 263 THR B N 1
ATOM 6340 C CA . THR B 1 263 ? 20.625 -18.438 -2.363 1 91.19 263 THR B CA 1
ATOM 6341 C C . THR B 1 263 ? 20.047 -19.797 -2.754 1 91.19 263 THR B C 1
ATOM 6343 O O . THR B 1 263 ? 20.625 -20.516 -3.57 1 91.19 263 THR B O 1
ATOM 6346 N N . ASP B 1 264 ? 19.031 -20.188 -2.1 1 94.69 264 ASP B N 1
ATOM 6347 C CA . ASP B 1 264 ? 18.234 -21.328 -2.545 1 94.69 264 ASP B CA 1
ATOM 6348 C C . ASP B 1 264 ? 17.391 -20.953 -3.764 1 94.69 264 ASP B C 1
ATOM 6350 O O . ASP B 1 264 ? 16.344 -20.297 -3.633 1 94.69 264 ASP B O 1
ATOM 6354 N N . LEU B 1 265 ? 17.844 -21.344 -4.941 1 94.81 265 LEU B N 1
ATOM 6355 C CA . LEU B 1 265 ? 17.203 -20.984 -6.207 1 94.81 265 LEU B CA 1
ATOM 6356 C C . LEU B 1 265 ? 16.344 -22.141 -6.727 1 94.81 265 LEU B C 1
ATOM 6358 O O . LEU B 1 265 ? 16.844 -23.266 -6.875 1 94.81 265 LEU B O 1
ATOM 6362 N N . ARG B 1 266 ? 15.078 -21.906 -6.949 1 96.88 266 ARG B N 1
ATOM 6363 C CA . ARG B 1 266 ? 14.148 -22.906 -7.465 1 96.88 266 ARG B CA 1
ATOM 6364 C C . ARG B 1 266 ? 13.367 -22.359 -8.656 1 96.88 266 ARG B C 1
ATOM 6366 O O . ARG B 1 266 ? 12.531 -21.469 -8.508 1 96.88 266 ARG B O 1
ATOM 6373 N N . GLN B 1 267 ? 13.617 -22.859 -9.836 1 97.25 267 GLN B N 1
ATOM 6374 C CA . GLN B 1 267 ? 12.945 -22.453 -11.062 1 97.25 267 GLN B CA 1
ATOM 6375 C C . GLN B 1 267 ? 12.328 -23.656 -11.766 1 97.25 267 GLN B C 1
ATOM 6377 O O . GLN B 1 267 ? 13.008 -24.656 -12.023 1 97.25 267 GLN B O 1
ATOM 6382 N N . VAL B 1 268 ? 11.023 -23.594 -12.008 1 98.75 268 VAL B N 1
ATOM 6383 C CA . VAL B 1 268 ? 10.336 -24.766 -12.531 1 98.75 268 VAL B CA 1
ATOM 6384 C C . VAL B 1 268 ? 9.523 -24.375 -13.77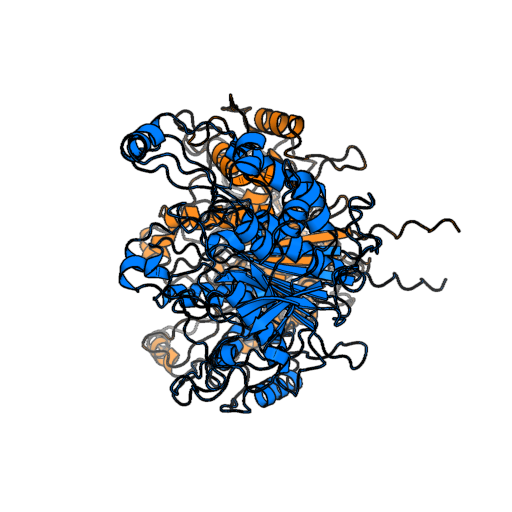3 1 98.75 268 VAL B C 1
ATOM 6386 O O . VAL B 1 268 ? 8.875 -23.328 -13.789 1 98.75 268 VAL B O 1
ATOM 6389 N N . TRP B 1 269 ? 9.602 -25.203 -14.828 1 98.69 269 TRP B N 1
ATOM 6390 C CA . TRP B 1 269 ? 8.875 -25 -16.078 1 98.69 269 TRP B CA 1
ATOM 6391 C C . TRP B 1 269 ? 7.547 -25.75 -16.062 1 98.69 269 TRP B C 1
ATOM 6393 O O . TRP B 1 269 ? 7.488 -26.922 -15.656 1 98.69 269 TRP B O 1
ATOM 6403 N N . PHE B 1 270 ? 6.516 -25.109 -16.469 1 98.69 270 PHE B N 1
ATOM 6404 C CA . PHE B 1 270 ? 5.164 -25.641 -16.531 1 98.69 270 PHE B CA 1
ATOM 6405 C C . PHE B 1 270 ? 4.621 -25.562 -17.953 1 98.69 270 PHE B C 1
ATOM 6407 O O . PHE B 1 270 ? 5.027 -24.688 -18.734 1 98.69 270 PHE B O 1
ATOM 6414 N N . PRO B 1 271 ? 3.68 -26.5 -18.328 1 97.88 271 PRO B N 1
ATOM 6415 C CA . PRO B 1 271 ? 3.008 -26.297 -19.609 1 97.88 271 PRO B CA 1
ATOM 6416 C C . PRO B 1 271 ? 2.115 -25.062 -19.625 1 97.88 271 PRO B C 1
ATOM 6418 O O . PRO B 1 271 ? 1.476 -24.734 -18.609 1 97.88 271 PRO B O 1
ATOM 6421 N N . GLY B 1 272 ? 2.127 -24.375 -20.688 1 96.62 272 GLY B N 1
ATOM 6422 C CA . GLY B 1 272 ? 1.279 -23.188 -20.812 1 96.62 272 GLY B CA 1
ATOM 6423 C C . GLY B 1 272 ? 2.043 -21.953 -21.219 1 96.62 272 GLY B C 1
ATOM 6424 O O . GLY B 1 272 ? 3.275 -21.953 -21.266 1 96.62 272 GLY B O 1
ATOM 6425 N N . ASN B 1 273 ? 1.295 -20.938 -21.562 1 93.62 273 ASN B N 1
ATOM 6426 C CA . ASN B 1 273 ? 1.892 -19.641 -21.891 1 93.62 273 ASN B CA 1
ATOM 6427 C C . ASN B 1 273 ? 1.931 -18.719 -20.672 1 93.62 273 ASN B C 1
ATOM 6429 O O . ASN B 1 273 ? 1.623 -19.141 -19.562 1 93.62 273 ASN B O 1
ATOM 6433 N N . HIS B 1 274 ? 2.336 -17.516 -20.875 1 91.38 274 HIS B N 1
ATOM 6434 C CA . HIS B 1 274 ? 2.537 -16.516 -19.828 1 91.38 274 HIS B CA 1
ATOM 6435 C C . HIS B 1 274 ? 1.307 -16.406 -18.938 1 91.38 274 HIS B C 1
ATOM 6437 O O . HIS B 1 274 ? 1.415 -16.484 -17.703 1 91.38 274 HIS B O 1
ATOM 6443 N N . GLY B 1 275 ? 0.113 -16.297 -19.516 1 91.19 275 GLY B N 1
ATOM 6444 C CA . GLY B 1 275 ? -1.137 -16.141 -18.797 1 91.19 275 GLY B CA 1
ATOM 6445 C C . GLY B 1 275 ? -1.577 -17.406 -18.078 1 91.19 275 GLY B C 1
ATOM 6446 O O . GLY B 1 275 ? -2.27 -17.344 -17.062 1 91.19 275 GLY B O 1
ATOM 6447 N N . ASN B 1 276 ? -1.198 -18.578 -18.594 1 95.06 276 ASN B N 1
ATOM 6448 C CA . ASN B 1 276 ? -1.506 -19.844 -17.922 1 95.06 276 ASN B CA 1
ATOM 6449 C C . ASN B 1 276 ? -0.727 -20 -16.625 1 95.06 276 ASN B C 1
ATOM 6451 O O . ASN B 1 276 ? -1.214 -20.609 -15.672 1 95.06 276 ASN B O 1
ATOM 6455 N N . ILE B 1 277 ? 0.458 -19.391 -16.625 1 95.75 277 ILE B N 1
ATOM 6456 C CA . ILE B 1 277 ? 1.333 -19.547 -15.477 1 95.75 277 ILE B CA 1
ATOM 6457 C C . ILE B 1 277 ? 0.986 -18.5 -14.422 1 95.75 277 ILE B C 1
ATOM 6459 O O . ILE B 1 277 ? 0.845 -18.812 -13.234 1 95.75 277 ILE B O 1
ATOM 6463 N N . GLY B 1 278 ? 0.807 -17.297 -14.797 1 94.31 278 GLY B N 1
ATOM 6464 C CA . GLY B 1 278 ? 0.614 -16.203 -13.867 1 94.31 278 GLY B CA 1
ATOM 6465 C C . GLY B 1 278 ? -0.846 -15.93 -13.562 1 94.31 278 GLY B C 1
ATOM 6466 O O . GLY B 1 278 ? -1.161 -15.203 -12.617 1 94.31 278 GLY B O 1
ATOM 6467 N N . GLY B 1 279 ? -1.723 -16.5 -14.375 1 91.81 279 GLY B N 1
ATOM 6468 C CA . GLY B 1 279 ? -3.145 -16.234 -14.203 1 91.81 279 GLY B CA 1
ATOM 6469 C C . GLY B 1 279 ? -3.693 -15.227 -15.188 1 91.81 279 GLY B C 1
ATOM 6470 O O . GLY B 1 279 ? -2.932 -14.5 -15.828 1 91.81 279 GLY B O 1
ATOM 6471 N N . GLY B 1 280 ? -5.055 -15.242 -15.289 1 87.31 280 GLY B N 1
ATOM 6472 C CA . GLY B 1 280 ? -5.711 -14.273 -16.141 1 87.31 280 GLY B CA 1
ATOM 6473 C C . GLY B 1 280 ? -6.617 -14.906 -17.188 1 87.31 280 GLY B C 1
ATOM 6474 O O . GLY B 1 280 ? -7.484 -14.242 -17.75 1 87.31 280 GLY B O 1
ATOM 6475 N N . TRP B 1 281 ? -6.406 -16.172 -17.484 1 88.81 281 TRP B N 1
ATOM 6476 C CA . TRP B 1 281 ? -7.273 -16.875 -18.422 1 88.81 281 TRP B CA 1
ATOM 6477 C C . TRP B 1 281 ? -8.5 -17.438 -17.719 1 88.81 281 TRP B C 1
ATOM 6479 O O . TRP B 1 281 ? -8.453 -17.75 -16.531 1 88.81 281 TRP B O 1
ATOM 6489 N N . GLU B 1 282 ? -9.523 -17.594 -18.469 1 89.44 282 GLU B N 1
ATOM 6490 C CA . GLU B 1 282 ? -10.734 -18.156 -17.891 1 89.44 282 GLU B CA 1
ATOM 6491 C C . GLU B 1 282 ? -10.5 -19.594 -17.422 1 89.44 282 GLU B C 1
ATOM 6493 O O . GLU B 1 282 ? -10.977 -20 -16.359 1 89.44 282 GLU B O 1
ATOM 6498 N N . ASP B 1 283 ? -9.812 -20.359 -18.297 1 94.25 283 ASP B N 1
ATOM 6499 C CA . ASP B 1 283 ? -9.367 -21.672 -17.812 1 94.25 283 ASP B CA 1
ATOM 6500 C C . ASP B 1 283 ? -8.164 -21.531 -16.891 1 94.25 283 ASP B C 1
ATOM 6502 O O . ASP B 1 283 ? -7.047 -21.266 -17.328 1 94.25 283 ASP B O 1
ATOM 6506 N N . GLN B 1 284 ? -8.375 -21.812 -15.641 1 95.75 284 GLN B N 1
ATOM 6507 C CA . GLN B 1 284 ? -7.344 -21.531 -14.648 1 95.75 284 GLN B CA 1
ATOM 6508 C C . GLN B 1 284 ? -6.684 -22.828 -14.172 1 95.75 284 GLN B C 1
ATOM 6510 O O . GLN B 1 284 ? -6.035 -22.859 -13.125 1 95.75 284 GLN B O 1
ATOM 6515 N N . GLY B 1 285 ? -6.879 -23.891 -14.938 1 96.88 285 GLY B N 1
ATOM 6516 C CA . GLY B 1 285 ? -6.332 -25.172 -14.523 1 96.88 285 GLY B CA 1
ATOM 6517 C C . GLY B 1 285 ? -4.836 -25.141 -14.297 1 96.88 285 GLY B C 1
ATOM 6518 O O . GLY B 1 285 ? -4.355 -25.531 -13.227 1 96.88 285 GLY B O 1
ATOM 6519 N N . ILE B 1 286 ? -4.113 -24.672 -15.258 1 97.5 286 ILE B N 1
ATOM 6520 C CA . ILE B 1 286 ? -2.658 -24.625 -15.156 1 97.5 286 ILE B CA 1
ATOM 6521 C C . ILE B 1 286 ? -2.24 -23.562 -14.141 1 97.5 286 ILE B C 1
ATOM 6523 O O . ILE B 1 286 ? -1.291 -23.766 -13.383 1 97.5 286 ILE B O 1
ATOM 6527 N N . ALA B 1 287 ? -2.959 -22.406 -14.102 1 97.06 287 ALA B N 1
ATOM 6528 C CA . ALA B 1 287 ? -2.682 -21.359 -13.125 1 97.06 287 ALA B CA 1
ATOM 6529 C C . ALA B 1 287 ? -2.854 -21.875 -11.703 1 97.06 287 ALA B C 1
ATOM 6531 O O . ALA B 1 287 ? -2.107 -21.5 -10.797 1 97.06 287 ALA B O 1
ATOM 6532 N N . ASN B 1 288 ? -3.846 -22.734 -11.492 1 98.25 288 ASN B N 1
ATOM 6533 C CA . ASN B 1 288 ? -4.027 -23.375 -10.188 1 98.25 288 ASN B CA 1
ATOM 6534 C C . ASN B 1 288 ? -2.818 -24.219 -9.805 1 98.25 288 ASN B C 1
ATOM 6536 O O . ASN B 1 288 ? -2.408 -24.234 -8.641 1 98.25 288 ASN B O 1
ATOM 6540 N N . CYS B 1 289 ? -2.256 -24.906 -10.789 1 98.19 289 CYS B N 1
ATOM 6541 C CA . CYS B 1 289 ? -1.085 -25.75 -10.547 1 98.19 289 CYS B CA 1
ATOM 6542 C C . CYS B 1 289 ? 0.096 -24.906 -10.07 1 98.19 289 CYS B C 1
ATOM 6544 O O . CYS B 1 289 ? 0.74 -25.234 -9.078 1 98.19 289 CYS B O 1
ATOM 6546 N N . THR B 1 290 ? 0.343 -23.797 -10.766 1 98.62 290 THR B N 1
ATOM 6547 C CA . THR B 1 290 ? 1.483 -22.969 -10.422 1 98.62 290 THR B CA 1
ATOM 6548 C C . THR B 1 290 ? 1.241 -22.234 -9.102 1 98.62 290 THR B C 1
ATOM 6550 O O . THR B 1 290 ? 2.182 -21.984 -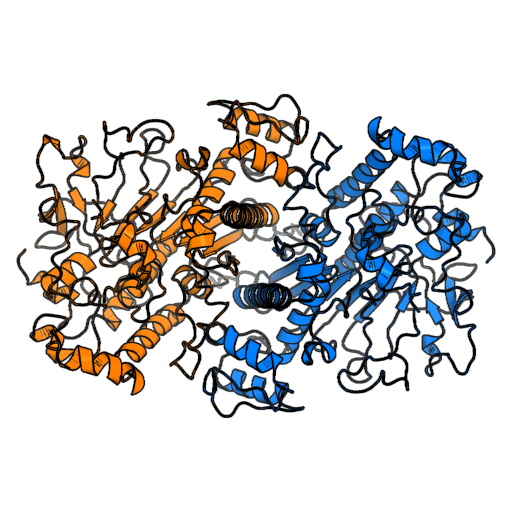8.344 1 98.62 290 THR B O 1
ATOM 6553 N N . LEU B 1 291 ? -0.02 -21.906 -8.789 1 98.5 291 LEU B N 1
ATOM 6554 C CA . LEU B 1 291 ? -0.362 -21.312 -7.496 1 98.5 291 LEU B CA 1
ATOM 6555 C C . LEU B 1 291 ? -0.024 -22.25 -6.355 1 98.5 291 LEU B C 1
ATOM 6557 O O . LEU B 1 291 ? 0.639 -21.859 -5.391 1 98.5 291 LEU B O 1
ATOM 6561 N N . ALA B 1 292 ? -0.469 -23.516 -6.512 1 98.25 292 ALA B N 1
ATOM 6562 C CA . ALA B 1 292 ? -0.202 -24.516 -5.48 1 98.25 292 ALA B CA 1
ATOM 6563 C C . ALA B 1 292 ? 1.297 -24.75 -5.324 1 98.25 292 ALA B C 1
ATOM 6565 O O . ALA B 1 292 ? 1.79 -24.922 -4.207 1 98.25 292 ALA B O 1
ATOM 6566 N N . TRP B 1 293 ? 1.995 -24.781 -6.426 1 98.62 293 TRP B N 1
ATOM 6567 C CA . TRP B 1 293 ? 3.443 -24.953 -6.375 1 98.62 293 TRP B CA 1
ATOM 6568 C C . TRP B 1 293 ? 4.09 -23.828 -5.566 1 98.62 293 TRP B C 1
ATOM 6570 O O . TRP B 1 293 ? 4.934 -24.078 -4.703 1 98.62 293 TRP B O 1
ATOM 6580 N N . MET B 1 294 ? 3.721 -22.578 -5.844 1 98.81 294 MET B N 1
ATOM 6581 C CA . MET B 1 294 ? 4.293 -21.438 -5.145 1 98.81 294 MET B CA 1
ATOM 6582 C C . MET B 1 294 ? 3.949 -21.469 -3.66 1 98.81 294 MET B C 1
ATOM 6584 O O . MET B 1 294 ? 4.785 -21.141 -2.816 1 98.81 294 MET B O 1
ATOM 6588 N N . MET B 1 295 ? 2.717 -21.891 -3.318 1 98.38 295 MET B N 1
ATOM 6589 C CA . MET B 1 295 ? 2.322 -22.047 -1.921 1 98.38 295 MET B CA 1
ATOM 6590 C C . MET B 1 295 ? 3.229 -23.047 -1.211 1 98.38 295 MET B C 1
ATOM 6592 O O . MET B 1 295 ? 3.629 -22.828 -0.066 1 98.38 295 MET B O 1
ATOM 6596 N N . ASP B 1 296 ? 3.568 -24.125 -1.899 1 98.12 296 ASP B N 1
ATOM 6597 C CA . ASP B 1 296 ? 4.449 -25.141 -1.321 1 98.12 296 ASP B CA 1
ATOM 6598 C C . ASP B 1 296 ? 5.844 -24.562 -1.069 1 98.12 296 ASP B C 1
ATOM 6600 O O . ASP B 1 296 ? 6.445 -24.828 -0.023 1 98.12 296 ASP B O 1
ATOM 6604 N N . GLN B 1 297 ? 6.395 -23.797 -2.076 1 98.5 297 GLN B N 1
ATOM 6605 C CA . GLN B 1 297 ? 7.707 -23.188 -1.883 1 98.5 297 GLN B CA 1
ATOM 6606 C C . GLN B 1 297 ? 7.711 -22.266 -0.667 1 98.5 297 GLN B C 1
ATOM 6608 O O . GLN B 1 297 ? 8.594 -22.359 0.186 1 98.5 297 GLN B O 1
ATOM 6613 N N . LEU B 1 298 ? 6.723 -21.453 -0.528 1 98.56 298 LEU B N 1
ATOM 6614 C CA . LEU B 1 298 ? 6.629 -20.484 0.559 1 98.56 298 LEU B CA 1
ATOM 6615 C C . LEU B 1 298 ? 6.375 -21.188 1.89 1 98.56 298 LEU B C 1
ATOM 6617 O O . LEU B 1 298 ? 6.945 -20.797 2.916 1 98.56 298 LEU B O 1
ATOM 6621 N N . ALA B 1 299 ? 5.551 -22.219 1.844 1 97.81 299 ALA B N 1
ATOM 6622 C CA . ALA B 1 299 ? 5.281 -22.969 3.072 1 97.81 299 ALA B CA 1
ATOM 6623 C C . ALA B 1 299 ? 6.547 -23.641 3.588 1 97.81 299 ALA B C 1
ATOM 6625 O O . ALA B 1 299 ? 6.742 -23.766 4.801 1 97.81 299 ALA B O 1
ATOM 6626 N N . SER B 1 300 ? 7.363 -24.078 2.707 1 97.56 300 SER B N 1
ATOM 6627 C CA . SER B 1 300 ? 8.594 -24.766 3.088 1 97.56 300 SER B CA 1
ATOM 6628 C C . SER B 1 300 ? 9.523 -23.828 3.873 1 97.56 300 SER B C 1
ATOM 6630 O O . SER B 1 300 ? 10.461 -24.297 4.523 1 97.56 300 SER B O 1
ATOM 6632 N N . ILE B 1 301 ? 9.25 -22.531 3.828 1 97.19 301 ILE B N 1
ATOM 6633 C CA . ILE B 1 301 ? 10.094 -21.609 4.578 1 97.19 301 ILE B CA 1
ATOM 6634 C C . ILE B 1 301 ? 9.281 -20.922 5.672 1 97.19 301 ILE B C 1
ATOM 6636 O O . ILE B 1 301 ? 9.648 -19.859 6.164 1 97.19 301 ILE B O 1
ATOM 6640 N N . GLY B 1 302 ? 8.117 -21.453 5.93 1 96.44 302 GLY B N 1
ATOM 6641 C CA . GLY B 1 302 ? 7.422 -21.078 7.148 1 96.44 302 GLY B CA 1
ATOM 6642 C C . GLY B 1 302 ? 6.172 -20.25 6.891 1 96.44 302 GLY B C 1
ATOM 6643 O O . GLY B 1 302 ? 5.418 -19.953 7.82 1 96.44 302 GLY B O 1
ATOM 6644 N N . VAL B 1 303 ? 5.891 -19.812 5.641 1 97.94 303 VAL B N 1
ATOM 6645 C CA . VAL B 1 303 ? 4.688 -19.047 5.32 1 97.94 303 VAL B CA 1
ATOM 6646 C C . VAL B 1 303 ? 3.455 -19.938 5.457 1 97.94 303 VAL B C 1
ATOM 6648 O O . VAL B 1 303 ? 3.49 -21.109 5.094 1 97.94 303 VAL B O 1
ATOM 6651 N N . GLU B 1 304 ? 2.385 -19.422 5.977 1 97.56 304 GLU B N 1
ATOM 6652 C CA . GLU B 1 304 ? 1.171 -20.203 6.176 1 97.56 304 GLU B CA 1
ATOM 6653 C C . GLU B 1 304 ? 0.021 -19.672 5.328 1 97.56 304 GLU B C 1
ATOM 6655 O O . GLU B 1 304 ? -0.08 -18.453 5.105 1 97.56 304 GLU B O 1
ATOM 6660 N N . PHE B 1 305 ? -0.835 -20.562 4.875 1 97.31 305 PHE B N 1
ATOM 6661 C CA . PHE B 1 305 ? -1.915 -20.219 3.957 1 97.31 305 PHE B CA 1
ATOM 6662 C C . PHE B 1 305 ? -3.252 -20.734 4.48 1 97.31 305 PHE B C 1
ATOM 6664 O O . PHE B 1 305 ? -3.293 -21.641 5.309 1 97.31 305 PHE B O 1
ATOM 6671 N N . ASP B 1 306 ? -4.289 -20.047 3.973 1 95 306 ASP B N 1
ATOM 6672 C CA . ASP B 1 306 ? -5.672 -20.453 4.176 1 95 306 ASP B CA 1
ATOM 6673 C C . ASP B 1 306 ? -6.086 -21.5 3.143 1 95 306 ASP B C 1
ATOM 6675 O O . ASP B 1 306 ? -6.41 -21.172 2.004 1 95 306 ASP B O 1
ATOM 6679 N N . LEU B 1 307 ? -6.258 -22.766 3.492 1 94 307 LEU B N 1
ATOM 6680 C CA . LEU B 1 307 ? -6.512 -23.875 2.576 1 94 307 LEU B CA 1
ATOM 6681 C C . LEU B 1 307 ? -7.824 -23.672 1.831 1 94 307 LEU B C 1
ATOM 6683 O O . LEU B 1 307 ? -7.898 -23.891 0.621 1 94 307 LEU B O 1
ATOM 6687 N N . PRO B 1 308 ? -8.898 -23.172 2.461 1 94.06 308 PRO B N 1
ATOM 6688 C CA . PRO B 1 308 ? -10.172 -22.969 1.768 1 94.06 308 PRO B CA 1
ATOM 6689 C C . PRO B 1 308 ? -10.047 -22.016 0.576 1 94.06 308 PRO B C 1
ATOM 6691 O O . PRO B 1 308 ? -10.789 -22.141 -0.397 1 94.06 308 PRO B O 1
ATOM 6694 N N . SER B 1 309 ? -9.117 -21.125 0.666 1 93.62 309 SER B N 1
ATOM 6695 C CA . SER B 1 309 ? -8.914 -20.219 -0.46 1 93.62 309 SER B CA 1
ATOM 6696 C C . SER B 1 309 ? -8.445 -20.984 -1.7 1 93.62 309 SER B C 1
ATOM 6698 O O . SER B 1 309 ? -8.891 -20.688 -2.814 1 93.62 309 SER B O 1
ATOM 6700 N N . LEU B 1 310 ? -7.555 -21.953 -1.519 1 94 310 LEU B N 1
ATOM 6701 C CA . LEU B 1 310 ? -7.113 -22.797 -2.623 1 94 310 LEU B CA 1
ATOM 6702 C C . LEU B 1 310 ? -8.273 -23.641 -3.158 1 94 310 LEU B C 1
ATOM 6704 O O . LEU B 1 310 ? -8.422 -23.797 -4.371 1 94 310 LEU B O 1
ATOM 6708 N N . GLU B 1 311 ? -9.117 -24.125 -2.291 1 95.56 311 GLU B N 1
ATOM 6709 C CA . GLU B 1 311 ? -10.289 -24.906 -2.684 1 95.56 311 GLU B CA 1
ATOM 6710 C C . GLU B 1 311 ? -11.25 -24.078 -3.527 1 95.56 311 GLU B C 1
ATOM 6712 O O . GLU B 1 311 ? -11.82 -24.578 -4.5 1 95.56 311 GLU B O 1
ATOM 6717 N N . ARG B 1 312 ? -11.352 -22.859 -3.15 1 94.44 312 ARG B N 1
ATOM 6718 C CA . ARG B 1 312 ? -12.234 -21.969 -3.91 1 94.44 312 ARG B CA 1
ATOM 6719 C C . ARG B 1 312 ? -11.719 -21.781 -5.332 1 94.44 312 ARG B C 1
ATOM 6721 O O . ARG B 1 312 ? -12.5 -21.703 -6.277 1 94.44 312 ARG B O 1
ATOM 6728 N N . CYS B 1 313 ? -10.398 -21.672 -5.457 1 94.31 313 CYS B N 1
ATOM 6729 C CA . CYS B 1 313 ? -9.82 -21.562 -6.793 1 94.31 313 CYS B CA 1
ATOM 6730 C C . CYS B 1 313 ? -10.18 -22.781 -7.645 1 94.31 313 CYS B C 1
ATOM 6732 O O . CYS B 1 313 ? -10.516 -22.641 -8.82 1 94.31 313 CYS B O 1
ATOM 6734 N N . PHE B 1 314 ? -10.117 -23.953 -7.047 1 95.88 314 PHE B N 1
ATOM 6735 C CA . PHE B 1 314 ? -10.477 -25.188 -7.742 1 95.88 314 PHE B CA 1
ATOM 6736 C C . PHE B 1 314 ? -11.945 -25.172 -8.141 1 95.88 314 PHE B C 1
ATOM 6738 O O . PHE B 1 314 ? -12.281 -25.469 -9.289 1 95.88 314 PHE B O 1
ATOM 6745 N N . VAL B 1 315 ? -12.812 -24.797 -7.258 1 95.88 315 VAL B N 1
ATOM 6746 C CA . VAL B 1 315 ? -14.25 -24.828 -7.48 1 95.88 315 VAL B CA 1
ATOM 6747 C C . VAL B 1 315 ? -14.617 -23.844 -8.594 1 95.88 315 VAL B C 1
ATOM 6749 O O . VAL B 1 315 ? -15.461 -24.141 -9.445 1 95.88 315 VAL B O 1
ATOM 6752 N N . GLN B 1 316 ? -13.992 -22.719 -8.562 1 93 316 GLN B N 1
ATOM 6753 C CA . GLN B 1 316 ? -14.25 -21.719 -9.594 1 93 316 GLN B CA 1
ATOM 6754 C C . GLN B 1 316 ? -13.891 -22.25 -10.977 1 93 316 GLN B C 1
ATOM 6756 O O . GLN B 1 316 ? -14.609 -21.984 -11.945 1 93 316 GLN B O 1
ATOM 6761 N N . ASN B 1 317 ? -12.805 -22.969 -11.055 1 95.12 317 ASN B N 1
ATOM 6762 C CA . ASN B 1 317 ? -12.391 -23.516 -12.336 1 95.12 317 ASN B CA 1
ATOM 6763 C C . ASN B 1 317 ? -13.328 -24.641 -12.789 1 95.12 317 ASN B C 1
ATOM 6765 O O . ASN B 1 317 ? -13.594 -24.781 -13.984 1 95.12 317 ASN B O 1
ATOM 6769 N N . VAL B 1 318 ? -13.805 -25.438 -11.891 1 96.12 318 VAL B N 1
ATOM 6770 C CA . VAL B 1 318 ? -14.773 -26.484 -12.211 1 96.12 318 VAL B CA 1
ATOM 6771 C C . VAL B 1 318 ? -16.047 -25.859 -12.781 1 96.12 318 VAL B C 1
ATOM 6773 O O . VAL B 1 318 ? -16.578 -26.344 -13.773 1 96.12 318 VAL B O 1
ATOM 6776 N N . LYS B 1 319 ? -16.469 -24.781 -12.133 1 93.06 319 LYS B N 1
ATOM 6777 C CA . LYS B 1 319 ? -17.641 -24.078 -12.617 1 93.06 319 LYS B CA 1
ATOM 6778 C C . LYS B 1 319 ? -17.438 -23.562 -14.039 1 93.06 319 LYS B C 1
ATOM 6780 O O . LYS B 1 319 ? -18.344 -23.594 -14.859 1 93.06 319 LYS B O 1
ATOM 6785 N N . TYR B 1 320 ? -16.266 -23.109 -14.25 1 92.12 320 TYR B N 1
ATOM 6786 C CA . TYR B 1 320 ? -15.945 -22.641 -15.586 1 92.12 320 TYR B CA 1
ATOM 6787 C C . TYR B 1 320 ? -16.125 -23.75 -16.625 1 92.12 320 TYR B C 1
ATOM 6789 O O . TYR B 1 320 ? -16.703 -23.531 -17.688 1 92.12 320 TYR B O 1
ATOM 6797 N N . TYR B 1 321 ? -15.617 -24.938 -16.359 1 93.38 321 TYR B N 1
ATOM 6798 C CA . TYR B 1 321 ? -15.695 -26.047 -17.297 1 93.38 321 TYR B CA 1
ATOM 6799 C C . TYR B 1 321 ? -17.141 -26.469 -17.547 1 93.38 321 TYR B C 1
ATOM 6801 O O . TYR B 1 321 ? -17.484 -26.953 -18.625 1 93.38 321 TYR B O 1
ATOM 6809 N N . HIS B 1 322 ? -17.969 -26.188 -16.594 1 91.69 322 HIS B N 1
ATOM 6810 C CA . HIS B 1 322 ? -19.344 -26.656 -16.703 1 91.69 322 HIS B CA 1
ATOM 6811 C C . HIS B 1 322 ? -20.25 -25.547 -17.266 1 91.69 322 HIS B C 1
ATOM 6813 O O . HIS B 1 322 ? -21.422 -25.797 -17.547 1 91.69 322 HIS B O 1
ATOM 6819 N N . LYS B 1 323 ? -19.719 -24.297 -17.062 1 79.31 323 LYS B N 1
ATOM 6820 C CA . LYS B 1 323 ? -20.531 -23.219 -17.609 1 79.31 323 LYS B CA 1
ATOM 6821 C C . LYS B 1 323 ? -20.734 -23.406 -19.109 1 79.31 323 LYS B C 1
ATOM 6823 O O . LYS B 1 323 ? -19.797 -23.734 -19.844 1 79.31 323 LYS B O 1
ATOM 6828 N N . THR B 1 324 ? -21.969 -23.703 -19.469 1 56.78 324 THR B N 1
ATOM 6829 C CA . THR B 1 324 ? -22.391 -23.828 -20.859 1 56.78 324 THR B CA 1
ATOM 6830 C C . THR B 1 324 ? -22.156 -22.531 -21.625 1 56.78 324 THR B C 1
ATOM 6832 O O . THR B 1 324 ? -22.484 -21.453 -21.125 1 56.78 324 THR B O 1
ATOM 6835 N N . PRO B 1 325 ? -21.219 -22.484 -22.578 1 49.78 325 PRO B N 1
ATOM 6836 C CA . PRO B 1 325 ? -21.031 -21.25 -23.359 1 49.78 325 PRO B CA 1
ATOM 6837 C C . PRO B 1 325 ? -22.328 -20.516 -23.625 1 49.78 325 PRO B C 1
ATOM 6839 O O . PRO B 1 325 ? -23.359 -21.125 -23.891 1 49.78 325 PRO B O 1
ATOM 6842 N N . SER B 1 326 ? -22.469 -19.375 -23.031 1 42.41 326 SER B N 1
ATOM 6843 C CA . SER B 1 326 ? -23.672 -18.625 -23.391 1 42.41 326 SER B CA 1
ATOM 6844 C C . SER B 1 326 ? -23.891 -18.625 -24.906 1 42.41 326 SER B C 1
ATOM 6846 O O . SER B 1 326 ? -22.969 -18.844 -25.672 1 42.41 326 SER B O 1
ATOM 6848 N N . LYS B 1 327 ? -25.141 -18.469 -25.453 1 37.84 327 LYS B N 1
ATOM 6849 C CA . LYS B 1 327 ? -25.625 -18.438 -26.828 1 37.84 327 LYS B CA 1
ATOM 6850 C C . LYS B 1 327 ? -24.656 -17.641 -27.719 1 37.84 327 LYS B C 1
ATOM 6852 O O . LYS B 1 327 ? -24.547 -17.922 -28.922 1 37.84 327 LYS B O 1
ATOM 6857 N N . LEU B 1 328 ? -24.297 -16.5 -27.234 1 35.94 328 LEU B N 1
ATOM 6858 C CA . LEU B 1 328 ? -23.594 -15.562 -28.109 1 35.94 328 LEU B CA 1
ATOM 6859 C C . LEU B 1 328 ? -22.203 -16.109 -28.469 1 35.94 328 LEU B C 1
ATOM 6861 O O . LEU B 1 328 ? -21.641 -15.734 -29.5 1 35.94 328 LEU B O 1
ATOM 6865 N N . SER B 1 329 ? -21.484 -16.766 -27.609 1 37.78 329 SER B N 1
ATOM 6866 C CA . SER B 1 329 ? -20.25 -17.406 -28.062 1 37.78 329 SER B CA 1
ATOM 6867 C C . SER B 1 329 ? -20.562 -18.516 -29.078 1 37.78 329 SER B C 1
ATOM 6869 O O . SER B 1 329 ? -19.656 -19.203 -29.547 1 37.78 329 SER B O 1
ATOM 6871 N N . ILE B 1 330 ? -21.734 -18.828 -29.328 1 33.84 330 ILE B N 1
ATOM 6872 C CA . ILE B 1 330 ? -22.266 -19.797 -30.281 1 33.84 330 ILE B CA 1
ATOM 6873 C C . ILE B 1 330 ? -21.922 -19.359 -31.703 1 33.84 330 ILE B C 1
ATOM 6875 O O . ILE B 1 330 ? -21.703 -20.203 -32.594 1 33.84 330 ILE B O 1
ATOM 6879 N N . LYS B 1 331 ? -22.172 -18.078 -31.891 1 40.31 331 LYS B N 1
ATOM 6880 C CA . LYS B 1 331 ? -21.891 -17.703 -33.281 1 40.31 331 LYS B CA 1
ATOM 6881 C C . LYS B 1 331 ? -20.406 -17.922 -33.594 1 40.31 331 LYS B C 1
ATOM 6883 O O . LYS B 1 331 ? -20.062 -18.266 -34.719 1 40.31 331 LYS B O 1
ATOM 6888 N N . SER B 1 332 ? -19.625 -17.5 -32.688 1 36.41 332 SER B N 1
ATOM 6889 C CA . SER B 1 332 ? -18.234 -17.812 -32.969 1 36.41 332 SER B CA 1
ATOM 6890 C C . SER B 1 332 ? -18.016 -19.328 -33 1 36.41 332 SER B C 1
ATOM 6892 O O . SER B 1 332 ? -17.078 -19.812 -33.656 1 36.41 332 SER B O 1
ATOM 6894 N N . ARG B 1 333 ? -18.828 -20.109 -32.344 1 37.69 333 ARG B N 1
ATOM 6895 C CA . ARG B 1 333 ? -18.859 -21.562 -32.438 1 37.69 333 ARG B CA 1
ATOM 6896 C C . ARG B 1 333 ? -19.406 -22.016 -33.781 1 37.69 333 ARG B C 1
ATOM 6898 O O . ARG B 1 333 ? -19.297 -23.188 -34.156 1 37.69 333 ARG B O 1
ATOM 6905 N N . LYS B 1 334 ? -20.344 -21.375 -34.094 1 44.5 334 LYS B N 1
ATOM 6906 C CA . LYS B 1 334 ? -20.734 -21.859 -35.438 1 44.5 334 LYS B CA 1
ATOM 6907 C C . LYS B 1 334 ? -19.531 -21.969 -36.344 1 44.5 334 LYS B C 1
ATOM 6909 O O . LYS B 1 334 ? -19.438 -22.922 -37.125 1 44.5 334 LYS B O 1
ATOM 6914 N N . LYS B 1 335 ? -18.906 -20.828 -36.5 1 40.84 335 LYS B N 1
ATOM 6915 C CA . LYS B 1 335 ? -17.75 -21 -37.375 1 40.84 335 LYS B CA 1
ATOM 6916 C C . LYS B 1 335 ? -16.828 -22.094 -36.875 1 40.84 335 LYS B C 1
ATOM 6918 O O . LYS B 1 335 ? -16.156 -22.781 -37.656 1 40.84 335 LYS B O 1
ATOM 6923 N N . LYS B 1 336 ? -16.734 -22.156 -35.469 1 44.38 336 LYS B N 1
ATOM 6924 C CA . LYS B 1 336 ? -15.984 -23.297 -34.938 1 44.38 336 LYS B CA 1
ATOM 6925 C C . LYS B 1 336 ? -16.781 -24.594 -35.031 1 44.38 336 LYS B C 1
ATOM 6927 O O . LYS B 1 336 ? -16.297 -25.656 -34.688 1 44.38 336 LYS B O 1
ATOM 6932 N N . GLN B 1 337 ? -18.016 -24.609 -35.031 1 43.09 337 GLN B N 1
ATOM 6933 C CA . GLN B 1 337 ? -18.719 -25.859 -35.281 1 43.09 337 GLN B CA 1
ATOM 6934 C C . GLN B 1 337 ? -18.141 -26.594 -36.469 1 43.09 337 GLN B C 1
ATOM 6936 O O . GLN B 1 337 ? -18.141 -27.828 -36.5 1 43.09 337 GLN B O 1
ATOM 6941 N N . LYS B 1 338 ? -18 -25.859 -37.531 1 43.84 338 LYS B N 1
ATOM 6942 C CA . LYS B 1 338 ? -17.453 -26.688 -38.594 1 43.84 338 LYS B CA 1
ATOM 6943 C C . LYS B 1 338 ? -16.109 -27.297 -38.188 1 43.84 338 LYS B C 1
ATOM 6945 O O . LYS B 1 338 ? -15.516 -28.062 -38.969 1 43.84 338 LYS B O 1
ATOM 6950 N N . GLN B 1 339 ? -15.391 -26.656 -37.219 1 45.75 339 GLN B N 1
ATOM 6951 C CA . GLN B 1 339 ? -14.102 -27.219 -36.844 1 45.75 339 GLN B CA 1
ATOM 6952 C C . GLN B 1 339 ? -14.273 -28.422 -35.906 1 45.75 339 GLN B C 1
ATOM 6954 O O . GLN B 1 339 ? -15.031 -28.359 -34.938 1 45.75 339 GLN B O 1
ATOM 6959 N N . LYS B 1 340 ? -14.148 -29.594 -36.312 1 50.34 340 LYS B N 1
ATOM 6960 C CA . LYS B 1 340 ? -14.086 -30.906 -35.656 1 50.34 340 LYS B CA 1
ATOM 6961 C C . LYS B 1 340 ? -13.695 -30.781 -34.188 1 50.34 340 LYS B C 1
ATOM 6963 O O . LYS B 1 340 ? -12.625 -30.266 -33.875 1 50.34 340 LYS B O 1
ATOM 6968 N N . ILE B 1 341 ? -14.609 -30.719 -33.188 1 61.59 341 ILE B N 1
ATOM 6969 C CA . ILE B 1 341 ? -14.352 -30.688 -31.766 1 61.59 341 ILE B CA 1
ATOM 6970 C C . ILE B 1 341 ? -13.266 -31.703 -31.406 1 61.59 341 ILE B C 1
ATOM 6972 O O . ILE B 1 341 ? -13.461 -32.906 -31.531 1 61.59 341 ILE B O 1
ATOM 6976 N N . ARG B 1 342 ? -12.047 -31.375 -31.312 1 83.12 342 ARG B N 1
ATOM 6977 C CA . ARG B 1 342 ? -10.922 -32.25 -30.938 1 83.12 342 ARG B CA 1
ATOM 6978 C C . ARG B 1 342 ? -10.992 -32.625 -29.469 1 83.12 342 ARG B C 1
ATOM 6980 O O . ARG B 1 342 ? -11.336 -31.797 -28.625 1 83.12 342 ARG B O 1
ATOM 6987 N N . LYS B 1 343 ? -10.859 -33.938 -29.25 1 93.75 343 LYS B N 1
ATOM 6988 C CA . LYS B 1 343 ? -10.734 -34.406 -27.875 1 93.75 343 LYS B CA 1
ATOM 6989 C C . LYS B 1 343 ? -9.523 -33.75 -27.203 1 93.75 343 LYS B C 1
ATOM 6991 O O . LYS B 1 343 ? -8.422 -33.781 -27.75 1 93.75 343 LYS B O 1
ATOM 6996 N N . TRP B 1 344 ? -9.734 -33.125 -26.078 1 95.62 344 TRP B N 1
ATOM 6997 C CA . TRP B 1 344 ? -8.664 -32.344 -25.438 1 95.62 344 TRP B CA 1
ATOM 6998 C C . TRP B 1 344 ? -7.668 -33.281 -24.766 1 95.62 344 TRP B C 1
ATOM 7000 O O . TRP B 1 344 ? -6.664 -32.844 -24.203 1 95.62 344 TRP B O 1
ATOM 7010 N N . ALA B 1 345 ? -7.906 -34.594 -24.719 1 97.5 345 ALA B N 1
ATOM 7011 C CA . ALA B 1 345 ? -7.031 -35.656 -24.219 1 97.5 345 ALA B CA 1
ATOM 7012 C C . ALA B 1 345 ? -7.34 -37 -24.922 1 97.5 345 ALA B C 1
ATOM 7014 O O . ALA B 1 345 ? -8.297 -37.094 -25.688 1 97.5 345 ALA B O 1
ATOM 7015 N N . MET B 1 346 ? -6.508 -37.938 -24.75 1 96 346 MET B N 1
ATOM 7016 C CA . MET B 1 346 ? -6.777 -39.281 -25.297 1 96 346 MET B CA 1
ATOM 7017 C C . MET B 1 346 ? -8.086 -39.812 -24.75 1 96 346 MET B C 1
ATOM 7019 O O . MET B 1 346 ? -8.562 -39.375 -23.703 1 96 346 MET B O 1
ATOM 7023 N N . SER B 1 347 ? -8.672 -40.812 -25.344 1 94.81 347 SER B N 1
ATOM 7024 C CA . SER B 1 347 ? -10.062 -41.25 -25.203 1 94.81 347 SER B CA 1
ATOM 7025 C C . SER B 1 347 ? -10.383 -41.656 -23.781 1 94.81 347 SER B C 1
ATOM 7027 O O . SER B 1 347 ? -11.383 -41.219 -23.203 1 94.81 347 SER B O 1
ATOM 7029 N N . PRO B 1 348 ? -9.578 -42.469 -23.109 1 95.19 348 PRO B N 1
ATOM 7030 C CA . PRO B 1 348 ? -9.953 -42.875 -21.75 1 95.19 348 PRO B CA 1
ATOM 7031 C C . PRO B 1 348 ? -10.062 -41.688 -20.781 1 95.19 348 PRO B C 1
ATOM 7033 O O . PRO B 1 348 ? -10.906 -41.688 -19.891 1 95.19 348 PRO B O 1
ATOM 7036 N N . ILE B 1 349 ? -9.273 -40.688 -20.969 1 97.56 349 ILE B N 1
ATOM 7037 C CA . ILE B 1 349 ? -9.266 -39.531 -20.094 1 97.56 349 ILE B CA 1
ATOM 7038 C C . ILE B 1 349 ? -10.391 -38.562 -20.516 1 97.56 349 ILE B C 1
ATOM 7040 O O . ILE B 1 349 ? -11.148 -38.094 -19.672 1 97.56 349 ILE B O 1
ATOM 7044 N N . TYR B 1 350 ? -10.508 -38.344 -21.75 1 97 350 TYR B N 1
ATOM 7045 C CA . TYR B 1 350 ? -11.5 -37.406 -22.281 1 97 350 TYR B CA 1
ATOM 7046 C C . TYR B 1 350 ? -12.914 -37.875 -21.953 1 97 350 TYR B C 1
ATOM 7048 O O . TYR B 1 350 ? -13.719 -37.094 -21.406 1 97 350 TYR B O 1
ATOM 7056 N N . GLU B 1 351 ? -13.266 -39.125 -22.203 1 96.81 351 GLU B N 1
ATOM 7057 C CA . GLU B 1 351 ? -14.625 -39.656 -22.094 1 96.81 351 GLU B CA 1
ATOM 7058 C C . GLU B 1 351 ? -15.086 -39.719 -20.641 1 96.81 351 GLU B C 1
ATOM 7060 O O . GLU B 1 351 ? -16.266 -39.5 -20.359 1 96.81 351 GLU B O 1
ATOM 7065 N N . ASN B 1 352 ? -14.141 -39.875 -19.766 1 97.5 352 ASN B N 1
ATOM 7066 C CA . ASN B 1 352 ? -14.516 -40.062 -18.359 1 97.5 352 ASN B CA 1
ATOM 7067 C C . ASN B 1 352 ? -14.562 -38.75 -17.609 1 97.5 352 ASN B C 1
ATOM 7069 O O . ASN B 1 352 ? -15.039 -38.688 -16.469 1 97.5 352 ASN B O 1
ATOM 7073 N N . ASN B 1 353 ? -14.141 -37.625 -18.188 1 97.56 353 ASN B N 1
ATOM 7074 C CA . ASN B 1 353 ? -13.984 -36.406 -17.391 1 97.56 353 ASN B CA 1
ATOM 7075 C C . ASN B 1 353 ? -14.68 -35.219 -18.031 1 97.56 353 ASN B C 1
ATOM 7077 O O . ASN B 1 353 ? -15.016 -34.25 -17.359 1 97.56 353 ASN B O 1
ATOM 7081 N N . ARG B 1 354 ? -14.953 -35.25 -19.312 1 94.56 354 ARG B N 1
ATOM 7082 C CA . ARG B 1 354 ? -15.531 -34.094 -20 1 94.56 354 ARG B CA 1
ATOM 7083 C C . ARG B 1 354 ? -16.812 -33.656 -19.312 1 94.56 354 ARG B C 1
ATOM 7085 O O . ARG B 1 354 ? -17.578 -34.469 -18.797 1 94.56 354 ARG B O 1
ATOM 7092 N N . PRO B 1 355 ? -16.922 -32.375 -19.203 1 94.75 355 PRO B N 1
ATOM 7093 C CA . PRO B 1 355 ? -16.172 -31.266 -19.812 1 94.75 355 PRO B CA 1
ATOM 7094 C C . PRO B 1 355 ? -14.992 -30.812 -18.938 1 94.75 355 PRO B C 1
ATOM 7096 O O . PRO B 1 355 ? -14.234 -29.922 -19.344 1 94.75 355 PRO B O 1
ATOM 7099 N N . PHE B 1 356 ? -14.836 -31.422 -17.781 1 95.94 356 PHE B N 1
ATOM 7100 C CA . PHE B 1 356 ? -13.766 -31.094 -16.844 1 95.94 356 PHE B CA 1
ATOM 7101 C C . PHE B 1 356 ? -12.414 -31.547 -17.375 1 95.94 356 PHE B C 1
ATOM 7103 O O . PHE B 1 356 ? -12.25 -32.719 -17.766 1 95.94 356 PHE B O 1
ATOM 7110 N N . ARG B 1 357 ? -11.492 -30.656 -17.516 1 97.25 357 ARG B N 1
ATOM 7111 C CA . ARG B 1 357 ? -10.125 -31.016 -17.875 1 97.25 357 ARG B CA 1
ATOM 7112 C C . ARG B 1 357 ? -9.281 -31.266 -16.641 1 97.25 357 ARG B C 1
ATOM 7114 O O . ARG B 1 357 ? -9.016 -30.344 -15.859 1 97.25 357 ARG B O 1
ATOM 7121 N N . PRO B 1 358 ? -8.781 -32.406 -16.438 1 98.12 358 PRO B N 1
ATOM 7122 C CA . PRO B 1 358 ? -8.016 -32.781 -15.242 1 98.12 358 PRO B CA 1
ATOM 7123 C C . PRO B 1 358 ? -6.672 -32.031 -15.164 1 98.12 358 PRO B C 1
ATOM 7125 O O . PRO B 1 358 ? -6.312 -31.297 -16.078 1 98.12 358 PRO B O 1
ATOM 7128 N N . TRP B 1 359 ? -5.973 -32.312 -14.016 1 97.69 359 TRP B N 1
ATOM 7129 C CA . TRP B 1 359 ? -4.68 -31.719 -13.664 1 97.69 359 TRP B CA 1
ATOM 7130 C C . TRP B 1 359 ? -3.721 -31.75 -14.844 1 97.69 359 TRP B C 1
ATOM 7132 O O . TRP B 1 359 ? -3.471 -32.812 -15.422 1 97.69 359 TRP B O 1
ATOM 7142 N N . GLY B 1 360 ? -3.232 -30.531 -15.203 1 97 360 GLY B N 1
ATOM 7143 C CA . GLY B 1 360 ? -2.209 -30.438 -16.234 1 97 360 GLY B CA 1
ATOM 7144 C C . GLY B 1 360 ? -2.775 -30.375 -17.641 1 97 360 GLY B C 1
ATOM 7145 O O . GLY B 1 360 ? -2.035 -30.203 -18.609 1 97 360 GLY B O 1
ATOM 7146 N N . LEU B 1 361 ? -4.105 -30.453 -17.797 1 98.06 361 LEU B N 1
ATOM 7147 C CA . LEU B 1 361 ? -4.688 -30.609 -19.141 1 98.06 361 LEU B CA 1
ATOM 7148 C C . LEU B 1 361 ? -5.527 -29.391 -19.5 1 98.06 361 LEU B C 1
ATOM 7150 O O . LEU B 1 361 ? -6.234 -29.406 -20.516 1 98.06 361 LEU B O 1
ATOM 7154 N N . GLY B 1 362 ? -5.434 -28.344 -18.672 1 96.75 362 GLY B N 1
ATOM 7155 C CA . GLY B 1 362 ? -6.125 -27.109 -19.016 1 96.75 362 GLY B CA 1
ATOM 7156 C C . GLY B 1 362 ? -5.742 -26.562 -20.375 1 96.75 362 GLY B C 1
ATOM 7157 O O . GLY B 1 362 ? -4.664 -26.875 -20.891 1 96.75 362 GLY B O 1
ATOM 7158 N N . ALA B 1 363 ? -6.578 -25.734 -20.938 1 95.38 363 ALA B N 1
ATOM 7159 C CA . ALA B 1 363 ? -6.336 -25.172 -22.25 1 95.38 363 ALA B CA 1
ATOM 7160 C C . ALA B 1 363 ? -5.18 -24.172 -22.219 1 95.38 363 ALA B C 1
ATOM 7162 O O . ALA B 1 363 ? -5.008 -23.438 -21.234 1 95.38 363 ALA B O 1
ATOM 7163 N N . ILE B 1 364 ? -4.379 -24.234 -23.203 1 93.69 364 ILE B N 1
ATOM 7164 C CA . ILE B 1 364 ? -3.359 -23.203 -23.438 1 93.69 364 ILE B CA 1
ATOM 7165 C C . ILE B 1 364 ? -3.861 -22.188 -24.453 1 93.69 364 ILE B C 1
ATOM 7167 O O . ILE B 1 364 ? -4.121 -22.547 -25.609 1 93.69 364 ILE B O 1
ATOM 7171 N N . ASN B 1 365 ? -4.074 -20.984 -24 1 82 365 ASN B N 1
ATOM 7172 C CA . ASN B 1 365 ? -4.703 -20 -24.859 1 82 365 ASN B CA 1
ATOM 7173 C C . ASN B 1 365 ? -3.684 -19 -25.422 1 82 365 ASN B C 1
ATOM 7175 O O . ASN B 1 365 ? -2.635 -18.781 -24.812 1 82 365 ASN B O 1
ATOM 7179 N N . LYS B 1 366 ? -3.965 -18.547 -26.641 1 74.19 366 LYS B N 1
ATOM 7180 C CA . LYS B 1 366 ? -3.125 -17.516 -27.234 1 74.19 366 LYS B CA 1
ATOM 7181 C C . LYS B 1 366 ? -3.721 -16.125 -27.016 1 74.19 366 LYS B C 1
ATOM 7183 O O . LYS B 1 366 ? -4.945 -15.961 -27.016 1 74.19 366 LYS B O 1
ATOM 7188 N N . SER B 1 367 ? -2.898 -15.156 -26.672 1 64.38 367 SER B N 1
ATOM 7189 C CA . SER B 1 367 ? -3.355 -13.781 -26.547 1 64.38 367 SER B CA 1
ATOM 7190 C C . SER B 1 367 ? -3.787 -13.211 -27.891 1 64.38 367 SER B C 1
ATOM 7192 O O . SER B 1 367 ? -3.074 -13.352 -28.891 1 64.38 367 SER B O 1
ATOM 7194 N N . PRO B 1 368 ? -4.996 -12.727 -28.031 1 55.91 368 PRO B N 1
ATOM 7195 C CA . PRO B 1 368 ? -5.516 -12.281 -29.328 1 55.91 368 PRO B CA 1
ATOM 7196 C C . PRO B 1 368 ? -4.789 -11.055 -29.859 1 55.91 368 PRO B C 1
ATOM 7198 O O . PRO B 1 368 ? -4.992 -10.664 -31.016 1 55.91 368 PRO B O 1
ATOM 7201 N N . GLY B 1 369 ? -3.842 -10.523 -29.203 1 55.09 369 GLY B N 1
ATOM 7202 C CA . GLY B 1 369 ? -3.426 -9.195 -29.641 1 55.09 369 GLY B CA 1
ATOM 7203 C C . GLY B 1 369 ? -2.676 -9.211 -30.953 1 55.09 369 GLY B C 1
ATOM 7204 O O . GLY B 1 369 ? -1.729 -9.977 -31.125 1 55.09 369 GLY B O 1
ATOM 7205 N N . ILE B 1 370 ? -3.248 -8.586 -32.062 1 46.81 370 ILE B N 1
ATOM 7206 C CA . ILE B 1 370 ? -2.705 -8.445 -33.406 1 46.81 370 ILE B CA 1
ATOM 7207 C C . ILE B 1 370 ? -1.268 -7.938 -33.344 1 46.81 370 ILE B C 1
ATOM 7209 O O . ILE B 1 370 ? -0.427 -8.32 -34.156 1 46.81 370 ILE B O 1
ATOM 7213 N N . LEU B 1 371 ? -1.026 -7.152 -32.312 1 48.78 371 LEU B N 1
ATOM 7214 C CA . LEU B 1 371 ? 0.277 -6.5 -32.219 1 48.78 371 LEU B CA 1
ATOM 7215 C C . LEU B 1 371 ? 1.386 -7.523 -32 1 48.78 371 LEU B C 1
ATOM 7217 O O . LEU B 1 371 ? 2.504 -7.344 -32.5 1 48.78 371 LEU B O 1
ATOM 7221 N N . TYR B 1 372 ? 1 -8.609 -31.391 1 58.12 372 TYR B N 1
ATOM 7222 C CA . TYR B 1 372 ? 2.043 -9.602 -31.141 1 58.12 372 TYR B CA 1
ATOM 7223 C C . TYR B 1 372 ? 2.232 -10.516 -32.344 1 58.12 372 TYR B C 1
ATOM 7225 O O . TYR B 1 372 ? 3.246 -11.211 -32.438 1 58.12 372 TYR B O 1
ATOM 7233 N N . LYS B 1 373 ? 1.328 -10.43 -33.25 1 57.78 373 LYS B N 1
ATOM 7234 C CA . LYS B 1 373 ? 1.456 -11.242 -34.469 1 57.78 373 LYS B CA 1
ATOM 7235 C C . LYS B 1 373 ? 2.635 -10.781 -35.312 1 57.78 373 LYS B C 1
ATOM 7237 O O . LYS B 1 373 ? 3.297 -11.594 -35.969 1 57.78 373 LYS B O 1
ATOM 7242 N N . LEU B 1 374 ? 2.891 -9.492 -35.188 1 58.16 374 LEU B N 1
ATOM 7243 C CA . LEU B 1 374 ? 3.943 -8.93 -36.031 1 58.16 374 LEU B CA 1
ATOM 7244 C C . LEU B 1 374 ? 5.32 -9.211 -35.438 1 58.16 374 LEU B C 1
ATOM 7246 O O . LEU B 1 374 ? 6.328 -9.133 -36.125 1 58.16 374 LEU B O 1
ATOM 7250 N N . SER B 1 375 ? 5.363 -9.555 -34.156 1 63.34 375 SER B N 1
ATOM 7251 C CA . SER B 1 375 ? 6.664 -9.734 -33.5 1 63.34 375 SER B CA 1
ATOM 7252 C C . SER B 1 375 ? 7.219 -11.133 -33.781 1 63.34 375 SER B C 1
ATOM 7254 O O . SER B 1 375 ? 8.367 -11.43 -33.406 1 63.34 375 SER B O 1
ATOM 7256 N N . GLY B 1 376 ? 6.551 -11.914 -34.531 1 75.88 376 GLY B N 1
ATOM 7257 C CA . GLY B 1 376 ? 6.996 -13.273 -34.781 1 75.88 376 GLY B CA 1
ATOM 7258 C C . GLY B 1 376 ? 6.742 -14.211 -33.625 1 75.88 376 GLY B C 1
ATOM 7259 O O . GLY B 1 376 ? 5.961 -13.898 -32.719 1 75.88 376 GLY B O 1
ATOM 7260 N N . GLN B 1 377 ? 7.203 -15.5 -33.781 1 85.19 377 GLN B N 1
ATOM 7261 C CA . GLN B 1 377 ? 7.055 -16.516 -32.75 1 85.19 377 GLN B CA 1
ATOM 7262 C C . GLN B 1 377 ? 8.414 -17.078 -32.344 1 85.19 377 GLN B C 1
ATOM 7264 O O . GLN B 1 377 ? 9.344 -17.141 -33.125 1 85.19 377 GLN B O 1
ATOM 7269 N N . THR B 1 378 ? 8.484 -17.25 -31.094 1 88.75 378 THR B N 1
ATOM 7270 C CA . THR B 1 378 ? 9.695 -17.859 -30.562 1 88.75 378 THR B CA 1
ATOM 7271 C C . THR B 1 378 ? 9.352 -19.078 -29.703 1 88.75 378 THR B C 1
ATOM 7273 O O . THR B 1 378 ? 8.203 -19.25 -29.281 1 88.75 378 THR B O 1
ATOM 7276 N N . ILE B 1 379 ? 10.32 -20 -29.609 1 94.06 379 ILE B N 1
ATOM 7277 C CA . ILE B 1 379 ? 10.211 -21.172 -28.75 1 94.06 379 ILE B CA 1
ATOM 7278 C C . ILE B 1 379 ? 11.156 -21.031 -27.562 1 94.06 379 ILE B C 1
ATOM 7280 O O . ILE B 1 379 ? 12.344 -20.75 -27.734 1 94.06 379 ILE B O 1
ATOM 7284 N N . ARG B 1 380 ? 10.641 -21.125 -26.375 1 94.5 380 ARG B N 1
ATOM 7285 C CA . ARG B 1 380 ? 11.492 -21.047 -25.188 1 94.5 380 ARG B CA 1
ATOM 7286 C C . ARG B 1 380 ? 12.422 -22.25 -25.094 1 94.5 380 ARG B C 1
ATOM 7288 O O . ARG B 1 380 ? 12.141 -23.312 -25.672 1 94.5 380 ARG B O 1
ATOM 7295 N N . THR B 1 381 ? 13.562 -22.031 -24.453 1 95.31 381 THR B N 1
ATOM 7296 C CA . THR B 1 381 ? 14.625 -23.031 -24.469 1 95.31 381 THR B CA 1
ATOM 7297 C C . THR B 1 381 ? 15.102 -23.328 -23.047 1 95.31 381 THR B C 1
ATOM 7299 O O . THR B 1 381 ? 16.234 -22.984 -22.688 1 95.31 381 THR B O 1
ATOM 7302 N N . PRO B 1 382 ? 14.289 -24.125 -22.234 1 97.56 382 PRO B N 1
ATOM 7303 C CA . PRO B 1 382 ? 14.695 -24.484 -20.875 1 97.56 382 PRO B CA 1
ATOM 7304 C C . PRO B 1 382 ? 16.125 -25 -20.797 1 97.56 382 PRO B C 1
ATOM 7306 O O . PRO B 1 382 ? 16.531 -25.812 -21.625 1 97.56 382 PRO B O 1
ATOM 7309 N N . GLY B 1 383 ? 16.859 -24.469 -19.844 1 96.06 383 GLY B N 1
ATOM 7310 C CA . GLY B 1 383 ? 18.219 -24.922 -19.562 1 96.06 383 GLY B CA 1
ATOM 7311 C C . GLY B 1 383 ? 19.234 -24.406 -20.562 1 96.06 383 GLY B C 1
ATOM 7312 O O . GLY B 1 383 ? 20.438 -24.672 -20.422 1 96.06 383 GLY B O 1
ATOM 7313 N N . LEU B 1 384 ? 18.844 -23.656 -21.562 1 95 384 LEU B N 1
ATOM 7314 C CA . LEU B 1 384 ? 19.75 -23.281 -22.641 1 95 384 LEU B CA 1
ATOM 7315 C C . LEU B 1 384 ? 19.75 -21.781 -22.859 1 95 384 LEU B C 1
ATOM 7317 O O . LEU B 1 384 ? 19.938 -21.312 -23.984 1 95 384 LEU B O 1
ATOM 7321 N N . TYR B 1 385 ? 19.422 -21.062 -21.812 1 90.88 385 TYR B N 1
ATOM 7322 C CA . TYR B 1 385 ? 19.453 -19.609 -21.938 1 90.88 385 TYR B CA 1
ATOM 7323 C C . TYR B 1 385 ? 20.859 -19.062 -21.719 1 90.88 385 TYR B C 1
ATOM 7325 O O . TYR B 1 385 ? 21.656 -19.641 -20.984 1 90.88 385 TYR B O 1
ATOM 7333 N N . ARG B 1 386 ? 21.094 -17.984 -22.375 1 87.25 386 ARG B N 1
ATOM 7334 C CA . ARG B 1 386 ? 22.391 -17.312 -22.328 1 87.25 386 ARG B CA 1
ATOM 7335 C C . ARG B 1 386 ? 22.266 -15.922 -21.719 1 87.25 386 ARG B C 1
ATOM 7337 O O . ARG B 1 386 ? 21.188 -15.32 -21.75 1 87.25 386 ARG B O 1
ATOM 7344 N N . PRO B 1 387 ? 23.438 -15.508 -21.078 1 79.62 387 PRO B N 1
ATOM 7345 C CA . PRO B 1 387 ? 23.375 -14.156 -20.516 1 79.62 387 PRO B CA 1
ATOM 7346 C C . PRO B 1 387 ? 23.156 -13.086 -21.578 1 79.62 387 PRO B C 1
ATOM 7348 O O . PRO B 1 387 ? 23.594 -13.242 -22.719 1 79.62 387 PRO B O 1
ATOM 7351 N N . THR B 1 388 ? 22.266 -12.125 -21.25 1 66.81 388 THR B N 1
ATOM 7352 C CA . THR B 1 388 ? 22.016 -11.023 -22.188 1 66.81 388 THR B CA 1
ATOM 7353 C C . THR B 1 388 ? 22.797 -9.781 -21.766 1 66.81 388 THR B C 1
ATOM 7355 O O . THR B 1 388 ? 22.875 -9.461 -20.578 1 66.81 388 THR B O 1
ATOM 7358 N N . ASP B 1 389 ? 23.969 -9.453 -22.203 1 53.44 389 ASP B N 1
ATOM 7359 C CA . ASP B 1 389 ? 24.672 -8.211 -21.891 1 53.44 389 ASP B CA 1
ATOM 7360 C C . ASP B 1 389 ? 23.969 -7.012 -22.516 1 53.44 389 ASP B C 1
ATOM 7362 O O . ASP B 1 389 ? 23.328 -7.137 -23.562 1 53.44 389 ASP B O 1
ATOM 7366 N N . ARG B 1 390 ? 23.812 -5.949 -21.844 1 46.03 390 ARG B N 1
ATOM 7367 C CA . ARG B 1 390 ? 23.25 -4.668 -22.25 1 46.03 390 ARG B CA 1
ATOM 7368 C C . ARG B 1 390 ? 23.812 -4.223 -23.594 1 46.03 390 ARG B C 1
ATOM 7370 O O . ARG B 1 390 ? 23.062 -3.705 -24.438 1 46.03 390 ARG B O 1
ATOM 7377 N N . ARG B 1 391 ? 25.047 -3.654 -23.359 1 43.66 391 ARG B N 1
ATOM 7378 C CA . ARG B 1 391 ? 25.672 -3.031 -24.516 1 43.66 391 ARG B CA 1
ATOM 7379 C C . ARG B 1 391 ? 25.875 -4.039 -25.641 1 43.66 391 ARG B C 1
ATOM 7381 O O . ARG B 1 391 ? 25.891 -3.67 -26.812 1 43.66 391 ARG B O 1
ATOM 7388 N N . SER B 1 392 ? 26.641 -4.887 -25.203 1 39.91 392 SER B N 1
ATOM 7389 C CA . SER B 1 392 ? 27.172 -5.832 -26.188 1 39.91 392 SER B CA 1
ATOM 7390 C C . SER B 1 392 ? 26.188 -6.957 -26.469 1 39.91 392 SER B C 1
ATOM 7392 O O . SER B 1 392 ? 25.297 -7.223 -25.656 1 39.91 392 SER B O 1
ATOM 7394 N N . LYS B 1 393 ? 26.281 -7.531 -27.672 1 42.72 393 LYS B N 1
ATOM 7395 C CA . LYS B 1 393 ? 25.766 -8.742 -28.297 1 42.72 393 LYS B CA 1
ATOM 7396 C C . LYS B 1 393 ? 25.688 -9.891 -27.297 1 42.72 393 LYS B C 1
ATOM 7398 O O . LYS B 1 393 ? 26.484 -9.953 -26.359 1 42.72 393 LYS B O 1
ATOM 7403 N N . SER B 1 394 ? 24.375 -10.406 -27 1 46.56 394 SER B N 1
ATOM 7404 C CA . SER B 1 394 ? 24.328 -11.711 -26.359 1 46.56 394 SER B CA 1
ATOM 7405 C C . SER B 1 394 ? 25.719 -12.328 -26.25 1 46.56 394 SER B C 1
ATOM 7407 O O . SER B 1 394 ? 26.469 -12.359 -27.234 1 46.56 394 SER B O 1
ATOM 7409 N N . ASP B 1 395 ? 26.297 -12.062 -24.969 1 54.09 395 ASP B N 1
ATOM 7410 C CA . ASP B 1 395 ? 27.5 -12.891 -24.891 1 54.09 395 ASP B CA 1
ATOM 7411 C C . ASP B 1 395 ? 27.203 -14.32 -25.328 1 54.09 395 ASP B C 1
ATOM 7413 O O . ASP B 1 395 ? 26.688 -15.125 -24.547 1 54.09 395 ASP B O 1
ATOM 7417 N N . LYS B 1 396 ? 27.094 -14.453 -26.484 1 64.31 396 LYS B N 1
ATOM 7418 C CA . LYS B 1 396 ? 26.734 -15.727 -27.109 1 64.31 396 LYS B CA 1
ATOM 7419 C C . LYS B 1 396 ? 27.75 -16.812 -26.75 1 64.31 396 LYS B C 1
ATOM 7421 O O . LYS B 1 396 ? 27.609 -17.953 -27.172 1 64.31 396 LYS B O 1
ATOM 7426 N N . SER B 1 397 ? 28.562 -16.438 -25.703 1 71 397 SER B N 1
ATOM 7427 C CA . SER B 1 397 ? 29.672 -17.375 -25.547 1 71 397 SER B CA 1
ATOM 7428 C C . SER B 1 397 ? 29.359 -18.422 -24.484 1 71 397 SER B C 1
ATOM 7430 O O . SER B 1 397 ? 29.984 -19.484 -24.453 1 71 397 SER B O 1
ATOM 7432 N N . ARG B 1 398 ? 28.422 -18.141 -23.547 1 84.44 398 ARG B N 1
ATOM 7433 C CA . ARG B 1 398 ? 28.172 -19.156 -22.516 1 84.44 398 ARG B CA 1
ATOM 7434 C C . ARG B 1 398 ? 26.688 -19.234 -22.188 1 84.44 398 ARG B C 1
ATOM 7436 O O . ARG B 1 398 ? 25.938 -18.297 -22.422 1 84.44 398 ARG B O 1
ATOM 7443 N N . TYR B 1 399 ? 26.344 -20.375 -21.578 1 90.94 399 TYR B N 1
ATOM 7444 C CA . TYR B 1 399 ? 25.016 -20.531 -21.016 1 90.94 399 TYR B CA 1
ATOM 7445 C C . TYR B 1 399 ? 24.969 -19.984 -19.594 1 90.94 399 TYR B C 1
ATOM 7447 O O . TYR B 1 399 ? 26.016 -19.812 -18.953 1 90.94 399 TYR B O 1
ATOM 7455 N N . LEU B 1 400 ? 23.719 -19.641 -19.094 1 89.88 400 LEU B N 1
ATOM 7456 C CA . LEU B 1 400 ? 23.547 -19.297 -17.688 1 89.88 400 LEU B CA 1
ATOM 7457 C C . LEU B 1 400 ? 24.031 -20.422 -16.781 1 89.88 400 LEU B C 1
ATOM 7459 O O . LEU B 1 400 ? 23.859 -21.594 -17.094 1 89.88 400 LEU B O 1
ATOM 7463 N N . LEU B 1 401 ? 24.609 -20.016 -15.664 1 89.56 401 LEU B N 1
ATOM 7464 C CA . LEU B 1 401 ? 25.234 -20.984 -14.789 1 89.56 401 LEU B CA 1
ATOM 7465 C C . LEU B 1 401 ? 24.328 -21.344 -13.625 1 89.56 401 LEU B C 1
ATOM 7467 O O . LEU B 1 401 ? 23.656 -20.484 -13.062 1 89.56 401 LEU B O 1
ATOM 7471 N N . ASP B 1 402 ? 24.312 -22.656 -13.281 1 91.5 402 ASP B N 1
ATOM 7472 C CA . ASP B 1 402 ? 23.641 -23.156 -12.086 1 91.5 402 ASP B CA 1
ATOM 7473 C C . ASP B 1 402 ? 22.234 -22.578 -11.961 1 91.5 402 ASP B C 1
ATOM 7475 O O . ASP B 1 402 ? 21.891 -21.984 -10.938 1 91.5 402 ASP B O 1
ATOM 7479 N N . THR B 1 403 ? 21.438 -22.703 -12.992 1 92.44 403 THR B N 1
ATOM 7480 C CA . THR B 1 403 ? 20.109 -22.125 -13.039 1 92.44 403 THR B CA 1
ATOM 7481 C C . THR B 1 403 ? 19.141 -22.953 -12.188 1 92.44 403 THR B C 1
ATOM 7483 O O . THR B 1 403 ? 18.031 -22.5 -11.875 1 92.44 403 THR B O 1
ATOM 7486 N N . ASN B 1 404 ? 19.5 -24.172 -11.844 1 94.25 404 ASN B N 1
ATOM 7487 C CA . ASN B 1 404 ? 18.672 -25.094 -11.078 1 94.25 404 ASN B CA 1
ATOM 7488 C C . ASN B 1 404 ? 17.25 -25.172 -11.633 1 94.25 404 ASN B C 1
ATOM 7490 O O . ASN B 1 404 ? 16.281 -25.125 -10.883 1 94.25 404 ASN B O 1
ATOM 7494 N N . GLU B 1 405 ? 17.141 -25.172 -12.945 1 97.19 405 GLU B N 1
ATOM 7495 C CA . GLU B 1 405 ? 15.859 -25.328 -13.617 1 97.19 405 GLU B CA 1
ATOM 7496 C C . GLU B 1 405 ? 15.359 -26.766 -13.492 1 97.19 405 GLU B C 1
ATOM 7498 O O . GLU B 1 405 ? 16.141 -27.719 -13.602 1 97.19 405 GLU B O 1
ATOM 7503 N N . ARG B 1 406 ? 14.133 -26.938 -13.203 1 98.56 406 ARG B N 1
ATOM 7504 C CA . ARG B 1 406 ? 13.438 -28.219 -13.148 1 98.56 406 ARG B CA 1
ATOM 7505 C C . ARG B 1 406 ? 12.188 -28.203 -14.016 1 98.56 406 ARG B C 1
ATOM 7507 O O . ARG B 1 406 ? 11.789 -27.141 -14.516 1 98.56 406 ARG B O 1
ATOM 7514 N N . ILE B 1 407 ? 11.633 -29.375 -14.336 1 98.69 407 ILE B N 1
ATOM 7515 C CA . ILE B 1 407 ? 10.406 -29.5 -15.117 1 98.69 407 ILE B CA 1
ATOM 7516 C C . ILE B 1 407 ? 9.289 -30.047 -14.242 1 98.69 407 ILE B C 1
ATOM 7518 O O . ILE B 1 407 ? 9.477 -31.047 -13.547 1 98.69 407 ILE B O 1
ATOM 7522 N N . HIS B 1 408 ? 8.195 -29.438 -14.242 1 98.69 408 HIS B N 1
ATOM 7523 C CA . HIS B 1 408 ? 7.07 -29.891 -13.438 1 98.69 408 HIS B CA 1
ATOM 7524 C C . HIS B 1 408 ? 6.484 -31.188 -13.992 1 98.69 408 HIS B C 1
ATOM 7526 O O . HIS B 1 408 ? 6.457 -31.391 -15.211 1 98.69 408 HIS B O 1
ATOM 7532 N N . SER B 1 409 ? 5.887 -32 -13.18 1 97.38 409 SER B N 1
ATOM 7533 C CA . SER B 1 409 ? 5.336 -33.312 -13.578 1 97.38 409 SER B CA 1
ATOM 7534 C C . SER B 1 409 ? 4.129 -33.125 -14.492 1 97.38 409 SER B C 1
ATOM 7536 O O . SER B 1 409 ? 3.766 -34.062 -15.227 1 97.38 409 SER B O 1
ATOM 7538 N N . SER B 1 410 ? 3.469 -31.969 -14.43 1 98.31 410 SER B N 1
ATOM 7539 C CA . SER B 1 410 ? 2.334 -31.719 -15.312 1 98.31 410 SER B CA 1
ATOM 7540 C C . SER B 1 410 ? 2.744 -31.781 -16.781 1 98.31 410 SER B C 1
ATOM 7542 O O . SER B 1 410 ? 1.903 -31.984 -17.656 1 98.31 410 SER B O 1
ATOM 7544 N N . VAL B 1 411 ? 4.02 -31.562 -17.078 1 98.44 411 VAL B N 1
ATOM 7545 C CA . VAL B 1 411 ? 4.527 -31.688 -18.438 1 98.44 411 VAL B CA 1
ATOM 7546 C C . VAL B 1 411 ? 4.434 -33.125 -18.906 1 98.44 411 VAL B C 1
ATOM 7548 O O . VAL B 1 411 ? 3.885 -33.406 -19.969 1 98.44 411 VAL B O 1
ATOM 7551 N N . ARG B 1 412 ? 4.914 -34 -18.078 1 97.94 412 ARG B N 1
ATOM 7552 C CA . ARG B 1 412 ? 4.828 -35.438 -18.375 1 97.94 412 ARG B CA 1
ATOM 7553 C C . ARG B 1 412 ? 3.373 -35.875 -18.484 1 97.94 412 ARG B C 1
ATOM 7555 O O . ARG B 1 412 ? 3.023 -36.656 -19.391 1 97.94 412 ARG B O 1
ATOM 7562 N N . ILE B 1 413 ? 2.564 -35.438 -17.625 1 98.06 413 ILE B N 1
ATOM 7563 C CA . ILE B 1 413 ? 1.151 -35.781 -17.609 1 98.06 413 ILE B CA 1
ATOM 7564 C C . ILE B 1 413 ? 0.488 -35.344 -18.906 1 98.06 413 ILE B C 1
ATOM 7566 O O . ILE B 1 413 ? -0.242 -36.125 -19.531 1 98.06 413 ILE B O 1
ATOM 7570 N N . ARG B 1 414 ? 0.735 -34.125 -19.312 1 98.31 414 ARG B N 1
ATOM 7571 C CA . ARG B 1 414 ? 0.136 -33.594 -20.547 1 98.31 414 ARG B CA 1
ATOM 7572 C C . ARG B 1 414 ? 0.596 -34.375 -21.75 1 98.31 414 ARG B C 1
ATOM 7574 O O . ARG B 1 414 ? -0.2 -34.688 -22.656 1 98.31 414 ARG B O 1
ATOM 7581 N N . LEU B 1 415 ? 1.854 -34.781 -21.844 1 98 415 LEU B N 1
ATOM 7582 C CA . LEU B 1 415 ? 2.385 -35.594 -22.922 1 98 415 LEU B CA 1
ATOM 7583 C C . LEU B 1 415 ? 1.724 -36.969 -22.938 1 98 415 LEU B C 1
ATOM 7585 O O . LEU B 1 415 ? 1.274 -37.438 -23.984 1 98 415 LEU B O 1
ATOM 7589 N N . ALA B 1 416 ? 1.649 -37.562 -21.766 1 97.75 416 ALA B N 1
ATOM 7590 C CA . ALA B 1 416 ? 1.104 -38.906 -21.641 1 97.75 416 ALA B CA 1
ATOM 7591 C C . ALA B 1 416 ? -0.366 -38.938 -22.047 1 97.75 416 ALA B C 1
ATOM 7593 O O . ALA B 1 416 ? -0.812 -39.906 -22.703 1 97.75 416 ALA B O 1
ATOM 7594 N N . CYS B 1 417 ? -1.08 -37.906 -21.641 1 98.12 417 CYS B N 1
ATOM 7595 C CA . CYS B 1 417 ? -2.52 -37.875 -21.859 1 98.12 417 CYS B CA 1
ATOM 7596 C C . CYS B 1 417 ? -2.842 -37.281 -23.234 1 98.12 417 CYS B C 1
ATOM 7598 O O . CYS B 1 417 ? -4.012 -37.156 -23.609 1 98.12 417 CYS B O 1
ATOM 7600 N N . LYS B 1 418 ? -1.874 -36.906 -24 1 97.5 418 LYS B N 1
ATOM 7601 C CA . LYS B 1 418 ? -2.039 -36.281 -25.297 1 97.5 418 LYS B CA 1
ATOM 7602 C C . LYS B 1 418 ? -2.887 -35.031 -25.203 1 97.5 418 LYS B C 1
ATOM 7604 O O . LYS B 1 418 ? -3.861 -34.844 -25.938 1 97.5 418 LYS B O 1
ATOM 7609 N N . GLY B 1 419 ? -2.494 -34.188 -24.188 1 97.5 419 GLY B N 1
ATOM 7610 C CA . GLY B 1 419 ? -3.131 -32.875 -24.094 1 97.5 419 GLY B CA 1
ATOM 7611 C C . GLY B 1 419 ? -2.926 -32.031 -25.328 1 97.5 419 GLY B C 1
ATOM 7612 O O . GLY B 1 419 ? -2.115 -32.375 -26.203 1 97.5 419 GLY B O 1
ATOM 7613 N N . LEU B 1 420 ? -3.65 -30.922 -25.422 1 96.06 420 LEU B N 1
ATOM 7614 C CA . LEU B 1 420 ? -3.637 -30.156 -26.672 1 96.06 420 LEU B CA 1
ATOM 7615 C C . LEU B 1 420 ? -2.73 -28.938 -26.547 1 96.06 420 LEU B C 1
ATOM 7617 O O . LEU B 1 420 ? -2.354 -28.547 -25.438 1 96.06 420 LEU B O 1
ATOM 7621 N N . SER B 1 421 ? -2.305 -28.469 -27.688 1 94.31 421 SER B N 1
ATOM 7622 C CA . SER B 1 421 ? -1.394 -27.344 -27.812 1 94.31 421 SER B CA 1
ATOM 7623 C C . SER B 1 421 ? -2.148 -26.016 -27.75 1 94.31 421 SER B C 1
ATOM 7625 O O . SER B 1 421 ? -3.291 -25.969 -27.297 1 94.31 421 SER B O 1
ATOM 7627 N N . LEU B 1 422 ? -1.468 -24.938 -28.047 1 90.12 422 LEU B N 1
ATOM 7628 C CA . LEU B 1 422 ? -2.039 -23.594 -28.062 1 90.12 422 LEU B CA 1
ATOM 7629 C C . LEU B 1 422 ? -3.361 -23.578 -28.828 1 90.12 422 LEU B C 1
ATOM 7631 O O . LEU B 1 422 ? -3.443 -24.094 -29.953 1 90.12 422 LEU B O 1
ATOM 7635 N N . ASP B 1 423 ? -4.398 -23.125 -28.219 1 88.44 423 ASP B N 1
ATOM 7636 C CA . ASP B 1 423 ? -5.75 -22.969 -28.75 1 88.44 423 ASP B CA 1
ATOM 7637 C C . ASP B 1 423 ? -6.32 -24.312 -29.203 1 88.44 423 ASP B C 1
ATOM 7639 O O . ASP B 1 423 ? -7.09 -24.375 -30.156 1 88.44 423 ASP B O 1
ATOM 7643 N N . ASP B 1 424 ? -5.852 -25.328 -28.656 1 90.94 424 ASP B N 1
ATOM 7644 C CA . ASP B 1 424 ? -6.336 -26.688 -28.891 1 90.94 424 ASP B CA 1
ATOM 7645 C C . ASP B 1 424 ? -6.207 -27.062 -30.359 1 90.94 424 ASP B C 1
ATOM 7647 O O . ASP B 1 424 ? -7.078 -27.734 -30.922 1 90.94 424 ASP B O 1
ATOM 7651 N N . GLU B 1 425 ? -5.207 -26.609 -30.953 1 90.19 425 GLU B N 1
ATOM 7652 C CA . GLU B 1 425 ? -5.059 -26.781 -32.406 1 90.19 425 GLU B CA 1
ATOM 7653 C C . GLU B 1 425 ? -4.617 -28.203 -32.75 1 90.19 425 GLU B C 1
ATOM 7655 O O . GLU B 1 425 ? -5.035 -28.75 -33.75 1 90.19 425 GLU B O 1
ATOM 7660 N N . HIS B 1 426 ? -3.752 -28.719 -32.031 1 93.94 426 HIS B N 1
ATOM 7661 C CA . HIS B 1 426 ? -3.244 -30.078 -32.25 1 93.94 426 HIS B CA 1
ATOM 7662 C C . HIS B 1 426 ? -2.713 -30.672 -30.953 1 93.94 426 HIS B C 1
ATOM 7664 O O . HIS B 1 426 ? -2.732 -30.031 -29.906 1 93.94 426 HIS B O 1
ATOM 7670 N N . VAL B 1 427 ? -2.379 -31.906 -30.984 1 96.62 427 VAL B N 1
ATOM 7671 C CA . VAL B 1 427 ? -1.818 -32.594 -29.828 1 96.62 427 VAL B CA 1
ATOM 7672 C C . VAL B 1 427 ? -0.497 -31.922 -29.438 1 96.62 427 VAL B C 1
ATOM 7674 O O . VAL B 1 427 ? 0.352 -31.656 -30.281 1 96.62 427 VAL B O 1
ATOM 7677 N N . TRP B 1 428 ? -0.346 -31.609 -28.203 1 97.38 428 TRP B N 1
ATOM 7678 C CA . TRP B 1 428 ? 0.808 -30.922 -27.641 1 97.38 428 TRP B CA 1
ATOM 7679 C C . TRP B 1 428 ? 2.035 -31.828 -27.625 1 97.38 428 TRP B C 1
ATOM 7681 O O . TRP B 1 428 ? 1.98 -32.938 -27.125 1 97.38 428 TRP B O 1
ATOM 7691 N N . ASP B 1 429 ? 3.129 -31.375 -28.25 1 96.56 429 ASP B N 1
ATOM 7692 C CA . ASP B 1 429 ? 4.355 -32.156 -28.281 1 96.56 429 ASP B CA 1
ATOM 7693 C C . ASP B 1 429 ? 5.484 -31.453 -27.547 1 96.56 429 ASP B C 1
ATOM 7695 O O . ASP B 1 429 ? 6.648 -31.844 -27.656 1 96.56 429 ASP B O 1
ATOM 7699 N N . CYS B 1 430 ? 5.137 -30.344 -26.797 1 97.44 430 CYS B N 1
ATOM 7700 C CA . CYS B 1 430 ? 6.066 -29.547 -26 1 97.44 430 CYS B CA 1
ATOM 7701 C C . CYS B 1 430 ? 7.258 -29.094 -26.844 1 97.44 430 CYS B C 1
ATOM 7703 O O . CYS B 1 430 ? 8.391 -29.5 -26.578 1 97.44 430 CYS B O 1
ATOM 7705 N N . PRO B 1 431 ? 7.043 -28.172 -27.719 1 96.88 431 PRO B N 1
ATOM 7706 C CA . PRO B 1 431 ? 8.102 -27.75 -28.625 1 96.88 431 PRO B CA 1
ATOM 7707 C C . PRO B 1 431 ? 9.352 -27.266 -27.891 1 96.88 431 PRO B C 1
ATOM 7709 O O . PRO B 1 431 ? 10.469 -27.422 -28.406 1 96.88 431 PRO B O 1
ATOM 7712 N N . ALA B 1 432 ? 9.227 -26.75 -26.734 1 97.44 432 ALA B N 1
ATOM 7713 C CA . ALA B 1 432 ? 10.344 -26.188 -25.984 1 97.44 432 ALA B CA 1
ATOM 7714 C C . ALA B 1 432 ? 11.344 -27.266 -25.578 1 97.44 432 ALA B C 1
ATOM 7716 O O . ALA B 1 432 ? 12.531 -27 -25.406 1 97.44 432 ALA B O 1
ATOM 7717 N N . LEU B 1 433 ? 10.891 -28.5 -25.438 1 97.94 433 LEU B N 1
ATOM 7718 C CA . LEU B 1 433 ? 11.742 -29.594 -24.984 1 97.94 433 LEU B CA 1
ATOM 7719 C C . LEU B 1 433 ? 12.039 -30.547 -26.125 1 97.94 433 LEU B C 1
ATOM 7721 O O . LEU B 1 433 ? 13.023 -31.297 -26.078 1 97.94 433 LEU B O 1
ATOM 7725 N N . LEU B 1 434 ? 11.203 -30.5 -27.141 1 96.94 434 LEU B N 1
ATOM 7726 C CA . LEU B 1 434 ? 11.273 -31.453 -28.25 1 96.94 434 LEU B CA 1
ATOM 7727 C C . LEU B 1 434 ? 12.617 -31.344 -28.969 1 96.94 434 LEU B C 1
ATOM 7729 O O . LEU B 1 434 ? 13.047 -30.25 -29.344 1 96.94 434 LEU B O 1
ATOM 7733 N N . GLY B 1 435 ? 13.266 -32.469 -29.125 1 95.62 435 GLY B N 1
ATOM 7734 C CA . GLY B 1 435 ? 14.516 -32.531 -29.859 1 95.62 435 GLY B CA 1
ATOM 7735 C C . GLY B 1 435 ? 15.719 -32.125 -29.031 1 95.62 435 GLY B C 1
ATOM 7736 O O . GLY B 1 435 ? 16.859 -32.312 -29.438 1 95.62 435 GLY B O 1
ATOM 7737 N N . LYS B 1 436 ? 15.539 -31.625 -27.812 1 97 436 LYS B N 1
ATOM 7738 C CA . LYS B 1 436 ? 16.641 -31.156 -26.984 1 97 436 LYS B CA 1
ATOM 7739 C C . LYS B 1 436 ? 16.688 -31.922 -25.656 1 97 436 LYS B C 1
ATOM 7741 O O . LYS B 1 436 ? 17.766 -32.094 -25.078 1 97 436 LYS B O 1
ATOM 7746 N N . TRP B 1 437 ? 15.625 -32.25 -25.188 1 97.94 437 TRP B N 1
ATOM 7747 C CA . TRP B 1 437 ? 15.523 -32.969 -23.906 1 97.94 437 TRP B CA 1
ATOM 7748 C C . TRP B 1 437 ? 14.688 -34.25 -24.062 1 97.94 437 TRP B C 1
ATOM 7750 O O . TRP B 1 437 ? 13.695 -34.25 -24.797 1 97.94 437 TRP B O 1
ATOM 7760 N N . LYS B 1 438 ? 15.039 -35.219 -23.391 1 97.31 438 LYS B N 1
ATOM 7761 C CA . LYS B 1 438 ? 14.297 -36.5 -23.406 1 97.31 438 LYS B CA 1
ATOM 7762 C C . LYS B 1 438 ? 13.945 -36.938 -21.984 1 97.31 438 LYS B C 1
ATOM 7764 O O . LYS B 1 438 ? 14.781 -36.875 -21.078 1 97.31 438 LYS B O 1
ATOM 7769 N N . LEU B 1 439 ? 12.742 -37.281 -21.781 1 97.38 439 LEU B N 1
ATOM 7770 C CA . LEU B 1 439 ? 12.258 -37.812 -20.5 1 97.38 439 LEU B CA 1
ATOM 7771 C C . LEU B 1 439 ? 12.758 -39.219 -20.266 1 97.38 439 LEU B C 1
ATOM 7773 O O . LEU B 1 439 ? 12.602 -40.094 -21.125 1 97.38 439 LEU B O 1
ATOM 7777 N N . LYS B 1 440 ? 13.367 -39.438 -19.094 1 95.81 440 LYS B N 1
ATOM 7778 C CA . LYS B 1 440 ? 13.914 -40.75 -18.766 1 95.81 440 LYS B CA 1
ATOM 7779 C C . LYS B 1 440 ? 13.812 -41 -17.266 1 95.81 440 LYS B C 1
ATOM 7781 O O . LYS B 1 440 ? 13.656 -40.094 -16.469 1 95.81 440 LYS B O 1
ATOM 7786 N N . ARG B 1 441 ? 13.883 -42.281 -16.875 1 96.12 441 ARG B N 1
ATOM 7787 C CA . ARG B 1 441 ? 13.969 -42.719 -15.484 1 96.12 441 ARG B CA 1
ATOM 7788 C C . ARG B 1 441 ? 15.422 -42.812 -15.031 1 96.12 441 ARG B C 1
ATOM 7790 O O . ARG B 1 441 ? 16.297 -43.188 -15.828 1 96.12 441 ARG B O 1
ATOM 7797 N N . THR B 1 442 ? 15.664 -42.438 -13.836 1 96.38 442 THR B N 1
ATOM 7798 C CA . THR B 1 442 ? 17 -42.594 -13.266 1 96.38 442 THR B CA 1
ATOM 7799 C C . THR B 1 442 ? 16.922 -43.031 -11.805 1 96.38 442 THR B C 1
ATOM 7801 O O . THR B 1 442 ? 15.906 -42.812 -11.141 1 96.38 442 THR B O 1
ATOM 7804 N N . ARG B 1 443 ? 17.922 -43.688 -11.297 1 95.88 443 ARG B N 1
ATOM 7805 C CA . ARG B 1 443 ? 18.016 -44.094 -9.898 1 95.88 443 ARG B CA 1
ATOM 7806 C C . ARG B 1 443 ? 18.875 -43.094 -9.102 1 95.88 443 ARG B C 1
ATOM 7808 O O . ARG B 1 443 ? 19.016 -43.25 -7.887 1 95.88 443 ARG B O 1
ATOM 7815 N N . GLU B 1 444 ? 19.375 -42.156 -9.82 1 95.88 444 GLU B N 1
ATOM 7816 C CA . GLU B 1 444 ? 20.125 -41.125 -9.125 1 95.88 444 GLU B CA 1
ATOM 7817 C C . GLU B 1 444 ? 19.234 -40.375 -8.141 1 95.88 444 GLU B C 1
ATOM 7819 O O . GLU B 1 444 ? 18.047 -40.156 -8.391 1 95.88 444 GLU B O 1
ATOM 7824 N N . LYS B 1 445 ? 19.844 -40 -7.02 1 96.19 445 LYS B N 1
ATOM 7825 C CA . LYS B 1 445 ? 19.094 -39.25 -5.996 1 96.19 445 LYS B CA 1
ATOM 7826 C C . LYS B 1 445 ? 19.344 -37.75 -6.113 1 96.19 445 LYS B C 1
ATOM 7828 O O . LYS B 1 445 ? 20.453 -37.312 -6.434 1 96.19 445 LYS B O 1
ATOM 7833 N N . TYR B 1 446 ? 18.344 -36.969 -5.945 1 95.94 446 TYR B N 1
ATOM 7834 C CA . TYR B 1 446 ? 18.422 -35.531 -5.996 1 95.94 446 TYR B CA 1
ATOM 7835 C C . TYR B 1 446 ? 17.812 -34.906 -4.746 1 95.94 446 TYR B C 1
ATOM 7837 O O . TYR B 1 446 ? 16.938 -35.5 -4.109 1 95.94 446 TYR B O 1
ATOM 7845 N N . ASN B 1 447 ? 18.328 -33.75 -4.367 1 93.81 447 ASN B N 1
ATOM 7846 C CA . ASN B 1 447 ? 17.75 -33 -3.248 1 93.81 447 ASN B CA 1
ATOM 7847 C C . ASN B 1 447 ? 16.453 -32.281 -3.646 1 93.81 447 ASN B C 1
ATOM 7849 O O . ASN B 1 447 ? 16.422 -31.531 -4.617 1 93.81 447 ASN B O 1
ATOM 7853 N N . ASP B 1 448 ? 15.391 -32.562 -2.914 1 95.5 448 ASP B N 1
ATOM 7854 C CA . ASP B 1 448 ? 14.094 -31.922 -3.074 1 95.5 448 ASP B CA 1
ATOM 7855 C C . ASP B 1 448 ? 13.758 -31.062 -1.854 1 95.5 448 ASP B C 1
ATOM 7857 O O . ASP B 1 448 ? 13.422 -31.594 -0.792 1 95.5 448 ASP B O 1
ATOM 7861 N N . PRO B 1 449 ? 13.734 -29.734 -2.018 1 92.56 449 PRO B N 1
ATOM 7862 C CA . PRO B 1 449 ? 13.688 -28.828 -0.86 1 92.56 449 PRO B CA 1
ATOM 7863 C C . PRO B 1 449 ? 12.344 -28.875 -0.135 1 92.56 449 PRO B C 1
ATOM 7865 O O . PRO B 1 449 ? 12.289 -28.656 1.075 1 92.56 449 PRO B O 1
ATOM 7868 N N . VAL B 1 450 ? 11.227 -29.125 -0.821 1 95.25 450 VAL B N 1
ATOM 7869 C CA . VAL B 1 450 ? 9.93 -29.219 -0.168 1 95.25 450 VAL B CA 1
ATOM 7870 C C . VAL B 1 450 ? 9.758 -30.609 0.438 1 95.25 450 VAL B C 1
ATOM 7872 O O . VAL B 1 450 ? 9.805 -31.625 -0.277 1 95.25 450 VAL B O 1
ATOM 7875 N N . PRO B 1 451 ? 9.555 -30.672 1.706 1 91.38 451 PRO B N 1
ATOM 7876 C CA . PRO B 1 451 ? 9.438 -31.984 2.342 1 91.38 451 PRO B CA 1
ATOM 7877 C C . PRO B 1 451 ? 8.195 -32.75 1.892 1 91.38 451 PRO B C 1
ATOM 7879 O O . PRO B 1 451 ? 7.148 -32.156 1.641 1 91.38 451 PRO B O 1
ATOM 7882 N N . GLN B 1 452 ? 8.336 -34.031 1.912 1 89.5 452 GLN B N 1
ATOM 7883 C CA . GLN B 1 452 ? 7.266 -34.906 1.45 1 89.5 452 GLN B CA 1
ATOM 7884 C C . GLN B 1 452 ? 6.078 -34.906 2.408 1 89.5 452 GLN B C 1
ATOM 7886 O O . GLN B 1 452 ? 4.926 -34.844 1.976 1 89.5 452 GLN B O 1
ATOM 7891 N N . GLU B 1 453 ? 6.391 -34.906 3.701 1 88.31 453 GLU B N 1
ATOM 7892 C CA . GLU B 1 453 ? 5.328 -34.938 4.699 1 88.31 453 GLU B CA 1
ATOM 7893 C C . GLU B 1 453 ? 5.617 -33.969 5.848 1 88.31 453 GLU B C 1
ATOM 7895 O O . GLU B 1 453 ? 5.832 -34.406 6.984 1 88.31 453 GLU B O 1
ATOM 7900 N N . PRO B 1 454 ? 5.43 -32.719 5.562 1 91.19 454 PRO B N 1
ATOM 7901 C CA . PRO B 1 454 ? 5.637 -31.75 6.641 1 91.19 454 PRO B CA 1
ATOM 7902 C C . PRO B 1 454 ? 4.418 -31.594 7.551 1 91.19 454 PRO B C 1
ATOM 7904 O O . PRO B 1 454 ? 3.346 -32.125 7.238 1 91.19 454 PRO B O 1
ATOM 7907 N N . GLY B 1 455 ? 4.582 -30.953 8.703 1 86.19 455 GLY B N 1
ATOM 7908 C CA . GLY B 1 455 ? 3.498 -30.719 9.641 1 86.19 455 GLY B CA 1
ATOM 7909 C C . GLY B 1 455 ? 2.396 -29.844 9.078 1 86.19 455 GLY B C 1
ATOM 7910 O O . GLY B 1 455 ? 1.251 -29.906 9.523 1 86.19 455 GLY B O 1
ATOM 7911 N N . TRP B 1 456 ? 2.697 -29.062 8.039 1 87.5 456 TRP B N 1
ATOM 7912 C CA . TRP B 1 456 ? 1.728 -28.109 7.488 1 87.5 456 TRP B CA 1
ATOM 7913 C C . TRP B 1 456 ? 0.965 -28.734 6.324 1 87.5 456 TRP B C 1
ATOM 7915 O O . TRP B 1 456 ? 0.193 -28.062 5.645 1 87.5 456 TRP B O 1
ATOM 7925 N N . CYS B 1 457 ? 1.104 -30 6.066 1 88.44 457 CYS B N 1
ATOM 7926 C CA . CYS B 1 457 ? 0.385 -30.688 4.996 1 88.44 457 CYS B CA 1
ATOM 7927 C C . CYS B 1 457 ? -1.122 -30.578 5.195 1 88.44 457 CYS B C 1
ATOM 7929 O O . CYS B 1 457 ? -1.635 -30.875 6.277 1 88.44 457 CYS B O 1
ATOM 7931 N N . PRO B 1 458 ? -1.896 -29.922 4.254 1 81.56 458 PRO B N 1
ATOM 7932 C CA . PRO B 1 458 ? -3.342 -29.766 4.434 1 81.56 458 PRO B CA 1
ATOM 7933 C C . PRO B 1 458 ? -4.055 -31.094 4.664 1 81.56 458 PRO B C 1
ATOM 7935 O O . PRO B 1 458 ? -5.066 -31.141 5.363 1 81.56 458 PRO B O 1
ATOM 7938 N N . HIS B 1 459 ? -3.885 -32.094 3.768 1 73.12 459 HIS B N 1
ATOM 7939 C CA . HIS B 1 459 ? -4.535 -33.406 3.955 1 73.12 459 HIS B CA 1
ATOM 7940 C C . HIS B 1 459 ? -3.512 -34.5 4.254 1 73.12 459 HIS B C 1
ATOM 7942 O O . HIS B 1 459 ? -2.518 -34.625 3.539 1 73.12 459 HIS B O 1
ATOM 7948 N N . SER B 1 460 ? -3.494 -34.75 5.516 1 57.12 460 SER B N 1
ATOM 7949 C CA . SER B 1 460 ? -2.57 -35.812 5.961 1 57.12 460 SER B CA 1
ATOM 7950 C C . SER B 1 460 ? -2.807 -37.125 5.215 1 57.12 460 SER B C 1
ATOM 7952 O O . SER B 1 460 ? -2.105 -38.094 5.441 1 57.12 460 SER B O 1
ATOM 7954 N N . ALA B 1 461 ? -3.893 -37.094 4.371 1 54.66 461 ALA B N 1
ATOM 7955 C CA . ALA B 1 461 ? -4.113 -38.438 3.828 1 54.66 461 ALA B CA 1
ATOM 7956 C C . ALA B 1 461 ? -2.969 -38.875 2.91 1 54.66 461 ALA B C 1
ATOM 7958 O O . ALA B 1 461 ? -2.457 -38.062 2.137 1 54.66 461 ALA B O 1
ATOM 7959 N N . LYS B 1 462 ? -2.398 -39.906 3.195 1 59.38 462 LYS B N 1
ATOM 7960 C CA . LYS B 1 462 ? -1.274 -40.594 2.559 1 59.38 462 LYS B CA 1
ATOM 7961 C C . LYS B 1 462 ? -1.51 -40.781 1.061 1 59.38 462 LYS B C 1
ATOM 7963 O O . LYS B 1 462 ? -2.479 -41.406 0.646 1 59.38 462 LYS B O 1
ATOM 7968 N N . ASP B 1 463 ? -1.235 -39.688 0.055 1 64.88 463 ASP B N 1
ATOM 7969 C CA . ASP B 1 463 ? -1.39 -39.812 -1.394 1 64.88 463 ASP B CA 1
ATOM 7970 C C . ASP B 1 463 ? -0.564 -40.969 -1.953 1 64.88 463 ASP B C 1
ATOM 7972 O O . ASP B 1 463 ? -0.716 -41.344 -3.119 1 64.88 463 ASP B O 1
ATOM 7976 N N . ASN B 1 464 ? -0.12 -41.969 -1.243 1 71.44 464 ASN B N 1
ATOM 7977 C CA . ASN B 1 464 ? 0.684 -43.125 -1.586 1 71.44 464 ASN B CA 1
ATOM 7978 C C . ASN B 1 464 ? 1.723 -42.781 -2.654 1 71.44 464 ASN B C 1
ATOM 7980 O O . ASN B 1 464 ? 2.152 -43.688 -3.402 1 71.44 464 ASN B O 1
ATOM 7984 N N . MET B 1 465 ? 2.133 -41.531 -2.984 1 84.75 465 MET B N 1
ATOM 7985 C CA . MET B 1 465 ? 3.078 -41.188 -4.039 1 84.75 465 MET B CA 1
ATOM 7986 C C . MET B 1 465 ? 4.512 -41.438 -3.592 1 84.75 465 MET B C 1
ATOM 7988 O O . MET B 1 465 ? 5.363 -41.812 -4.398 1 84.75 465 MET B O 1
ATOM 7992 N N . GLY B 1 466 ? 4.77 -41.312 -2.314 1 86.06 466 GLY B N 1
ATOM 7993 C CA . GLY B 1 466 ? 6.121 -41.5 -1.803 1 86.06 466 GLY B CA 1
ATOM 7994 C C . GLY B 1 466 ? 7.109 -40.5 -2.373 1 86.06 466 GLY B C 1
ATOM 7995 O O . GLY B 1 466 ? 6.777 -39.75 -3.287 1 86.06 466 GLY B O 1
ATOM 7996 N N . HIS B 1 467 ? 8.344 -40.531 -1.849 1 91.38 467 HIS B N 1
ATOM 7997 C CA . HIS B 1 467 ? 9.398 -39.656 -2.348 1 91.38 467 HIS B CA 1
ATOM 7998 C C . HIS B 1 467 ? 10 -40.188 -3.639 1 91.38 467 HIS B C 1
ATOM 8000 O O . HIS B 1 467 ? 10.297 -41.375 -3.734 1 91.38 467 HIS B O 1
ATOM 8006 N N . PRO B 1 468 ? 10.234 -39.375 -4.648 1 93.44 468 PRO B N 1
ATOM 8007 C CA . PRO B 1 468 ? 10.695 -39.844 -5.953 1 93.44 468 PRO B CA 1
ATOM 8008 C C . PRO B 1 468 ? 12.023 -40.594 -5.875 1 93.44 468 PRO B C 1
ATOM 8010 O O . PRO B 1 468 ? 12.281 -41.469 -6.684 1 93.44 468 PRO B O 1
ATOM 8013 N N . ASN B 1 469 ? 12.883 -40.25 -4.922 1 94.75 469 ASN B N 1
ATOM 8014 C CA . ASN B 1 469 ? 14.164 -40.906 -4.766 1 94.75 469 ASN B CA 1
ATOM 8015 C C . ASN B 1 469 ? 13.984 -42.375 -4.398 1 94.75 469 ASN B C 1
ATOM 8017 O O . ASN B 1 469 ? 14.922 -43.156 -4.512 1 94.75 469 ASN B O 1
ATOM 8021 N N . ASP B 1 470 ? 12.805 -42.781 -3.975 1 93.62 470 ASP B N 1
ATOM 8022 C CA . ASP B 1 470 ? 12.578 -44.125 -3.443 1 93.62 470 ASP B CA 1
ATOM 8023 C C . ASP B 1 470 ? 11.672 -44.938 -4.363 1 93.62 470 ASP B C 1
ATOM 8025 O O . ASP B 1 470 ? 11.266 -46.062 -4.023 1 93.62 470 ASP B O 1
ATOM 8029 N N . TRP B 1 471 ? 11.336 -44.312 -5.465 1 93.44 471 TRP B N 1
ATOM 8030 C CA . TRP B 1 471 ? 10.484 -45.062 -6.395 1 93.44 471 TRP B CA 1
ATOM 8031 C C . TRP B 1 471 ? 11.211 -46.281 -6.945 1 93.44 471 TRP B C 1
ATOM 8033 O O . TRP B 1 471 ? 12.375 -46.188 -7.344 1 93.44 471 TRP B O 1
ATOM 8043 N N . SER B 1 472 ? 10.477 -47.375 -7.082 1 92.19 472 SER B N 1
ATOM 8044 C CA . SER B 1 472 ? 11.078 -48.625 -7.52 1 92.19 472 SER B CA 1
ATOM 8045 C C . SER B 1 472 ? 11.547 -48.531 -8.969 1 92.19 472 SER B C 1
ATOM 8047 O O . SER B 1 472 ? 12.578 -49.094 -9.328 1 92.19 472 SER B O 1
ATOM 8049 N N . LYS B 1 473 ? 10.875 -47.812 -9.781 1 92.38 473 LYS B N 1
ATOM 8050 C CA . LYS B 1 473 ? 11.211 -47.688 -11.195 1 92.38 473 LYS B CA 1
ATOM 8051 C C . LYS B 1 473 ? 12.164 -46.531 -11.445 1 92.38 473 LYS B C 1
ATOM 8053 O O . LYS B 1 473 ? 12.578 -46.281 -12.578 1 92.38 473 LYS B O 1
ATOM 8058 N N . GLY B 1 474 ? 12.508 -45.844 -10.297 1 94.88 474 GLY B N 1
ATOM 8059 C CA . GLY B 1 474 ? 13.344 -44.656 -10.453 1 94.88 474 GLY B CA 1
ATOM 8060 C C . GLY B 1 474 ? 12.547 -43.375 -10.648 1 94.88 474 GLY B C 1
ATOM 8061 O O . GLY B 1 474 ? 11.367 -43.438 -11.008 1 94.88 474 GLY B O 1
ATOM 8062 N N . ARG B 1 475 ? 13.211 -42.281 -10.453 1 96.5 475 ARG B N 1
ATOM 8063 C CA . ARG B 1 475 ? 12.531 -41 -10.617 1 96.5 475 ARG B CA 1
ATOM 8064 C C . ARG B 1 475 ? 12.672 -40.469 -12.039 1 96.5 475 ARG B C 1
ATOM 8066 O O . ARG B 1 475 ? 13.531 -40.938 -12.797 1 96.5 475 ARG B O 1
ATOM 8073 N N . TRP B 1 476 ? 11.836 -39.5 -12.43 1 97.06 476 TRP B N 1
ATOM 8074 C CA . TRP B 1 476 ? 11.828 -38.938 -13.773 1 97.06 476 TRP B CA 1
ATOM 8075 C C . TRP B 1 476 ? 12.797 -37.781 -13.867 1 97.06 476 TRP B C 1
ATOM 8077 O O . TRP B 1 476 ? 12.867 -36.938 -12.961 1 97.06 476 TRP B O 1
ATOM 8087 N N . VAL B 1 477 ? 13.586 -37.688 -14.914 1 97.94 477 VAL B N 1
ATOM 8088 C CA . VAL B 1 477 ? 14.438 -36.562 -15.25 1 97.94 477 VAL B CA 1
ATOM 8089 C C . VAL B 1 477 ? 14.352 -36.25 -16.75 1 97.94 477 VAL B C 1
ATOM 8091 O O . VAL B 1 477 ? 13.844 -37.094 -17.516 1 97.94 477 VAL B O 1
ATOM 8094 N N . TRP B 1 478 ? 14.695 -35.125 -17.141 1 98.44 478 TRP B N 1
ATOM 8095 C CA . TRP B 1 478 ? 14.875 -34.719 -18.531 1 98.44 478 TRP B CA 1
ATOM 8096 C C . TRP B 1 478 ? 16.359 -34.594 -18.875 1 98.44 478 TRP B C 1
ATOM 8098 O O . TRP B 1 478 ? 17.047 -33.688 -18.344 1 98.44 478 TRP B O 1
ATOM 8108 N N . GLU B 1 479 ? 16.828 -35.438 -19.719 1 97.75 479 GLU B N 1
ATOM 8109 C CA . GLU B 1 479 ? 18.234 -35.438 -20.109 1 97.75 479 GLU B CA 1
ATOM 8110 C C . GLU B 1 479 ? 18.453 -34.719 -21.438 1 97.75 479 GLU B C 1
ATOM 8112 O O . GLU B 1 479 ? 17.656 -34.906 -22.375 1 97.75 479 GLU B O 1
ATOM 8117 N N . TYR B 1 480 ? 19.5 -33.938 -21.484 1 97.81 480 TYR B N 1
ATOM 8118 C CA . TYR B 1 480 ? 19.828 -33.25 -22.719 1 97.81 480 TYR B CA 1
ATOM 8119 C C . TYR B 1 480 ? 20.281 -34.219 -23.812 1 97.81 480 TYR B C 1
ATOM 8121 O O . TYR B 1 480 ? 21.156 -35.031 -23.578 1 97.81 480 TYR B O 1
ATOM 8129 N N . ILE B 1 481 ? 19.688 -34.094 -25.016 1 96.88 481 ILE B N 1
ATOM 8130 C CA . ILE B 1 481 ? 20.016 -35.031 -26.094 1 96.88 481 ILE B CA 1
ATOM 8131 C C . ILE B 1 481 ? 20.422 -34.219 -27.344 1 96.88 481 ILE B C 1
ATOM 8133 O O . ILE B 1 481 ? 20.562 -34.781 -28.422 1 96.88 481 ILE B O 1
ATOM 8137 N N . GLY B 1 482 ? 20.484 -32.906 -27.172 1 94.31 482 GLY B N 1
ATOM 8138 C CA . GLY B 1 482 ? 20.938 -32.062 -28.281 1 94.31 482 GLY B CA 1
ATOM 8139 C C . GLY B 1 482 ? 22.391 -32.281 -28.609 1 94.31 482 GLY B C 1
ATOM 8140 O O . GLY B 1 482 ? 23.062 -33.125 -28.016 1 94.31 482 GLY B O 1
ATOM 8141 N N . SER B 1 483 ? 22.875 -31.516 -29.641 1 93.25 483 SER B N 1
ATOM 8142 C CA . SER B 1 483 ? 24.266 -31.609 -30.047 1 93.25 483 SER B CA 1
ATOM 8143 C C . SER B 1 483 ? 25.203 -31.172 -28.938 1 93.25 483 SER B C 1
ATOM 8145 O O . SER B 1 483 ? 24.906 -30.25 -28.172 1 93.25 483 SER B O 1
ATOM 8147 N N . GLU B 1 484 ? 26.297 -31.875 -28.875 1 90.81 484 GLU B N 1
ATOM 8148 C CA . GLU B 1 484 ? 27.281 -31.578 -27.844 1 90.81 484 GLU B CA 1
ATOM 8149 C C . GLU B 1 484 ? 27.734 -30.125 -27.906 1 90.81 484 GLU B C 1
ATOM 8151 O O . GLU B 1 484 ? 27.938 -29.484 -26.859 1 90.81 484 GLU B O 1
ATOM 8156 N N . LYS B 1 485 ? 27.812 -29.562 -29.094 1 88.69 485 LYS B N 1
ATOM 8157 C CA . LYS B 1 485 ? 28.312 -28.203 -29.297 1 88.69 485 LYS B CA 1
ATOM 8158 C C . LYS B 1 485 ? 27.312 -27.156 -28.797 1 88.69 485 LYS B C 1
ATOM 8160 O O . LYS B 1 485 ? 27.688 -26.047 -28.422 1 88.69 485 LYS B O 1
ATOM 8165 N N . ASN B 1 486 ? 26.094 -27.641 -28.703 1 90.81 486 ASN B N 1
ATOM 8166 C CA . ASN B 1 486 ? 25.031 -26.688 -28.391 1 90.81 486 ASN B CA 1
ATOM 8167 C C . ASN B 1 486 ? 24.5 -26.891 -26.969 1 90.81 486 ASN B C 1
ATOM 8169 O O . ASN B 1 486 ? 23.484 -26.297 -26.594 1 90.81 486 ASN B O 1
ATOM 8173 N N . GLY B 1 487 ? 25.141 -27.781 -26.25 1 92.5 487 GLY B N 1
ATOM 8174 C CA . GLY B 1 487 ? 24.703 -28.047 -24.875 1 92.5 487 GLY B CA 1
ATOM 8175 C C . GLY B 1 487 ? 25.5 -27.281 -23.844 1 92.5 487 GLY B C 1
ATOM 8176 O O . GLY B 1 487 ? 26.562 -26.719 -24.141 1 92.5 487 GLY B O 1
ATOM 8177 N N . PRO B 1 488 ? 24.906 -27.188 -22.641 1 92.44 488 PRO B N 1
ATOM 8178 C CA . PRO B 1 488 ? 25.641 -26.531 -21.562 1 92.44 488 PRO B CA 1
ATOM 8179 C C . PRO B 1 488 ? 27.016 -27.156 -21.312 1 92.44 488 PRO B C 1
ATOM 8181 O O . PRO B 1 488 ? 27.156 -28.391 -21.391 1 92.44 488 PRO B O 1
ATOM 8184 N N . THR B 1 489 ? 28.047 -26.25 -21 1 88.44 489 THR B N 1
ATOM 8185 C CA . THR B 1 489 ? 29.391 -26.75 -20.719 1 88.44 489 THR B CA 1
ATOM 8186 C C . THR B 1 489 ? 29.406 -27.562 -19.438 1 88.44 489 THR B C 1
ATOM 8188 O O . THR B 1 489 ? 30.125 -28.562 -19.328 1 88.44 489 THR B O 1
ATOM 8191 N N . ASP B 1 490 ? 28.719 -27.156 -18.5 1 90.19 490 ASP B N 1
ATOM 8192 C CA . ASP B 1 490 ? 28.578 -27.906 -17.25 1 90.19 490 ASP B CA 1
ATOM 8193 C C . ASP B 1 490 ? 27.656 -29.094 -17.438 1 90.19 490 ASP B C 1
ATOM 8195 O O . ASP B 1 490 ? 26.438 -28.938 -17.594 1 90.19 490 ASP B O 1
ATOM 8199 N N . LYS B 1 491 ? 28.094 -30.25 -17.297 1 90.38 491 LYS B N 1
ATOM 8200 C CA . LYS B 1 491 ? 27.328 -31.469 -17.531 1 90.38 491 LYS B CA 1
ATOM 8201 C C . LYS B 1 491 ? 26.188 -31.609 -16.531 1 90.38 491 LYS B C 1
ATOM 8203 O O . LYS B 1 491 ? 25.203 -32.312 -16.797 1 90.38 491 LYS B O 1
ATOM 8208 N N . ARG B 1 492 ? 26.422 -31.062 -15.406 1 90.12 492 ARG B N 1
ATOM 8209 C CA . ARG B 1 492 ? 25.375 -31.125 -14.383 1 90.12 492 ARG B CA 1
ATOM 8210 C C . ARG B 1 492 ? 24.094 -30.453 -14.852 1 90.12 492 ARG B C 1
ATOM 8212 O O . ARG B 1 492 ? 23.016 -30.766 -14.375 1 90.12 492 ARG B O 1
ATOM 8219 N N . GLN B 1 493 ? 24.219 -29.562 -15.812 1 94.31 493 GLN B N 1
ATOM 8220 C CA . GLN B 1 493 ? 23.078 -28.797 -16.297 1 94.31 493 GLN B CA 1
ATOM 8221 C C . GLN B 1 493 ? 22.422 -29.5 -17.484 1 94.31 493 GLN B C 1
ATOM 8223 O O . GLN B 1 493 ? 21.5 -28.953 -18.109 1 94.31 493 GLN B O 1
ATOM 8228 N N . ARG B 1 494 ? 22.938 -30.656 -17.781 1 96.75 494 ARG B N 1
ATOM 8229 C CA . ARG B 1 494 ? 22.375 -31.422 -18.891 1 96.75 494 ARG B CA 1
ATOM 8230 C C . ARG B 1 494 ? 21.312 -32.375 -18.406 1 96.75 494 ARG B C 1
ATOM 8232 O O . ARG B 1 494 ? 20.922 -33.312 -19.125 1 96.75 494 ARG B O 1
ATOM 8239 N N . VAL B 1 495 ? 20.969 -32.25 -17.172 1 97.62 495 VAL B N 1
ATOM 8240 C CA . VAL B 1 495 ? 19.844 -32.969 -16.594 1 97.62 495 VAL B CA 1
ATOM 8241 C C . VAL B 1 495 ? 18.922 -32 -15.859 1 97.62 495 VAL B C 1
ATOM 8243 O O . VAL B 1 495 ? 19.391 -31.203 -15.031 1 97.62 495 VAL B O 1
ATOM 8246 N N . MET B 1 496 ? 17.703 -31.969 -16.156 1 98.19 496 MET B N 1
ATOM 8247 C CA . MET B 1 496 ? 16.688 -31.25 -15.391 1 98.19 496 MET B CA 1
ATOM 8248 C C . MET B 1 496 ? 15.758 -32.219 -14.688 1 98.19 496 MET B C 1
ATOM 8250 O O . MET B 1 496 ? 15.07 -33.031 -15.336 1 98.19 496 MET B O 1
ATOM 8254 N N . VAL B 1 497 ? 15.734 -32.156 -13.414 1 98.06 497 VAL B N 1
ATOM 8255 C CA . VAL B 1 497 ? 14.969 -33.094 -12.594 1 98.06 497 VAL B CA 1
ATOM 8256 C C . VAL B 1 497 ? 13.477 -32.781 -12.711 1 98.06 497 VAL B C 1
ATOM 8258 O O . VAL B 1 497 ? 13.086 -31.609 -12.805 1 98.06 497 VAL B O 1
ATOM 8261 N N . GLU B 1 498 ? 12.602 -33.75 -12.859 1 97.75 498 GLU B N 1
ATOM 8262 C CA . GLU B 1 498 ? 11.172 -33.531 -12.688 1 97.75 498 GLU B CA 1
ATOM 8263 C C . GLU B 1 498 ? 10.844 -33.125 -11.25 1 97.75 498 GLU B C 1
ATOM 8265 O O . GLU B 1 498 ? 11.188 -33.844 -10.312 1 97.75 498 GLU B O 1
ATOM 8270 N N . GLU B 1 499 ? 10.211 -32 -11.125 1 96 499 GLU B N 1
ATOM 8271 C CA . GLU B 1 499 ? 9.891 -31.438 -9.82 1 96 499 GLU B CA 1
ATOM 8272 C C . GLU B 1 499 ? 8.852 -32.281 -9.094 1 96 499 GLU B C 1
ATOM 8274 O O . GLU B 1 499 ? 7.789 -32.594 -9.648 1 96 499 GLU B O 1
ATOM 8279 N N . PRO B 1 500 ? 9.164 -32.812 -7.863 1 94.31 500 PRO B N 1
ATOM 8280 C CA . PRO B 1 500 ? 8.133 -33.5 -7.102 1 94.31 500 PRO B CA 1
ATOM 8281 C C . PRO B 1 500 ? 6.988 -32.594 -6.676 1 94.31 500 PRO B C 1
ATOM 8283 O O . PRO B 1 500 ? 7.188 -31.375 -6.516 1 94.31 500 PRO B O 1
ATOM 8286 N N . LEU B 1 501 ? 5.852 -33.125 -6.465 1 96 501 LEU B N 1
ATOM 8287 C CA . LEU B 1 501 ? 4.707 -32.344 -6 1 96 501 LEU B CA 1
ATOM 8288 C C . LEU B 1 501 ? 4.793 -32.094 -4.5 1 96 501 LEU B C 1
ATOM 8290 O O . LEU B 1 501 ? 5.039 -33.031 -3.727 1 96 501 LEU B O 1
ATOM 8294 N N . GLY B 1 502 ? 4.621 -30.844 -4.098 1 95.81 502 GLY B N 1
ATOM 8295 C CA . GLY B 1 502 ? 4.523 -30.516 -2.68 1 95.81 502 GLY B CA 1
ATOM 8296 C C . GLY B 1 502 ? 3.16 -30.844 -2.092 1 95.81 502 GLY B C 1
ATOM 8297 O O . GLY B 1 502 ? 2.268 -31.312 -2.801 1 95.81 502 GLY B O 1
ATOM 8298 N N . PRO B 1 503 ? 2.975 -30.609 -0.804 1 95.25 503 PRO B N 1
ATOM 8299 C CA . PRO B 1 503 ? 1.738 -30.953 -0.098 1 95.25 503 PRO B CA 1
ATOM 8300 C C . PRO B 1 503 ? 0.515 -30.234 -0.66 1 95.25 503 PRO B C 1
ATOM 8302 O O . PRO B 1 503 ? -0.537 -30.859 -0.847 1 95.25 503 PRO B O 1
ATOM 8305 N N . TYR B 1 504 ? 0.58 -28.938 -0.896 1 96.44 504 TYR B N 1
ATOM 8306 C CA . TYR B 1 504 ? -0.555 -28.219 -1.468 1 96.44 504 TYR B CA 1
ATOM 8307 C C . TYR B 1 504 ? -0.854 -28.703 -2.879 1 96.44 504 TYR B C 1
ATOM 8309 O O . TYR B 1 504 ? -2.018 -28.828 -3.268 1 96.44 504 TYR B O 1
ATOM 8317 N N . GLU B 1 505 ? 0.194 -29 -3.654 1 96.62 505 GLU B N 1
ATOM 8318 C CA . GLU B 1 505 ? 0.015 -29.547 -4.996 1 96.62 505 GLU B CA 1
ATOM 8319 C C . GLU B 1 505 ? -0.688 -30.891 -4.953 1 96.62 505 GLU B C 1
ATOM 8321 O O . GLU B 1 505 ? -1.592 -31.156 -5.75 1 96.62 505 GLU B O 1
ATOM 8326 N N . ARG B 1 506 ? -0.238 -31.734 -4.07 1 95.69 506 ARG B N 1
ATOM 8327 C CA . ARG B 1 506 ? -0.843 -33.062 -3.953 1 95.69 506 ARG B CA 1
ATOM 8328 C C . ARG B 1 506 ? -2.309 -32.969 -3.545 1 95.69 506 ARG B C 1
ATOM 8330 O O . ARG B 1 506 ? -3.148 -33.719 -4.023 1 95.69 506 ARG B O 1
ATOM 8337 N N . TYR B 1 507 ? -2.58 -32.062 -2.65 1 95.25 507 TYR B N 1
ATOM 8338 C CA . TYR B 1 507 ? -3.969 -31.812 -2.273 1 95.25 507 TYR B CA 1
ATOM 8339 C C . TYR B 1 507 ? -4.797 -31.391 -3.479 1 95.25 507 TYR B C 1
ATOM 8341 O O . TYR B 1 507 ? -5.871 -31.938 -3.732 1 95.25 507 TYR B O 1
ATOM 8349 N N . LEU B 1 508 ? -4.281 -30.406 -4.219 1 96.31 508 LEU B N 1
ATOM 8350 C CA . LEU B 1 508 ? -5.012 -29.922 -5.383 1 96.31 508 LEU B CA 1
ATOM 8351 C C . LEU B 1 508 ? -5.145 -31.016 -6.438 1 96.31 508 LEU B C 1
ATOM 8353 O O . LEU B 1 508 ? -6.176 -31.109 -7.105 1 96.31 508 LEU B O 1
ATOM 8357 N N . LEU B 1 509 ? -4.105 -31.828 -6.613 1 96.12 509 LEU B N 1
ATOM 8358 C CA . LEU B 1 509 ? -4.164 -32.969 -7.52 1 96.12 509 LEU B CA 1
ATOM 8359 C C . LEU B 1 509 ? -5.285 -33.906 -7.121 1 96.12 509 LEU B C 1
ATOM 8361 O O . LEU B 1 509 ? -6.016 -34.406 -7.977 1 96.12 509 LEU B O 1
ATOM 8365 N N . SER B 1 510 ? -5.438 -34.188 -5.883 1 94.88 510 SER B N 1
ATOM 8366 C CA . SER B 1 510 ? -6.473 -35.094 -5.422 1 94.88 510 SER B CA 1
ATOM 8367 C C . SER B 1 510 ? -7.863 -34.594 -5.805 1 94.88 510 SER B C 1
ATOM 8369 O O . SER B 1 510 ? -8.781 -35.406 -6 1 94.88 510 SER B O 1
ATOM 8371 N N . LEU B 1 511 ? -7.98 -33.281 -5.914 1 95.44 511 LEU B N 1
ATOM 8372 C CA . LEU B 1 511 ? -9.258 -32.688 -6.297 1 95.44 511 LEU B CA 1
ATOM 8373 C C . LEU B 1 511 ? -9.422 -32.688 -7.812 1 95.44 511 LEU B C 1
ATOM 8375 O O . LEU B 1 511 ? -10.539 -32.719 -8.32 1 95.44 511 LEU B O 1
ATOM 8379 N N . SER B 1 512 ? -8.281 -32.719 -8.578 1 96.94 512 SER B N 1
ATOM 8380 C CA . SER B 1 512 ? -8.367 -32.375 -9.992 1 96.94 512 SER B CA 1
ATOM 8381 C C . SER B 1 512 ? -7.793 -33.469 -10.867 1 96.94 512 SER B C 1
ATOM 8383 O O . SER B 1 512 ? -7.637 -33.312 -12.078 1 96.94 512 SER B O 1
ATOM 8385 N N . ALA B 1 513 ? -7.48 -34.625 -10.352 1 96.25 513 ALA B N 1
ATOM 8386 C CA . ALA B 1 513 ? -6.773 -35.688 -11.062 1 96.25 513 ALA B CA 1
ATOM 8387 C C . ALA B 1 513 ? -7.648 -36.281 -12.156 1 96.25 513 ALA B C 1
ATOM 8389 O O . ALA B 1 513 ? -7.141 -36.781 -13.156 1 96.25 513 ALA B O 1
ATOM 8390 N N . GLY B 1 514 ? -8.961 -36.312 -11.945 1 96.5 514 GLY B N 1
ATOM 8391 C CA . GLY B 1 514 ? -9.867 -36.938 -12.883 1 96.5 514 GLY B CA 1
ATOM 8392 C C . GLY B 1 514 ? -9.867 -38.469 -12.773 1 96.5 514 GLY B C 1
ATOM 8393 O O . GLY B 1 514 ? -9.375 -39 -11.789 1 96.5 514 GLY B O 1
ATOM 8394 N N . THR B 1 515 ? -10.578 -39.062 -13.789 1 96.88 515 THR B N 1
ATOM 8395 C CA . THR B 1 515 ? -10.688 -40.531 -13.867 1 96.88 515 THR B CA 1
ATOM 8396 C C . THR B 1 515 ? -10.297 -41.031 -15.258 1 96.88 515 THR B C 1
ATOM 8398 O O . THR B 1 515 ? -10.906 -40.625 -16.25 1 96.88 515 THR B O 1
ATOM 8401 N N . PRO B 1 516 ? -9.406 -42 -15.328 1 96.69 516 PRO B N 1
ATOM 8402 C CA . PRO B 1 516 ? -8.508 -42.375 -14.234 1 96.69 516 PRO B CA 1
ATOM 8403 C C . PRO B 1 516 ? -7.648 -41.219 -13.758 1 96.69 516 PRO B C 1
ATOM 8405 O O . PRO B 1 516 ? -7.605 -40.156 -14.414 1 96.69 516 PRO B O 1
ATOM 8408 N N . ASN B 1 517 ? -7.035 -41.406 -12.617 1 96.25 517 ASN B N 1
ATOM 8409 C CA . ASN B 1 517 ? -6.098 -40.406 -12.102 1 96.25 517 ASN B CA 1
ATOM 8410 C C . ASN B 1 517 ? -4.961 -40.156 -13.086 1 96.25 517 ASN B C 1
ATOM 8412 O O . ASN B 1 517 ? -4.141 -41.031 -13.344 1 96.25 517 ASN B O 1
ATOM 8416 N N . VAL B 1 518 ? -4.84 -38.906 -13.594 1 97.56 518 VAL B N 1
ATOM 8417 C CA . VAL B 1 518 ? -3.959 -38.594 -14.719 1 97.56 518 VAL B CA 1
ATOM 8418 C C . VAL B 1 518 ? -2.502 -38.688 -14.273 1 97.56 518 VAL B C 1
ATOM 8420 O O . VAL B 1 518 ? -1.615 -38.969 -15.078 1 97.56 518 VAL B O 1
ATOM 8423 N N . TYR B 1 519 ? -2.193 -38.375 -13 1 95.94 519 TYR B N 1
ATOM 8424 C CA . TYR B 1 519 ? -0.833 -38.5 -12.484 1 95.94 519 TYR B CA 1
ATOM 8425 C C . TYR B 1 519 ? -0.335 -39.938 -12.562 1 95.94 519 TYR B C 1
ATOM 8427 O O . TYR B 1 519 ? 0.765 -40.188 -13.055 1 95.94 519 TYR B O 1
ATOM 8435 N N . HIS B 1 520 ? -1.132 -40.875 -12.117 1 93.75 520 HIS B N 1
ATOM 8436 C CA . HIS B 1 520 ? -0.776 -42.312 -12.141 1 93.75 520 HIS B CA 1
ATOM 8437 C C . HIS B 1 520 ? -0.835 -42.875 -13.555 1 93.75 520 HIS B C 1
ATOM 8439 O O . HIS B 1 520 ? -0.033 -43.719 -13.922 1 93.75 520 HIS B O 1
ATOM 8445 N N . PHE B 1 521 ? -1.823 -42.375 -14.273 1 95.94 521 PHE B N 1
ATOM 8446 C CA . PHE B 1 521 ? -1.939 -42.781 -15.664 1 95.94 521 PHE B CA 1
ATOM 8447 C C . PHE B 1 521 ? -0.658 -42.469 -16.422 1 95.94 521 PHE B C 1
ATOM 8449 O O . PHE B 1 521 ? -0.194 -43.312 -17.219 1 95.94 521 PHE B O 1
ATOM 8456 N N . ALA B 1 522 ? -0.045 -41.312 -16.188 1 95.88 522 ALA B N 1
ATOM 8457 C CA . ALA B 1 522 ? 1.163 -40.906 -16.891 1 95.88 522 ALA B CA 1
ATOM 8458 C C . ALA B 1 522 ? 2.324 -41.844 -16.609 1 95.88 522 ALA B C 1
ATOM 8460 O O . ALA B 1 522 ? 3.219 -42 -17.453 1 95.88 522 ALA B O 1
ATOM 8461 N N . ASP B 1 523 ? 2.316 -42.5 -15.484 1 91.81 523 ASP B N 1
ATOM 8462 C CA . ASP B 1 523 ? 3.383 -43.438 -15.109 1 91.81 523 ASP B CA 1
ATOM 8463 C C . ASP B 1 523 ? 3.262 -44.75 -15.875 1 91.81 523 ASP B C 1
ATOM 8465 O O . ASP B 1 523 ? 4.195 -45.562 -15.883 1 91.81 523 ASP B O 1
ATOM 8469 N N . THR B 1 524 ? 2.127 -45 -16.484 1 90.62 524 THR B N 1
ATOM 8470 C CA . THR B 1 524 ? 1.91 -46.25 -17.219 1 90.62 524 THR B CA 1
ATOM 8471 C C . THR B 1 524 ? 2.35 -46.094 -18.672 1 90.62 524 THR B C 1
ATOM 8473 O O . THR B 1 524 ? 2.391 -47.062 -19.422 1 90.62 524 THR B O 1
ATOM 8476 N N . ILE B 1 525 ? 2.615 -44.906 -19.016 1 90.12 525 ILE B N 1
ATOM 8477 C CA . ILE B 1 525 ? 2.965 -44.594 -20.391 1 90.12 525 ILE B CA 1
ATOM 8478 C C . ILE B 1 525 ? 4.484 -44.625 -20.562 1 90.12 525 ILE B C 1
ATOM 8480 O O . ILE B 1 525 ? 5.207 -44.094 -19.703 1 90.12 525 ILE B O 1
ATOM 8484 N N . ASP B 1 526 ? 4.945 -45.219 -21.609 1 85.62 526 ASP B N 1
ATOM 8485 C CA . ASP B 1 526 ? 6.367 -45.188 -21.938 1 85.62 526 ASP B CA 1
ATOM 8486 C C . ASP B 1 526 ? 6.723 -43.969 -22.781 1 85.62 526 ASP B C 1
ATOM 8488 O O . ASP B 1 526 ? 5.957 -43.562 -23.656 1 85.62 526 ASP B O 1
ATOM 8492 N N . PHE B 1 527 ? 7.809 -43.406 -22.391 1 87.25 527 PHE B N 1
ATOM 8493 C CA . PHE B 1 527 ? 8.266 -42.219 -23.109 1 87.25 527 PHE B CA 1
ATOM 8494 C C . PHE B 1 527 ? 9.562 -42.531 -23.859 1 87.25 527 PHE B C 1
ATOM 8496 O O . PHE B 1 527 ? 10.359 -43.375 -23.438 1 87.25 527 PHE B O 1
#

Foldseek 3Di:
DPPPPPPDAAAEEEEQEEADLLQLVVQWDPQDPPRPDTHGFWDWLSVLQLVWFDQAFPVGHGYDYHYDYHPPPVDDPQVLLADPVVLVRLLVLLLVRLVVCLVDDAPPYAYEQEYAASSLLSSLVNQLCCQLQNRFHPVQNVQVVLVSVCLLCQAPPPDDRPCCQVVHHPQHHDDCRSVVNNVVCVVVVGHDQAHPPDRHGQAHAEYAYEQYFDQSNNPPSVSSLPSPCPRYAEYHYEHEQFAWQPSSAGDFDFDDPVCVPRYHAYYEYAYAHSCQCGHRDQQVQSVLLNSLVRVLVVVLSPTATHLVSSVVVLVSNVCSLVPDPPCVVVVVCVVVVVVDPDQQFPDQQSVQAPPAQFHLQTAHEDDPDPVRVVSGTDGAAPLQDFRDDDPDDGPVPAGGHHSLYAYALSVLLLLLGQGAGYVRPGGDPSPNQPQFKDKDFDLDDDDASRDAQDPNQPDNPPLVPDDQNPDPRHFIKIATPHDPVRHHPDRVSRIHGHHDRHRSSSVSLVVGLTVPRSSVSSVVDDD/DPPPPPPDAAAEEEEQEEADLLQLVVQWDPQDPPRPDTHGFKDWLSVLQLQWFDQAFPVGHGYDYHYDYHPPPVDDPQVLLADPNVLVRLLVLLLVRLVVCLVDDAPPYAYEQEYAASSLVSSLVNQLCCVLQNRFHPVQNVQVVLVSVCLLCQAPPPDDRPCCQVVHHPQHHDDCRSVVNNVVCVVVVGHDQAHPPDRHGQAHAEYAYEQYFDQSNNPPSVSSLPSPCQRYAEYEYEHEQFAWQPSSAGDFDFHDPVCVPRYHYYYEYAYAHSCQCGHRDQQVQSVLLNSLVRVLVVVLSPTATHLVSSVVVLVSNVCSLVPDPDCVVVVVCVVVVVVDPDQQFPDQQSVQAPPAQFHLQTAHEDDPDPVSVVSGTDGAAPLQAARDNDPDDRPVPAGGHHSLYAYALSVLLLLLRQGAGYVRPGGDPSVNQPQFKDKDFDLDDDDASRDAQDPNQPDNPCLVPDDQNPDPRHFIKIATPHDPVRHHPDRVSRIHGHHDRHRSSSVSLVVGLTVPRSSVSSVVDDD

pLDDT: mean 83.4, std 19.27, range [26.27, 98.81]